Protein AF-0000000083782939 (afdb_homodimer)

Foldseek 3Di:
DDPPPPDPPDDPPPPPPDPPPVPPVLLVVQVVLLVVLVVLCDVQFQFDDDDDDSVCLLQLWQTHGGLQNVLLLVLLVVLVCCLQCVVDVQEDEDDDDQWDLDPPVPDFDDDWDADPVVLVVLVPDPPDDPVRSVVVVVVRRSRTIDGAADCVLVQLLCQLVCCVVVVQADKHKYKYWDKHWDDDVPDPGTIIFIKIKIKIWHAPVCLVVVLVVVQVSVLVSLLLFFPDSVQWDKDWDDDPPAPPQFPTKMFIWGQRSVGIDGFKIKTFRFCVSSCVSVVNPFVSQWGDDDPDTGRTTIIMMMGGSSSSSVRLQSRQWDWDQDQPPVRDTDTQTARQGQLSSRSAAEEEAEDEDDLVVQVVVSVVLCVVLVVLVHHYHDHNVPPPPDDVVNVLSSCRSSNHAKYKYGYPCCVVPQKIWIAGSVPRDIDIDHSVCVNVVSVVVNVVSVVD/DCPPPPDPPDPPPPPPPDPPPVPPVLLVVQVVLLVVLVVLCDVQFQFDPDDDDSVCLLQLWQTHGGLQNVLLLVLLVVLVCCLQVVVDVQEDEDDDDQWDLDPPVPDFDDDWDADPVVLVVLVPDPPADPVRSVVVVVVRRSRTIDGGADCVLVQLLCQLVCCVVVVQADKHKYKYWDKHWDDDVPDPGTIIFIKIKIKIWHAPVCLVVVLVVVQVSVLVSLLLFFPDSVQWDKDWDDDPPAPPQFPTKMFIWGQRSVGIDGFKIKTFRFCVSSCVSVVNPFVSQWGDDDPDTGRTTIIMMMGGSSSSSVRLQSRQWDWDQDQPPVRDGDTQTARQGQLSSRSAAEEEAEDEDDLVVQVVVSVVLCVVLVVLVHHYHDHHVPPPPDDPVNVLSSCRSSNHAKYKYGYPCCVVPQKIWIAGSVPRDIDIDHSVCVNVVSVVVNVVSVVD

Radius of gyration: 30.01 Å; Cα contacts (8 Å, |Δi|>4): 1614; chains: 2; bounding box: 120×78×85 Å

Nearest PDB structures (foldseek):
  8f6b-assembly1_D  TM=9.445E-01  e=7.203E-53  Mus musculus
  8f6b-assembly1_F  TM=9.468E-01  e=1.264E-52  Mus musculus
  1g5i-assembly2_D  TM=9.434E-01  e=5.457E-52  Mus musculus
  8f69-assembly1_A  TM=9.325E-01  e=1.013E-51  Mus musculus
  8g5k-assembly1_B  TM=8.991E-01  e=7.500E-42  Homo sapiens

Organism: Esox lucius (NCBI:txid8010)

Structure (mmCIF, N/CA/C/O backbone):
data_AF-0000000083782939-model_v1
#
loop_
_entity.id
_entity.type
_entity.pdbx_description
1 polymer 'Anticodon-binding domain-containing protein'
#
loop_
_atom_site.group_PDB
_atom_site.id
_atom_site.type_symbol
_atom_site.label_atom_id
_atom_site.label_alt_id
_atom_site.label_comp_id
_atom_site.label_asym_id
_atom_site.label_entity_id
_atom_site.label_seq_id
_atom_site.pdbx_PDB_ins_code
_atom_site.Cartn_x
_atom_site.Cartn_y
_atom_site.Cartn_z
_atom_site.occupancy
_atom_site.B_iso_or_equiv
_atom_site.auth_seq_id
_atom_site.auth_comp_id
_atom_site.auth_asym_id
_atom_site.auth_atom_id
_atom_site.pdbx_PDB_model_num
ATOM 1 N N . ILE A 1 1 ? 51.25 -10.195 -25.688 1 19.36 1 ILE A N 1
ATOM 2 C CA . ILE A 1 1 ? 51.125 -10.711 -24.328 1 19.36 1 ILE A CA 1
ATOM 3 C C . ILE A 1 1 ? 52.219 -10.102 -23.438 1 19.36 1 ILE A C 1
ATOM 5 O O . ILE A 1 1 ? 52.375 -10.508 -22.297 1 19.36 1 ILE A O 1
ATOM 9 N N . ARG A 1 2 ? 53 -9.195 -23.984 1 19.66 2 ARG A N 1
ATOM 10 C CA . ARG A 1 2 ? 54.312 -8.805 -23.469 1 19.66 2 ARG A CA 1
ATOM 11 C C . ARG A 1 2 ? 54.188 -7.969 -22.203 1 19.66 2 ARG A C 1
ATOM 13 O O . ARG A 1 2 ? 53.406 -7.008 -22.156 1 19.66 2 ARG A O 1
ATOM 20 N N . CYS A 1 3 ? 54.5 -8.594 -20.984 1 19.75 3 CYS A N 1
ATOM 21 C CA . CYS A 1 3 ? 54.562 -8.344 -19.547 1 19.75 3 CYS A CA 1
ATOM 22 C C . CYS A 1 3 ? 55.469 -7.156 -19.234 1 19.75 3 CYS A C 1
ATOM 24 O O . CYS A 1 3 ? 56.688 -7.297 -19.219 1 19.75 3 CYS A O 1
ATOM 26 N N . TYR A 1 4 ? 55.312 -6.012 -19.984 1 21.73 4 TYR A N 1
ATOM 27 C CA . TYR A 1 4 ? 56.312 -4.953 -19.844 1 21.73 4 TYR A CA 1
ATOM 28 C C . TYR A 1 4 ? 56.438 -4.508 -18.391 1 21.73 4 TYR A C 1
ATOM 30 O O . TYR A 1 4 ? 55.438 -4.301 -17.703 1 21.73 4 TYR A O 1
ATOM 38 N N . THR A 1 5 ? 57.5 -4.863 -17.719 1 20.02 5 THR A N 1
ATOM 39 C CA . THR A 1 5 ? 58.031 -4.863 -16.359 1 20.02 5 THR A CA 1
ATOM 40 C C . THR A 1 5 ? 58.281 -3.438 -15.875 1 20.02 5 THR A C 1
ATOM 42 O O . THR A 1 5 ? 59.344 -2.867 -16.156 1 20.02 5 THR A O 1
ATOM 45 N N . LYS A 1 6 ? 57.438 -2.432 -16.312 1 21.38 6 LYS A N 1
ATOM 46 C CA . LYS A 1 6 ? 58.062 -1.117 -16.094 1 21.38 6 LYS A CA 1
ATOM 47 C C . LYS A 1 6 ? 58.438 -0.919 -14.625 1 21.38 6 LYS A C 1
ATOM 49 O O . LYS A 1 6 ? 57.812 -1.515 -13.734 1 21.38 6 LYS A O 1
ATOM 54 N N . ASN A 1 7 ? 59.562 -0.328 -14.352 1 20.88 7 ASN A N 1
ATOM 55 C CA . ASN A 1 7 ? 60.469 0.038 -13.273 1 20.88 7 ASN A CA 1
ATOM 56 C C . ASN A 1 7 ? 59.781 0.947 -12.258 1 20.88 7 ASN A C 1
ATOM 58 O O . ASN A 1 7 ? 59.125 1.923 -12.625 1 20.88 7 ASN A O 1
ATOM 62 N N . HIS A 1 8 ? 59.469 0.448 -10.938 1 20.22 8 HIS A N 1
ATOM 63 C CA . HIS A 1 8 ? 58.781 0.74 -9.68 1 20.22 8 HIS A CA 1
ATOM 64 C C . HIS A 1 8 ? 59.469 1.882 -8.938 1 20.22 8 HIS A C 1
ATOM 66 O O . HIS A 1 8 ? 59.188 2.109 -7.754 1 20.22 8 HIS A O 1
ATOM 72 N N . GLY A 1 9 ? 60.031 2.957 -9.656 1 20.97 9 GLY A N 1
ATOM 73 C CA . GLY A 1 9 ? 60.812 3.781 -8.742 1 20.97 9 GLY A CA 1
ATOM 74 C C . GLY A 1 9 ? 60 4.344 -7.602 1 20.97 9 GLY A C 1
ATOM 75 O O . GLY A 1 9 ? 58.812 4.613 -7.762 1 20.97 9 GLY A O 1
ATOM 76 N N . SER A 1 10 ? 60.375 4.227 -6.234 1 21.27 10 SER A N 1
ATOM 77 C CA . SER A 1 10 ? 59.969 4.266 -4.832 1 21.27 10 SER A CA 1
ATOM 78 C C . SER A 1 10 ? 59.75 5.699 -4.363 1 21.27 10 SER A C 1
ATOM 80 O O . SER A 1 10 ? 59.594 5.945 -3.166 1 21.27 10 SER A O 1
ATOM 82 N N . HIS A 1 11 ? 59.719 6.828 -5.121 1 22.52 11 HIS A N 1
ATOM 83 C CA . HIS A 1 11 ? 60 8 -4.297 1 22.52 11 HIS A CA 1
ATOM 84 C C . HIS A 1 11 ? 58.875 8.25 -3.309 1 22.52 11 HIS A C 1
ATOM 86 O O . HIS A 1 11 ? 57.688 8.188 -3.678 1 22.52 11 HIS A O 1
ATOM 92 N N . TYR A 1 12 ? 59.062 8.141 -1.921 1 22.86 12 TYR A N 1
ATOM 93 C CA . TYR A 1 12 ? 58.312 8.273 -0.671 1 22.86 12 TYR A CA 1
ATOM 94 C C . TYR A 1 12 ? 57.844 9.703 -0.47 1 22.86 12 TYR A C 1
ATOM 96 O O . TYR A 1 12 ? 58.656 10.586 -0.141 1 22.86 12 TYR A O 1
ATOM 104 N N . ARG A 1 13 ? 57.156 10.367 -1.379 1 21.08 13 ARG A N 1
ATOM 105 C CA . ARG A 1 13 ? 56.812 11.75 -1.023 1 21.08 13 ARG A CA 1
ATOM 106 C C . ARG A 1 13 ? 56.031 11.797 0.268 1 21.08 13 ARG A C 1
ATOM 108 O O . ARG A 1 13 ? 55.062 11.039 0.439 1 21.08 13 ARG A O 1
ATOM 115 N N . ASN A 1 14 ? 56.5 12.469 1.362 1 20.91 14 ASN A N 1
ATOM 116 C CA . ASN A 1 14 ? 56.125 12.781 2.74 1 20.91 14 ASN A CA 1
ATOM 117 C C . ASN A 1 14 ? 54.844 13.594 2.812 1 20.91 14 ASN A C 1
ATOM 119 O O . ASN A 1 14 ? 54.781 14.609 3.506 1 20.91 14 ASN A O 1
ATOM 123 N N . ASP A 1 15 ? 53.969 13.68 1.854 1 25.55 15 ASP A N 1
ATOM 124 C CA . ASP A 1 15 ? 52.969 14.734 1.985 1 25.55 15 ASP A CA 1
ATOM 125 C C . ASP A 1 15 ? 51.969 14.414 3.098 1 25.55 15 ASP A C 1
ATOM 127 O O . ASP A 1 15 ? 50.938 13.805 2.85 1 25.55 15 ASP A O 1
ATOM 131 N N . TYR A 1 16 ? 52.344 14.055 4.332 1 25.19 16 TYR A N 1
ATOM 132 C CA . TYR A 1 16 ? 51.438 13.68 5.434 1 25.19 16 TYR A CA 1
ATOM 133 C C . TYR A 1 16 ? 50.562 14.852 5.859 1 25.19 16 TYR A C 1
ATOM 135 O O . TYR A 1 16 ? 49.688 14.695 6.688 1 25.19 16 TYR A O 1
ATOM 143 N N . ARG A 1 17 ? 50.969 16.172 5.719 1 26.61 17 ARG A N 1
ATOM 144 C CA . ARG A 1 17 ? 50.5 17.109 6.738 1 26.61 17 ARG A CA 1
ATOM 145 C C . ARG A 1 17 ? 49 17.359 6.605 1 26.61 17 ARG A C 1
ATOM 147 O O . ARG A 1 17 ? 48.344 17.625 7.602 1 26.61 17 ARG A O 1
ATOM 154 N N . ASP A 1 18 ? 48.594 17.781 5.438 1 28.28 18 ASP A N 1
ATOM 155 C CA . ASP A 1 18 ? 47.469 18.703 5.477 1 28.28 18 ASP A CA 1
ATOM 156 C C . ASP A 1 18 ? 46.156 17.938 5.629 1 28.28 18 ASP A C 1
ATOM 158 O O . ASP A 1 18 ? 45.156 18.281 4.992 1 28.28 18 ASP A O 1
ATOM 162 N N . ARG A 1 19 ? 46.219 16.75 6.078 1 27.78 19 ARG A N 1
ATOM 163 C CA . ARG A 1 19 ? 44.969 15.977 6.121 1 27.78 19 ARG A CA 1
ATOM 164 C C . ARG A 1 19 ? 44.062 16.453 7.258 1 27.78 19 ARG A C 1
ATOM 166 O O . ARG A 1 19 ? 42.969 15.938 7.441 1 27.78 19 ARG A O 1
ATOM 173 N N . GLY A 1 20 ? 44.656 17.25 8.148 1 32.03 20 GLY A N 1
ATOM 174 C CA . GLY A 1 20 ? 43.906 17.375 9.391 1 32.03 20 GLY A CA 1
ATOM 175 C C . GLY A 1 20 ? 42.625 18.188 9.25 1 32.03 20 GLY A C 1
ATOM 176 O O . GLY A 1 20 ? 41.688 18 10.016 1 32.03 20 GLY A O 1
ATOM 177 N N . ILE A 1 21 ? 42.719 19.406 8.602 1 33.22 21 ILE A N 1
ATOM 178 C CA . ILE A 1 21 ? 41.688 20.438 8.75 1 33.22 21 ILE A CA 1
ATOM 179 C C . ILE A 1 21 ? 40.469 20.062 7.906 1 33.22 21 ILE A C 1
ATOM 181 O O . ILE A 1 21 ? 39.438 20.719 8 1 33.22 21 ILE A O 1
ATOM 185 N N . LYS A 1 22 ? 40.625 19.312 6.891 1 37.44 22 LYS A N 1
ATOM 186 C CA . LYS A 1 22 ? 39.531 19.109 5.969 1 37.44 22 LYS A CA 1
ATOM 187 C C . LYS A 1 22 ? 38.406 18.312 6.617 1 37.44 22 LYS A C 1
ATOM 189 O O . LYS A 1 22 ? 37.281 18.281 6.117 1 37.44 22 LYS A O 1
ATOM 194 N N . THR A 1 23 ? 38.656 17.594 7.613 1 40.97 23 THR A N 1
ATOM 195 C CA . THR A 1 23 ? 37.688 16.656 8.164 1 40.97 23 THR A CA 1
ATOM 196 C C . THR A 1 23 ? 36.656 17.391 9.047 1 40.97 23 THR A C 1
ATOM 198 O O . THR A 1 23 ? 35.5 17.047 9.07 1 40.97 23 THR A O 1
ATOM 201 N N . SER A 1 24 ? 37.062 18.531 9.703 1 44.38 24 SER A N 1
ATOM 202 C CA . SER A 1 24 ? 36.188 19.109 10.719 1 44.38 24 SER A CA 1
ATOM 203 C C . SER A 1 24 ? 35.094 19.969 10.086 1 44.38 24 SER A C 1
ATOM 205 O O . SER A 1 24 ? 33.969 19.969 10.547 1 44.38 24 SER A O 1
ATOM 207 N N . ILE A 1 25 ? 35.406 20.781 9.117 1 43.47 25 ILE A N 1
ATOM 208 C CA . ILE A 1 25 ? 34.438 21.688 8.5 1 43.47 25 ILE A CA 1
ATOM 209 C C . ILE A 1 25 ? 33.406 20.891 7.684 1 43.47 25 ILE A C 1
ATOM 211 O O . ILE A 1 25 ? 32.219 21.188 7.719 1 43.47 25 ILE A O 1
ATOM 215 N N . SER A 1 26 ? 33.906 19.938 6.969 1 46.84 26 SER A N 1
ATOM 216 C CA . SER A 1 26 ? 33 19.094 6.168 1 46.84 26 SER A CA 1
ATOM 217 C C . SER A 1 26 ? 32.031 18.328 7.051 1 46.84 26 SER A C 1
ATOM 219 O O . SER A 1 26 ? 30.844 18.188 6.707 1 46.84 26 SER A O 1
ATOM 221 N N . ASP A 1 27 ? 32.5 17.984 8.172 1 49.47 27 ASP A N 1
ATOM 222 C CA . ASP A 1 27 ? 31.625 17.266 9.109 1 49.47 27 ASP A CA 1
ATOM 223 C C . ASP A 1 27 ? 30.562 18.188 9.688 1 49.47 27 ASP A C 1
ATOM 225 O O . ASP A 1 27 ? 29.422 17.781 9.883 1 49.47 27 ASP A O 1
ATOM 229 N N . ALA A 1 28 ? 30.938 19.484 10 1 47.97 28 ALA A N 1
ATOM 230 C CA . ALA A 1 28 ? 30 20.469 10.547 1 47.97 28 ALA A CA 1
ATOM 231 C C . ALA A 1 28 ? 28.953 20.859 9.508 1 47.97 28 ALA A C 1
ATOM 233 O O . ALA A 1 28 ? 27.766 20.969 9.82 1 47.97 28 ALA A O 1
ATOM 234 N N . GLU A 1 29 ? 29.406 21.094 8.328 1 55 29 GLU A N 1
ATOM 235 C CA . GLU A 1 29 ? 28.5 21.438 7.242 1 55 29 GLU A CA 1
ATOM 236 C C . GLU A 1 29 ? 27.547 20.281 6.941 1 55 29 GLU A C 1
ATOM 238 O O . GLU A 1 29 ? 26.359 20.484 6.688 1 55 29 GLU A O 1
ATOM 243 N N . ASP A 1 30 ? 28.109 19.078 7.027 1 57.44 30 ASP A N 1
ATOM 244 C CA . ASP A 1 30 ? 27.297 17.875 6.793 1 57.44 30 ASP A CA 1
ATOM 245 C C . ASP A 1 30 ? 26.266 17.688 7.895 1 57.44 30 ASP A C 1
ATOM 247 O O . ASP A 1 30 ? 25.109 17.344 7.617 1 57.44 30 ASP A O 1
ATOM 251 N N . SER A 1 31 ? 26.734 17.922 9.102 1 62.06 31 SER A N 1
ATOM 252 C CA . SER A 1 31 ? 25.812 17.859 10.227 1 62.06 31 SER A CA 1
ATOM 253 C C . SER A 1 31 ? 24.719 18.922 10.102 1 62.06 31 SER A C 1
ATOM 255 O O . SER A 1 31 ? 23.547 18.656 10.375 1 62.06 31 SER A O 1
ATOM 257 N N . ASP A 1 32 ? 25.094 20.016 9.5 1 69.81 32 ASP A N 1
ATOM 258 C CA . ASP A 1 32 ? 24.156 21.125 9.328 1 69.81 32 ASP A CA 1
ATOM 259 C C . ASP A 1 32 ? 23.125 20.812 8.234 1 69.81 32 ASP A C 1
ATOM 261 O O . ASP A 1 32 ? 21.938 21.094 8.391 1 69.81 32 ASP A O 1
ATOM 265 N N . HIS A 1 33 ? 23.594 20.047 7.227 1 74.44 33 HIS A N 1
ATOM 266 C CA . HIS A 1 33 ? 22.703 19.703 6.125 1 74.44 33 HIS A CA 1
ATOM 267 C C . HIS A 1 33 ? 21.656 18.672 6.559 1 74.44 33 HIS A C 1
ATOM 269 O O . HIS A 1 33 ? 20.484 18.781 6.184 1 74.44 33 HIS A O 1
ATOM 275 N N . THR A 1 34 ? 22.125 17.812 7.41 1 77.5 34 THR A N 1
ATOM 276 C CA . THR A 1 34 ? 21.203 16.797 7.906 1 77.5 34 THR A CA 1
ATOM 277 C C . THR A 1 34 ? 20.156 17.422 8.828 1 77.5 34 THR A C 1
ATOM 279 O O . THR A 1 34 ? 18.969 17.062 8.758 1 77.5 34 THR A O 1
ATOM 282 N N . LYS A 1 35 ? 20.625 18.281 9.531 1 79.19 35 LYS A N 1
ATOM 283 C CA . LYS A 1 35 ? 19.703 18.969 10.438 1 79.19 35 LYS A CA 1
ATOM 284 C C . LYS A 1 35 ? 18.688 19.797 9.664 1 79.19 35 LYS A C 1
ATOM 286 O O . LYS A 1 35 ? 17.5 19.812 10.008 1 79.19 35 LYS A O 1
ATOM 291 N N . THR A 1 36 ? 19.219 20.406 8.664 1 83.12 36 THR A N 1
ATOM 292 C CA . THR A 1 36 ? 18.328 21.219 7.828 1 83.12 36 THR A CA 1
ATOM 293 C C . THR A 1 36 ? 17.266 20.328 7.16 1 83.12 36 THR A C 1
ATOM 295 O O . THR A 1 36 ? 16.094 20.688 7.117 1 83.12 36 THR A O 1
ATOM 298 N N . LEU A 1 37 ? 17.719 19.234 6.676 1 87.75 37 LEU A N 1
ATOM 299 C CA . LEU A 1 37 ? 16.781 18.328 6.023 1 87.75 37 LEU A CA 1
ATOM 300 C C . LEU A 1 37 ? 15.742 17.812 7.016 1 87.75 37 LEU A C 1
ATOM 302 O O . LEU A 1 37 ? 14.547 17.781 6.703 1 87.75 37 LEU A O 1
ATOM 306 N N . MET A 1 38 ? 16.156 17.516 8.148 1 84.12 38 MET A N 1
ATOM 307 C CA . MET A 1 38 ? 15.242 17 9.164 1 84.12 38 MET A CA 1
ATOM 308 C C . MET A 1 38 ? 14.219 18.062 9.555 1 84.12 38 MET A C 1
ATOM 310 O O . MET A 1 38 ? 13.047 17.75 9.766 1 84.12 38 MET A O 1
ATOM 314 N N . GLN A 1 39 ? 14.695 19.203 9.609 1 86.56 39 GLN A N 1
ATOM 315 C CA . GLN A 1 39 ? 13.805 20.297 9.961 1 86.56 39 GLN A CA 1
ATOM 316 C C . GLN A 1 39 ? 12.742 20.516 8.891 1 86.56 39 GLN A C 1
ATOM 318 O O . GLN A 1 39 ? 11.562 20.672 9.203 1 86.56 39 GLN A O 1
ATOM 323 N N . ILE A 1 40 ? 13.172 20.484 7.691 1 90.19 40 ILE A N 1
ATOM 324 C CA . ILE A 1 40 ? 12.227 20.641 6.59 1 90.19 40 ILE A CA 1
ATOM 325 C C . ILE A 1 40 ? 11.219 19.5 6.594 1 90.19 40 ILE A C 1
ATOM 327 O O . ILE A 1 40 ? 10.023 19.719 6.395 1 90.19 40 ILE A O 1
ATOM 331 N N . CYS A 1 41 ? 11.742 18.328 6.836 1 91.31 41 CYS A N 1
ATOM 332 C CA . CYS A 1 41 ? 10.875 17.156 6.824 1 91.31 41 CYS A CA 1
ATOM 333 C C . CYS A 1 41 ? 9.828 17.234 7.934 1 91.31 41 CYS A C 1
ATOM 335 O O . CYS A 1 41 ? 8.68 16.828 7.746 1 91.31 41 CYS A O 1
ATOM 337 N N . ALA A 1 42 ? 10.227 17.766 9 1 87.5 42 ALA A N 1
ATOM 338 C CA . ALA A 1 42 ? 9.305 17.922 10.125 1 87.5 42 ALA A CA 1
ATOM 339 C C . ALA A 1 42 ? 8.336 19.078 9.883 1 87.5 42 ALA A C 1
ATOM 341 O O . ALA A 1 42 ? 7.125 18.922 10.078 1 87.5 42 ALA A O 1
ATOM 342 N N . ASP A 1 43 ? 8.828 20.156 9.383 1 88.94 43 ASP A N 1
ATOM 343 C CA . ASP A 1 43 ? 8.039 21.375 9.211 1 88.94 43 ASP A CA 1
ATOM 344 C C . ASP A 1 43 ? 7.043 21.219 8.062 1 88.94 43 ASP A C 1
ATOM 346 O O . ASP A 1 43 ? 5.965 21.812 8.086 1 88.94 43 ASP A O 1
ATOM 350 N N . ARG A 1 44 ? 7.465 20.438 7.094 1 92.88 44 ARG A N 1
ATOM 351 C CA . ARG A 1 44 ? 6.664 20.375 5.875 1 92.88 44 ARG A CA 1
ATOM 352 C C . ARG A 1 44 ? 5.961 19.031 5.754 1 92.88 44 ARG A C 1
ATOM 354 O O . ARG A 1 44 ? 5.734 18.547 4.645 1 92.88 44 ARG A O 1
ATOM 361 N N . TYR A 1 45 ? 5.723 18.422 6.805 1 91.38 45 TYR A N 1
ATOM 362 C CA . TYR A 1 45 ? 4.781 17.328 6.992 1 91.38 45 TYR A CA 1
ATOM 363 C C . TYR A 1 45 ? 5.273 16.062 6.293 1 91.38 45 TYR A C 1
ATOM 365 O O . TYR A 1 45 ? 4.473 15.258 5.816 1 91.38 45 TYR A O 1
ATOM 373 N N . TYR A 1 46 ? 6.523 15.914 6.117 1 93.81 46 TYR A N 1
ATOM 374 C CA . TYR A 1 46 ? 7.047 14.648 5.605 1 93.81 46 TYR A CA 1
ATOM 375 C C . TYR A 1 46 ? 7.152 13.609 6.715 1 93.81 46 TYR A C 1
ATOM 377 O O . TYR A 1 46 ? 6.828 12.438 6.512 1 93.81 46 TYR A O 1
ATOM 385 N N . ILE A 1 47 ? 7.582 14.086 7.832 1 89.56 47 ILE A N 1
ATOM 386 C CA . ILE A 1 47 ? 7.699 13.195 8.977 1 89.56 47 ILE A CA 1
ATOM 387 C C . ILE A 1 47 ? 6.691 13.594 10.055 1 89.56 47 ILE A C 1
ATOM 389 O O . ILE A 1 47 ? 6.359 14.773 10.188 1 89.56 47 ILE A O 1
ATOM 393 N N . ALA A 1 48 ? 6.125 12.508 10.672 1 81.75 48 ALA A N 1
ATOM 394 C CA . ALA A 1 48 ? 5.184 12.781 11.758 1 81.75 48 ALA A CA 1
ATOM 395 C C . ALA A 1 48 ? 5.902 13.344 12.984 1 81.75 48 ALA A C 1
ATOM 397 O O . ALA A 1 48 ? 7.047 12.977 13.258 1 81.75 48 ALA A O 1
ATOM 398 N N . SER A 1 49 ? 5.344 14.453 13.602 1 63.97 49 SER A N 1
ATOM 399 C CA . SER A 1 49 ? 5.977 15.164 14.711 1 63.97 49 SER A CA 1
ATOM 400 C C . SER A 1 49 ? 6.027 14.305 15.969 1 63.97 49 SER A C 1
ATOM 402 O O . SER A 1 49 ? 5.117 13.516 16.219 1 63.97 49 SER A O 1
ATOM 404 N N . GLY A 1 50 ? 6.652 14.086 16.281 1 57.69 50 GLY A N 1
ATOM 405 C CA . GLY A 1 50 ? 6.953 13.492 17.578 1 57.69 50 GLY A CA 1
ATOM 406 C C . GLY A 1 50 ? 8.43 13.211 17.766 1 57.69 50 GLY A C 1
ATOM 407 O O . GLY A 1 50 ? 9.281 13.883 17.172 1 57.69 50 GLY A O 1
ATOM 408 N N . GLN A 1 51 ? 8.602 12.117 18.25 1 58.47 51 GLN A N 1
ATOM 409 C CA . GLN A 1 51 ? 9.914 11.727 18.75 1 58.47 51 GLN A CA 1
ATOM 410 C C . GLN A 1 51 ? 10.844 11.32 17.609 1 58.47 51 GLN A C 1
ATOM 412 O O . GLN A 1 51 ? 10.992 10.133 17.312 1 58.47 51 GLN A O 1
ATOM 417 N N . LEU A 1 52 ? 11.109 12.367 16.828 1 62.72 52 LEU A N 1
ATOM 418 C CA . LEU A 1 52 ? 12.086 12.078 15.773 1 62.72 52 LEU A CA 1
ATOM 419 C C . LEU A 1 52 ? 13.422 11.664 16.375 1 62.72 52 LEU A C 1
ATOM 421 O O . LEU A 1 52 ? 14.031 12.43 17.125 1 62.72 52 LEU A O 1
ATOM 425 N N . ASN A 1 53 ? 13.648 10.438 16.297 1 73.25 53 ASN A N 1
ATOM 426 C CA . ASN A 1 53 ? 14.992 9.945 16.609 1 73.25 53 ASN A CA 1
ATOM 427 C C . ASN A 1 53 ? 15.922 10.039 15.406 1 73.25 53 ASN A C 1
ATOM 429 O O . ASN A 1 53 ? 15.703 9.383 14.391 1 73.25 53 ASN A O 1
ATOM 433 N N . ILE A 1 54 ? 16.922 10.875 15.578 1 75.69 54 ILE A N 1
ATOM 434 C CA . ILE A 1 54 ? 17.859 11.148 14.484 1 75.69 54 ILE A CA 1
ATOM 435 C C . ILE A 1 54 ? 18.484 9.836 14.008 1 75.69 54 ILE A C 1
ATOM 437 O O . ILE A 1 54 ? 18.656 9.625 12.805 1 75.69 54 ILE A O 1
ATOM 441 N N . ASP A 1 55 ? 18.75 9.031 14.938 1 79.88 55 ASP A N 1
ATOM 442 C CA . ASP A 1 55 ? 19.391 7.77 14.586 1 79.88 55 ASP A CA 1
ATOM 443 C C . ASP A 1 55 ? 18.469 6.906 13.719 1 79.88 55 ASP A C 1
ATOM 445 O O . ASP A 1 55 ? 18.891 6.375 12.695 1 79.88 55 ASP A O 1
ATOM 449 N N . SER A 1 56 ? 17.297 6.816 14.172 1 80.75 56 SER A N 1
ATOM 450 C CA . SER A 1 56 ? 16.328 6.027 13.414 1 80.75 56 SER A CA 1
ATOM 451 C C . SER A 1 56 ? 16.062 6.641 12.039 1 80.75 56 SER A C 1
ATOM 453 O O . SER A 1 56 ? 15.906 5.922 11.055 1 80.75 56 SER A O 1
ATOM 455 N N . PHE A 1 57 ? 16.172 7.902 12.094 1 79.62 57 PHE A N 1
ATOM 456 C CA . PHE A 1 57 ? 15.969 8.617 10.844 1 79.62 57 PHE A CA 1
ATOM 457 C C . PHE A 1 57 ? 17.094 8.328 9.859 1 79.62 57 PHE A C 1
ATOM 459 O O . PHE A 1 57 ? 16.844 8.031 8.688 1 79.62 57 PHE A O 1
ATOM 466 N N . GLN A 1 58 ? 18.234 8.281 10.328 1 81.12 58 GLN A N 1
ATOM 467 C CA . GLN A 1 58 ? 19.391 8.055 9.477 1 81.12 58 GLN A CA 1
ATOM 468 C C . GLN A 1 58 ? 19.453 6.609 9 1 81.12 58 GLN A C 1
ATOM 470 O O . GLN A 1 58 ? 19.938 6.332 7.898 1 81.12 58 GLN A O 1
ATOM 475 N N . ARG A 1 59 ? 18.906 5.781 9.766 1 83.62 59 ARG A N 1
ATOM 476 C CA . ARG A 1 59 ? 18.922 4.363 9.414 1 83.62 59 ARG A CA 1
ATOM 477 C C . ARG A 1 59 ? 17.75 4.008 8.523 1 83.62 59 ARG A C 1
ATOM 479 O O . ARG A 1 59 ? 17.703 2.912 7.957 1 83.62 59 ARG A O 1
ATOM 486 N N . GLY A 1 60 ? 16.891 4.973 8.367 1 84.75 60 GLY A N 1
ATOM 487 C CA . GLY A 1 60 ? 15.703 4.676 7.59 1 84.75 60 GLY A CA 1
ATOM 488 C C . GLY A 1 60 ? 14.797 3.658 8.258 1 84.75 60 GLY A C 1
ATOM 489 O O . GLY A 1 60 ? 14.289 2.744 7.602 1 84.75 60 GLY A O 1
ATOM 490 N N . THR A 1 61 ? 14.68 3.723 9.531 1 86.5 61 THR A N 1
ATOM 491 C CA . THR A 1 61 ? 13.828 2.82 10.297 1 86.5 61 THR A CA 1
ATOM 492 C C . THR A 1 61 ? 12.891 3.605 11.211 1 86.5 61 THR A C 1
ATOM 494 O O . THR A 1 61 ? 13.18 4.75 11.57 1 86.5 61 THR A O 1
ATOM 497 N N . SER A 1 62 ? 11.727 2.99 11.5 1 84.12 62 SER A N 1
ATOM 498 C CA . SER A 1 62 ? 10.75 3.5 12.453 1 84.12 62 SER A CA 1
ATOM 499 C C . SER A 1 62 ? 10.367 4.941 12.141 1 84.12 62 SER A C 1
ATOM 501 O O . SER A 1 62 ? 10.414 5.809 13.016 1 84.12 62 SER A O 1
ATOM 503 N N . CYS A 1 63 ? 10.023 5.09 10.922 1 81.69 63 CYS A N 1
ATOM 504 C CA . CYS A 1 63 ? 9.641 6.418 10.461 1 81.69 63 CYS A CA 1
ATOM 505 C C . CYS A 1 63 ? 8.117 6.555 10.406 1 81.69 63 CYS A C 1
ATOM 507 O O . CYS A 1 63 ? 7.445 5.746 9.766 1 81.69 63 CYS A O 1
ATOM 509 N N . GLY A 1 64 ? 7.664 7.508 11.234 1 88.75 64 GLY A N 1
ATOM 510 C CA . GLY A 1 64 ? 6.297 7.949 11.016 1 88.75 64 GLY A CA 1
ATOM 511 C C . GLY A 1 64 ? 6.184 9.055 9.984 1 88.75 64 GLY A C 1
ATOM 512 O O . GLY A 1 64 ? 7.066 9.914 9.883 1 88.75 64 GLY A O 1
ATOM 513 N N . TYR A 1 65 ? 5.105 9.023 9.195 1 93.56 65 TYR A N 1
ATOM 514 C CA . TYR A 1 65 ? 5.012 9.969 8.086 1 93.56 65 TYR A CA 1
ATOM 515 C C . TYR A 1 65 ? 3.764 10.836 8.211 1 93.56 65 TYR A C 1
ATOM 517 O O . TYR A 1 65 ? 2.703 10.352 8.617 1 93.56 65 TYR A O 1
ATOM 525 N N . GLY A 1 66 ? 4.016 12.117 7.941 1 93.69 66 GLY A N 1
ATOM 526 C CA . GLY A 1 66 ? 2.877 12.984 7.688 1 93.69 66 GLY A CA 1
ATOM 527 C C . GLY A 1 66 ? 2.318 12.844 6.285 1 93.69 66 GLY A C 1
ATOM 528 O O . GLY A 1 66 ? 2.67 11.906 5.562 1 93.69 66 GLY A O 1
ATOM 529 N N . PRO A 1 67 ? 1.45 13.742 5.902 1 93.5 67 PRO A N 1
ATOM 530 C CA . PRO A 1 67 ? 0.77 13.609 4.613 1 93.5 67 PRO A CA 1
ATOM 531 C C . PRO A 1 67 ? 1.739 13.609 3.432 1 93.5 67 PRO A C 1
ATOM 533 O O . PRO A 1 67 ? 1.612 12.781 2.525 1 93.5 67 PRO A O 1
ATOM 536 N N . MET A 1 68 ? 2.703 14.492 3.445 1 95.69 68 MET A N 1
ATOM 537 C CA . MET A 1 68 ? 3.643 14.578 2.33 1 95.69 68 MET A CA 1
ATOM 538 C C . MET A 1 68 ? 4.539 13.344 2.283 1 95.69 68 MET A C 1
ATOM 540 O O . MET A 1 68 ? 4.762 12.773 1.214 1 95.69 68 MET A O 1
ATOM 544 N N . GLY A 1 69 ? 5.012 13.016 3.447 1 95.81 69 GLY A N 1
ATOM 545 C CA . GLY A 1 69 ? 5.887 11.852 3.516 1 95.81 69 GLY A CA 1
ATOM 546 C C . GLY A 1 69 ? 5.199 10.562 3.119 1 95.81 69 GLY A C 1
ATOM 547 O O . GLY A 1 69 ? 5.789 9.727 2.432 1 95.81 69 GLY A O 1
ATOM 548 N N . LEU A 1 70 ? 4.02 10.422 3.582 1 96 70 LEU A N 1
ATOM 549 C CA . LEU A 1 70 ? 3.248 9.234 3.238 1 96 70 LEU A CA 1
ATOM 550 C C . LEU A 1 70 ? 3.062 9.125 1.729 1 96 70 LEU A C 1
ATOM 552 O O . LEU A 1 70 ? 3.246 8.047 1.153 1 96 70 LEU A O 1
ATOM 556 N N . GLU A 1 71 ? 2.678 10.188 1.107 1 96.12 71 GLU A N 1
ATOM 557 C CA . GLU A 1 71 ? 2.438 10.18 -0.332 1 96.12 71 GLU A CA 1
ATOM 558 C C . GLU A 1 71 ? 3.727 9.914 -1.104 1 96.12 71 GLU A C 1
ATOM 560 O O . GLU A 1 71 ? 3.717 9.211 -2.119 1 96.12 71 GLU A O 1
ATOM 565 N N . LEU A 1 72 ? 4.805 10.492 -0.639 1 97.62 72 LEU A N 1
ATOM 566 C CA . LEU A 1 72 ? 6.086 10.242 -1.293 1 97.62 72 LEU A CA 1
ATOM 567 C C . LEU A 1 72 ? 6.453 8.758 -1.214 1 97.62 72 LEU A C 1
ATOM 569 O O . LEU A 1 72 ? 6.832 8.156 -2.219 1 97.62 72 LEU A O 1
ATOM 573 N N . ARG A 1 73 ? 6.383 8.203 -0.046 1 97.06 73 ARG A N 1
ATOM 574 C CA . ARG A 1 73 ? 6.68 6.785 0.121 1 97.06 73 ARG A CA 1
ATOM 575 C C . ARG A 1 73 ? 5.777 5.934 -0.763 1 97.06 73 ARG A C 1
ATOM 577 O O . ARG A 1 73 ? 6.242 4.984 -1.4 1 97.06 73 ARG A O 1
ATOM 584 N N . LYS A 1 74 ? 4.531 6.27 -0.738 1 96 74 LYS A N 1
ATOM 585 C CA . LYS A 1 74 ? 3.57 5.555 -1.572 1 96 74 LYS A CA 1
ATOM 586 C C . LYS A 1 74 ? 3.975 5.605 -3.043 1 96 74 LYS A C 1
ATOM 588 O O . LYS A 1 74 ? 3.953 4.586 -3.732 1 96 74 LYS A O 1
ATOM 593 N N . ASN A 1 75 ? 4.312 6.758 -3.512 1 96.56 75 ASN A N 1
ATOM 594 C CA . ASN A 1 75 ? 4.699 6.922 -4.91 1 96.56 75 ASN A CA 1
ATOM 595 C C . ASN A 1 75 ? 5.953 6.117 -5.242 1 96.56 75 ASN A C 1
ATOM 597 O O . ASN A 1 75 ? 6.039 5.512 -6.312 1 96.56 75 ASN A O 1
ATOM 601 N N . ILE A 1 76 ? 6.887 6.152 -4.34 1 97.62 76 ILE A N 1
ATOM 602 C CA . ILE A 1 76 ? 8.117 5.395 -4.543 1 97.62 76 ILE A CA 1
ATOM 603 C C . ILE A 1 76 ? 7.797 3.902 -4.621 1 97.62 76 ILE A C 1
ATOM 605 O O . ILE A 1 76 ? 8.281 3.205 -5.516 1 97.62 76 ILE A O 1
ATOM 609 N N . LEU A 1 77 ? 7 3.443 -3.756 1 96.94 77 LEU A N 1
ATOM 610 C CA . LEU A 1 77 ? 6.629 2.033 -3.721 1 96.94 77 LEU A CA 1
ATOM 611 C C . LEU A 1 77 ? 5.887 1.636 -4.992 1 96.94 77 LEU A C 1
ATOM 613 O O . LEU A 1 77 ? 6.121 0.557 -5.543 1 96.94 77 LEU A O 1
ATOM 617 N N . GLU A 1 78 ? 5.02 2.496 -5.402 1 93.62 78 GLU A N 1
ATOM 618 C CA . GLU A 1 78 ? 4.277 2.221 -6.625 1 93.62 78 GLU A CA 1
ATOM 619 C C . GLU A 1 78 ? 5.207 2.135 -7.832 1 93.62 78 GLU A C 1
ATOM 621 O O . GLU A 1 78 ? 5.055 1.254 -8.68 1 93.62 78 GLU A O 1
ATOM 626 N N . GLN A 1 79 ? 6.105 3.051 -7.895 1 94.62 79 GLN A N 1
ATOM 627 C CA . GLN A 1 79 ? 7.059 3.029 -9 1 94.62 79 GLN A CA 1
ATOM 628 C C . GLN A 1 79 ? 7.965 1.803 -8.922 1 94.62 79 GLN A C 1
ATOM 630 O O . GLN A 1 79 ? 8.312 1.214 -9.945 1 94.62 79 GLN A O 1
ATOM 635 N N . TRP A 1 80 ? 8.398 1.469 -7.73 1 96.38 80 TRP A N 1
ATOM 636 C CA . TRP A 1 80 ? 9.203 0.26 -7.566 1 96.38 80 TRP A CA 1
ATOM 637 C C . TRP A 1 80 ? 8.445 -0.967 -8.062 1 96.38 80 TRP A C 1
ATOM 639 O O . TRP A 1 80 ? 8.984 -1.779 -8.812 1 96.38 80 TRP A O 1
ATOM 649 N N . TRP A 1 81 ? 7.238 -1.067 -7.66 1 93.88 81 TRP A N 1
ATOM 650 C CA . TRP A 1 81 ? 6.379 -2.186 -8.039 1 93.88 81 TRP A CA 1
ATOM 651 C C . TRP A 1 81 ? 6.238 -2.275 -9.555 1 93.88 81 TRP A C 1
ATOM 653 O O . TRP A 1 81 ? 6.406 -3.35 -10.141 1 93.88 81 TRP A O 1
ATOM 663 N N . LYS A 1 82 ? 5.988 -1.148 -10.18 1 90.75 82 LYS A N 1
ATOM 664 C CA . LYS A 1 82 ? 5.844 -1.097 -11.633 1 90.75 82 LYS A CA 1
ATOM 665 C C . LYS A 1 82 ? 7.137 -1.519 -12.328 1 90.75 82 LYS A C 1
ATOM 667 O O . LYS A 1 82 ? 7.102 -2.18 -13.367 1 90.75 82 LYS A O 1
ATOM 672 N N . SER A 1 83 ? 8.195 -1.173 -11.742 1 93.19 83 SER A N 1
ATOM 673 C CA . SER A 1 83 ? 9.492 -1.447 -12.359 1 93.19 83 SER A CA 1
ATOM 674 C C . SER A 1 83 ? 9.828 -2.932 -12.297 1 93.19 83 SER A C 1
ATOM 676 O O . SER A 1 83 ? 10.562 -3.443 -13.148 1 93.19 83 SER A O 1
ATOM 678 N N . VAL A 1 84 ? 9.328 -3.631 -11.32 1 92.81 84 VAL A N 1
ATOM 679 C CA . VAL A 1 84 ? 9.688 -5.031 -11.141 1 92.81 84 VAL A CA 1
ATOM 680 C C . VAL A 1 84 ? 8.617 -5.926 -11.773 1 92.81 84 VAL A C 1
ATOM 682 O O . VAL A 1 84 ? 8.938 -6.797 -12.586 1 92.81 84 VAL A O 1
ATOM 685 N N . ILE A 1 85 ? 7.371 -5.738 -11.484 1 86.31 85 ILE A N 1
ATOM 686 C CA . ILE A 1 85 ? 6.281 -6.555 -12.008 1 86.31 85 ILE A CA 1
ATOM 687 C C . ILE A 1 85 ? 5.941 -6.109 -13.43 1 86.31 85 ILE A C 1
ATOM 689 O O . ILE A 1 85 ? 5.531 -6.922 -14.266 1 86.31 85 ILE A O 1
ATOM 693 N N . GLY A 1 86 ? 6.117 -4.918 -13.727 1 76.38 86 GLY A N 1
ATOM 694 C CA . GLY A 1 86 ? 5.785 -4.402 -15.047 1 76.38 86 GLY A CA 1
ATOM 695 C C . GLY A 1 86 ? 6.898 -4.594 -16.062 1 76.38 86 GLY A C 1
ATOM 696 O O . GLY A 1 86 ? 6.688 -4.414 -17.266 1 76.38 86 GLY A O 1
ATOM 697 N N . SER A 1 87 ? 7.996 -4.969 -15.617 1 75.06 87 SER A N 1
ATOM 698 C CA . SER A 1 87 ? 9.148 -5.043 -16.5 1 75.06 87 SER A CA 1
ATOM 699 C C . SER A 1 87 ? 9.273 -6.43 -17.125 1 75.06 87 SER A C 1
ATOM 701 O O . SER A 1 87 ? 9.82 -6.574 -18.219 1 75.06 87 SER A O 1
ATOM 703 N N . ARG A 1 88 ? 8.789 -7.406 -16.406 1 80.44 88 ARG A N 1
ATOM 704 C CA . ARG A 1 88 ? 8.914 -8.781 -16.891 1 80.44 88 ARG A CA 1
ATOM 705 C C . ARG A 1 88 ? 7.641 -9.57 -16.609 1 80.44 88 ARG A C 1
ATOM 707 O O . ARG A 1 88 ? 7.043 -9.438 -15.539 1 80.44 88 ARG A O 1
ATOM 714 N N . ALA A 1 89 ? 7.328 -10.344 -17.531 1 83.75 89 ALA A N 1
ATOM 715 C CA . ALA A 1 89 ? 6.102 -11.133 -17.453 1 83.75 89 ALA A CA 1
ATOM 716 C C . ALA A 1 89 ? 6.23 -12.234 -16.406 1 83.75 89 ALA A C 1
ATOM 718 O O . ALA A 1 89 ? 5.227 -12.758 -15.914 1 83.75 89 ALA A O 1
ATOM 719 N N . GLU A 1 90 ? 7.445 -12.531 -16.031 1 89.75 90 GLU A N 1
ATOM 720 C CA . GLU A 1 90 ? 7.691 -13.688 -15.172 1 89.75 90 GLU A CA 1
ATOM 721 C C . GLU A 1 90 ? 7.676 -13.297 -13.695 1 89.75 90 GLU A C 1
ATOM 723 O O . GLU A 1 90 ? 7.977 -14.117 -12.828 1 89.75 90 GLU A O 1
ATOM 728 N N . VAL A 1 91 ? 7.359 -12.094 -13.406 1 93.81 91 VAL A N 1
ATOM 729 C CA . VAL A 1 91 ? 7.375 -11.672 -12.008 1 93.81 91 VAL A CA 1
ATOM 730 C C . VAL A 1 91 ? 5.945 -11.555 -11.492 1 93.81 91 VAL A C 1
ATOM 732 O O . VAL A 1 91 ? 5.102 -10.906 -12.117 1 93.81 91 VAL A O 1
ATOM 735 N N . PHE A 1 92 ? 5.676 -12.102 -10.336 1 93.75 92 PHE A N 1
ATOM 736 C CA . PHE A 1 92 ? 4.348 -12.102 -9.734 1 93.75 92 PHE A CA 1
ATOM 737 C C . PHE A 1 92 ? 4.402 -11.531 -8.32 1 93.75 92 PHE A C 1
ATOM 739 O O . PHE A 1 92 ? 5.359 -11.781 -7.582 1 93.75 92 PHE A O 1
ATOM 746 N N . GLY A 1 93 ? 3.375 -10.812 -8.016 1 94.56 93 GLY A N 1
ATOM 747 C CA . GLY A 1 93 ? 3.287 -10.273 -6.668 1 94.56 93 GLY A CA 1
ATOM 748 C C . GLY A 1 93 ? 2.654 -11.234 -5.676 1 94.56 93 GLY A C 1
ATOM 749 O O . GLY A 1 93 ? 1.715 -11.953 -6.02 1 94.56 93 GLY A O 1
ATOM 750 N N . ILE A 1 94 ? 3.15 -11.203 -4.418 1 95.31 94 ILE A N 1
ATOM 751 C CA . ILE A 1 94 ? 2.564 -12 -3.34 1 95.31 94 ILE A CA 1
ATOM 752 C C . ILE A 1 94 ? 2.506 -11.164 -2.061 1 95.31 94 ILE A C 1
ATOM 754 O O . ILE A 1 94 ? 3.049 -10.062 -2.006 1 95.31 94 ILE A O 1
ATOM 758 N N . SER A 1 95 ? 1.77 -11.602 -1.114 1 94.88 95 SER A N 1
ATOM 759 C CA . SER A 1 95 ? 1.704 -11.039 0.23 1 94.88 95 SER A CA 1
ATOM 760 C C . SER A 1 95 ? 1.635 -12.133 1.287 1 94.88 95 SER A C 1
ATOM 762 O O . SER A 1 95 ? 0.63 -12.844 1.392 1 94.88 95 SER A O 1
ATOM 764 N N . THR A 1 96 ? 2.695 -12.258 2.023 1 93.94 96 THR A N 1
ATOM 765 C CA . THR A 1 96 ? 2.748 -13.273 3.064 1 93.94 96 THR A CA 1
ATOM 766 C C . THR A 1 96 ? 2.504 -12.656 4.438 1 93.94 96 THR A C 1
ATOM 768 O O . THR A 1 96 ? 2.449 -11.43 4.574 1 93.94 96 THR A O 1
ATOM 771 N N . LEU A 1 97 ? 2.312 -13.5 5.41 1 91.25 97 LEU A N 1
ATOM 772 C CA . LEU A 1 97 ? 2.014 -13.039 6.762 1 91.25 97 LEU A CA 1
ATOM 773 C C . LEU A 1 97 ? 3.246 -12.414 7.406 1 91.25 97 LEU A C 1
ATOM 775 O O . LEU A 1 97 ? 4.379 -12.734 7.039 1 91.25 97 LEU A O 1
ATOM 779 N N . HIS A 1 98 ? 2.932 -11.57 8.328 1 92.5 98 HIS A N 1
ATOM 780 C CA . HIS A 1 98 ? 3.996 -10.852 9.016 1 92.5 98 HIS A CA 1
ATOM 781 C C . HIS A 1 98 ? 4.508 -11.633 10.219 1 92.5 98 HIS A C 1
ATOM 783 O O . HIS A 1 98 ? 5.578 -11.336 10.758 1 92.5 98 HIS A O 1
ATOM 789 N N . THR A 1 99 ? 3.719 -12.555 10.633 1 88.94 99 THR A N 1
ATOM 790 C CA . THR A 1 99 ? 4.094 -13.398 11.758 1 88.94 99 THR A CA 1
ATOM 791 C C . THR A 1 99 ? 4.09 -14.867 11.367 1 88.94 99 THR A C 1
ATOM 793 O O . THR A 1 99 ? 3.408 -15.258 10.414 1 88.94 99 THR A O 1
ATOM 796 N N . SER A 1 100 ? 4.867 -15.617 11.969 1 84.81 100 SER A N 1
ATOM 797 C CA . SER A 1 100 ? 4.91 -17.062 11.734 1 84.81 100 SER A CA 1
ATOM 798 C C . SER A 1 100 ? 4.965 -17.828 13.047 1 84.81 100 SER A C 1
ATOM 800 O O . SER A 1 100 ? 5.57 -17.375 14.016 1 84.81 100 SER A O 1
ATOM 802 N N . LYS A 1 101 ? 4.117 -18.984 13.312 1 73.75 101 LYS A N 1
ATOM 803 C CA . LYS A 1 101 ? 4.059 -19.797 14.523 1 73.75 101 LYS A CA 1
ATOM 804 C C . LYS A 1 101 ? 5.293 -20.672 14.656 1 73.75 101 LYS A C 1
ATOM 806 O O . LYS A 1 101 ? 5.68 -21.047 15.766 1 73.75 101 LYS A O 1
ATOM 811 N N . GLY A 1 102 ? 5.926 -21.141 13.562 1 59.31 102 GLY A N 1
ATOM 812 C CA . GLY A 1 102 ? 6.895 -22.234 13.586 1 59.31 102 GLY A CA 1
ATOM 813 C C . GLY A 1 102 ? 8.18 -21.859 14.305 1 59.31 102 GLY A C 1
ATOM 814 O O . GLY A 1 102 ? 8.492 -20.688 14.477 1 59.31 102 GLY A O 1
ATOM 815 N N . SER A 1 103 ? 8.594 -22.812 15.25 1 49.53 103 SER A N 1
ATOM 816 C CA . SER A 1 103 ? 9.719 -23.047 16.156 1 49.53 103 SER A CA 1
ATOM 817 C C . SER A 1 103 ? 11.047 -22.812 15.461 1 49.53 103 SER A C 1
ATOM 819 O O . SER A 1 103 ? 12.109 -23.109 16.016 1 49.53 103 SER A O 1
ATOM 821 N N . ASN A 1 104 ? 11.055 -22.797 14.133 1 45.81 104 ASN A N 1
ATOM 822 C CA . ASN A 1 104 ? 12.453 -22.984 13.758 1 45.81 104 ASN A CA 1
ATOM 823 C C . ASN A 1 104 ? 13.336 -21.891 14.32 1 45.81 104 ASN A C 1
ATOM 825 O O . ASN A 1 104 ? 13.297 -20.75 13.852 1 45.81 104 ASN A O 1
ATOM 829 N N . THR A 1 105 ? 13.617 -22.062 15.531 1 43.88 105 THR A N 1
ATOM 830 C CA . THR A 1 105 ? 14.523 -21.359 16.438 1 43.88 105 THR A CA 1
ATOM 831 C C . THR A 1 105 ? 15.734 -20.828 15.688 1 43.88 105 THR A C 1
ATOM 833 O O . THR A 1 105 ? 16.484 -20 16.219 1 43.88 105 THR A O 1
ATOM 836 N N . ASN A 1 106 ? 16.188 -21.75 14.703 1 42.47 106 ASN A N 1
ATOM 837 C CA . ASN A 1 106 ? 17.594 -21.469 14.43 1 42.47 106 ASN A CA 1
ATOM 838 C C . ASN A 1 106 ? 17.766 -20.125 13.711 1 42.47 106 ASN A C 1
ATOM 840 O O . ASN A 1 106 ? 18.859 -19.562 13.695 1 42.47 106 ASN A O 1
ATOM 844 N N . ILE A 1 107 ? 17.047 -20.141 12.5 1 41.88 107 ILE A N 1
ATOM 845 C CA . ILE A 1 107 ? 17.625 -19.156 11.602 1 41.88 107 ILE A CA 1
ATOM 846 C C . ILE A 1 107 ? 17.297 -17.75 12.102 1 41.88 107 ILE A C 1
ATOM 848 O O . ILE A 1 107 ? 18.188 -16.891 12.172 1 41.88 107 ILE A O 1
ATOM 852 N N . ASP A 1 108 ? 16.031 -17.141 11.484 1 41.59 108 ASP A N 1
ATOM 853 C CA . ASP A 1 108 ? 15.672 -15.742 11.281 1 41.59 108 ASP A CA 1
ATOM 854 C C . ASP A 1 108 ? 14.977 -15.164 12.508 1 41.59 108 ASP A C 1
ATOM 856 O O . ASP A 1 108 ? 14.211 -15.859 13.18 1 41.59 108 ASP A O 1
ATOM 860 N N . GLY A 1 109 ? 15.461 -14 13.047 1 51.56 109 GLY A N 1
ATOM 861 C CA . GLY A 1 109 ? 15.383 -12.898 14 1 51.56 109 GLY A CA 1
ATOM 862 C C . GLY A 1 109 ? 14.375 -13.133 15.102 1 51.56 109 GLY A C 1
ATOM 863 O O . GLY A 1 109 ? 13.477 -13.969 14.961 1 51.56 109 GLY A O 1
ATOM 864 N N . HIS A 1 110 ? 14.75 -12.859 16.438 1 68.88 110 HIS A N 1
ATOM 865 C CA . HIS A 1 110 ? 14.742 -12.812 17.891 1 68.88 110 HIS A CA 1
ATOM 866 C C . HIS A 1 110 ? 13.492 -12.117 18.422 1 68.88 110 HIS A C 1
ATOM 868 O O . HIS A 1 110 ? 13.18 -12.195 19.609 1 68.88 110 HIS A O 1
ATOM 874 N N . TRP A 1 111 ? 12.531 -11.781 17.5 1 84.31 111 TRP A N 1
ATOM 875 C CA . TRP A 1 111 ? 11.469 -11.016 18.156 1 84.31 111 TRP A CA 1
ATOM 876 C C . TRP A 1 111 ? 10.148 -11.789 18.125 1 84.31 111 TRP A C 1
ATOM 878 O O . TRP A 1 111 ? 9.711 -12.25 17.078 1 84.31 111 TRP A O 1
ATOM 888 N N . ARG A 1 112 ? 9.578 -11.977 19.281 1 86.88 112 ARG A N 1
ATOM 889 C CA . ARG A 1 112 ? 8.328 -12.727 19.391 1 86.88 112 ARG A CA 1
ATOM 890 C C . ARG A 1 112 ? 7.219 -11.859 19.984 1 86.88 112 ARG A C 1
ATOM 892 O O . ARG A 1 112 ? 7.48 -11 20.828 1 86.88 112 ARG A O 1
ATOM 899 N N . VAL A 1 113 ? 6.055 -12.133 19.438 1 88.31 113 VAL A N 1
ATOM 900 C CA . VAL A 1 113 ? 4.875 -11.453 19.969 1 88.31 113 VAL A CA 1
ATOM 901 C C . VAL A 1 113 ? 4.23 -12.312 21.047 1 88.31 113 VAL A C 1
ATOM 903 O O . VAL A 1 113 ? 3.848 -13.461 20.797 1 88.31 113 VAL A O 1
ATOM 906 N N . VAL A 1 114 ? 4.141 -11.75 22.219 1 85.75 114 VAL A N 1
ATOM 907 C CA . VAL A 1 114 ? 3.639 -12.5 23.359 1 85.75 114 VAL A CA 1
ATOM 908 C C . VAL A 1 114 ? 2.477 -11.742 24 1 85.75 114 VAL A C 1
ATOM 910 O O . VAL A 1 114 ? 2.463 -10.508 24.016 1 85.75 114 VAL A O 1
ATOM 913 N N . ASP A 1 115 ? 1.586 -12.562 24.5 1 83.94 115 ASP A N 1
ATOM 914 C CA . ASP A 1 115 ? 0.444 -11.977 25.188 1 83.94 115 ASP A CA 1
ATOM 915 C C . ASP A 1 115 ? 0.854 -11.438 26.562 1 83.94 115 ASP A C 1
ATOM 917 O O . ASP A 1 115 ? 1.186 -12.211 27.469 1 83.94 115 ASP A O 1
ATOM 921 N N . ALA A 1 116 ? 0.684 -10.172 26.688 1 80.12 116 ALA A N 1
ATOM 922 C CA . ALA A 1 116 ? 1.097 -9.523 27.922 1 80.12 116 ALA A CA 1
ATOM 923 C C . ALA A 1 116 ? 0.199 -9.945 29.078 1 80.12 116 ALA A C 1
ATOM 925 O O . ALA A 1 116 ? 0.655 -10.047 30.219 1 80.12 116 ALA A O 1
ATOM 926 N N . GLY A 1 117 ? -1.038 -10.133 28.766 1 80.31 117 GLY A N 1
ATOM 927 C CA . GLY A 1 117 ? -1.945 -10.586 29.812 1 80.31 117 GLY A CA 1
ATOM 928 C C . GLY A 1 117 ? -1.583 -11.953 30.375 1 80.31 117 GLY A C 1
ATOM 929 O O . GLY A 1 117 ? -1.522 -12.133 31.594 1 80.31 117 GLY A O 1
ATOM 930 N N . ASN A 1 118 ? -1.319 -12.844 29.516 1 83 118 ASN A N 1
ATOM 931 C CA . ASN A 1 118 ? -0.929 -14.188 29.938 1 83 118 ASN A CA 1
ATOM 932 C C . ASN A 1 118 ? 0.395 -14.18 30.688 1 83 118 ASN A C 1
ATOM 934 O O . ASN A 1 118 ? 0.555 -14.891 31.672 1 83 118 ASN A O 1
ATOM 938 N N . MET A 1 119 ? 1.242 -13.406 30.266 1 84.06 119 MET A N 1
ATOM 939 C CA . MET A 1 119 ? 2.543 -13.297 30.922 1 84.06 119 MET A CA 1
ATOM 940 C C . MET A 1 119 ? 2.404 -12.719 32.312 1 84.06 119 MET A C 1
ATOM 942 O O . MET A 1 119 ? 2.977 -13.242 33.281 1 84.06 119 MET A O 1
ATOM 946 N N . SER A 1 120 ? 1.652 -11.688 32.406 1 84.62 120 SER A N 1
ATOM 947 C CA . SER A 1 120 ? 1.441 -11.055 33.688 1 84.62 120 SER A CA 1
ATOM 948 C C . SER A 1 120 ? 0.794 -12.031 34.688 1 84.62 120 SER A C 1
ATOM 950 O O . SER A 1 120 ? 1.157 -12.062 35.844 1 84.62 120 SER A O 1
ATOM 952 N N . GLN A 1 121 ? -0.092 -12.766 34.188 1 86.25 121 GLN A N 1
ATOM 953 C CA . GLN A 1 121 ? -0.76 -13.758 35.031 1 86.25 121 GLN A CA 1
ATOM 954 C C . GLN A 1 121 ? 0.224 -14.812 35.531 1 86.25 121 GLN A C 1
ATOM 956 O O . GLN A 1 121 ? 0.171 -15.219 36.688 1 86.25 121 GLN A O 1
ATOM 961 N N . LEU A 1 122 ? 1.069 -15.18 34.719 1 88 122 LEU A N 1
ATOM 962 C CA . LEU A 1 122 ? 2.053 -16.188 35.094 1 88 122 LEU A CA 1
ATOM 963 C C . LEU A 1 122 ? 3.041 -15.633 36.094 1 88 122 LEU A C 1
ATOM 965 O O . LEU A 1 122 ? 3.42 -16.328 37.031 1 88 122 LEU A O 1
ATOM 969 N N . LEU A 1 123 ? 3.402 -14.43 35.969 1 87.19 123 LEU A N 1
ATOM 970 C CA . LEU A 1 123 ? 4.398 -13.82 36.844 1 87.19 123 LEU A CA 1
ATOM 971 C C . LEU A 1 123 ? 3.811 -13.516 38.219 1 87.19 123 LEU A C 1
ATOM 973 O O . LEU A 1 123 ? 4.547 -13.406 39.188 1 87.19 123 LEU A O 1
ATOM 977 N N . THR A 1 124 ? 2.529 -13.391 38.25 1 86.81 124 THR A N 1
ATOM 978 C CA . THR A 1 124 ? 1.887 -13.055 39.5 1 86.81 124 THR A CA 1
ATOM 979 C C . THR A 1 124 ? 1.463 -14.312 40.25 1 86.81 124 THR A C 1
ATOM 981 O O . THR A 1 124 ? 1.027 -14.242 41.406 1 86.81 124 THR A O 1
ATOM 984 N N . GLN A 1 125 ? 1.614 -15.438 39.594 1 87.44 125 GLN A N 1
ATOM 985 C CA . GLN A 1 125 ? 1.259 -16.688 40.25 1 87.44 125 GLN A CA 1
ATOM 986 C C . GLN A 1 125 ? 2.301 -17.062 41.312 1 87.44 125 GLN A C 1
ATOM 988 O O . GLN A 1 125 ? 3.373 -17.578 40.969 1 87.44 125 GLN A O 1
ATOM 993 N N . LYS A 1 126 ? 1.964 -17 42.562 1 82.12 126 LYS A N 1
ATOM 994 C CA . LYS A 1 126 ? 2.887 -17.203 43.688 1 82.12 126 LYS A CA 1
ATOM 995 C C . LYS A 1 126 ? 3.1 -18.688 43.969 1 82.12 126 LYS A C 1
ATOM 997 O O . LYS A 1 126 ? 4.148 -19.094 44.469 1 82.12 126 LYS A O 1
ATOM 1002 N N . ASP A 1 127 ? 2.139 -19.484 43.562 1 88.19 127 ASP A N 1
ATOM 1003 C CA . ASP A 1 127 ? 2.16 -20.891 43.906 1 88.19 127 ASP A CA 1
ATOM 1004 C C . ASP A 1 127 ? 3.121 -21.688 43.031 1 88.19 127 ASP A C 1
ATOM 1006 O O . ASP A 1 127 ? 3.453 -22.828 43.344 1 88.19 127 ASP A O 1
ATOM 1010 N N . LEU A 1 128 ? 3.682 -21.062 42.031 1 87.88 128 LEU A N 1
ATOM 1011 C CA . LEU A 1 128 ? 4.547 -21.797 41.094 1 87.88 128 LEU A CA 1
ATOM 1012 C C . LEU A 1 128 ? 5.992 -21.781 41.594 1 87.88 128 LEU A C 1
ATOM 1014 O O . LEU A 1 128 ? 6.477 -20.766 42.094 1 87.88 128 LEU A O 1
ATOM 1018 N N . SER A 1 129 ? 6.582 -22.984 41.531 1 90.5 129 SER A N 1
ATOM 1019 C CA . SER A 1 129 ? 8.023 -23.047 41.781 1 90.5 129 SER A CA 1
ATOM 1020 C C . SER A 1 129 ? 8.797 -22.359 40.656 1 90.5 129 SER A C 1
ATOM 1022 O O . SER A 1 129 ? 8.227 -22.062 39.594 1 90.5 129 SER A O 1
ATOM 1024 N N . LYS A 1 130 ? 9.992 -22.078 40.906 1 90.5 130 LYS A N 1
ATOM 1025 C CA . LYS A 1 130 ? 10.852 -21.453 39.875 1 90.5 130 LYS A CA 1
ATOM 1026 C C . LYS A 1 130 ? 10.898 -22.281 38.625 1 90.5 130 LYS A C 1
ATOM 1028 O O . LYS A 1 130 ? 10.734 -21.75 37.5 1 90.5 130 LYS A O 1
ATOM 1033 N N . ASP A 1 131 ? 11.039 -23.594 38.875 1 91.31 131 ASP A N 1
ATOM 1034 C CA . ASP A 1 131 ? 11.141 -24.5 37.719 1 91.31 131 ASP A CA 1
ATOM 1035 C C . ASP A 1 131 ? 9.82 -24.562 36.938 1 91.31 131 ASP A C 1
ATOM 1037 O O . ASP A 1 131 ? 9.82 -24.609 35.719 1 91.31 131 ASP A O 1
ATOM 1041 N N . GLN A 1 132 ? 8.789 -24.484 37.719 1 91.56 132 GLN A N 1
ATOM 1042 C CA . GLN A 1 132 ? 7.473 -24.5 37.062 1 91.56 132 GLN A CA 1
ATOM 1043 C C . GLN A 1 132 ? 7.219 -23.219 36.312 1 91.56 132 GLN A C 1
ATOM 1045 O O . GLN A 1 132 ? 6.652 -23.25 35.219 1 91.56 132 GLN A O 1
ATOM 1050 N N . LEU A 1 133 ? 7.629 -22.141 36.844 1 90.75 133 LEU A N 1
ATOM 1051 C CA . LEU A 1 133 ? 7.477 -20.844 36.219 1 90.75 133 LEU A CA 1
ATOM 1052 C C . LEU A 1 133 ? 8.258 -20.797 34.906 1 90.75 133 LEU A C 1
ATOM 1054 O O . LEU A 1 133 ? 7.742 -20.328 33.875 1 90.75 133 LEU A O 1
ATOM 1058 N N . ILE A 1 134 ? 9.438 -21.312 34.938 1 90.38 134 ILE A N 1
ATOM 1059 C CA . ILE A 1 134 ? 10.305 -21.297 33.75 1 90.38 134 ILE A CA 1
ATOM 1060 C C . ILE A 1 134 ? 9.688 -22.156 32.656 1 90.38 134 ILE A C 1
ATOM 1062 O O . ILE A 1 134 ? 9.672 -21.766 31.5 1 90.38 134 ILE A O 1
ATOM 1066 N N . GLN A 1 135 ? 9.172 -23.234 33 1 90.62 135 GLN A N 1
ATOM 1067 C CA . GLN A 1 135 ? 8.57 -24.141 32.031 1 90.62 135 GLN A CA 1
ATOM 1068 C C . GLN A 1 135 ? 7.34 -23.516 31.391 1 90.62 135 GLN A C 1
ATOM 1070 O O . GLN A 1 135 ? 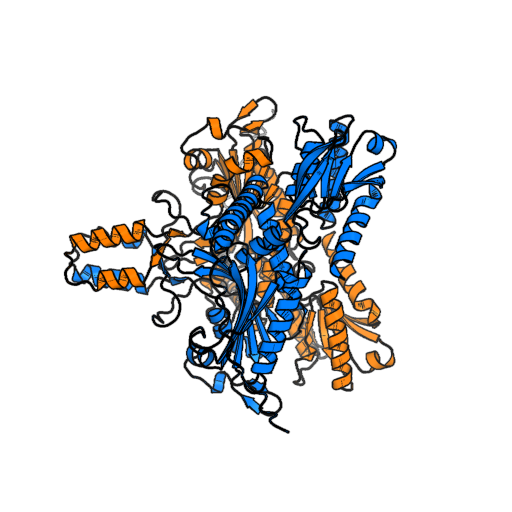7.152 -23.625 30.172 1 90.62 135 GLN A O 1
ATOM 1075 N N . LYS A 1 136 ? 6.566 -22.906 32.188 1 89.62 136 LYS A N 1
ATOM 1076 C CA . LYS A 1 136 ? 5.352 -22.281 31.672 1 89.62 136 LYS A CA 1
ATOM 1077 C C . LYS A 1 136 ? 5.684 -21.094 30.781 1 89.62 136 LYS A C 1
ATOM 1079 O O . LYS A 1 136 ? 5.023 -20.859 29.75 1 89.62 136 LYS A O 1
ATOM 1084 N N . LEU A 1 137 ? 6.672 -20.406 31.188 1 87.88 137 LEU A N 1
ATOM 1085 C CA . LEU A 1 137 ? 7.098 -19.25 30.391 1 87.88 137 LEU A CA 1
ATOM 1086 C C . LEU A 1 137 ? 7.691 -19.703 29.062 1 87.88 137 LEU A C 1
ATOM 1088 O O . LEU A 1 137 ? 7.461 -19.062 28.031 1 87.88 137 LEU A O 1
ATOM 1092 N N . GLN A 1 138 ? 8.414 -20.703 29.125 1 85.69 138 GLN A N 1
ATOM 1093 C CA . GLN A 1 138 ? 8.984 -21.25 27.891 1 85.69 138 GLN A CA 1
ATOM 1094 C C . GLN A 1 138 ? 7.887 -21.719 26.938 1 85.69 138 GLN A C 1
ATOM 1096 O O . GLN A 1 138 ? 7.973 -21.5 25.734 1 85.69 138 GLN A O 1
ATOM 1101 N N . THR A 1 139 ? 6.918 -22.297 27.516 1 85.31 139 THR A N 1
ATOM 1102 C CA . THR A 1 139 ? 5.797 -22.75 26.703 1 85.31 139 THR A CA 1
ATOM 1103 C C . THR A 1 139 ? 5.055 -21.578 26.078 1 85.31 139 THR A C 1
ATOM 1105 O O . THR A 1 139 ? 4.672 -21.625 24.906 1 85.31 139 THR A O 1
ATOM 1108 N N . LEU A 1 140 ? 4.863 -20.562 26.875 1 83.19 140 LEU A N 1
ATOM 1109 C CA . LEU A 1 140 ? 4.195 -19.359 26.391 1 83.19 140 LEU A CA 1
ATOM 1110 C C . LEU A 1 140 ? 4.98 -18.734 25.25 1 83.19 140 LEU A C 1
ATOM 1112 O O . LEU A 1 140 ? 4.398 -18.297 24.25 1 83.19 140 LEU A O 1
ATOM 1116 N N . PHE A 1 141 ? 6.199 -18.797 25.391 1 81.31 141 PHE A N 1
ATOM 1117 C CA . PHE A 1 141 ? 7.07 -18.172 24.391 1 81.31 141 PHE A CA 1
ATOM 1118 C C . PHE A 1 141 ? 7.113 -19.016 23.125 1 81.31 141 PHE A C 1
ATOM 1120 O O . PHE A 1 141 ? 7.16 -18.469 22.016 1 81.31 141 PHE A O 1
ATOM 1127 N N . GLU A 1 142 ? 7.141 -20.219 23.344 1 78.62 142 GLU A N 1
ATOM 1128 C CA . GLU A 1 142 ? 7.18 -21.109 22.188 1 78.62 142 GLU A CA 1
ATOM 1129 C C . GLU A 1 142 ? 5.875 -21.062 21.406 1 78.62 142 GLU A C 1
ATOM 1131 O O . GLU A 1 142 ? 5.867 -21.25 20.188 1 78.62 142 GLU A O 1
ATOM 1136 N N . LYS A 1 143 ? 4.852 -20.75 22.094 1 78.44 143 LYS A N 1
ATOM 1137 C CA . LYS A 1 143 ? 3.547 -20.656 21.453 1 78.44 143 LYS A CA 1
ATOM 1138 C C . LYS A 1 143 ? 3.367 -19.297 20.766 1 78.44 143 LYS A C 1
ATOM 1140 O O . LYS A 1 143 ? 2.494 -19.141 19.922 1 78.44 143 LYS A O 1
ATOM 1145 N N . GLY A 1 144 ? 4.195 -18.453 21.156 1 80.31 144 GLY A N 1
ATOM 1146 C CA . GLY A 1 144 ? 4.113 -17.125 20.562 1 80.31 144 GLY A CA 1
ATOM 1147 C C . GLY A 1 144 ? 4.555 -17.109 19.109 1 80.31 144 GLY A C 1
ATOM 1148 O O . GLY A 1 144 ? 5.172 -18.062 18.625 1 80.31 144 GLY A O 1
ATOM 1149 N N . SER A 1 145 ? 4.133 -16.078 18.359 1 86.12 145 SER A N 1
ATOM 1150 C CA . SER A 1 145 ? 4.488 -15.93 16.953 1 86.12 145 SER A CA 1
ATOM 1151 C C . SER A 1 145 ? 5.691 -15.016 16.766 1 86.12 145 SER A C 1
ATOM 1153 O O . SER A 1 145 ? 5.836 -14.031 17.5 1 86.12 145 SER A O 1
ATOM 1155 N N . SER A 1 146 ? 6.531 -15.367 15.875 1 88.81 146 SER A N 1
ATOM 1156 C CA . SER A 1 146 ? 7.684 -14.531 15.555 1 88.81 146 SER A CA 1
ATOM 1157 C C . SER A 1 146 ? 7.348 -13.523 14.461 1 88.81 146 SER A C 1
ATOM 1159 O O . SER A 1 146 ? 6.578 -13.82 13.547 1 88.81 146 SER A O 1
ATOM 1161 N N . VAL A 1 147 ? 7.906 -12.344 14.602 1 90.75 147 VAL A N 1
ATOM 1162 C CA . VAL A 1 147 ? 7.707 -11.336 13.57 1 90.75 147 VAL A CA 1
ATOM 1163 C C . VAL A 1 147 ? 8.781 -11.477 12.492 1 90.75 147 VAL A C 1
ATOM 1165 O O . VAL A 1 147 ? 9.914 -11.867 12.781 1 90.75 147 VAL A O 1
ATOM 1168 N N . ARG A 1 148 ? 8.422 -11.172 11.312 1 91.88 148 ARG A N 1
ATOM 1169 C CA . ARG A 1 148 ? 9.359 -11.359 10.219 1 91.88 148 ARG A CA 1
ATOM 1170 C C . ARG A 1 148 ? 10.414 -10.258 10.203 1 91.88 148 ARG A C 1
ATOM 1172 O O . ARG A 1 148 ? 10.109 -9.102 10.492 1 91.88 148 ARG A O 1
ATOM 1179 N N . THR A 1 149 ? 11.609 -10.648 9.812 1 91.31 149 THR A N 1
ATOM 1180 C CA . THR A 1 149 ? 12.719 -9.703 9.727 1 91.31 149 THR A CA 1
ATOM 1181 C C . THR A 1 149 ? 13.047 -9.383 8.273 1 91.31 149 THR A C 1
ATOM 1183 O O . THR A 1 149 ? 13.758 -8.414 7.992 1 91.31 149 THR A O 1
ATOM 1186 N N . SER A 1 150 ? 12.602 -10.211 7.43 1 93.19 150 SER A N 1
ATOM 1187 C CA . SER A 1 150 ? 12.812 -10.039 6 1 93.19 150 SER A CA 1
ATOM 1188 C C . SER A 1 150 ? 11.656 -10.617 5.191 1 93.19 150 SER A C 1
ATOM 1190 O O . SER A 1 150 ? 10.766 -11.273 5.75 1 93.19 150 SER A O 1
ATOM 1192 N N . LEU A 1 151 ? 11.688 -10.383 3.955 1 96.19 151 LEU A N 1
ATOM 1193 C CA . LEU A 1 151 ? 10.625 -10.867 3.084 1 96.19 151 LEU A CA 1
ATOM 1194 C C . LEU A 1 151 ? 11.07 -12.117 2.326 1 96.19 151 LEU A C 1
ATOM 1196 O O . LEU A 1 151 ? 10.289 -12.695 1.572 1 96.19 151 LEU A O 1
ATOM 1200 N N . LEU A 1 152 ? 12.242 -12.562 2.555 1 95.75 152 LEU A N 1
ATOM 1201 C CA . LEU A 1 152 ? 12.812 -13.688 1.821 1 95.75 152 LEU A CA 1
ATOM 1202 C C . LEU A 1 152 ? 12.102 -14.984 2.186 1 95.75 152 LEU A C 1
ATOM 1204 O O . LEU A 1 152 ? 11.711 -15.75 1.302 1 95.75 152 LEU A O 1
ATOM 1208 N N . GLN A 1 153 ? 11.906 -15.195 3.438 1 92.5 153 GLN A N 1
ATOM 1209 C CA . GLN A 1 153 ? 11.328 -16.453 3.902 1 92.5 153 GLN A CA 1
ATOM 1210 C C . GLN A 1 153 ? 9.945 -16.672 3.301 1 92.5 153 GLN A C 1
ATOM 1212 O O . GLN A 1 153 ? 9.617 -17.781 2.881 1 92.5 153 GLN A O 1
ATOM 1217 N N . GLY A 1 154 ? 9.18 -15.602 3.328 1 93.19 154 GLY A N 1
ATOM 1218 C CA . GLY A 1 154 ? 7.855 -15.727 2.736 1 93.19 154 GLY A CA 1
ATOM 1219 C C . GLY A 1 154 ? 7.891 -16.125 1.274 1 93.19 154 GLY A C 1
ATOM 1220 O O . GLY A 1 154 ? 7.09 -16.953 0.831 1 93.19 154 GLY A O 1
ATOM 1221 N N . ALA A 1 155 ? 8.773 -15.594 0.54 1 96.12 155 ALA A N 1
ATOM 1222 C CA . ALA A 1 155 ? 8.914 -15.914 -0.877 1 96.12 155 ALA A CA 1
ATOM 1223 C C . ALA A 1 155 ? 9.344 -17.359 -1.066 1 96.12 155 ALA A C 1
ATOM 1225 O O . ALA A 1 155 ? 8.859 -18.047 -1.966 1 96.12 155 ALA A O 1
ATOM 1226 N N . LEU A 1 156 ? 10.273 -17.844 -0.223 1 95.56 156 LEU A N 1
ATOM 1227 C CA . LEU A 1 156 ? 10.742 -19.219 -0.315 1 95.56 156 LEU A CA 1
ATOM 1228 C C . LEU A 1 156 ? 9.609 -20.203 -0.031 1 95.56 156 LEU A C 1
ATOM 1230 O O . LEU A 1 156 ? 9.484 -21.219 -0.716 1 95.56 156 LEU A O 1
ATOM 1234 N N . GLU A 1 157 ? 8.812 -19.844 0.928 1 92.38 157 GLU A N 1
ATOM 1235 C CA . GLU A 1 157 ? 7.691 -20.703 1.279 1 92.38 157 GLU A CA 1
ATOM 1236 C C . GLU A 1 157 ? 6.668 -20.766 0.148 1 92.38 157 GLU A C 1
ATOM 1238 O O . GLU A 1 157 ? 5.988 -21.781 -0.025 1 92.38 157 GLU A O 1
ATOM 1243 N N . GLN A 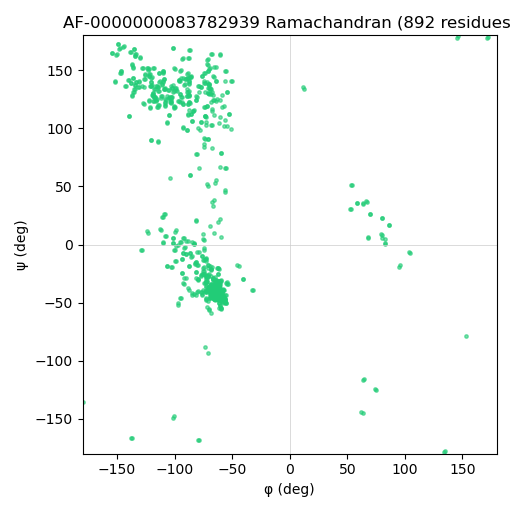1 158 ? 6.582 -19.719 -0.609 1 92.81 158 GLN A N 1
ATOM 1244 C CA . GLN A 1 158 ? 5.574 -19.641 -1.661 1 92.81 158 GLN A CA 1
ATOM 1245 C C . GLN A 1 158 ? 6.102 -20.203 -2.973 1 92.81 158 GLN A C 1
ATOM 1247 O O . GLN A 1 158 ? 5.379 -20.25 -3.973 1 92.81 158 GLN A O 1
ATOM 1252 N N . TYR A 1 159 ? 7.316 -20.734 -2.992 1 95.62 159 TYR A N 1
ATOM 1253 C CA . TYR A 1 159 ? 7.91 -21.266 -4.207 1 95.62 159 TYR A CA 1
ATOM 1254 C C . TYR A 1 159 ? 7.078 -22.422 -4.754 1 95.62 159 TYR A C 1
ATOM 1256 O O . TYR A 1 159 ? 6.621 -22.375 -5.898 1 95.62 159 TYR A O 1
ATOM 1264 N N . VAL A 1 160 ? 6.824 -23.391 -3.967 1 92.75 160 VAL A N 1
ATOM 1265 C CA . VAL A 1 160 ? 6.152 -24.609 -4.434 1 92.75 160 VAL A CA 1
ATOM 1266 C C . VAL A 1 160 ? 4.727 -24.266 -4.863 1 92.75 160 VAL A C 1
ATOM 1268 O O . VAL A 1 160 ? 4.305 -24.641 -5.965 1 92.75 160 VAL A O 1
ATOM 1271 N N . PRO A 1 161 ? 4.031 -23.484 -4.055 1 88.25 161 PRO A N 1
ATOM 1272 C CA . PRO A 1 161 ? 2.68 -23.109 -4.488 1 88.25 161 PRO A CA 1
ATOM 1273 C C . PRO A 1 161 ? 2.678 -22.328 -5.797 1 88.25 161 PRO A C 1
ATOM 1275 O O . PRO A 1 161 ? 1.675 -22.312 -6.516 1 88.25 161 PRO A O 1
ATOM 1278 N N . SER A 1 162 ? 3.785 -21.734 -6.129 1 90.81 162 SER A N 1
ATOM 1279 C CA . SER A 1 162 ? 3.842 -20.875 -7.309 1 90.81 162 SER A CA 1
ATOM 1280 C C . SER A 1 162 ? 4.23 -21.656 -8.547 1 90.81 162 SER A C 1
ATOM 1282 O O . SER A 1 162 ? 4.199 -21.141 -9.664 1 90.81 162 SER A O 1
ATOM 1284 N N . LEU A 1 163 ? 4.621 -22.922 -8.383 1 90.62 163 LEU A N 1
ATOM 1285 C CA . LEU A 1 163 ? 5.113 -23.719 -9.5 1 90.62 163 LEU A CA 1
ATOM 1286 C C . LEU A 1 163 ? 4.016 -23.953 -10.539 1 90.62 163 LEU A C 1
ATOM 1288 O O . LEU A 1 163 ? 4.281 -23.969 -11.742 1 90.62 163 LEU A O 1
ATOM 1292 N N . GLU A 1 164 ? 2.793 -24.094 -10.023 1 83.88 164 GLU A N 1
ATOM 1293 C CA . GLU A 1 164 ? 1.682 -24.297 -10.953 1 83.88 164 GLU A CA 1
ATOM 1294 C C . GLU A 1 164 ? 1.42 -23.031 -11.781 1 83.88 164 GLU A C 1
ATOM 1296 O O . GLU A 1 164 ? 1.047 -23.125 -12.953 1 83.88 164 GLU A O 1
ATOM 1301 N N . LEU A 1 165 ? 1.619 -21.953 -11.18 1 85 165 LEU A N 1
ATOM 1302 C CA . LEU A 1 165 ? 1.406 -20.672 -11.82 1 85 165 LEU A CA 1
ATOM 1303 C C . LEU A 1 165 ? 2.32 -20.5 -13.031 1 85 165 LEU A C 1
ATOM 1305 O O . LEU A 1 165 ? 1.913 -19.938 -14.047 1 85 165 LEU A O 1
ATOM 1309 N N . VAL A 1 166 ? 3.52 -21.078 -12.953 1 88 166 VAL A N 1
ATOM 1310 C CA . VAL A 1 166 ? 4.516 -20.828 -13.992 1 88 166 VAL A CA 1
ATOM 1311 C C . VAL A 1 166 ? 4.758 -22.109 -14.789 1 88 166 VAL A C 1
ATOM 1313 O O . VAL A 1 166 ? 5.754 -22.234 -15.5 1 88 166 VAL A O 1
ATOM 1316 N N . ASN A 1 167 ? 3.922 -23.078 -14.625 1 84.56 167 ASN A N 1
ATOM 1317 C CA . ASN A 1 167 ? 4.035 -24.375 -15.297 1 84.56 167 ASN A CA 1
ATOM 1318 C C . ASN A 1 167 ? 5.414 -24.984 -15.078 1 84.56 167 ASN A C 1
ATOM 1320 O O . ASN A 1 167 ? 5.992 -25.562 -16 1 84.56 167 ASN A O 1
ATOM 1324 N N . ARG A 1 168 ? 6.055 -24.734 -13.984 1 89.19 168 ARG A N 1
ATOM 1325 C CA . ARG A 1 168 ? 7.332 -25.297 -13.547 1 89.19 168 ARG A CA 1
ATOM 1326 C C . ARG A 1 168 ? 8.461 -24.891 -14.492 1 89.19 168 ARG A C 1
ATOM 1328 O O . ARG A 1 168 ? 9.375 -25.672 -14.742 1 89.19 168 ARG A O 1
ATOM 1335 N N . LYS A 1 169 ? 8.312 -23.719 -14.945 1 90.44 169 LYS A N 1
ATOM 1336 C CA . LYS A 1 169 ? 9.336 -23.234 -15.852 1 90.44 169 LYS A CA 1
ATOM 1337 C C . LYS A 1 169 ? 10.156 -22.109 -15.203 1 90.44 169 LYS A C 1
ATOM 1339 O O . LYS A 1 169 ? 9.602 -21.25 -14.516 1 90.44 169 LYS A O 1
ATOM 1344 N N . LEU A 1 170 ? 11.438 -22.172 -15.398 1 93.5 170 LEU A N 1
ATOM 1345 C CA . LEU A 1 170 ? 12.352 -21.109 -14.977 1 93.5 170 LEU A CA 1
ATOM 1346 C C . LEU A 1 170 ? 12.727 -20.203 -16.141 1 93.5 170 LEU A C 1
ATOM 1348 O O . LEU A 1 170 ? 12.672 -20.625 -17.297 1 93.5 170 LEU A O 1
ATOM 1352 N N . PRO A 1 171 ? 13.031 -18.938 -15.883 1 94.94 171 PRO A N 1
ATOM 1353 C CA . PRO A 1 171 ? 13.07 -18.266 -14.578 1 94.94 171 PRO A CA 1
ATOM 1354 C C . PRO A 1 171 ? 11.758 -17.562 -14.227 1 94.94 171 PRO A C 1
ATOM 1356 O O . PRO A 1 171 ? 10.938 -17.328 -15.109 1 94.94 171 PRO A O 1
ATOM 1359 N N . PHE A 1 172 ? 11.523 -17.281 -12.945 1 94.94 172 PHE A N 1
ATOM 1360 C CA . PHE A 1 172 ? 10.414 -16.453 -12.508 1 94.94 172 PHE A CA 1
ATOM 1361 C C . PHE A 1 172 ? 10.727 -15.789 -11.172 1 94.94 172 PHE A C 1
ATOM 1363 O O . PHE A 1 172 ? 11.719 -16.125 -10.523 1 94.94 172 PHE A O 1
ATOM 1370 N N . GLY A 1 173 ? 9.961 -14.805 -10.844 1 96.75 173 GLY A N 1
ATOM 1371 C CA . GLY A 1 173 ? 10.234 -14.07 -9.617 1 96.75 173 GLY A CA 1
ATOM 1372 C C . GLY A 1 173 ? 8.984 -13.781 -8.812 1 96.75 173 GLY A C 1
ATOM 1373 O O . GLY A 1 173 ? 7.875 -13.75 -9.359 1 96.75 173 GLY A O 1
ATOM 1374 N N . LEU A 1 174 ? 9.172 -13.648 -7.539 1 97 174 LEU A N 1
ATOM 1375 C CA . LEU A 1 174 ? 8.133 -13.242 -6.605 1 97 174 LEU A CA 1
ATOM 1376 C C . LEU A 1 174 ? 8.477 -11.906 -5.949 1 97 174 LEU A C 1
ATOM 1378 O O . LEU A 1 174 ? 9.555 -11.766 -5.367 1 97 174 LEU A O 1
ATOM 1382 N N . ALA A 1 175 ? 7.586 -10.977 -6.094 1 97.44 175 ALA A N 1
ATOM 1383 C CA . ALA A 1 175 ? 7.789 -9.648 -5.52 1 97.44 175 ALA A CA 1
ATOM 1384 C C . ALA A 1 175 ? 6.855 -9.414 -4.332 1 97.44 175 ALA A C 1
ATOM 1386 O O . ALA A 1 175 ? 5.707 -9.859 -4.34 1 97.44 175 ALA A O 1
ATOM 1387 N N . GLU A 1 176 ? 7.375 -8.742 -3.359 1 97.44 176 GLU A N 1
ATOM 1388 C CA . GLU A 1 176 ? 6.594 -8.438 -2.166 1 97.44 176 GLU A CA 1
ATOM 1389 C C . GLU A 1 176 ? 7.074 -7.148 -1.506 1 97.44 176 GLU A C 1
ATOM 1391 O O . GLU A 1 176 ? 8.266 -6.824 -1.558 1 97.44 176 GLU A O 1
ATOM 1396 N N . LYS A 1 177 ? 6.172 -6.383 -1.049 1 96.75 177 LYS A N 1
ATOM 1397 C CA . LYS A 1 177 ? 6.469 -5.234 -0.198 1 96.75 177 LYS A CA 1
ATOM 1398 C C . LYS A 1 177 ? 5.75 -5.344 1.144 1 96.75 177 LYS A C 1
ATOM 1400 O O . LYS A 1 177 ? 4.637 -5.871 1.217 1 96.75 177 LYS A O 1
ATOM 1405 N N . GLY A 1 178 ? 6.426 -4.859 2.137 1 95.62 178 GLY A N 1
ATOM 1406 C CA . GLY A 1 178 ? 5.742 -4.938 3.418 1 95.62 178 GLY A CA 1
ATOM 1407 C C . GLY A 1 178 ? 6.625 -4.555 4.59 1 95.62 178 GLY A C 1
ATOM 1408 O O . GLY A 1 178 ? 7.805 -4.254 4.41 1 95.62 178 GLY A O 1
ATOM 1409 N N . LEU A 1 179 ? 5.973 -4.586 5.754 1 95.5 179 LEU A N 1
ATOM 1410 C CA . LEU A 1 179 ? 6.605 -4.227 7.02 1 95.5 179 LEU A CA 1
ATOM 1411 C C . LEU A 1 179 ? 7.461 -5.375 7.539 1 95.5 179 LEU A C 1
ATOM 1413 O O . LEU A 1 179 ? 7.055 -6.539 7.48 1 95.5 179 LEU A O 1
ATOM 1417 N N . CYS A 1 180 ? 8.625 -5.066 8.016 1 94.75 180 CYS A N 1
ATOM 1418 C CA . CYS A 1 180 ? 9.516 -6.004 8.688 1 94.75 180 CYS A CA 1
ATOM 1419 C C . CYS A 1 180 ? 10.086 -5.395 9.961 1 94.75 180 CYS A C 1
ATOM 1421 O O . CYS A 1 180 ? 10.047 -4.176 10.148 1 94.75 180 CYS A O 1
ATOM 1423 N N . PHE A 1 181 ? 10.594 -6.238 10.805 1 91.31 181 PHE A N 1
ATOM 1424 C CA . PHE A 1 181 ? 11.18 -5.812 12.07 1 91.31 181 PHE A CA 1
ATOM 1425 C C . PHE A 1 181 ? 12.656 -6.188 12.133 1 91.31 181 PHE A C 1
ATOM 1427 O O . PHE A 1 181 ? 13.023 -7.348 11.93 1 91.31 181 PHE A O 1
ATOM 1434 N N . GLN A 1 182 ? 13.438 -5.211 12.336 1 87.56 182 GLN A N 1
ATOM 1435 C CA . GLN A 1 182 ? 14.883 -5.438 12.391 1 87.56 182 GLN A CA 1
ATOM 1436 C C . GLN A 1 182 ? 15.445 -5.07 13.758 1 87.56 182 GLN A C 1
ATOM 1438 O O . GLN A 1 182 ? 14.891 -4.219 14.453 1 87.56 182 GLN A O 1
ATOM 1443 N N . PRO A 1 183 ? 16.516 -5.773 14.039 1 80.69 183 PRO A N 1
ATOM 1444 C CA . PRO A 1 183 ? 17.141 -5.449 15.32 1 80.69 183 PRO A CA 1
ATOM 1445 C C . PRO A 1 183 ? 17.812 -4.082 15.32 1 80.69 183 PRO A C 1
ATOM 1447 O O . PRO A 1 183 ? 18.297 -3.625 14.273 1 80.69 183 PRO A O 1
ATOM 1450 N N . SER A 1 184 ? 17.578 -3.404 16.453 1 74.5 184 SER A N 1
ATOM 1451 C CA . SER A 1 184 ? 18.234 -2.109 16.625 1 74.5 184 SER A CA 1
ATOM 1452 C C . SER A 1 184 ? 19.547 -2.248 17.406 1 74.5 184 SER A C 1
ATOM 1454 O O . SER A 1 184 ? 19.719 -3.209 18.156 1 74.5 184 SER A O 1
ATOM 1456 N N . ASN A 1 185 ? 20.453 -1.333 17.062 1 65.5 185 ASN A N 1
ATOM 1457 C CA . ASN A 1 185 ? 21.672 -1.308 17.844 1 65.5 185 ASN A CA 1
ATOM 1458 C C . ASN A 1 185 ? 21.422 -0.842 19.266 1 65.5 185 ASN A C 1
ATOM 1460 O O . ASN A 1 185 ? 21.109 0.328 19.5 1 65.5 185 ASN A O 1
ATOM 1464 N N . GLY A 1 186 ? 21.391 -1.773 20.172 1 60.34 186 GLY A N 1
ATOM 1465 C CA . GLY A 1 186 ? 21.406 -1.426 21.578 1 60.34 186 GLY A CA 1
ATOM 1466 C C . GLY A 1 186 ? 20.031 -1.371 22.203 1 60.34 186 GLY A C 1
ATOM 1467 O O . GLY A 1 186 ? 19.891 -1.253 23.422 1 60.34 186 GLY A O 1
ATOM 1468 N N . SER A 1 187 ? 19 -1.267 21.281 1 65 187 SER A N 1
ATOM 1469 C CA . SER A 1 187 ? 17.672 -1.137 21.891 1 65 187 SER A CA 1
ATOM 1470 C C . SER A 1 187 ? 16.984 -2.492 22.016 1 65 187 SER A C 1
ATOM 1472 O O . SER A 1 187 ? 17.297 -3.422 21.266 1 65 187 SER A O 1
ATOM 1474 N N . ASP A 1 188 ? 16.281 -2.621 23.078 1 71.69 188 ASP A N 1
ATOM 1475 C CA . ASP A 1 188 ? 15.5 -3.82 23.375 1 71.69 188 ASP A CA 1
ATOM 1476 C C . ASP A 1 188 ? 14.234 -3.881 22.516 1 71.69 188 ASP A C 1
ATOM 1478 O O . ASP A 1 188 ? 13.461 -4.832 22.625 1 71.69 188 ASP A O 1
ATOM 1482 N N . CYS A 1 189 ? 14.117 -2.887 21.609 1 78.25 189 CYS A N 1
ATOM 1483 C CA . CYS A 1 189 ? 12.93 -2.889 20.766 1 78.25 189 CYS A CA 1
ATOM 1484 C C . CYS A 1 189 ? 13.312 -2.986 19.281 1 78.25 189 CYS A C 1
ATOM 1486 O O . CYS A 1 189 ? 14.32 -2.424 18.859 1 78.25 189 CYS A O 1
ATOM 1488 N N . PRO A 1 190 ? 12.516 -3.77 18.641 1 85.81 190 PRO A N 1
ATOM 1489 C CA . PRO A 1 190 ? 12.805 -3.854 17.219 1 85.81 190 PRO A CA 1
ATOM 1490 C C . PRO A 1 190 ? 12.453 -2.572 16.469 1 85.81 190 PRO A C 1
ATOM 1492 O O . PRO A 1 190 ? 11.625 -1.785 16.922 1 85.81 190 PRO A O 1
ATOM 1495 N N . GLU A 1 191 ? 13.18 -2.34 15.461 1 89.5 191 GLU A N 1
ATOM 1496 C CA . GLU A 1 191 ? 12.875 -1.221 14.578 1 89.5 191 GLU A CA 1
ATOM 1497 C C . GLU A 1 191 ? 12.055 -1.676 13.367 1 89.5 191 GLU A C 1
ATOM 1499 O O . GLU A 1 191 ? 12.281 -2.766 12.836 1 89.5 191 GLU A O 1
ATOM 1504 N N . GLU A 1 192 ? 11.172 -0.833 13.047 1 92.69 192 GLU A N 1
ATOM 1505 C CA . GLU A 1 192 ? 10.305 -1.131 11.914 1 92.69 192 GLU A CA 1
ATOM 1506 C C . GLU A 1 192 ? 10.883 -0.584 10.617 1 92.69 192 GLU A C 1
ATOM 1508 O O . GLU A 1 192 ? 11.445 0.512 10.594 1 92.69 192 GLU A O 1
ATOM 1513 N N . VAL A 1 193 ? 10.773 -1.4 9.617 1 94.5 193 VAL A N 1
ATOM 1514 C CA . VAL A 1 193 ? 11.25 -0.967 8.305 1 94.5 193 VAL A CA 1
ATOM 1515 C C . VAL A 1 193 ? 10.32 -1.501 7.219 1 94.5 193 VAL A C 1
ATOM 1517 O O . VAL A 1 193 ? 9.852 -2.641 7.297 1 94.5 193 VAL A O 1
ATOM 1520 N N . THR A 1 194 ? 9.984 -0.67 6.273 1 96.31 194 THR A N 1
ATOM 1521 C CA . THR A 1 194 ? 9.266 -1.121 5.09 1 96.31 194 THR A CA 1
ATOM 1522 C C . THR A 1 194 ? 10.234 -1.582 4.008 1 96.31 194 THR A C 1
ATOM 1524 O O . THR A 1 194 ? 11.086 -0.812 3.562 1 96.31 194 THR A O 1
ATOM 1527 N N . LEU A 1 195 ? 10.078 -2.832 3.623 1 97.75 195 LEU A N 1
ATOM 1528 C CA . LEU A 1 195 ? 10.977 -3.404 2.633 1 97.75 195 LEU A CA 1
ATOM 1529 C C . LEU A 1 195 ? 10.234 -3.723 1.34 1 97.75 195 LEU A C 1
ATOM 1531 O O . LEU A 1 195 ? 9.023 -3.934 1.353 1 97.75 195 LEU A O 1
ATOM 1535 N N . ALA A 1 196 ? 10.867 -3.627 0.267 1 98.19 196 ALA A N 1
ATOM 1536 C CA . ALA A 1 196 ? 10.477 -4.168 -1.031 1 98.19 196 ALA A CA 1
ATOM 1537 C C . ALA A 1 196 ? 11.445 -5.258 -1.487 1 98.19 196 ALA A C 1
ATOM 1539 O O . ALA A 1 196 ? 12.664 -5.086 -1.409 1 98.19 196 ALA A O 1
ATOM 1540 N N . SER A 1 197 ? 10.867 -6.387 -1.934 1 98.38 197 SER A N 1
ATOM 1541 C CA . SER A 1 197 ? 11.727 -7.535 -2.195 1 98.38 197 SER A CA 1
ATOM 1542 C C . SER A 1 197 ? 11.336 -8.234 -3.49 1 98.38 197 SER A C 1
ATOM 1544 O O . SER A 1 197 ? 10.148 -8.32 -3.82 1 98.38 197 SER A O 1
ATOM 1546 N N . LEU A 1 198 ? 12.297 -8.633 -4.234 1 98.19 198 LEU A N 1
ATOM 1547 C CA . LEU A 1 198 ? 12.172 -9.539 -5.375 1 98.19 198 LEU A CA 1
ATOM 1548 C C . LEU A 1 198 ? 13.039 -10.781 -5.184 1 98.19 198 LEU A C 1
ATOM 1550 O O . LEU A 1 198 ? 14.242 -10.672 -4.977 1 98.19 198 LEU A O 1
ATOM 1554 N N . VAL A 1 199 ? 12.445 -11.883 -5.137 1 98.38 199 VAL A N 1
ATOM 1555 C CA . VAL A 1 199 ? 13.164 -13.156 -5.125 1 98.38 199 VAL A CA 1
ATOM 1556 C C . VAL A 1 199 ? 13.055 -13.82 -6.496 1 98.38 199 VAL A C 1
ATOM 1558 O O . VAL A 1 199 ? 11.969 -14.219 -6.918 1 98.38 199 VAL A O 1
ATOM 1561 N N . TRP A 1 200 ? 14.164 -13.867 -7.133 1 97.88 200 TRP A N 1
ATOM 1562 C CA . TRP A 1 200 ? 14.258 -14.375 -8.492 1 97.88 200 TRP A CA 1
ATOM 1563 C C . TRP A 1 200 ? 14.789 -15.805 -8.508 1 97.88 200 TRP A C 1
ATOM 1565 O O . TRP A 1 200 ? 15.891 -16.062 -8.016 1 97.88 200 TRP A O 1
ATOM 1575 N N . PHE A 1 201 ? 13.992 -16.734 -9.016 1 97.94 201 PHE A N 1
ATOM 1576 C CA . PHE A 1 201 ? 14.383 -18.141 -9.156 1 97.94 201 PHE A CA 1
ATOM 1577 C C . PHE A 1 201 ? 14.914 -18.406 -10.562 1 97.94 201 PHE A C 1
ATOM 1579 O O . PHE A 1 201 ? 14.203 -18.219 -11.547 1 97.94 201 PHE A O 1
ATOM 1586 N N . CYS A 1 202 ? 16.109 -18.875 -10.656 1 97.25 202 CYS A N 1
ATOM 1587 C CA . CYS A 1 202 ? 16.719 -19.078 -11.961 1 97.25 202 CYS A CA 1
ATOM 1588 C C . CYS A 1 202 ? 17.609 -20.328 -11.961 1 97.25 202 CYS A C 1
ATOM 1590 O O . CYS A 1 202 ? 17.797 -20.953 -10.922 1 97.25 202 CYS A O 1
ATOM 1592 N N . SER A 1 203 ? 18.031 -20.656 -13.164 1 95.94 203 SER A N 1
ATOM 1593 C CA . SER A 1 203 ? 18.953 -21.781 -13.289 1 95.94 203 SER A CA 1
ATOM 1594 C C . SER A 1 203 ? 20.297 -21.469 -12.648 1 95.94 203 SER A C 1
ATOM 1596 O O . SER A 1 203 ? 20.75 -20.328 -12.68 1 95.94 203 SER A O 1
ATOM 1598 N N . PRO A 1 204 ? 20.875 -22.516 -12.062 1 94.44 204 PRO A N 1
ATOM 1599 C CA . PRO A 1 204 ? 22.203 -22.312 -11.477 1 94.44 204 PRO A CA 1
ATOM 1600 C C . PRO A 1 204 ? 23.203 -21.734 -12.477 1 94.44 204 PRO A C 1
ATOM 1602 O O . PRO A 1 204 ? 24.031 -20.906 -12.109 1 94.44 204 PRO A O 1
ATOM 1605 N N . ARG A 1 205 ? 23.109 -22.031 -13.68 1 93.88 205 ARG A N 1
ATOM 1606 C CA . ARG A 1 205 ? 24.047 -21.625 -14.719 1 93.88 205 ARG A CA 1
ATOM 1607 C C . ARG A 1 205 ? 23.906 -20.141 -15.031 1 93.88 205 ARG A C 1
ATOM 1609 O O . ARG A 1 205 ? 24.859 -19.484 -15.438 1 93.88 205 ARG A O 1
ATOM 1616 N N . THR A 1 206 ? 22.703 -19.594 -14.82 1 95.19 206 THR A N 1
ATOM 1617 C CA . THR A 1 206 ? 22.438 -18.219 -15.219 1 95.19 206 THR A CA 1
ATOM 1618 C C . THR A 1 206 ? 22.344 -17.312 -14 1 95.19 206 THR A C 1
ATOM 1620 O O . THR A 1 206 ? 22.016 -16.125 -14.125 1 95.19 206 THR A O 1
ATOM 1623 N N . SER A 1 207 ? 22.641 -17.781 -12.852 1 95.06 207 SER A N 1
ATOM 1624 C CA . SER A 1 207 ? 22.453 -17.047 -11.602 1 95.06 207 SER A CA 1
ATOM 1625 C C . SER A 1 207 ? 23.297 -15.773 -11.586 1 95.06 207 SER A C 1
ATOM 1627 O O . SER A 1 207 ? 22.812 -14.711 -11.195 1 95.06 207 SER A O 1
ATOM 1629 N N . SER A 1 208 ? 24.531 -15.852 -12.016 1 94.69 208 SER A N 1
ATOM 1630 C CA . SER A 1 208 ? 25.422 -14.695 -12.023 1 94.69 208 SER A CA 1
ATOM 1631 C C . SER A 1 208 ? 24.953 -13.641 -13.016 1 94.69 208 SER A C 1
ATOM 1633 O O . SER A 1 208 ? 25.016 -12.438 -12.734 1 94.69 208 SER A O 1
ATOM 1635 N N . GLN A 1 209 ? 24.547 -14.086 -14.133 1 96.62 209 GLN A N 1
ATOM 1636 C CA . GLN A 1 209 ? 24.031 -13.164 -15.141 1 96.62 209 GLN A CA 1
ATOM 1637 C C . GLN A 1 209 ? 22.797 -12.43 -14.648 1 96.62 209 GLN A C 1
ATOM 1639 O O . GLN A 1 209 ? 22.641 -11.234 -14.891 1 96.62 209 GLN A O 1
ATOM 1644 N N . TRP A 1 210 ? 21.953 -13.141 -13.984 1 97.19 210 TRP A N 1
ATOM 1645 C CA . TRP A 1 210 ? 20.734 -12.523 -13.469 1 97.19 210 TRP A CA 1
ATOM 1646 C C . TRP A 1 210 ? 21.047 -11.516 -12.367 1 97.19 210 TRP A C 1
ATOM 1648 O O . TRP A 1 210 ? 20.391 -10.484 -12.25 1 97.19 210 TRP A O 1
ATOM 1658 N N . LEU A 1 211 ? 22.016 -11.844 -11.531 1 97.12 211 LEU A N 1
ATOM 1659 C CA . LEU A 1 211 ? 22.453 -10.875 -10.531 1 97.12 211 LEU A CA 1
ATOM 1660 C C . LEU A 1 211 ? 22.891 -9.57 -11.188 1 97.12 211 LEU A C 1
ATOM 1662 O O . LEU A 1 211 ? 22.484 -8.484 -10.758 1 97.12 211 LEU A O 1
ATOM 1666 N N . ASP A 1 212 ? 23.688 -9.664 -12.219 1 97.31 212 ASP A N 1
ATOM 1667 C CA . ASP A 1 212 ? 24.156 -8.484 -12.938 1 97.31 212 ASP A CA 1
ATOM 1668 C C . ASP A 1 212 ? 23 -7.742 -13.602 1 97.31 212 ASP A C 1
ATOM 1670 O O . ASP A 1 212 ? 22.953 -6.512 -13.578 1 97.31 212 ASP A O 1
ATOM 1674 N N . TYR A 1 213 ? 22.141 -8.5 -14.141 1 97.06 213 TYR A N 1
ATOM 1675 C CA . TYR A 1 213 ? 20.984 -7.898 -14.797 1 97.06 213 TYR A CA 1
ATOM 1676 C C . TYR A 1 213 ? 20.172 -7.062 -13.82 1 97.06 213 TYR A C 1
ATOM 1678 O O . TYR A 1 213 ? 19.875 -5.895 -14.086 1 97.06 213 TYR A O 1
ATOM 1686 N N . TRP A 1 214 ? 19.781 -7.727 -12.734 1 97.19 214 TRP A N 1
ATOM 1687 C CA . TRP A 1 214 ? 18.938 -7.035 -11.766 1 97.19 214 TRP A CA 1
ATOM 1688 C C . TRP A 1 214 ? 19.688 -5.875 -11.125 1 97.19 214 TRP A C 1
ATOM 1690 O O . TRP A 1 214 ? 19.094 -4.84 -10.812 1 97.19 214 TRP A O 1
ATOM 1700 N N . ALA A 1 215 ? 20.984 -6.035 -10.891 1 97.81 215 ALA A N 1
ATOM 1701 C CA . ALA A 1 215 ? 21.781 -4.938 -10.336 1 97.81 215 ALA A CA 1
ATOM 1702 C C . ALA A 1 215 ? 21.734 -3.717 -11.25 1 97.81 215 ALA A C 1
ATOM 1704 O O . ALA A 1 215 ? 21.516 -2.594 -10.789 1 97.81 215 ALA A O 1
ATOM 1705 N N . ARG A 1 216 ? 21.969 -3.932 -12.492 1 97.62 216 ARG A N 1
ATOM 1706 C CA . ARG A 1 216 ? 21.922 -2.842 -13.461 1 97.62 216 ARG A CA 1
ATOM 1707 C C . ARG A 1 216 ? 20.531 -2.238 -13.547 1 97.62 216 ARG A C 1
ATOM 1709 O O . ARG A 1 216 ? 20.375 -1.016 -13.547 1 97.62 216 ARG A O 1
ATOM 1716 N N . HIS A 1 217 ? 19.578 -3.092 -13.609 1 96.69 217 HIS A N 1
ATOM 1717 C CA . HIS A 1 217 ? 18.188 -2.658 -13.695 1 96.69 217 HIS A CA 1
ATOM 1718 C C . HIS A 1 217 ? 17.812 -1.772 -12.508 1 96.69 217 HIS A C 1
ATOM 1720 O O . HIS A 1 217 ? 17.219 -0.703 -12.688 1 96.69 217 HIS A O 1
ATOM 1726 N N . ARG A 1 218 ? 18.188 -2.229 -11.32 1 97.69 218 ARG A N 1
ATOM 1727 C CA . ARG A 1 218 ? 17.812 -1.51 -10.109 1 97.69 218 ARG A CA 1
ATOM 1728 C C . ARG A 1 218 ? 18.578 -0.192 -10 1 97.69 218 ARG A C 1
ATOM 1730 O O . ARG A 1 218 ? 18.016 0.824 -9.586 1 97.69 218 ARG A O 1
ATOM 1737 N N . LEU A 1 219 ? 19.844 -0.212 -10.352 1 98.12 219 LEU A N 1
ATOM 1738 C CA . LEU A 1 219 ? 20.641 1.017 -10.305 1 98.12 219 LEU A CA 1
ATOM 1739 C C . LEU A 1 219 ? 20.047 2.074 -11.227 1 98.12 219 LEU A C 1
ATOM 1741 O O . LEU A 1 219 ? 19.875 3.232 -10.828 1 98.12 219 LEU A O 1
ATOM 1745 N N . LEU A 1 220 ? 19.75 1.665 -12.414 1 96.94 220 LEU A N 1
ATOM 1746 C CA . LEU A 1 220 ? 19.172 2.596 -13.383 1 96.94 220 LEU A CA 1
ATOM 1747 C C . LEU A 1 220 ? 17.844 3.137 -12.891 1 96.94 220 LEU A C 1
ATOM 1749 O O . LEU A 1 220 ? 17.516 4.305 -13.109 1 96.94 220 LEU A O 1
ATOM 1753 N N . TRP A 1 221 ? 17.109 2.326 -12.203 1 96.31 221 TRP A N 1
ATOM 1754 C CA . TRP A 1 221 ? 15.82 2.754 -11.672 1 96.31 221 TRP A CA 1
ATOM 1755 C C . TRP A 1 221 ? 16 3.846 -10.625 1 96.31 221 TRP A C 1
ATOM 1757 O O . TRP A 1 221 ? 15.297 4.859 -10.648 1 96.31 221 TRP A O 1
ATOM 1767 N N . TRP A 1 222 ? 16.938 3.65 -9.703 1 97.75 222 TRP A N 1
ATOM 1768 C CA . TRP A 1 222 ? 17.203 4.645 -8.664 1 97.75 222 TRP A CA 1
ATOM 1769 C C . TRP A 1 222 ? 17.672 5.957 -9.273 1 97.75 222 TRP A C 1
ATOM 1771 O O . TRP A 1 222 ? 17.328 7.039 -8.797 1 97.75 222 TRP A O 1
ATOM 1781 N N . LYS A 1 223 ? 18.406 5.887 -10.336 1 97.69 223 LYS A N 1
ATOM 1782 C CA . LYS A 1 223 ? 18.953 7.074 -10.977 1 97.69 223 LYS A CA 1
ATOM 1783 C C . LYS A 1 223 ? 17.891 7.809 -11.789 1 97.69 223 LYS A C 1
ATOM 1785 O O . LYS A 1 223 ? 17.969 9.023 -11.969 1 97.69 223 LYS A O 1
ATOM 1790 N N . LYS A 1 224 ? 16.938 7.121 -12.219 1 95.62 224 LYS A N 1
ATOM 1791 C CA . LYS A 1 224 ? 15.898 7.645 -13.102 1 95.62 224 LYS A CA 1
ATOM 1792 C C . LYS A 1 224 ? 15.172 8.82 -12.469 1 95.62 224 LYS A C 1
ATOM 1794 O O . LYS A 1 224 ? 14.844 9.797 -13.148 1 95.62 224 LYS A O 1
ATOM 1799 N N . PHE A 1 225 ? 14.922 8.758 -11.188 1 96.25 225 PHE A N 1
ATOM 1800 C CA . PHE A 1 225 ? 14.094 9.758 -10.523 1 96.25 225 PHE A CA 1
ATOM 1801 C C . PHE A 1 225 ? 14.961 10.758 -9.766 1 96.25 225 PHE A C 1
ATOM 1803 O O . PHE A 1 225 ? 14.445 11.625 -9.055 1 96.25 225 PHE A O 1
ATOM 1810 N N . ALA A 1 226 ? 16.234 10.633 -9.922 1 96.31 226 ALA A N 1
ATOM 1811 C CA . ALA A 1 226 ? 17.156 11.453 -9.148 1 96.31 226 ALA A CA 1
ATOM 1812 C C . ALA A 1 226 ? 17.422 12.781 -9.844 1 96.31 226 ALA A C 1
ATOM 1814 O O . ALA A 1 226 ? 17.516 12.844 -11.07 1 96.31 226 ALA A O 1
ATOM 1815 N N . LEU A 1 227 ? 17.5 13.828 -9.047 1 94.69 227 LEU A N 1
ATOM 1816 C CA . LEU A 1 227 ? 18 15.109 -9.547 1 94.69 227 LEU A CA 1
ATOM 1817 C C . LEU A 1 227 ? 19.5 15.023 -9.852 1 94.69 227 LEU A C 1
ATOM 1819 O O . LEU A 1 227 ? 19.953 15.477 -10.906 1 94.69 227 LEU A O 1
ATOM 1823 N N . GLY A 1 228 ? 20.281 14.406 -8.898 1 95.62 228 GLY A N 1
ATOM 1824 C CA . GLY A 1 228 ? 21.703 14.102 -9.062 1 95.62 228 GLY A CA 1
ATOM 1825 C C . GLY A 1 228 ? 21.984 12.609 -9.086 1 95.62 228 GLY A C 1
ATOM 1826 O O . GLY A 1 228 ? 22.266 12.008 -8.039 1 95.62 228 GLY A O 1
ATOM 1827 N N . PRO A 1 229 ? 21.938 12.023 -10.219 1 95.94 229 PRO A N 1
ATOM 1828 C CA . PRO A 1 229 ? 22.094 10.57 -10.336 1 95.94 229 PRO A CA 1
ATOM 1829 C C . PRO A 1 229 ? 23.453 10.086 -9.859 1 95.94 229 PRO A C 1
ATOM 1831 O O . PRO A 1 229 ? 23.625 8.914 -9.523 1 95.94 229 PRO A O 1
ATOM 1834 N N . SER A 1 230 ? 24.438 10.953 -9.797 1 96.5 230 SER A N 1
ATOM 1835 C CA . SER A 1 230 ? 25.797 10.57 -9.43 1 96.5 230 SER A CA 1
ATOM 1836 C C . SER A 1 230 ? 25.875 10.148 -7.969 1 96.5 230 SER A C 1
ATOM 1838 O O . SER A 1 230 ? 26.844 9.492 -7.559 1 96.5 230 SER A O 1
ATOM 1840 N N . ASP A 1 231 ? 24.938 10.562 -7.168 1 97 231 ASP A N 1
ATOM 1841 C CA . ASP A 1 231 ? 24.938 10.219 -5.75 1 97 231 ASP A CA 1
ATOM 1842 C C . ASP A 1 231 ? 24.547 8.758 -5.535 1 97 231 ASP A C 1
ATOM 1844 O O . ASP A 1 231 ? 24.688 8.227 -4.43 1 97 231 ASP A O 1
ATOM 1848 N N . PHE A 1 232 ? 24.031 8.102 -6.562 1 98.06 232 PHE A N 1
ATOM 1849 C CA . PHE A 1 232 ? 23.672 6.684 -6.52 1 98.06 232 PHE A CA 1
ATOM 1850 C C . PHE A 1 232 ? 24.75 5.844 -7.203 1 98.06 232 PHE A C 1
ATOM 1852 O O . PHE A 1 232 ? 25.203 6.18 -8.305 1 98.06 232 PHE A O 1
ATOM 1859 N N . SER A 1 233 ? 25.141 4.832 -6.543 1 97.69 233 SER A N 1
ATOM 1860 C CA . SER A 1 233 ? 26.172 3.977 -7.117 1 97.69 233 SER A CA 1
ATOM 1861 C C . SER A 1 233 ? 25.984 2.525 -6.691 1 97.69 233 SER A C 1
ATOM 1863 O O . SER A 1 233 ? 25.094 2.211 -5.902 1 97.69 233 SER A O 1
ATOM 1865 N N . CYS A 1 234 ? 26.734 1.702 -7.344 1 95.69 234 CYS A N 1
ATOM 1866 C CA . CYS A 1 234 ? 26.703 0.268 -7.078 1 95.69 234 CYS A CA 1
ATOM 1867 C C . CYS A 1 234 ? 28.047 -0.222 -6.582 1 95.69 234 CYS A C 1
ATOM 1869 O O . CYS A 1 234 ? 29.094 0.195 -7.09 1 95.69 234 CYS A O 1
ATOM 1871 N N . ILE A 1 235 ? 28.047 -1.058 -5.473 1 94.75 235 ILE A N 1
ATOM 1872 C CA . ILE A 1 235 ? 29.266 -1.604 -4.91 1 94.75 235 ILE A CA 1
ATOM 1873 C C . ILE A 1 235 ? 29.156 -3.121 -4.789 1 94.75 235 ILE A C 1
ATOM 1875 O O . ILE A 1 235 ? 28.109 -3.639 -4.379 1 94.75 235 ILE A O 1
ATOM 1879 N N . ASP A 1 236 ? 30.172 -3.793 -5.176 1 92.25 236 ASP A N 1
ATOM 1880 C CA . ASP A 1 236 ? 30.219 -5.238 -4.977 1 92.25 236 ASP A CA 1
ATOM 1881 C C . ASP A 1 236 ? 30.547 -5.582 -3.521 1 92.25 236 ASP A C 1
ATOM 1883 O O . ASP A 1 236 ? 31.328 -4.895 -2.871 1 92.25 236 ASP A O 1
ATOM 1887 N N . VAL A 1 237 ? 29.797 -6.508 -3.111 1 86.56 237 VAL A N 1
ATOM 1888 C CA . VAL A 1 237 ? 30.109 -6.977 -1.765 1 86.56 237 VAL A CA 1
ATOM 1889 C C . VAL A 1 237 ? 31.203 -8.039 -1.823 1 86.56 237 VAL A C 1
ATOM 1891 O O . VAL A 1 237 ? 31.047 -9.062 -2.5 1 86.56 237 VAL A O 1
ATOM 1894 N N . VAL A 1 238 ? 32.375 -7.762 -1.323 1 74.5 238 VAL A N 1
ATOM 1895 C CA . VAL A 1 238 ? 33.5 -8.68 -1.375 1 74.5 238 VAL A CA 1
ATOM 1896 C C . VAL A 1 238 ? 33.812 -9.203 0.027 1 74.5 238 VAL A C 1
ATOM 1898 O O . VAL A 1 238 ? 33.531 -8.531 1.022 1 74.5 238 VAL A O 1
ATOM 1901 N N . GLY A 1 239 ? 34.312 -10.5 0.096 1 63.03 239 GLY A N 1
ATOM 1902 C CA . GLY A 1 239 ? 34.969 -11.078 1.256 1 63.03 239 GLY A CA 1
ATOM 1903 C C . GLY A 1 239 ? 34 -11.445 2.367 1 63.03 239 GLY A C 1
ATOM 1904 O O . GLY A 1 239 ? 33 -12.109 2.127 1 63.03 239 GLY A O 1
ATOM 1905 N N . GLU A 1 240 ? 34.312 -10.875 3.615 1 60.69 240 GLU A N 1
ATOM 1906 C CA . GLU A 1 240 ? 33.75 -11.242 4.914 1 60.69 240 GLU A CA 1
ATOM 1907 C C . GLU A 1 240 ? 32.344 -10.695 5.07 1 60.69 240 GLU A C 1
ATOM 1909 O O . GLU A 1 240 ? 31.578 -11.172 5.922 1 60.69 240 GLU A O 1
ATOM 1914 N N . GLU A 1 241 ? 31.875 -9.812 4.141 1 64.12 241 GLU A N 1
ATOM 1915 C CA . GLU A 1 241 ? 30.562 -9.195 4.312 1 64.12 241 GLU A CA 1
ATOM 1916 C C . GLU A 1 241 ? 29.469 -10.016 3.637 1 64.12 241 GLU A C 1
ATOM 1918 O O . GLU A 1 241 ? 28.281 -9.695 3.748 1 64.12 241 GLU A O 1
ATOM 1923 N N . LEU A 1 242 ? 29.953 -10.984 3.061 1 59.78 242 LEU A N 1
ATOM 1924 C CA . LEU A 1 242 ? 28.969 -11.82 2.391 1 59.78 242 LEU A CA 1
ATOM 1925 C C . LEU A 1 242 ? 28.062 -12.508 3.404 1 59.78 242 LEU A C 1
ATOM 1927 O O . LEU A 1 242 ? 28.516 -12.938 4.465 1 59.78 242 LEU A O 1
ATOM 1931 N N . ARG A 1 243 ? 26.719 -12.312 3.25 1 61.25 243 ARG A N 1
ATOM 1932 C CA . ARG A 1 243 ? 25.766 -13.031 4.094 1 61.25 243 ARG A CA 1
ATOM 1933 C C . ARG A 1 243 ? 25.969 -14.539 4 1 61.25 243 ARG A C 1
ATOM 1935 O O . ARG A 1 243 ? 26.469 -15.039 2.988 1 61.25 243 ARG A O 1
ATOM 1942 N N . GLU A 1 244 ? 25.672 -15.195 5.066 1 59.56 244 GLU A N 1
ATOM 1943 C CA . GLU A 1 244 ? 25.781 -16.656 5.105 1 59.56 244 GLU A CA 1
ATOM 1944 C C . GLU A 1 244 ? 25.016 -17.297 3.959 1 59.56 244 GLU A C 1
ATOM 1946 O O . GLU A 1 244 ? 23.828 -17.047 3.783 1 59.56 244 GLU A O 1
ATOM 1951 N N . GLY A 1 245 ? 25.734 -17.891 3.062 1 65.38 245 GLY A N 1
ATOM 1952 C CA . GLY A 1 245 ? 25.172 -18.703 1.996 1 65.38 245 GLY A CA 1
ATOM 1953 C C . GLY A 1 245 ? 25.172 -18.016 0.648 1 65.38 245 GLY A C 1
ATOM 1954 O O . GLY A 1 245 ? 24.938 -18.641 -0.383 1 65.38 245 GLY A O 1
ATOM 1955 N N . ALA A 1 246 ? 25.547 -16.719 0.683 1 75.81 246 ALA A N 1
ATOM 1956 C CA . ALA A 1 246 ? 25.594 -16.047 -0.614 1 75.81 246 ALA A CA 1
ATOM 1957 C C . ALA A 1 246 ? 26.969 -16.172 -1.253 1 75.81 246 ALA A C 1
ATOM 1959 O O . ALA A 1 246 ? 28 -16.156 -0.558 1 75.81 246 ALA A O 1
ATOM 1960 N N . THR A 1 247 ? 27 -16.328 -2.533 1 82.62 247 THR A N 1
ATOM 1961 C CA . THR A 1 247 ? 28.25 -16.453 -3.275 1 82.62 247 THR A CA 1
ATOM 1962 C C . THR A 1 247 ? 28.719 -15.094 -3.781 1 82.62 247 THR A C 1
ATOM 1964 O O . THR A 1 247 ? 29.922 -14.812 -3.807 1 82.62 247 THR A O 1
ATOM 1967 N N . ARG A 1 248 ? 27.781 -14.258 -4.105 1 91.44 248 ARG A N 1
ATOM 1968 C CA . ARG A 1 248 ? 28.062 -12.914 -4.598 1 91.44 248 ARG A CA 1
ATOM 1969 C C . ARG A 1 248 ? 26.984 -11.93 -4.152 1 91.44 248 ARG A C 1
ATOM 1971 O O . ARG A 1 248 ? 25.844 -12.328 -3.889 1 91.44 248 ARG A O 1
ATOM 1978 N N . GLY A 1 249 ? 27.375 -10.688 -3.959 1 94.06 249 GLY A N 1
ATOM 1979 C CA . GLY A 1 249 ? 26.422 -9.664 -3.555 1 94.06 249 GLY A CA 1
ATOM 1980 C C . GLY A 1 249 ? 26.734 -8.289 -4.113 1 94.06 249 GLY A C 1
ATOM 1981 O O . GLY A 1 249 ? 27.891 -7.996 -4.426 1 94.06 249 GLY A O 1
ATOM 1982 N N . VAL A 1 250 ? 25.75 -7.582 -4.359 1 95.75 250 VAL A N 1
ATOM 1983 C CA . VAL A 1 250 ? 25.859 -6.211 -4.84 1 95.75 250 VAL A CA 1
ATOM 1984 C C . VAL A 1 250 ? 24.953 -5.301 -4.008 1 95.75 250 VAL A C 1
ATOM 1986 O O . VAL A 1 250 ? 23.844 -5.695 -3.629 1 95.75 250 VAL A O 1
ATOM 1989 N N . LYS A 1 251 ? 25.484 -4.137 -3.729 1 96.94 251 LYS A N 1
ATOM 1990 C CA . LYS A 1 251 ? 24.703 -3.145 -3.016 1 96.94 251 LYS A CA 1
ATOM 1991 C C . LYS A 1 251 ? 24.516 -1.878 -3.848 1 96.94 251 LYS A C 1
ATOM 1993 O O . LYS A 1 251 ? 25.484 -1.383 -4.445 1 96.94 251 LYS A O 1
ATOM 1998 N N . ILE A 1 252 ? 23.359 -1.452 -3.998 1 98.19 252 ILE A N 1
ATOM 1999 C CA . ILE A 1 252 ? 23.078 -0.111 -4.504 1 98.19 252 ILE A CA 1
ATOM 2000 C C . ILE A 1 252 ? 23.078 0.884 -3.346 1 98.19 252 ILE A C 1
ATOM 2002 O O . ILE A 1 252 ? 22.281 0.749 -2.412 1 98.19 252 ILE A O 1
ATOM 2006 N N . VAL A 1 253 ? 23.922 1.867 -3.432 1 97.88 253 VAL A N 1
ATOM 2007 C CA . VAL A 1 253 ? 24.109 2.742 -2.279 1 97.88 253 VAL A CA 1
ATOM 2008 C C . VAL A 1 253 ? 23.828 4.191 -2.678 1 97.88 253 VAL A C 1
ATOM 2010 O O . VAL A 1 253 ? 23.875 4.535 -3.859 1 97.88 253 VAL A O 1
ATOM 2013 N N . TYR A 1 254 ? 23.422 4.957 -1.781 1 97.62 254 TYR A N 1
ATOM 2014 C CA . TYR A 1 254 ? 23.297 6.406 -1.875 1 97.62 254 TYR A CA 1
ATOM 2015 C C . TYR A 1 254 ? 24.328 7.098 -0.999 1 97.62 254 TYR A C 1
ATOM 2017 O O . TYR A 1 254 ? 24.578 6.672 0.131 1 97.62 254 TYR A O 1
ATOM 2025 N N . SER A 1 255 ? 24.875 8.172 -1.529 1 96.44 255 SER A N 1
ATOM 2026 C CA . SER A 1 255 ? 25.906 8.914 -0.799 1 96.44 255 SER A CA 1
ATOM 2027 C C . SER A 1 255 ? 25.281 10.047 0.012 1 96.44 255 SER A C 1
ATOM 2029 O O . SER A 1 255 ? 25.047 11.141 -0.512 1 96.44 255 SER A O 1
ATOM 2031 N N . PHE A 1 256 ? 25.125 9.789 1.277 1 93.5 256 PHE A N 1
ATOM 2032 C CA . PHE A 1 256 ? 24.703 10.836 2.201 1 93.5 256 PHE A CA 1
ATOM 2033 C C . PHE A 1 256 ? 25.906 11.617 2.723 1 93.5 256 PHE A C 1
ATOM 2035 O O . PHE A 1 256 ? 27.047 11.18 2.564 1 93.5 256 PHE A O 1
ATOM 2042 N N . PRO A 1 257 ? 25.656 12.766 3.373 1 88.06 257 PRO A N 1
ATOM 2043 C CA . PRO A 1 257 ? 26.781 13.492 3.973 1 88.06 257 PRO A CA 1
ATOM 2044 C C . PRO A 1 257 ? 27.5 12.695 5.062 1 88.06 257 PRO A C 1
ATOM 2046 O O . PRO A 1 257 ? 28.688 12.875 5.285 1 88.06 257 PRO A O 1
ATOM 2049 N N . TRP A 1 258 ? 26.75 11.773 5.66 1 87.44 258 TRP A N 1
ATOM 2050 C CA . TRP A 1 258 ? 27.328 10.992 6.75 1 87.44 258 TRP A CA 1
ATOM 2051 C C . TRP A 1 258 ? 27.891 9.664 6.234 1 87.44 258 TRP A C 1
ATOM 2053 O O . TRP A 1 258 ? 28.359 8.836 7.02 1 87.44 258 TRP A O 1
ATOM 2063 N N . GLY A 1 259 ? 27.812 9.461 4.98 1 91.44 259 GLY A N 1
ATOM 2064 C CA . GLY A 1 259 ? 28.391 8.258 4.402 1 91.44 259 GLY A CA 1
ATOM 2065 C C . GLY A 1 259 ? 27.469 7.574 3.412 1 91.44 259 GLY A C 1
ATOM 2066 O O . GLY A 1 259 ? 26.359 8.047 3.16 1 91.44 259 GLY A O 1
ATOM 2067 N N . GLN A 1 260 ? 28 6.457 2.936 1 94.38 260 GLN A N 1
ATOM 2068 C CA . GLN A 1 260 ? 27.219 5.672 1.984 1 94.38 260 GLN A CA 1
ATOM 2069 C C . GLN A 1 260 ? 26.312 4.684 2.705 1 94.38 260 GLN A C 1
ATOM 2071 O O . GLN A 1 260 ? 26.734 3.99 3.629 1 94.38 260 GLN A O 1
ATOM 2076 N N . GLU A 1 261 ? 25.062 4.742 2.32 1 95.25 261 GLU A N 1
ATOM 2077 C CA . GLU A 1 261 ? 24.094 3.818 2.904 1 95.25 261 GLU A CA 1
ATOM 2078 C C . GLU A 1 261 ? 23.453 2.947 1.832 1 95.25 261 GLU A C 1
ATOM 2080 O O . GLU A 1 261 ? 23.094 3.434 0.755 1 95.25 261 GLU A O 1
ATOM 2085 N N . PRO A 1 262 ? 23.312 1.675 2.111 1 96 262 PRO A N 1
ATOM 2086 C CA . PRO A 1 262 ? 22.672 0.79 1.129 1 96 262 PRO A CA 1
ATOM 2087 C C . PRO A 1 262 ? 21.172 1.039 0.99 1 96 262 PRO A C 1
ATOM 2089 O O . PRO A 1 262 ? 20.469 1.155 1.995 1 96 262 PRO A O 1
ATOM 2092 N N . LEU A 1 263 ? 20.719 1.19 -0.207 1 97.69 263 LEU A N 1
ATOM 2093 C CA . LEU A 1 263 ? 19.297 1.303 -0.517 1 97.69 263 LEU A CA 1
ATOM 2094 C C . LEU A 1 263 ? 18.719 -0.053 -0.901 1 97.69 263 LEU A C 1
ATOM 2096 O O . LEU A 1 263 ? 17.594 -0.394 -0.494 1 97.69 263 LEU A O 1
ATOM 2100 N N . GLU A 1 264 ? 19.406 -0.725 -1.72 1 97.75 264 GLU A N 1
ATOM 2101 C CA . GLU A 1 264 ? 19.016 -2.068 -2.143 1 97.75 264 GLU A CA 1
ATOM 2102 C C . GLU A 1 264 ? 20.219 -3.018 -2.113 1 97.75 264 GLU A C 1
ATOM 2104 O O . GLU A 1 264 ? 21.328 -2.627 -2.457 1 97.75 264 GLU A O 1
ATOM 2109 N N . THR A 1 265 ? 19.984 -4.172 -1.624 1 97.12 265 THR A N 1
ATOM 2110 C CA . THR A 1 265 ? 21.016 -5.203 -1.597 1 97.12 265 THR A CA 1
ATOM 2111 C C . THR A 1 265 ? 20.594 -6.418 -2.42 1 97.12 265 THR A C 1
ATOM 2113 O O . THR A 1 265 ? 19.453 -6.902 -2.281 1 97.12 265 THR A O 1
ATOM 2116 N N . LEU A 1 266 ? 21.438 -6.871 -3.266 1 97.31 266 LEU A N 1
ATOM 2117 C CA . LEU A 1 266 ? 21.203 -8.047 -4.094 1 97.31 266 LEU A CA 1
ATOM 2118 C C . LEU A 1 266 ? 22.172 -9.172 -3.732 1 97.31 266 LEU A C 1
ATOM 2120 O O . LEU A 1 266 ? 23.359 -8.922 -3.535 1 97.31 266 LEU A O 1
ATOM 2124 N N . TRP A 1 267 ? 21.641 -10.359 -3.623 1 95.94 267 TRP A N 1
ATOM 2125 C CA . TRP A 1 267 ? 22.453 -11.516 -3.27 1 95.94 267 TRP A CA 1
ATOM 2126 C C . TRP A 1 267 ? 22.203 -12.68 -4.223 1 95.94 267 TRP A C 1
ATOM 2128 O O . TRP A 1 267 ? 21.062 -12.945 -4.598 1 95.94 267 TRP A O 1
ATOM 2138 N N . SER A 1 268 ? 23.25 -13.289 -4.637 1 95.25 268 SER A N 1
ATOM 2139 C CA . SER A 1 268 ? 23.156 -14.633 -5.191 1 95.25 268 SER A CA 1
ATOM 2140 C C . SER A 1 268 ? 23.266 -15.695 -4.094 1 95.25 268 SER A C 1
ATOM 2142 O O . SER A 1 268 ? 24.344 -15.906 -3.539 1 95.25 268 SER A O 1
ATOM 2144 N N . ARG A 1 269 ? 22.219 -16.453 -3.779 1 93.12 269 ARG A N 1
ATOM 2145 C CA . ARG A 1 269 ? 22.141 -17.25 -2.559 1 93.12 269 ARG A CA 1
ATOM 2146 C C . ARG A 1 269 ? 22.219 -18.734 -2.869 1 93.12 269 ARG A C 1
ATOM 2148 O O . ARG A 1 269 ? 22.156 -19.562 -1.96 1 93.12 269 ARG A O 1
ATOM 2155 N N . GLY A 1 270 ? 22.375 -19.141 -4.102 1 94 270 GLY A N 1
ATOM 2156 C CA . GLY A 1 270 ? 22.312 -20.562 -4.41 1 94 270 GLY A CA 1
ATOM 2157 C C . GLY A 1 270 ? 20.953 -21.172 -4.121 1 94 270 GLY A C 1
ATOM 2158 O O . GLY A 1 270 ? 19.922 -20.531 -4.359 1 94 270 GLY A O 1
ATOM 2159 N N . ASN A 1 271 ? 20.984 -22.469 -3.658 1 94.5 271 ASN A N 1
ATOM 2160 C CA . ASN A 1 271 ? 19.688 -23.109 -3.412 1 94.5 271 ASN A CA 1
ATOM 2161 C C . ASN A 1 271 ? 19.578 -23.625 -1.977 1 94.5 271 ASN A C 1
ATOM 2163 O O . ASN A 1 271 ? 18.641 -24.328 -1.634 1 94.5 271 ASN A O 1
ATOM 2167 N N . ALA A 1 272 ? 20.5 -23.234 -1.103 1 91.88 272 ALA A N 1
ATOM 2168 C CA . ALA A 1 272 ? 20.531 -23.75 0.268 1 91.88 272 ALA A CA 1
ATOM 2169 C C . ALA A 1 272 ? 19.297 -23.297 1.044 1 91.88 272 ALA A C 1
ATOM 2171 O O . ALA A 1 272 ? 18.672 -24.109 1.73 1 91.88 272 ALA A O 1
ATOM 2172 N N . ASP A 1 273 ? 18.953 -22.047 0.956 1 92.25 273 ASP A N 1
ATOM 2173 C CA . ASP A 1 273 ? 17.797 -21.5 1.664 1 92.25 273 ASP A CA 1
ATOM 2174 C C . ASP A 1 273 ? 16.516 -22.203 1.224 1 92.25 273 ASP A C 1
ATOM 2176 O O . ASP A 1 273 ? 15.641 -22.484 2.049 1 92.25 273 ASP A O 1
ATOM 2180 N N . LEU A 1 274 ? 16.438 -22.406 -0.044 1 94.62 274 LEU A N 1
ATOM 2181 C CA . LEU A 1 274 ? 15.25 -23.047 -0.597 1 94.62 274 LEU A CA 1
ATOM 2182 C C . LEU A 1 274 ? 15.125 -24.484 -0.102 1 94.62 274 LEU A C 1
ATOM 2184 O O . LEU A 1 274 ? 14.047 -24.906 0.306 1 94.62 274 LEU A O 1
ATOM 2188 N N . LEU A 1 275 ? 16.219 -25.203 -0.15 1 94 275 LEU A N 1
ATOM 2189 C CA . LEU A 1 275 ? 16.25 -26.594 0.308 1 94 275 LEU A CA 1
ATOM 2190 C C . LEU A 1 275 ? 15.914 -26.672 1.794 1 94 275 LEU A C 1
ATOM 2192 O O . LEU A 1 275 ? 15.172 -27.562 2.221 1 94 275 LEU A O 1
ATOM 2196 N N . GLN A 1 276 ? 16.438 -25.766 2.52 1 90.5 276 GLN A N 1
ATOM 2197 C CA . GLN A 1 276 ? 16.172 -25.75 3.953 1 90.5 276 GLN A CA 1
ATOM 2198 C C . GLN A 1 276 ? 14.703 -25.484 4.238 1 90.5 276 GLN A C 1
ATOM 2200 O O . GLN A 1 276 ? 14.094 -26.141 5.086 1 90.5 276 GLN A O 1
ATOM 2205 N N . THR A 1 277 ? 14.141 -24.547 3.539 1 91.31 277 THR A N 1
ATOM 2206 C CA . THR A 1 277 ? 12.75 -24.156 3.73 1 91.31 277 THR A CA 1
ATOM 2207 C C . THR A 1 277 ? 11.812 -25.328 3.436 1 91.31 277 THR A C 1
ATOM 2209 O O . THR A 1 277 ? 10.773 -25.484 4.082 1 91.31 277 THR A O 1
ATOM 2212 N N . HIS A 1 278 ? 12.156 -26.141 2.537 1 93.31 278 HIS A N 1
ATOM 2213 C CA . HIS A 1 278 ? 11.273 -27.234 2.123 1 93.31 278 HIS A CA 1
ATOM 2214 C C . HIS A 1 278 ? 11.82 -28.578 2.568 1 93.31 278 HIS A C 1
ATOM 2216 O O . HIS A 1 278 ? 11.555 -29.609 1.925 1 93.31 278 HIS A O 1
ATOM 2222 N N . LYS A 1 279 ? 12.609 -28.594 3.564 1 89.88 279 LYS A N 1
ATOM 2223 C CA . LYS A 1 279 ? 13.078 -29.766 4.277 1 89.88 279 LYS A CA 1
ATOM 2224 C C . LYS A 1 279 ? 13.812 -30.719 3.338 1 89.88 279 LYS A C 1
ATOM 2226 O O . LYS A 1 279 ? 13.609 -31.938 3.396 1 89.88 279 LYS A O 1
ATOM 2231 N N . GLY A 1 280 ? 14.484 -30.234 2.441 1 82.19 280 GLY A N 1
ATOM 2232 C CA . GLY A 1 280 ? 15.383 -31.016 1.604 1 82.19 280 GLY A CA 1
ATOM 2233 C C . GLY A 1 280 ? 14.672 -31.766 0.497 1 82.19 280 GLY A C 1
ATOM 2234 O O . GLY A 1 280 ? 15.266 -32.625 -0.169 1 82.19 280 GLY A O 1
ATOM 2235 N N . SER A 1 281 ? 13.43 -31.531 0.293 1 86.81 281 SER A N 1
ATOM 2236 C CA . SER A 1 281 ? 12.688 -32.25 -0.741 1 86.81 281 SER A CA 1
ATOM 2237 C C . SER A 1 281 ? 13.062 -31.75 -2.133 1 86.81 281 SER A C 1
ATOM 2239 O O . SER A 1 281 ? 12.367 -30.922 -2.717 1 86.81 281 SER A O 1
ATOM 2241 N N . ARG A 1 282 ? 13.977 -32.344 -2.709 1 86.62 282 ARG A N 1
ATOM 2242 C CA . ARG A 1 282 ? 14.492 -31.938 -4.008 1 86.62 282 ARG A CA 1
ATOM 2243 C C . ARG A 1 282 ? 13.484 -32.219 -5.113 1 86.62 282 ARG A C 1
ATOM 2245 O O . ARG A 1 282 ? 13.336 -31.406 -6.039 1 86.62 282 ARG A O 1
ATOM 2252 N N . SER A 1 283 ? 12.805 -33.281 -5 1 88.62 283 SER A N 1
ATOM 2253 C CA . SER A 1 283 ? 11.875 -33.688 -6.039 1 88.62 283 SER A CA 1
ATOM 2254 C C . SER A 1 283 ? 10.727 -32.688 -6.184 1 88.62 283 SER A C 1
ATOM 2256 O O . SER A 1 283 ? 10.281 -32.406 -7.297 1 88.62 283 SER A O 1
ATOM 2258 N N . LYS A 1 284 ? 10.391 -32.094 -5.086 1 90.31 284 LYS A N 1
ATOM 2259 C CA . LYS A 1 284 ? 9.281 -31.156 -5.102 1 90.31 284 LYS A CA 1
ATOM 2260 C C . LYS A 1 284 ? 9.734 -29.797 -5.629 1 90.31 284 LYS A C 1
ATOM 2262 O O . LYS A 1 284 ? 8.906 -28.984 -6.055 1 90.31 284 LYS A O 1
ATOM 2267 N N . LEU A 1 285 ? 11.023 -29.594 -5.629 1 94.62 285 LEU A N 1
ATOM 2268 C CA . LEU A 1 285 ? 11.539 -28.266 -5.918 1 94.62 285 LEU A CA 1
ATOM 2269 C C . LEU A 1 285 ? 12.016 -28.156 -7.363 1 94.62 285 LEU A C 1
ATOM 2271 O O . LEU A 1 285 ? 12.336 -27.062 -7.84 1 94.62 285 LEU A O 1
ATOM 2275 N N . GLN A 1 286 ? 11.977 -29.234 -8.039 1 94.12 286 GLN A N 1
ATOM 2276 C CA . GLN A 1 286 ? 12.516 -29.281 -9.391 1 94.12 286 GLN A CA 1
ATOM 2277 C C . GLN A 1 286 ? 11.648 -28.484 -10.359 1 94.12 286 GLN A C 1
ATOM 2279 O O . GLN A 1 286 ? 10.422 -28.5 -10.258 1 94.12 286 GLN A O 1
ATOM 2284 N N . CYS A 1 287 ? 12.336 -27.766 -11.211 1 92.81 287 CYS A N 1
ATOM 2285 C CA . CYS A 1 287 ? 11.695 -27 -12.281 1 92.81 287 CYS A CA 1
ATOM 2286 C C . CYS A 1 287 ? 12.414 -27.203 -13.602 1 92.81 287 CYS A C 1
ATOM 2288 O O . CYS A 1 287 ? 13.57 -27.641 -13.625 1 92.81 287 CYS A O 1
ATOM 2290 N N . ARG A 1 288 ? 11.711 -26.828 -14.625 1 91.44 288 ARG A N 1
ATOM 2291 C CA . ARG A 1 288 ? 12.242 -27.047 -15.961 1 91.44 288 ARG A CA 1
ATOM 2292 C C . ARG A 1 288 ? 13.078 -25.859 -16.422 1 91.44 288 ARG A C 1
ATOM 2294 O O . ARG A 1 288 ? 12.648 -24.719 -16.297 1 91.44 288 ARG A O 1
ATOM 2301 N N . ASP A 1 289 ? 14.172 -26.172 -16.812 1 91.12 289 ASP A N 1
ATOM 2302 C CA . ASP A 1 289 ? 15.062 -25.266 -17.516 1 91.12 289 ASP A CA 1
ATOM 2303 C C . ASP A 1 289 ? 15.406 -25.797 -18.906 1 91.12 289 ASP A C 1
ATOM 2305 O O . ASP A 1 289 ? 16.438 -26.422 -19.094 1 91.12 289 ASP A O 1
ATOM 2309 N N . GLY A 1 290 ? 14.641 -25.469 -19.906 1 83.62 290 GLY A N 1
ATOM 2310 C CA . GLY A 1 290 ? 14.766 -26.156 -21.188 1 83.62 290 GLY A CA 1
ATOM 2311 C C . GLY A 1 290 ? 14.406 -27.625 -21.109 1 83.62 290 GLY A C 1
ATOM 2312 O O . GLY A 1 290 ? 13.281 -27.984 -20.734 1 83.62 290 GLY A O 1
ATOM 2313 N N . ARG A 1 291 ? 15.359 -28.453 -21.344 1 85.88 291 ARG A N 1
ATOM 2314 C CA . ARG A 1 291 ? 15.133 -29.891 -21.328 1 85.88 291 ARG A CA 1
ATOM 2315 C C . ARG A 1 291 ? 15.562 -30.5 -20 1 85.88 291 ARG A C 1
ATOM 2317 O O . ARG A 1 291 ? 15.336 -31.688 -19.75 1 85.88 291 ARG A O 1
ATOM 2324 N N . LYS A 1 292 ? 16.047 -29.688 -19.156 1 90.12 292 LYS A N 1
ATOM 2325 C CA . LYS A 1 292 ? 16.578 -30.203 -17.891 1 90.12 292 LYS A CA 1
ATOM 2326 C C . LYS A 1 292 ? 15.688 -29.797 -16.719 1 90.12 292 LYS A C 1
ATOM 2328 O O . LYS A 1 292 ? 15 -28.781 -16.766 1 90.12 292 LYS A O 1
ATOM 2333 N N . SER A 1 293 ? 15.711 -30.672 -15.781 1 92.31 293 SER A N 1
ATOM 2334 C CA . SER A 1 293 ? 15.062 -30.406 -14.5 1 92.31 293 SER A CA 1
ATOM 2335 C C . SER A 1 293 ? 16.078 -30.047 -13.43 1 92.31 293 SER A C 1
ATOM 2337 O O . SER A 1 293 ? 17.047 -30.781 -13.203 1 92.31 293 SER A O 1
ATOM 2339 N N . VAL A 1 294 ? 15.953 -28.922 -12.859 1 94.81 294 VAL A N 1
ATOM 2340 C CA . VAL A 1 294 ? 16.953 -28.469 -11.898 1 94.81 294 VAL A CA 1
ATOM 2341 C C . VAL A 1 294 ? 16.25 -27.844 -10.688 1 94.81 294 VAL A C 1
ATOM 2343 O O . VAL A 1 294 ? 15.094 -27.438 -10.766 1 94.81 294 VAL A O 1
ATOM 2346 N N . VAL A 1 295 ? 17 -27.891 -9.539 1 96 295 VAL A N 1
ATOM 2347 C CA . VAL A 1 295 ? 16.609 -27.062 -8.398 1 96 295 VAL A CA 1
ATOM 2348 C C . VAL A 1 295 ? 17.109 -25.641 -8.586 1 96 295 VAL A C 1
ATOM 2350 O O . VAL A 1 295 ? 18.312 -25.422 -8.797 1 96 295 VAL A O 1
ATOM 2353 N N . PRO A 1 296 ? 16.266 -24.656 -8.539 1 97.12 296 PRO A N 1
ATOM 2354 C CA . PRO A 1 296 ? 16.656 -23.297 -8.914 1 97.12 296 PRO A CA 1
ATOM 2355 C C . PRO A 1 296 ? 17.609 -22.656 -7.902 1 97.12 296 PRO A C 1
ATOM 2357 O O . PRO A 1 296 ? 17.609 -23.047 -6.727 1 97.12 296 PRO A O 1
ATOM 2360 N N . HIS A 1 297 ? 18.422 -21.781 -8.406 1 97 297 HIS A N 1
ATOM 2361 C CA . HIS A 1 297 ? 19.156 -20.828 -7.57 1 97 297 HIS A CA 1
ATOM 2362 C C . HIS A 1 297 ? 18.328 -19.578 -7.328 1 97 297 HIS A C 1
ATOM 2364 O O . HIS A 1 297 ? 17.422 -19.266 -8.094 1 97 297 HIS A O 1
ATOM 2370 N N . ILE A 1 298 ? 18.766 -18.875 -6.234 1 97.5 298 ILE A N 1
ATOM 2371 C CA . ILE A 1 298 ? 17.984 -17.719 -5.824 1 97.5 298 ILE A CA 1
ATOM 2372 C C . ILE A 1 298 ? 18.844 -16.453 -5.941 1 97.5 298 ILE A C 1
ATOM 2374 O O . ILE A 1 298 ? 19.969 -16.422 -5.453 1 97.5 298 ILE A O 1
ATOM 2378 N N . VAL A 1 299 ? 18.312 -15.5 -6.648 1 97.56 299 VAL A N 1
ATOM 2379 C CA . VAL A 1 299 ? 18.812 -14.125 -6.578 1 97.56 299 VAL A CA 1
ATOM 2380 C C . VAL A 1 299 ? 17.812 -13.25 -5.836 1 97.56 299 VAL A C 1
ATOM 2382 O O . VAL A 1 299 ? 16.656 -13.141 -6.242 1 97.56 299 VAL A O 1
ATOM 2385 N N . SER A 1 300 ? 18.234 -12.68 -4.762 1 97.69 300 SER A N 1
ATOM 2386 C CA . SER A 1 300 ? 17.328 -11.875 -3.955 1 97.69 300 SER A CA 1
ATOM 2387 C C . SER A 1 300 ? 17.656 -10.391 -4.059 1 97.69 300 SER A C 1
ATOM 2389 O O . SER A 1 300 ? 18.828 -10.008 -4.07 1 97.69 300 SER A O 1
ATOM 2391 N N . VAL A 1 301 ? 16.688 -9.594 -4.246 1 97.88 301 VAL A N 1
ATOM 2392 C CA . VAL A 1 301 ? 16.75 -8.133 -4.199 1 97.88 301 VAL A CA 1
ATOM 2393 C C . VAL A 1 301 ? 15.945 -7.617 -3.016 1 97.88 301 VAL A C 1
ATOM 2395 O O . VAL A 1 301 ? 14.758 -7.91 -2.891 1 97.88 301 VAL A O 1
ATOM 2398 N N . THR A 1 302 ? 16.547 -6.926 -2.098 1 97.75 302 THR A N 1
ATOM 2399 C CA . THR A 1 302 ? 15.867 -6.348 -0.942 1 97.75 302 THR A CA 1
ATOM 2400 C C . THR A 1 302 ? 16.172 -4.855 -0.83 1 97.75 302 THR A C 1
ATOM 2402 O O . THR A 1 302 ? 17.328 -4.453 -0.757 1 97.75 302 THR A O 1
ATOM 2405 N N . GLY A 1 303 ? 15.102 -4.105 -0.855 1 97.75 303 GLY A N 1
ATOM 2406 C CA . GLY A 1 303 ? 15.258 -2.662 -0.753 1 97.75 303 GLY A CA 1
ATOM 2407 C C . GLY A 1 303 ? 14.625 -2.078 0.494 1 97.75 303 GLY A C 1
ATOM 2408 O O . GLY A 1 303 ? 13.539 -2.498 0.896 1 97.75 303 GLY A O 1
ATOM 2409 N N . ASN A 1 304 ? 15.352 -1.152 1.146 1 97.06 304 ASN A N 1
ATOM 2410 C CA . ASN A 1 304 ? 14.812 -0.344 2.236 1 97.06 304 ASN A CA 1
ATOM 2411 C C . ASN A 1 304 ? 14.078 0.888 1.714 1 97.06 304 ASN A C 1
ATOM 2413 O O . ASN A 1 304 ? 14.711 1.889 1.366 1 97.06 304 ASN A O 1
ATOM 2417 N N . VAL A 1 305 ? 12.836 0.869 1.781 1 97.25 305 VAL A N 1
ATOM 2418 C CA . VAL A 1 305 ? 12.008 1.904 1.166 1 97.25 305 VAL A CA 1
ATOM 2419 C C . VAL A 1 305 ? 12.125 3.201 1.965 1 97.25 305 VAL A C 1
ATOM 2421 O O . VAL A 1 305 ? 12.195 4.289 1.389 1 97.25 305 VAL A O 1
ATOM 2424 N N . ASP A 1 306 ? 12.133 3.102 3.254 1 95.31 306 ASP A N 1
ATOM 2425 C CA . ASP A 1 306 ? 12.219 4.277 4.113 1 95.31 306 ASP A CA 1
ATOM 2426 C C . ASP A 1 306 ? 13.539 5.02 3.891 1 95.31 306 ASP A C 1
ATOM 2428 O O . ASP A 1 306 ? 13.562 6.25 3.834 1 95.31 306 ASP A O 1
ATOM 2432 N N . ARG A 1 307 ? 14.57 4.277 3.758 1 95.69 307 ARG A N 1
ATOM 2433 C CA . ARG A 1 307 ? 15.836 4.914 3.422 1 95.69 307 ARG A CA 1
ATOM 2434 C C . ARG A 1 307 ? 15.781 5.539 2.031 1 95.69 307 ARG A C 1
ATOM 2436 O O . ARG A 1 307 ? 16.391 6.586 1.793 1 95.69 307 ARG A O 1
ATOM 2443 N N . GLY A 1 308 ? 15.102 4.867 1.158 1 97.19 308 GLY A N 1
ATOM 2444 C CA . GLY A 1 308 ? 14.898 5.438 -0.164 1 97.19 308 GLY A CA 1
ATOM 2445 C C . GLY A 1 308 ? 14.195 6.781 -0.131 1 97.19 308 GLY A C 1
ATOM 2446 O O . GLY A 1 308 ? 14.555 7.695 -0.871 1 97.19 308 GLY A O 1
ATOM 2447 N N . VAL A 1 309 ? 13.195 6.922 0.702 1 96.62 309 VAL A N 1
ATOM 2448 C CA . VAL A 1 309 ? 12.484 8.188 0.871 1 96.62 309 VAL A CA 1
ATOM 2449 C C . VAL A 1 309 ? 13.469 9.273 1.304 1 96.62 309 VAL A C 1
ATOM 2451 O O . VAL A 1 309 ? 13.492 10.367 0.725 1 96.62 309 VAL A O 1
ATOM 2454 N N . LEU A 1 310 ? 14.289 8.922 2.266 1 94.56 310 LEU A N 1
ATOM 2455 C CA . LEU A 1 310 ? 15.273 9.867 2.768 1 94.56 310 LEU A CA 1
ATOM 2456 C C . LEU A 1 310 ? 16.266 10.25 1.676 1 94.56 310 LEU A C 1
ATOM 2458 O O . LEU A 1 310 ? 16.641 11.414 1.547 1 94.56 310 LEU A O 1
ATOM 2462 N N . ALA A 1 311 ? 16.672 9.297 0.914 1 96.88 311 ALA A N 1
ATOM 2463 C CA . ALA A 1 311 ? 17.641 9.531 -0.156 1 96.88 311 ALA A CA 1
ATOM 2464 C C . ALA A 1 311 ? 17.078 10.516 -1.186 1 96.88 311 ALA A C 1
ATOM 2466 O O . ALA A 1 311 ? 17.766 11.469 -1.565 1 96.88 311 ALA A O 1
ATOM 2467 N N . TYR A 1 312 ? 15.875 10.32 -1.608 1 97.5 312 TYR A N 1
ATOM 2468 C CA . TYR A 1 312 ? 15.297 11.203 -2.617 1 97.5 312 TYR A CA 1
ATOM 2469 C C . TYR A 1 312 ? 15.055 12.594 -2.051 1 97.5 312 TYR A C 1
ATOM 2471 O O . TYR A 1 312 ? 15.18 13.594 -2.766 1 97.5 312 TYR A O 1
ATOM 2479 N N . LEU A 1 313 ? 14.633 12.664 -0.77 1 96.19 313 LEU A N 1
ATOM 2480 C CA . LEU A 1 313 ? 14.484 13.969 -0.135 1 96.19 313 LEU A CA 1
ATOM 2481 C C . LEU A 1 313 ? 15.82 14.711 -0.1 1 96.19 313 LEU A C 1
ATOM 2483 O O . LEU A 1 313 ? 15.883 15.891 -0.449 1 96.19 313 LEU A O 1
ATOM 2487 N N . HIS A 1 314 ? 16.844 14.016 0.273 1 95.25 314 HIS A N 1
ATOM 2488 C CA . HIS A 1 314 ? 18.172 14.625 0.306 1 95.25 314 HIS A CA 1
ATOM 2489 C C . HIS A 1 314 ? 18.641 15 -1.096 1 95.25 314 HIS A C 1
ATOM 2491 O O . HIS A 1 314 ? 19.172 16.094 -1.306 1 95.25 314 HIS A O 1
ATOM 2497 N N . ASN A 1 315 ? 18.484 14.094 -1.988 1 96.31 315 ASN A N 1
ATOM 2498 C CA . ASN A 1 315 ? 18.938 14.273 -3.361 1 96.31 315 ASN A CA 1
ATOM 2499 C C . ASN A 1 315 ? 18.25 15.445 -4.035 1 96.31 315 ASN A C 1
ATOM 2501 O O . ASN A 1 315 ? 18.844 16.141 -4.863 1 96.31 315 ASN A O 1
ATOM 2505 N N . SER A 1 316 ? 17.016 15.719 -3.654 1 96.06 316 SER A N 1
ATOM 2506 C CA . SER A 1 316 ? 16.203 16.719 -4.344 1 96.06 316 SER A CA 1
ATOM 2507 C C . SER A 1 316 ? 16.328 18.094 -3.674 1 96.06 316 SER A C 1
ATOM 2509 O O . SER A 1 316 ? 15.914 19.109 -4.238 1 96.06 316 SER A O 1
ATOM 2511 N N . LEU A 1 317 ? 16.891 18.172 -2.502 1 95.12 317 LEU A N 1
ATOM 2512 C CA . LEU A 1 317 ? 16.984 19.422 -1.768 1 95.12 317 LEU A CA 1
ATOM 2513 C C . LEU A 1 317 ? 18 20.359 -2.404 1 95.12 317 LEU A C 1
ATOM 2515 O O . LEU A 1 317 ? 19.172 19.984 -2.543 1 95.12 317 LEU A O 1
ATOM 2519 N N . GLN A 1 318 ? 17.547 21.5 -2.834 1 92.75 318 GLN A N 1
ATOM 2520 C CA . GLN A 1 318 ? 18.391 22.547 -3.383 1 92.75 318 GLN A CA 1
ATOM 2521 C C . GLN A 1 318 ? 18.312 23.828 -2.547 1 92.75 318 GLN A C 1
ATOM 2523 O O . GLN A 1 318 ? 17.219 24.234 -2.146 1 92.75 318 GLN A O 1
ATOM 2528 N N . GLN A 1 319 ? 19.453 24.281 -2.207 1 87.69 319 GLN A N 1
ATOM 2529 C CA . GLN A 1 319 ? 19.547 25.578 -1.534 1 87.69 319 GLN A CA 1
ATOM 2530 C C . GLN A 1 319 ? 20.094 26.641 -2.471 1 87.69 319 GLN A C 1
ATOM 2532 O O . GLN A 1 319 ? 21.234 26.547 -2.928 1 87.69 319 GLN A O 1
ATOM 2537 N N . MET A 1 320 ? 19.25 27.453 -2.904 1 79.5 320 MET A N 1
ATOM 2538 C CA . MET A 1 320 ? 19.656 28.484 -3.855 1 79.5 320 MET A CA 1
ATOM 2539 C C . MET A 1 320 ? 19.703 29.859 -3.18 1 79.5 320 MET A C 1
ATOM 2541 O O . MET A 1 320 ? 18.906 30.141 -2.289 1 79.5 320 MET A O 1
ATOM 2545 N N . LYS A 1 321 ? 20.875 30.469 -3.385 1 71.75 321 LYS A N 1
ATOM 2546 C CA . LYS A 1 321 ? 20.953 31.844 -2.936 1 71.75 321 LYS A CA 1
ATOM 2547 C C . LYS A 1 321 ? 20.297 32.781 -3.932 1 71.75 321 LYS A C 1
ATOM 2549 O O . LYS A 1 321 ? 20.609 32.781 -5.125 1 71.75 321 LYS A O 1
ATOM 2554 N N . ASN A 1 322 ? 19.109 33.156 -3.615 1 60.94 322 ASN A N 1
ATOM 2555 C CA . ASN A 1 322 ? 18.438 34.094 -4.512 1 60.94 322 ASN A CA 1
ATOM 2556 C C . ASN A 1 322 ? 18.438 35.5 -3.947 1 60.94 322 ASN A C 1
ATOM 2558 O O . ASN A 1 322 ? 18.406 35.688 -2.729 1 60.94 322 ASN A O 1
ATOM 2562 N N . ALA A 1 323 ? 18.891 36.469 -4.688 1 56.25 323 ALA A N 1
ATOM 2563 C CA . ALA A 1 323 ? 18.781 37.875 -4.363 1 56.25 323 ALA A CA 1
ATOM 2564 C C . ALA A 1 323 ? 17.344 38.375 -4.559 1 56.25 323 ALA A C 1
ATOM 2566 O O . ALA A 1 323 ? 16.703 38.031 -5.547 1 56.25 323 ALA A O 1
ATOM 2567 N N . ASP A 1 324 ? 16.672 38.688 -3.508 1 53.31 324 ASP A N 1
ATOM 2568 C CA . ASP A 1 324 ? 15.344 39.281 -3.689 1 53.31 324 ASP A CA 1
ATOM 2569 C C . ASP A 1 324 ? 15.43 40.594 -4.453 1 53.31 324 ASP A C 1
ATOM 2571 O O . ASP A 1 324 ? 16.531 41.062 -4.758 1 53.31 324 ASP A O 1
ATOM 2575 N N . SER A 1 325 ? 14.281 41.094 -4.98 1 51.12 325 SER A N 1
ATOM 2576 C CA . SER A 1 325 ? 14.164 42.375 -5.668 1 51.12 325 SER A CA 1
ATOM 2577 C C . SER A 1 325 ? 14.984 43.469 -4.969 1 51.12 325 SER A C 1
ATOM 2579 O O . SER A 1 325 ? 15.43 44.438 -5.602 1 51.12 325 SER A O 1
ATOM 2581 N N . LYS A 1 326 ? 15.203 43.438 -3.676 1 52.81 326 LYS A N 1
ATOM 2582 C CA . LYS A 1 326 ? 15.93 44.469 -2.939 1 52.81 326 LYS A CA 1
ATOM 2583 C C . LYS A 1 326 ? 17.375 44.062 -2.697 1 52.81 326 LYS A C 1
ATOM 2585 O O . LYS A 1 326 ? 18.031 44.562 -1.798 1 52.81 326 LYS A O 1
ATOM 2590 N N . GLN A 1 327 ? 17.828 43.062 -3.326 1 52.78 327 GLN A N 1
ATOM 2591 C CA . GLN A 1 327 ? 19.234 42.656 -3.312 1 52.78 327 GLN A CA 1
ATOM 2592 C C . GLN A 1 327 ? 19.578 41.875 -2.055 1 52.78 327 GLN A C 1
ATOM 2594 O O . GLN A 1 327 ? 20.75 41.719 -1.718 1 52.78 327 GLN A O 1
ATOM 2599 N N . ARG A 1 328 ? 18.547 41.625 -1.305 1 55.34 328 ARG A N 1
ATOM 2600 C CA . ARG A 1 328 ? 18.844 40.812 -0.135 1 55.34 328 ARG A CA 1
ATOM 2601 C C . ARG A 1 328 ? 18.922 39.312 -0.506 1 55.34 328 ARG A C 1
ATOM 2603 O O . ARG A 1 328 ? 18.078 38.812 -1.262 1 55.34 328 ARG A O 1
ATOM 2610 N N . LEU A 1 329 ? 19.922 38.688 -0.183 1 57.59 329 LEU A N 1
ATOM 2611 C CA . LEU A 1 329 ? 20.219 37.281 -0.442 1 57.59 329 LEU A CA 1
ATOM 2612 C C . LEU A 1 329 ? 19.328 36.375 0.401 1 57.59 329 LEU A C 1
ATOM 2614 O O . LEU A 1 329 ? 19.312 36.469 1.63 1 57.59 329 LEU A O 1
ATOM 2618 N N . HIS A 1 330 ? 18.156 36 -0.198 1 66.44 330 HIS A N 1
ATOM 2619 C CA . HIS A 1 330 ? 17.359 35 0.539 1 66.44 330 HIS A CA 1
ATOM 2620 C C . HIS A 1 330 ? 17.656 33.594 0.05 1 66.44 330 HIS A C 1
ATOM 2622 O O . HIS A 1 330 ? 17.922 33.375 -1.137 1 66.44 330 HIS A O 1
ATOM 2628 N N . GLN A 1 331 ? 17.922 32.781 1.011 1 79.12 331 GLN A N 1
ATOM 2629 C CA . GLN A 1 331 ? 18.172 31.359 0.728 1 79.12 331 GLN A CA 1
ATOM 2630 C C . GLN A 1 331 ? 16.875 30.609 0.466 1 79.12 331 GLN A C 1
ATOM 2632 O O . GLN A 1 331 ? 15.977 30.609 1.309 1 79.12 331 GLN A O 1
ATOM 2637 N N . ARG A 1 332 ? 16.672 30.312 -0.815 1 87.69 332 ARG A N 1
ATOM 2638 C CA . ARG A 1 332 ? 15.539 29.484 -1.233 1 87.69 332 ARG A CA 1
ATOM 2639 C C . ARG A 1 332 ? 15.852 28 -1.084 1 87.69 332 ARG A C 1
ATOM 2641 O O . ARG A 1 332 ? 16.844 27.516 -1.633 1 87.69 332 ARG A O 1
ATOM 2648 N N . LYS A 1 333 ? 15.078 27.406 -0.179 1 92.5 333 LYS A N 1
ATOM 2649 C CA . LYS A 1 333 ? 15.141 25.953 -0.068 1 92.5 333 LYS A CA 1
ATOM 2650 C C . LYS A 1 333 ? 14.023 25.297 -0.863 1 92.5 333 LYS A C 1
ATOM 2652 O O . LYS A 1 333 ? 12.852 25.625 -0.684 1 92.5 333 LYS A O 1
ATOM 2657 N N . VAL A 1 334 ? 14.406 24.406 -1.789 1 95.69 334 VAL A N 1
ATOM 2658 C CA . VAL A 1 334 ? 13.391 23.797 -2.643 1 95.69 334 VAL A CA 1
ATOM 2659 C C . VAL A 1 334 ? 13.648 22.297 -2.766 1 95.69 334 VAL A C 1
ATOM 2661 O O . VAL A 1 334 ? 14.797 21.875 -2.916 1 95.69 334 VAL A O 1
ATOM 2664 N N . LEU A 1 335 ? 12.602 21.516 -2.557 1 96.56 335 LEU A N 1
ATOM 2665 C CA . LEU A 1 335 ? 12.664 20.078 -2.852 1 96.56 335 LEU A CA 1
ATOM 2666 C C . LEU A 1 335 ? 12.242 19.797 -4.293 1 96.56 335 LEU A C 1
ATOM 2668 O O . LEU A 1 335 ? 11.055 19.688 -4.586 1 96.56 335 LEU A O 1
ATOM 2672 N N . LYS A 1 336 ? 13.195 19.641 -5.133 1 96.81 336 LYS A N 1
ATOM 2673 C CA . LYS A 1 336 ? 12.922 19.406 -6.543 1 96.81 336 LYS A CA 1
ATOM 2674 C C . LYS A 1 336 ? 12.719 17.922 -6.82 1 96.81 336 LYS A C 1
ATOM 2676 O O . LYS A 1 336 ? 13.43 17.328 -7.637 1 96.81 336 LYS A O 1
ATOM 2681 N N . LEU A 1 337 ? 11.758 17.359 -6.199 1 97.75 337 LEU A N 1
ATOM 2682 C CA . LEU A 1 337 ? 11.398 15.961 -6.406 1 97.75 337 LEU A CA 1
ATOM 2683 C C . LEU A 1 337 ? 10.922 15.727 -7.836 1 97.75 337 LEU A C 1
ATOM 2685 O O . LEU A 1 337 ? 10.273 16.594 -8.43 1 97.75 337 LEU A O 1
ATOM 2689 N N . HIS A 1 338 ? 11.297 14.609 -8.406 1 97.44 338 HIS A N 1
ATOM 2690 C CA . HIS A 1 338 ? 10.797 14.227 -9.727 1 97.44 338 HIS A CA 1
ATOM 2691 C C . HIS A 1 338 ? 9.273 14.32 -9.781 1 97.44 338 HIS A C 1
ATOM 2693 O O . HIS A 1 338 ? 8.586 13.938 -8.828 1 97.44 338 HIS A O 1
ATOM 2699 N N . PRO A 1 339 ? 8.672 14.781 -10.867 1 96.81 339 PRO A N 1
ATOM 2700 C CA . PRO A 1 339 ? 7.227 14.984 -10.977 1 96.81 339 PRO A CA 1
ATOM 2701 C C . PRO A 1 339 ? 6.426 13.727 -10.648 1 96.81 339 PRO A C 1
ATOM 2703 O O . PRO A 1 339 ? 5.348 13.812 -10.055 1 96.81 339 PRO A O 1
ATOM 2706 N N . ILE A 1 340 ? 6.922 12.594 -10.953 1 95.81 340 ILE A N 1
ATOM 2707 C CA . ILE A 1 340 ? 6.223 11.336 -10.711 1 95.81 340 ILE A CA 1
ATOM 2708 C C . ILE A 1 340 ? 6.195 11.031 -9.219 1 95.81 340 ILE A C 1
ATOM 2710 O O . ILE A 1 340 ? 5.219 10.484 -8.703 1 95.81 340 ILE A O 1
ATOM 2714 N N . LEU A 1 341 ? 7.223 11.43 -8.5 1 97.25 341 LEU A N 1
ATOM 2715 C CA . LEU A 1 341 ? 7.367 11.07 -7.09 1 97.25 341 LEU A CA 1
ATOM 2716 C C . LEU A 1 341 ? 6.785 12.156 -6.191 1 97.25 341 LEU A C 1
ATOM 2718 O O . LEU A 1 341 ? 6.434 11.891 -5.039 1 97.25 341 LEU A O 1
ATOM 2722 N N . ALA A 1 342 ? 6.719 13.422 -6.719 1 97.81 342 ALA A N 1
ATOM 2723 C CA . ALA A 1 342 ? 6.266 14.539 -5.898 1 97.81 342 ALA A CA 1
ATOM 2724 C C . ALA A 1 342 ? 4.898 14.25 -5.285 1 97.81 342 ALA A C 1
ATOM 2726 O O . ALA A 1 342 ? 3.963 13.867 -5.992 1 97.81 342 ALA A O 1
ATOM 2727 N N . PRO A 1 343 ? 4.742 14.461 -3.988 1 96.56 343 PRO A N 1
ATOM 2728 C CA . PRO A 1 343 ? 3.496 14.141 -3.289 1 96.56 343 PRO A CA 1
ATOM 2729 C C . PRO A 1 343 ? 2.314 14.977 -3.773 1 96.56 343 PRO A C 1
ATOM 2731 O O . PRO A 1 343 ? 1.213 14.453 -3.953 1 96.56 343 PRO A O 1
ATOM 2734 N N . VAL A 1 344 ? 2.529 16.266 -3.914 1 96.5 344 VAL A N 1
ATOM 2735 C CA . VAL A 1 344 ? 1.496 17.203 -4.352 1 96.5 344 VAL A CA 1
ATOM 2736 C C . VAL A 1 344 ? 1.903 17.844 -5.68 1 96.5 344 VAL A C 1
ATOM 2738 O O . VAL A 1 344 ? 2.996 18.406 -5.797 1 96.5 344 VAL A O 1
ATOM 2741 N N . LYS A 1 345 ? 0.976 17.734 -6.605 1 97.69 345 LYS A N 1
ATOM 2742 C CA . LYS A 1 345 ? 1.284 18.281 -7.922 1 97.69 345 LYS A CA 1
ATOM 2743 C C . LYS A 1 345 ? 0.896 19.75 -8.016 1 97.69 345 LYS A C 1
ATOM 2745 O O . LYS A 1 345 ? 1.627 20.562 -8.594 1 97.69 345 LYS A O 1
ATOM 2750 N N . VAL A 1 346 ? -0.233 20.094 -7.391 1 97.69 346 VAL A N 1
ATOM 2751 C CA . VAL A 1 346 ? -0.75 21.453 -7.547 1 97.69 346 VAL A CA 1
ATOM 2752 C C . VAL A 1 346 ? -1.231 21.984 -6.199 1 97.69 346 VAL A C 1
ATOM 2754 O O . VAL A 1 346 ? -1.966 21.297 -5.484 1 97.69 346 VAL A O 1
ATOM 2757 N N . ALA A 1 347 ? -0.774 23.094 -5.859 1 96.56 347 ALA A N 1
ATOM 2758 C CA . ALA A 1 347 ? -1.37 23.828 -4.746 1 96.56 347 ALA A CA 1
ATOM 2759 C C . ALA A 1 347 ? -2.33 24.906 -5.25 1 96.56 347 ALA A C 1
ATOM 2761 O O . ALA A 1 347 ? -2.008 25.641 -6.176 1 96.56 347 ALA A O 1
ATOM 2762 N N . LEU A 1 348 ? -3.502 25 -4.645 1 95.69 348 LEU A N 1
ATOM 2763 C CA . LEU A 1 348 ? -4.523 25.969 -5.035 1 95.69 348 LEU A CA 1
ATOM 2764 C C . LEU A 1 348 ? -4.66 27.062 -3.99 1 95.69 348 LEU A C 1
ATOM 2766 O O . LEU A 1 348 ? -4.965 26.797 -2.828 1 95.69 348 LEU A O 1
ATOM 2770 N N . ASP A 1 349 ? -4.465 28.219 -4.461 1 94.69 349 ASP A N 1
ATOM 2771 C CA . ASP A 1 349 ? -4.527 29.359 -3.555 1 94.69 349 ASP A CA 1
ATOM 2772 C C . ASP A 1 349 ? -5.434 30.453 -4.117 1 94.69 349 ASP A C 1
ATOM 2774 O O . ASP A 1 349 ? -5.715 30.484 -5.316 1 94.69 349 ASP A O 1
ATOM 2778 N N . MET A 1 350 ? -5.859 31.297 -3.213 1 93.25 350 MET A N 1
ATOM 2779 C CA . MET A 1 350 ? -6.688 32.438 -3.594 1 93.25 350 MET A CA 1
ATOM 2780 C C . MET A 1 350 ? -5.859 33.719 -3.639 1 93.25 350 MET A C 1
ATOM 2782 O O . MET A 1 350 ? -5.008 33.938 -2.775 1 93.25 350 MET A O 1
ATOM 2786 N N . GLY A 1 351 ? -6.074 34.5 -4.633 1 91.25 351 GLY A N 1
ATOM 2787 C CA . GLY A 1 351 ? -5.512 35.812 -4.727 1 91.25 351 GLY A CA 1
ATOM 2788 C C . GLY A 1 351 ? -6.504 36.906 -4.371 1 91.25 351 GLY A C 1
ATOM 2789 O O . GLY A 1 351 ? -7.309 36.75 -3.451 1 91.25 351 GLY A O 1
ATOM 2790 N N . ARG A 1 352 ? -6.324 38.031 -5 1 90 352 ARG A N 1
ATOM 2791 C CA . ARG A 1 352 ? -7.207 39.156 -4.762 1 90 352 ARG A CA 1
ATOM 2792 C C . ARG A 1 352 ? -8.609 38.906 -5.301 1 90 352 ARG A C 1
ATOM 2794 O O . ARG A 1 352 ? -8.766 38.312 -6.375 1 90 352 ARG A O 1
ATOM 2801 N N . GLY A 1 353 ? -9.648 39.188 -4.535 1 90.19 353 GLY A N 1
ATOM 2802 C CA . GLY A 1 353 ? -11.031 39.031 -4.965 1 90.19 353 GLY A CA 1
ATOM 2803 C C . GLY A 1 353 ? -11.961 38.625 -3.84 1 90.19 353 GLY A C 1
ATOM 2804 O O . GLY A 1 353 ? -11.539 38.531 -2.682 1 90.19 353 GLY A O 1
ATOM 2805 N N . PRO A 1 354 ? -13.227 38.5 -4.27 1 91.44 354 PRO A N 1
ATOM 2806 C CA . PRO A 1 354 ? -14.195 38.062 -3.26 1 91.44 354 PRO A CA 1
ATOM 2807 C C . PRO A 1 354 ? -13.922 36.656 -2.746 1 91.44 354 PRO A C 1
ATOM 2809 O O . PRO A 1 354 ? -13.977 35.688 -3.516 1 91.44 354 PRO A O 1
ATOM 2812 N N . THR A 1 355 ? -13.773 36.531 -1.482 1 88.81 355 THR A N 1
ATOM 2813 C CA . THR A 1 355 ? -13.289 35.312 -0.838 1 88.81 355 THR A CA 1
ATOM 2814 C C . THR A 1 355 ? -14.234 34.125 -1.097 1 88.81 355 THR A C 1
ATOM 2816 O O . THR A 1 355 ? -13.797 33.031 -1.448 1 88.81 355 THR A O 1
ATOM 2819 N N . GLN A 1 356 ? -15.469 34.375 -0.956 1 90.75 356 GLN A N 1
ATOM 2820 C CA . GLN A 1 356 ? -16.438 33.312 -1.072 1 90.75 356 GLN A CA 1
ATOM 2821 C C . GLN A 1 356 ? -16.469 32.75 -2.492 1 90.75 356 GLN A C 1
ATOM 2823 O O . GLN A 1 356 ? -16.484 31.531 -2.688 1 90.75 356 GLN A O 1
ATOM 2828 N N . GLU A 1 357 ? -16.5 33.594 -3.414 1 94.31 357 GLU A N 1
ATOM 2829 C CA . GLU A 1 357 ? -16.547 33.156 -4.812 1 94.31 357 GLU A CA 1
ATOM 2830 C C . GLU A 1 357 ? -15.25 32.469 -5.219 1 94.31 357 GLU A C 1
ATOM 2832 O O . GLU A 1 357 ? -15.281 31.469 -5.922 1 94.31 357 GLU A O 1
ATOM 2837 N N . LEU A 1 358 ? -14.188 33 -4.797 1 94.44 358 LEU A N 1
ATOM 2838 C CA . LEU A 1 358 ? -12.898 32.406 -5.117 1 94.44 358 LEU A CA 1
ATOM 2839 C C . LEU A 1 358 ? -12.773 31.016 -4.516 1 94.44 358 LEU A C 1
ATOM 2841 O O . LEU A 1 358 ? -12.25 30.109 -5.156 1 94.44 358 LEU A O 1
ATOM 2845 N N . ARG A 1 359 ? -13.273 30.875 -3.32 1 91.88 359 ARG A N 1
ATOM 2846 C CA . ARG A 1 359 ? -13.242 29.594 -2.645 1 91.88 359 ARG A CA 1
ATOM 2847 C C . ARG A 1 359 ? -14.039 28.547 -3.416 1 91.88 359 ARG A C 1
ATOM 2849 O O . ARG A 1 359 ? -13.609 27.391 -3.543 1 91.88 359 ARG A O 1
ATOM 2856 N N . GLN A 1 360 ? -15.109 28.938 -3.908 1 93.81 360 GLN A N 1
ATOM 2857 C CA . GLN A 1 360 ? -15.945 28.031 -4.688 1 93.81 360 GLN A CA 1
ATOM 2858 C C . GLN A 1 360 ? -15.219 27.562 -5.945 1 93.81 360 GLN A C 1
ATOM 2860 O O . GLN A 1 360 ? -15.305 26.375 -6.309 1 93.81 360 GLN A O 1
ATOM 2865 N N . VAL A 1 361 ? -14.562 28.469 -6.551 1 95.38 361 VAL A N 1
ATOM 2866 C CA . VAL A 1 361 ? -13.805 28.125 -7.746 1 95.38 361 VAL A CA 1
ATOM 2867 C C . VAL A 1 361 ? -12.672 27.172 -7.383 1 95.38 361 VAL A C 1
ATOM 2869 O O . VAL A 1 361 ? -12.43 26.188 -8.086 1 95.38 361 VAL A O 1
ATOM 2872 N N . CYS A 1 362 ? -12 27.422 -6.293 1 94.44 362 CYS A N 1
ATOM 2873 C CA . CYS A 1 362 ? -10.93 26.547 -5.828 1 94.44 362 CYS A CA 1
ATOM 2874 C C . CYS A 1 362 ? -11.445 25.141 -5.559 1 94.44 362 CYS A C 1
ATOM 2876 O O . CYS A 1 362 ? -10.82 24.156 -5.961 1 94.44 362 CYS A O 1
ATOM 2878 N N . GLU A 1 363 ? -12.562 25.062 -4.902 1 92.12 363 GLU A N 1
ATOM 2879 C CA . GLU A 1 363 ? -13.156 23.781 -4.57 1 92.12 363 GLU A CA 1
ATOM 2880 C C . GLU A 1 363 ? -13.523 23 -5.832 1 92.12 363 GLU A C 1
ATOM 2882 O O . GLU A 1 363 ? -13.305 21.781 -5.91 1 92.12 363 GLU A O 1
ATOM 2887 N N . GLY A 1 364 ? -14.047 23.703 -6.75 1 93.69 364 GLY A N 1
ATOM 2888 C CA . GLY A 1 364 ? -14.359 23.078 -8.023 1 93.69 364 GLY A CA 1
ATOM 2889 C C . GLY A 1 364 ? -13.133 22.547 -8.75 1 93.69 364 GLY A C 1
ATOM 2890 O O . GLY A 1 364 ? -13.141 21.422 -9.25 1 93.69 364 GLY A O 1
ATOM 2891 N N . LEU A 1 365 ? -12.141 23.344 -8.789 1 95.31 365 LEU A N 1
ATOM 2892 C CA . LEU A 1 365 ? -10.906 22.953 -9.461 1 95.31 365 LEU A CA 1
ATOM 2893 C C . LEU A 1 365 ? -10.242 21.797 -8.727 1 95.31 365 LEU A C 1
ATOM 2895 O O . LEU A 1 365 ? -9.688 20.891 -9.359 1 95.31 365 LEU A O 1
ATOM 2899 N N . LEU A 1 366 ? -10.25 21.859 -7.414 1 94.19 366 LEU A N 1
ATOM 2900 C CA . LEU A 1 366 ? -9.711 20.766 -6.609 1 94.19 366 LEU A CA 1
ATOM 2901 C C . LEU A 1 366 ? -10.391 19.453 -6.953 1 94.19 366 LEU A C 1
ATOM 2903 O O . LEU A 1 366 ? -9.719 18.438 -7.184 1 94.19 366 LEU A O 1
ATOM 2907 N N . LYS A 1 367 ? -11.648 19.484 -6.973 1 89.62 367 LYS A N 1
ATOM 2908 C CA . LYS A 1 367 ? -12.422 18.281 -7.301 1 89.62 367 LYS A CA 1
ATOM 2909 C C . LYS A 1 367 ? -12.047 17.766 -8.688 1 89.62 367 LYS A C 1
ATOM 2911 O O . LYS A 1 367 ? -11.852 16.562 -8.859 1 89.62 367 LYS A O 1
ATOM 2916 N N . GLU A 1 368 ? -11.945 18.625 -9.57 1 92.19 368 GLU A N 1
ATOM 2917 C CA . GLU A 1 368 ? -11.594 18.25 -10.938 1 92.19 368 GLU A CA 1
ATOM 2918 C C . GLU A 1 368 ? -10.219 17.594 -10.992 1 92.19 368 GLU A C 1
ATOM 2920 O O . GLU A 1 368 ? -10.039 16.562 -11.648 1 92.19 368 GLU A O 1
ATOM 2925 N N . LEU A 1 369 ? -9.312 18.172 -10.367 1 93.56 369 LEU A N 1
ATOM 2926 C CA . LEU A 1 369 ? -7.953 17.641 -10.359 1 93.56 369 LEU A CA 1
ATOM 2927 C C . LEU A 1 369 ? -7.902 16.266 -9.703 1 93.56 369 LEU A C 1
ATOM 2929 O O . LEU A 1 369 ? -7.305 15.344 -10.242 1 93.56 369 LEU A O 1
ATOM 2933 N N . LEU A 1 370 ? -8.539 16.156 -8.57 1 87.88 370 LEU A N 1
ATOM 2934 C CA . LEU A 1 370 ? -8.539 14.898 -7.84 1 87.88 370 LEU A CA 1
ATOM 2935 C C . LEU A 1 370 ? -9.219 13.805 -8.656 1 87.88 370 LEU A C 1
ATOM 2937 O O . LEU A 1 370 ? -8.719 12.672 -8.719 1 87.88 370 LEU A O 1
ATOM 2941 N N . GLU A 1 371 ? -10.281 14.148 -9.305 1 83.38 371 GLU A N 1
ATOM 2942 C CA . GLU A 1 371 ? -10.969 13.195 -10.172 1 83.38 371 GLU A CA 1
ATOM 2943 C C . GLU A 1 371 ? -10.086 12.773 -11.336 1 83.38 371 GLU A C 1
ATOM 2945 O O . GLU A 1 371 ? -10.203 11.656 -11.836 1 83.38 371 GLU A O 1
ATOM 2950 N N . GLY A 1 372 ? -9.25 13.664 -11.727 1 84.12 372 GLY A N 1
ATOM 2951 C CA . GLY A 1 372 ? -8.32 13.367 -12.812 1 84.12 372 GLY A CA 1
ATOM 2952 C C . GLY A 1 372 ? -7.078 12.641 -12.352 1 84.12 372 GLY A C 1
ATOM 2953 O O . GLY A 1 372 ? -6.191 12.336 -13.156 1 84.12 372 GLY A O 1
ATOM 2954 N N . GLY A 1 373 ? -6.965 12.359 -11.125 1 84.44 373 GLY A N 1
ATOM 2955 C CA . GLY A 1 373 ? -5.832 11.617 -10.594 1 84.44 373 GLY A CA 1
ATOM 2956 C C . GLY A 1 373 ? -4.648 12.508 -10.258 1 84.44 373 GLY A C 1
ATOM 2957 O O . GLY A 1 373 ? -3.518 12.023 -10.141 1 84.44 373 GLY A O 1
ATOM 2958 N N . ILE A 1 374 ? -4.891 13.789 -10.156 1 92.81 374 ILE A N 1
ATOM 2959 C CA . ILE A 1 374 ? -3.83 14.742 -9.844 1 92.81 374 ILE A CA 1
ATOM 2960 C C . ILE A 1 374 ? -3.936 15.164 -8.383 1 92.81 374 ILE A C 1
ATOM 2962 O O . ILE A 1 374 ? -4.969 15.688 -7.953 1 92.81 374 ILE A O 1
ATOM 2966 N N . SER A 1 375 ? -2.844 14.93 -7.664 1 93.19 375 SER A N 1
ATOM 2967 C CA . SER A 1 375 ? -2.838 15.328 -6.262 1 93.19 375 SER A CA 1
ATOM 2968 C C . SER A 1 375 ? -2.795 16.844 -6.121 1 93.19 375 SER A C 1
ATOM 2970 O O . SER A 1 375 ? -2.02 17.516 -6.805 1 93.19 375 SER A O 1
ATOM 2972 N N . ALA A 1 376 ? -3.625 17.375 -5.25 1 94.06 376 ALA A N 1
ATOM 2973 C CA . ALA A 1 376 ? -3.723 18.812 -5.082 1 94.06 376 ALA A CA 1
ATOM 2974 C C . ALA A 1 376 ? -3.77 19.203 -3.605 1 94.06 376 ALA A C 1
ATOM 2976 O O . ALA A 1 376 ? -4.32 18.469 -2.785 1 94.06 376 ALA A O 1
ATOM 2977 N N . TRP A 1 377 ? -3.135 20.297 -3.324 1 92.81 377 TRP A N 1
ATOM 2978 C CA . TRP A 1 377 ? -3.086 20.844 -1.977 1 92.81 377 TRP A CA 1
ATOM 2979 C C . TRP A 1 377 ? -4.031 22.031 -1.848 1 92.81 377 TRP A C 1
ATOM 2981 O O . TRP A 1 377 ? -3.971 22.984 -2.645 1 92.81 377 TRP A O 1
ATOM 2991 N N . PRO A 1 378 ? -4.926 21.984 -0.832 1 90.88 378 PRO A N 1
ATOM 2992 C CA . PRO A 1 378 ? -5.883 23.078 -0.643 1 90.88 378 PRO A CA 1
ATOM 2993 C C . PRO A 1 378 ? -5.273 24.266 0.096 1 90.88 378 PRO A C 1
ATOM 2995 O O . PRO A 1 378 ? -5.617 24.516 1.254 1 90.88 378 PRO A O 1
ATOM 2998 N N . GLY A 1 379 ? -4.555 25 -0.571 1 89.81 379 GLY A N 1
ATOM 2999 C CA . GLY A 1 379 ? -3.922 26.156 0.026 1 89.81 379 GLY A CA 1
ATOM 3000 C C . GLY A 1 379 ? -4.91 27.25 0.402 1 89.81 379 GLY A C 1
ATOM 3001 O O . GLY A 1 379 ? -4.609 28.109 1.23 1 89.81 379 GLY A O 1
ATOM 3002 N N . TYR A 1 380 ? -6.094 27.234 -0.156 1 84.5 380 TYR A N 1
ATOM 3003 C CA . TYR A 1 380 ? -7.098 28.266 0.075 1 84.5 380 TYR A CA 1
ATOM 3004 C C . TYR A 1 380 ? -7.723 28.125 1.456 1 84.5 380 TYR A C 1
ATOM 3006 O O . TYR A 1 380 ? -8.469 29 1.904 1 84.5 380 TYR A O 1
ATOM 3014 N N . PHE A 1 381 ? -7.348 27.047 2.197 1 77.12 381 PHE A N 1
ATOM 3015 C CA . PHE A 1 381 ? -7.797 26.906 3.576 1 77.12 381 PHE A CA 1
ATOM 3016 C C . PHE A 1 381 ? -7.055 27.859 4.496 1 77.12 381 PHE A C 1
ATOM 3018 O O . PHE A 1 381 ? -7.512 28.141 5.605 1 77.12 381 PHE A O 1
ATOM 3025 N N . GLU A 1 382 ? -5.914 28.344 4.043 1 65.12 382 GLU A N 1
ATOM 3026 C CA . GLU A 1 382 ? -5.105 29.234 4.867 1 65.12 382 GLU A CA 1
ATOM 3027 C C . GLU A 1 382 ? -5.719 30.625 4.938 1 65.12 382 GLU A C 1
ATOM 3029 O O . GLU A 1 382 ? -5.891 31.281 3.912 1 65.12 382 GLU A O 1
ATOM 3034 N N . THR A 1 383 ? -6.672 30.875 5.832 1 55.84 383 THR A N 1
ATOM 3035 C CA . THR A 1 383 ? -7.426 32.125 5.969 1 55.84 383 THR A CA 1
ATOM 3036 C C . THR A 1 383 ? -6.496 33.281 6.293 1 55.84 383 THR A C 1
ATOM 3038 O O . THR A 1 383 ? -6.82 34.438 6.012 1 55.84 383 THR A O 1
ATOM 3041 N N . MET A 1 384 ? -5.488 32.938 7.102 1 56.41 384 MET A N 1
ATOM 3042 C CA . MET A 1 384 ? -4.758 34.125 7.543 1 56.41 384 MET A CA 1
ATOM 3043 C C . MET A 1 384 ? -3.934 34.719 6.398 1 56.41 384 MET A C 1
ATOM 3045 O O . MET A 1 384 ? -3.482 33.969 5.516 1 56.41 384 MET A O 1
ATOM 3049 N N . PRO A 1 385 ? -3.943 35.906 6.371 1 63.47 385 PRO A N 1
ATOM 3050 C CA . PRO A 1 385 ? -3.273 36.625 5.277 1 63.47 385 PRO A CA 1
ATOM 3051 C C . PRO A 1 385 ? -1.8 36.219 5.145 1 63.47 385 PRO A C 1
ATOM 3053 O O . PRO A 1 385 ? -0.949 36.781 5.836 1 63.47 385 PRO A O 1
ATOM 3056 N N . THR A 1 386 ? -1.492 35.062 4.812 1 76.81 386 THR A N 1
ATOM 3057 C CA . THR A 1 386 ? -0.124 34.719 4.426 1 76.81 386 THR A CA 1
ATOM 3058 C C . THR A 1 386 ? 0.187 35.281 3.031 1 76.81 386 THR A C 1
ATOM 3060 O O . THR A 1 386 ? -0.647 35.188 2.127 1 76.81 386 THR A O 1
ATOM 3063 N N . SER A 1 387 ? 1.335 35.938 3 1 85.81 387 SER A N 1
ATOM 3064 C CA . SER A 1 387 ? 1.73 36.5 1.71 1 85.81 387 SER A CA 1
ATOM 3065 C C . SER A 1 387 ? 2.004 35.406 0.695 1 85.81 387 SER A C 1
ATOM 3067 O O . SER A 1 387 ? 2.336 34.281 1.069 1 85.81 387 SER A O 1
ATOM 3069 N N . MET A 1 388 ? 1.825 35.719 -0.524 1 87 388 MET A N 1
ATOM 3070 C CA . MET A 1 388 ? 2.088 34.75 -1.592 1 87 388 MET A CA 1
ATOM 3071 C C . MET A 1 388 ? 3.555 34.344 -1.597 1 87 388 MET A C 1
ATOM 3073 O O . MET A 1 388 ? 3.875 33.188 -1.91 1 87 388 MET A O 1
ATOM 3077 N N . GLU A 1 389 ? 4.406 35.25 -1.246 1 87.5 389 GLU A N 1
ATOM 3078 C CA . GLU A 1 389 ? 5.828 34.938 -1.17 1 87.5 389 GLU A CA 1
ATOM 3079 C C . GLU A 1 389 ? 6.105 33.844 -0.123 1 87.5 389 GLU A C 1
ATOM 3081 O O . GLU A 1 389 ? 6.883 32.938 -0.364 1 87.5 389 GLU A O 1
ATOM 3086 N N . GLN A 1 390 ? 5.438 34.031 0.951 1 89.12 390 GLN A N 1
ATOM 3087 C CA . GLN A 1 390 ? 5.59 33.062 2.023 1 89.12 390 GLN A CA 1
ATOM 3088 C C . GLN A 1 390 ? 5 31.719 1.622 1 89.12 390 GLN A C 1
ATOM 3090 O O . GLN A 1 390 ? 5.57 30.672 1.931 1 89.12 390 GLN A O 1
ATOM 3095 N N . LEU A 1 391 ? 3.963 31.797 0.933 1 91.19 391 LEU A N 1
ATOM 3096 C CA . LEU A 1 391 ? 3.326 30.562 0.469 1 91.19 391 LEU A CA 1
ATOM 3097 C C . LEU A 1 391 ? 4.203 29.859 -0.555 1 91.19 391 LEU A C 1
ATOM 3099 O O . LEU A 1 391 ? 4.363 28.641 -0.497 1 91.19 391 LEU A O 1
ATOM 3103 N N . ASN A 1 392 ? 4.699 30.656 -1.431 1 92.44 392 ASN A N 1
ATOM 3104 C CA . ASN A 1 392 ? 5.586 30.078 -2.436 1 92.44 392 ASN A CA 1
ATOM 3105 C C . ASN A 1 392 ? 6.801 29.406 -1.796 1 92.44 392 ASN A C 1
ATOM 3107 O O . ASN A 1 392 ? 7.227 28.344 -2.234 1 92.44 392 ASN A O 1
ATOM 3111 N N . ARG A 1 393 ? 7.332 30 -0.803 1 92.25 393 ARG A N 1
ATOM 3112 C CA . ARG A 1 393 ? 8.453 29.422 -0.08 1 92.25 393 ARG A CA 1
ATOM 3113 C C . ARG A 1 393 ? 8.062 28.094 0.571 1 92.25 393 ARG A C 1
ATOM 3115 O O . ARG A 1 393 ? 8.805 27.125 0.505 1 92.25 393 ARG A O 1
ATOM 3122 N N . LYS A 1 394 ? 6.965 28.141 1.204 1 92.94 394 LYS A N 1
ATOM 3123 C CA . LYS A 1 394 ? 6.445 26.938 1.847 1 92.94 394 LYS A CA 1
ATOM 3124 C C . LYS A 1 394 ? 6.254 25.812 0.833 1 92.94 394 LYS A C 1
ATOM 3126 O O . LYS A 1 394 ? 6.68 24.672 1.068 1 92.94 394 LYS A O 1
ATOM 3131 N N . TYR A 1 395 ? 5.648 26.141 -0.266 1 95.81 395 TYR A N 1
ATOM 3132 C CA . TYR A 1 395 ? 5.359 25.156 -1.292 1 95.81 395 TYR A CA 1
ATOM 3133 C C . TYR A 1 395 ? 6.645 24.625 -1.926 1 95.81 395 TYR A C 1
ATOM 3135 O O . TYR A 1 395 ? 6.734 23.453 -2.289 1 95.81 395 TYR A O 1
ATOM 3143 N N . ASP A 1 396 ? 7.609 25.484 -2.109 1 96.25 396 ASP A N 1
ATOM 3144 C CA . ASP A 1 396 ? 8.914 25.047 -2.594 1 96.25 396 ASP A CA 1
ATOM 3145 C C . ASP A 1 396 ? 9.523 24 -1.658 1 96.25 396 ASP A C 1
ATOM 3147 O O . ASP A 1 396 ? 10.031 22.984 -2.111 1 96.25 396 ASP A O 1
ATOM 3151 N N . GLU A 1 397 ? 9.406 24.297 -0.414 1 95.81 397 GLU A N 1
ATOM 3152 C CA . GLU A 1 397 ? 9.961 23.391 0.586 1 95.81 397 GLU A CA 1
ATOM 3153 C C . GLU A 1 397 ? 9.156 22.094 0.658 1 95.81 397 GLU A C 1
ATOM 3155 O O . GLU A 1 397 ? 9.695 21.047 1.028 1 95.81 397 GLU A O 1
ATOM 3160 N N . MET A 1 398 ? 7.922 22.172 0.284 1 96.06 398 MET A N 1
ATOM 3161 C CA . MET A 1 398 ? 7.059 21 0.259 1 96.06 398 MET A CA 1
ATOM 3162 C C . MET A 1 398 ? 7.27 20.188 -1.021 1 96.06 398 MET A C 1
ATOM 3164 O O . MET A 1 398 ? 6.836 19.047 -1.116 1 96.06 398 MET A O 1
ATOM 3168 N N . GLY A 1 399 ? 7.895 20.781 -1.989 1 97.12 399 GLY A N 1
ATOM 3169 C CA . GLY A 1 399 ? 8.125 20.125 -3.264 1 97.12 399 GLY A CA 1
ATOM 3170 C C . GLY A 1 399 ? 6.918 20.156 -4.176 1 97.12 399 GLY A C 1
ATOM 3171 O O . GLY A 1 399 ? 6.781 19.297 -5.059 1 97.12 399 GLY A O 1
ATOM 3172 N N . VAL A 1 400 ? 6.004 21.109 -3.975 1 97.81 400 VAL A N 1
ATOM 3173 C CA . VAL A 1 400 ? 4.812 21.25 -4.805 1 97.81 400 VAL A CA 1
ATOM 3174 C C . VAL A 1 400 ? 5.207 21.703 -6.207 1 97.81 400 VAL A C 1
ATOM 3176 O O . VAL A 1 400 ? 5.879 22.719 -6.371 1 97.81 400 VAL A O 1
ATOM 3179 N N . MET A 1 401 ? 4.738 21.047 -7.191 1 97.75 401 MET A N 1
ATOM 3180 C CA . MET A 1 401 ? 5.219 21.281 -8.555 1 97.75 401 MET A CA 1
ATOM 3181 C C . MET A 1 401 ? 4.703 22.609 -9.094 1 97.75 401 MET A C 1
ATOM 3183 O O . MET A 1 401 ? 5.469 23.391 -9.656 1 97.75 401 MET A O 1
ATOM 3187 N N . PHE A 1 402 ? 3.408 22.859 -8.898 1 98.38 402 PHE A N 1
ATOM 3188 C CA . PHE A 1 402 ? 2.805 24.062 -9.438 1 98.38 402 PHE A CA 1
ATOM 3189 C C . PHE A 1 402 ? 1.934 24.75 -8.383 1 98.38 402 PHE A C 1
ATOM 3191 O O . PHE A 1 402 ? 1.232 24.078 -7.625 1 98.38 402 PHE A O 1
ATOM 3198 N N . THR A 1 403 ? 2.02 26 -8.367 1 97.69 403 THR A N 1
ATOM 3199 C CA . THR A 1 403 ? 1.099 26.812 -7.578 1 97.69 403 THR A CA 1
ATOM 3200 C C . THR A 1 403 ? 0.118 27.547 -8.484 1 97.69 403 THR A C 1
ATOM 3202 O O . THR A 1 403 ? 0.529 28.234 -9.422 1 97.69 403 THR A O 1
ATOM 3205 N N . VAL A 1 404 ? -1.11 27.344 -8.227 1 97.62 404 VAL A N 1
ATOM 3206 C CA . VAL A 1 404 ? -2.164 27.984 -9.008 1 97.62 404 VAL A CA 1
ATOM 3207 C C . VAL A 1 404 ? -2.895 29.016 -8.141 1 97.62 404 VAL A C 1
ATOM 3209 O O . VAL A 1 404 ? -3.355 28.703 -7.043 1 97.62 404 VAL A O 1
ATOM 3212 N N . VAL A 1 405 ? -3 30.172 -8.633 1 96.31 405 VAL A N 1
ATOM 3213 C CA . VAL A 1 405 ? -3.648 31.25 -7.895 1 96.31 405 VAL A CA 1
ATOM 3214 C C . VAL A 1 405 ? -4.914 31.688 -8.633 1 96.31 405 VAL A C 1
ATOM 3216 O O . VAL A 1 405 ? -4.855 32.125 -9.789 1 96.31 405 VAL A O 1
ATOM 3219 N N . ILE A 1 406 ? -6.031 31.531 -7.961 1 96.25 406 ILE A N 1
ATOM 3220 C CA . ILE A 1 406 ? -7.332 31.969 -8.461 1 96.25 406 ILE A CA 1
ATOM 3221 C C . ILE A 1 406 ? -7.648 33.375 -7.938 1 96.25 406 ILE A C 1
ATOM 3223 O O . ILE A 1 406 ? -7.594 33.625 -6.73 1 96.25 406 ILE A O 1
ATOM 3227 N N . SER A 1 407 ? -7.965 34.312 -8.773 1 94.94 407 SER A N 1
ATOM 3228 C CA . SER A 1 407 ? -8.211 35.719 -8.391 1 94.94 407 SER A CA 1
ATOM 3229 C C . SER A 1 407 ? -9.43 36.281 -9.125 1 94.94 407 SER A C 1
ATOM 3231 O O . SER A 1 407 ? -10.195 35.531 -9.734 1 94.94 407 SER A O 1
ATOM 3233 N N . ASP A 1 408 ? -9.516 37.625 -9.039 1 95 408 ASP A N 1
ATOM 3234 C CA . ASP A 1 408 ? -10.594 38.344 -9.711 1 95 408 ASP A CA 1
ATOM 3235 C C . ASP A 1 408 ? -10.539 38.125 -11.227 1 95 408 ASP A C 1
ATOM 3237 O O . ASP A 1 408 ? -11.578 38 -11.875 1 95 408 ASP A O 1
ATOM 3241 N N . SER A 1 409 ? -9.375 38 -11.672 1 94.88 409 SER A N 1
ATOM 3242 C CA . SER A 1 409 ? -9.203 37.75 -13.102 1 94.88 409 SER A CA 1
ATOM 3243 C C . SER A 1 409 ? -9.805 36.438 -13.523 1 94.88 409 SER A C 1
ATOM 3245 O O . SER A 1 409 ? -10.305 36.281 -14.648 1 94.88 409 SER A O 1
ATOM 3247 N N . THR A 1 410 ? -9.781 35.406 -12.688 1 96.38 410 THR A N 1
ATOM 3248 C CA . THR A 1 410 ? -10.344 34.094 -12.969 1 96.38 410 THR A CA 1
ATOM 3249 C C . THR A 1 410 ? -11.867 34.156 -13.062 1 96.38 410 THR A C 1
ATOM 3251 O O . THR A 1 410 ? -12.469 33.562 -13.945 1 96.38 410 THR A O 1
ATOM 3254 N N . LEU A 1 411 ? -12.422 34.969 -12.18 1 95.81 411 LEU A N 1
ATOM 3255 C CA . LEU A 1 411 ? -13.875 35.125 -12.164 1 95.81 411 LEU A CA 1
ATOM 3256 C C . LEU A 1 411 ? -14.359 35.844 -13.414 1 95.81 411 LEU A C 1
ATOM 3258 O O . LEU A 1 411 ? -15.406 35.5 -13.961 1 95.81 411 LEU A O 1
ATOM 3262 N N . GLU A 1 412 ? -13.586 36.75 -13.883 1 95.75 412 GLU A N 1
ATOM 3263 C CA . GLU A 1 412 ? -13.984 37.594 -14.992 1 95.75 412 GLU A CA 1
ATOM 3264 C C . GLU A 1 412 ? -13.711 36.938 -16.344 1 95.75 412 GLU A C 1
ATOM 3266 O O . GLU A 1 412 ? -14.539 37 -17.25 1 95.75 412 GLU A O 1
ATOM 3271 N N . SER A 1 413 ? -12.531 36.281 -16.469 1 96.5 413 SER A N 1
ATOM 3272 C CA . SER A 1 413 ? -12.109 35.844 -17.797 1 96.5 413 SER A CA 1
ATOM 3273 C C . SER A 1 413 ? -11.727 34.375 -17.781 1 96.5 413 SER A C 1
ATOM 3275 O O . SER A 1 413 ? -11.383 33.812 -18.828 1 96.5 413 SER A O 1
ATOM 3277 N N . GLY A 1 414 ? -11.727 33.75 -16.609 1 96.94 414 GLY A N 1
ATOM 3278 C CA . GLY A 1 414 ? -11.328 32.375 -16.531 1 96.94 414 GLY A CA 1
ATOM 3279 C C . GLY A 1 414 ? -9.828 32.188 -16.469 1 96.94 414 GLY A C 1
ATOM 3280 O O . GLY A 1 414 ? -9.336 31.047 -16.375 1 96.94 414 GLY A O 1
ATOM 3281 N N . LEU A 1 415 ? -9.125 33.281 -16.484 1 97.06 415 LEU A N 1
ATOM 3282 C CA . LEU A 1 415 ? -7.668 33.188 -16.5 1 97.06 415 LEU A CA 1
ATOM 3283 C C . LEU A 1 415 ? -7.117 33.094 -15.07 1 97.06 415 LEU A C 1
ATOM 3285 O O . LEU A 1 415 ? -7.625 33.75 -14.164 1 97.06 415 LEU A O 1
ATOM 3289 N N . LEU A 1 416 ? -6.156 32.25 -14.914 1 97.44 416 LEU A N 1
ATOM 3290 C CA . LEU A 1 416 ? -5.5 32.125 -13.617 1 97.44 416 LEU A CA 1
ATOM 3291 C C . LEU A 1 416 ? -3.984 32.062 -13.781 1 97.44 416 LEU A C 1
ATOM 3293 O O . LEU A 1 416 ? -3.479 31.969 -14.898 1 97.44 416 LEU A O 1
ATOM 3297 N N . GLN A 1 417 ? -3.27 32.188 -12.703 1 96.94 417 GLN A N 1
ATOM 3298 C CA . GLN A 1 417 ? -1.81 32.188 -12.703 1 96.94 417 GLN A CA 1
ATOM 3299 C C . GLN A 1 417 ? -1.268 30.828 -12.234 1 96.94 417 GLN A C 1
ATOM 3301 O O . GLN A 1 417 ? -1.761 30.266 -11.258 1 96.94 417 GLN A O 1
ATOM 3306 N N . VAL A 1 418 ? -0.289 30.312 -12.953 1 98 418 VAL A N 1
ATOM 3307 C CA . VAL A 1 418 ? 0.39 29.062 -12.594 1 98 418 VAL A CA 1
ATOM 3308 C C . VAL A 1 418 ? 1.888 29.328 -12.445 1 98 418 VAL A C 1
ATOM 3310 O O . VAL A 1 418 ? 2.537 29.828 -13.359 1 98 418 VAL A O 1
ATOM 3313 N N . ARG A 1 419 ? 2.406 28.984 -11.289 1 97.75 419 ARG A N 1
ATOM 3314 C CA . ARG A 1 419 ? 3.834 29.141 -11.023 1 97.75 419 ARG A CA 1
ATOM 3315 C C . ARG A 1 419 ? 4.527 27.781 -10.977 1 97.75 419 ARG A C 1
ATOM 3317 O O . ARG A 1 419 ? 4.055 26.859 -10.305 1 97.75 419 ARG A O 1
ATOM 3324 N N . SER A 1 420 ? 5.617 27.719 -11.633 1 97 420 SER A N 1
ATOM 3325 C CA . SER A 1 420 ? 6.41 26.484 -11.625 1 97 420 SER A CA 1
ATOM 3326 C C . SER A 1 420 ? 7.402 26.484 -10.469 1 97 420 SER A C 1
ATOM 3328 O O . SER A 1 420 ? 8.117 27.453 -10.242 1 97 420 SER A O 1
ATOM 3330 N N . ARG A 1 421 ? 7.441 25.422 -9.727 1 95.69 421 ARG A N 1
ATOM 3331 C CA . ARG A 1 421 ? 8.383 25.234 -8.625 1 95.69 421 ARG A CA 1
ATOM 3332 C C . ARG A 1 421 ? 9.828 25.328 -9.117 1 95.69 421 ARG A C 1
ATOM 3334 O O . ARG A 1 421 ? 10.641 26.047 -8.523 1 95.69 421 ARG A O 1
ATOM 3341 N N . ASP A 1 422 ? 10.117 24.703 -10.211 1 93.25 422 ASP A N 1
ATOM 3342 C CA . ASP A 1 422 ? 11.492 24.516 -10.664 1 93.25 422 ASP A CA 1
ATOM 3343 C C . ASP A 1 422 ? 12.047 25.812 -11.273 1 93.25 422 ASP A C 1
ATOM 3345 O O . ASP A 1 422 ? 13.18 26.188 -10.992 1 93.25 422 ASP A O 1
ATOM 3349 N N . THR A 1 423 ? 11.242 26.516 -12.031 1 93 423 THR A N 1
ATOM 3350 C CA . THR A 1 423 ? 11.727 27.703 -12.742 1 93 423 THR A CA 1
ATOM 3351 C C . THR A 1 423 ? 11.281 28.969 -12.023 1 93 423 THR A C 1
ATOM 3353 O O . THR A 1 423 ? 11.82 30.047 -12.289 1 93 423 THR A O 1
ATOM 3356 N N . THR A 1 424 ? 10.273 28.953 -11.172 1 92.81 424 THR A N 1
ATOM 3357 C CA . THR A 1 424 ? 9.656 30.062 -10.461 1 92.81 424 THR A CA 1
ATOM 3358 C C . THR A 1 424 ? 8.922 30.984 -11.438 1 92.81 424 THR A C 1
ATOM 3360 O O . THR A 1 424 ? 8.445 32.062 -11.047 1 92.81 424 THR A O 1
ATOM 3363 N N . ILE A 1 425 ? 8.883 30.531 -12.648 1 95.56 425 ILE A N 1
ATOM 3364 C CA . ILE A 1 425 ? 8.211 31.328 -13.672 1 95.56 425 ILE A CA 1
ATOM 3365 C C . ILE A 1 425 ? 6.699 31.234 -13.484 1 95.56 425 ILE A C 1
ATOM 3367 O O . ILE A 1 425 ? 6.164 30.156 -13.211 1 95.56 425 ILE A O 1
ATOM 3371 N N . LYS A 1 426 ? 6.07 32.406 -13.656 1 96.25 426 LYS A N 1
ATOM 3372 C CA . LYS A 1 426 ? 4.613 32.5 -13.578 1 96.25 426 LYS A CA 1
ATOM 3373 C C . LYS A 1 426 ? 3.994 32.656 -14.969 1 96.25 426 LYS A C 1
ATOM 3375 O O . LYS A 1 426 ? 4.438 33.469 -15.773 1 96.25 426 LYS A O 1
ATOM 3380 N N . GLU A 1 427 ? 3.076 31.781 -15.227 1 96.38 427 GLU A N 1
ATOM 3381 C CA . GLU A 1 427 ? 2.363 31.812 -16.5 1 96.38 427 GLU A CA 1
ATOM 3382 C C . GLU A 1 427 ? 0.857 31.953 -16.281 1 96.38 427 GLU A C 1
ATOM 3384 O O . GLU A 1 427 ? 0.323 31.469 -15.281 1 96.38 427 GLU A O 1
ATOM 3389 N N . THR A 1 428 ? 0.216 32.656 -17.219 1 96.94 428 THR A N 1
ATOM 3390 C CA . THR A 1 428 ? -1.235 32.812 -17.203 1 96.94 428 THR A CA 1
ATOM 3391 C C . THR A 1 428 ? -1.894 31.812 -18.156 1 96.94 428 THR A C 1
ATOM 3393 O O . THR A 1 428 ? -1.44 31.656 -19.297 1 96.94 428 THR A O 1
ATOM 3396 N N . MET A 1 429 ? -2.939 31.125 -17.656 1 96.69 429 MET A N 1
ATOM 3397 C CA . MET A 1 429 ? -3.668 30.203 -18.516 1 96.69 429 MET A CA 1
ATOM 3398 C C . MET A 1 429 ? -5.129 30.109 -18.094 1 96.69 429 MET A C 1
ATOM 3400 O O . MET A 1 429 ? -5.504 30.578 -17.016 1 96.69 429 MET A O 1
ATOM 3404 N N . HIS A 1 430 ? -5.887 29.578 -19.016 1 97.88 430 HIS A N 1
ATOM 3405 C CA . HIS A 1 430 ? -7.305 29.391 -18.703 1 97.88 430 HIS A CA 1
ATOM 3406 C C . HIS A 1 430 ? -7.516 28.219 -17.75 1 97.88 430 HIS A C 1
ATOM 3408 O O . HIS A 1 430 ? -6.809 27.203 -17.828 1 97.88 430 HIS A O 1
ATOM 3414 N N . ILE A 1 431 ? -8.5 28.297 -16.906 1 97.75 431 ILE A N 1
ATOM 3415 C CA . ILE A 1 431 ? -8.789 27.312 -15.867 1 97.75 431 ILE A CA 1
ATOM 3416 C C . ILE A 1 431 ? -9.055 25.953 -16.516 1 97.75 431 ILE A C 1
ATOM 3418 O O . ILE A 1 431 ? -8.695 24.906 -15.938 1 97.75 431 ILE A O 1
ATOM 3422 N N . SER A 1 432 ? -9.586 25.891 -17.688 1 96.44 432 SER A N 1
ATOM 3423 C CA . SER A 1 432 ? -9.938 24.656 -18.359 1 96.44 432 SER A CA 1
ATOM 3424 C C . SER A 1 432 ? -8.688 23.922 -18.844 1 96.44 432 SER A C 1
ATOM 3426 O O . SER A 1 432 ? -8.758 22.734 -19.203 1 96.44 432 SER A O 1
ATOM 3428 N N . GLU A 1 433 ? -7.551 24.547 -18.844 1 96.88 433 GLU A N 1
ATOM 3429 C CA . GLU A 1 433 ? -6.324 23.969 -19.391 1 96.88 433 GLU A CA 1
ATOM 3430 C C . GLU A 1 433 ? -5.445 23.391 -18.281 1 96.88 433 GLU A C 1
ATOM 3432 O O . GLU A 1 433 ? -4.512 22.641 -18.562 1 96.88 433 GLU A O 1
ATOM 3437 N N . VAL A 1 434 ? -5.738 23.734 -17.094 1 96.94 434 VAL A N 1
ATOM 3438 C CA . VAL A 1 434 ? -4.844 23.453 -15.977 1 96.94 434 VAL A CA 1
ATOM 3439 C C . VAL A 1 434 ? -4.641 21.938 -15.852 1 96.94 434 VAL A C 1
ATOM 3441 O O . VAL A 1 434 ? -3.506 21.469 -15.773 1 96.94 434 VAL A O 1
ATOM 3444 N N . GLN A 1 435 ? -5.691 21.172 -15.789 1 96.25 435 GLN A N 1
ATOM 3445 C CA . GLN A 1 435 ? -5.605 19.719 -15.617 1 96.25 435 GLN A CA 1
ATOM 3446 C C . GLN A 1 435 ? -4.754 19.078 -16.703 1 96.25 435 GLN A C 1
ATOM 3448 O O . GLN A 1 435 ? -3.865 18.281 -16.422 1 96.25 435 GLN A O 1
ATOM 3453 N N . ASN A 1 436 ? -5.086 19.453 -17.922 1 95.75 436 ASN A N 1
ATOM 3454 C CA . ASN A 1 436 ? -4.344 18.906 -19.062 1 95.75 436 ASN A CA 1
ATOM 3455 C C . ASN A 1 436 ? -2.873 19.328 -19.016 1 95.75 436 ASN A C 1
ATOM 3457 O O . ASN A 1 436 ? -1.991 18.531 -19.328 1 95.75 436 ASN A O 1
ATOM 3461 N N . PHE A 1 437 ? -2.684 20.547 -18.719 1 96.19 437 PHE A N 1
ATOM 3462 C CA . PHE A 1 437 ? -1.327 21.078 -18.625 1 96.19 437 PHE A CA 1
ATOM 3463 C C . PHE A 1 437 ? -0.498 20.266 -17.641 1 96.19 437 PHE A C 1
ATOM 3465 O O . PHE A 1 437 ? 0.606 19.812 -17.953 1 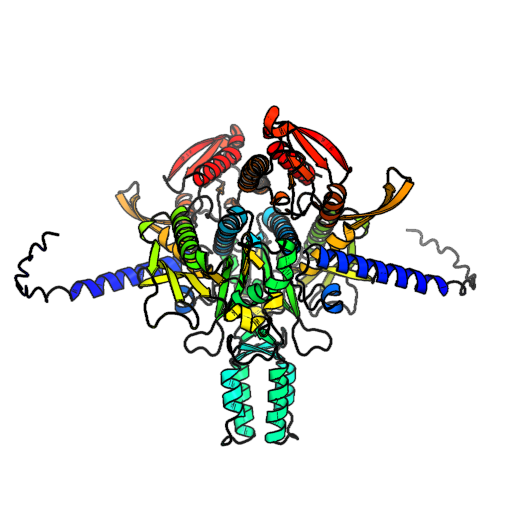96.19 437 PHE A O 1
ATOM 3472 N N . VAL A 1 438 ? -1.022 20.047 -16.438 1 96.44 438 VAL A N 1
ATOM 3473 C CA . VAL A 1 438 ? -0.314 19.344 -15.383 1 96.44 438 VAL A CA 1
ATOM 3474 C C . VAL A 1 438 ? -0.108 17.875 -15.789 1 96.44 438 VAL A C 1
ATOM 3476 O O . VAL A 1 438 ? 0.984 17.328 -15.625 1 96.44 438 VAL A O 1
ATOM 3479 N N . SER A 1 439 ? -1.114 17.234 -16.344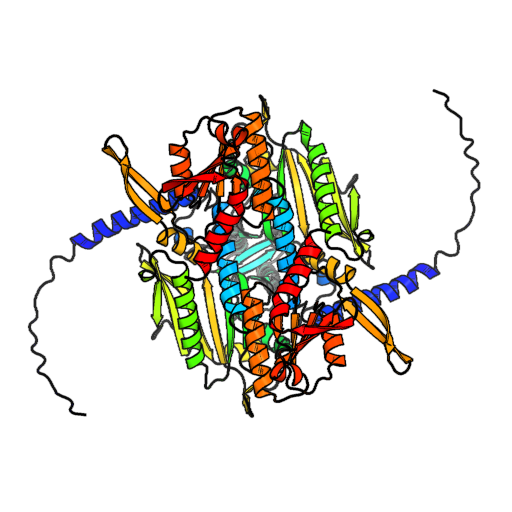 1 94 439 SER A N 1
ATOM 3480 C CA . SER A 1 439 ? -1.038 15.844 -16.781 1 94 439 SER A CA 1
ATOM 3481 C C . SER A 1 439 ? 0.054 15.648 -17.828 1 94 439 SER A C 1
ATOM 3483 O O . SER A 1 439 ? 0.819 14.688 -17.766 1 94 439 SER A O 1
ATOM 3485 N N . ARG A 1 440 ? 0.097 16.547 -18.75 1 92.94 440 ARG A N 1
ATOM 3486 C CA . ARG A 1 440 ? 1.109 16.469 -19.797 1 92.94 440 ARG A CA 1
ATOM 3487 C C . ARG A 1 440 ? 2.512 16.609 -19.219 1 92.94 440 ARG A C 1
ATOM 3489 O O . ARG A 1 440 ? 3.445 15.945 -19.672 1 92.94 440 ARG A O 1
ATOM 3496 N N . TYR A 1 441 ? 2.611 17.484 -18.312 1 93.69 441 TYR A N 1
ATOM 3497 C CA . TYR A 1 441 ? 3.906 17.688 -17.688 1 93.69 441 TYR A CA 1
ATOM 3498 C C . TYR A 1 441 ? 4.387 16.422 -16.984 1 93.69 441 TYR A C 1
ATOM 3500 O O . TYR A 1 441 ? 5.555 16.047 -17.109 1 93.69 441 TYR A O 1
ATOM 3508 N N . ILE A 1 442 ? 3.533 15.773 -16.297 1 92.38 442 ILE A N 1
ATOM 3509 C CA . ILE A 1 442 ? 3.873 14.57 -15.547 1 92.38 442 ILE A CA 1
ATOM 3510 C C . ILE A 1 442 ? 4.234 13.445 -16.516 1 92.38 442 ILE A C 1
ATOM 3512 O O . ILE A 1 442 ? 5.227 12.742 -16.312 1 92.38 442 ILE A O 1
ATOM 3516 N N . THR A 1 443 ? 3.443 13.312 -17.562 1 87.69 443 THR A N 1
ATOM 3517 C CA . THR A 1 443 ? 3.686 12.273 -18.547 1 87.69 443 THR A CA 1
ATOM 3518 C C . THR A 1 443 ? 5.016 12.5 -19.25 1 87.69 443 THR A C 1
ATOM 3520 O O . THR A 1 443 ? 5.75 11.547 -19.531 1 87.69 443 THR A O 1
ATOM 3523 N N . ALA A 1 444 ? 5.297 13.68 -19.516 1 87.62 444 ALA A N 1
ATOM 3524 C CA . ALA A 1 444 ? 6.551 14.016 -20.188 1 87.62 444 ALA A CA 1
ATOM 3525 C C . ALA A 1 444 ? 7.75 13.68 -19.297 1 87.62 444 ALA A C 1
ATOM 3527 O O . ALA A 1 444 ? 8.805 13.281 -19.812 1 87.62 444 ALA A O 1
ATOM 3528 N N . ALA A 1 445 ? 7.582 13.812 -18.062 1 86.81 445 ALA A N 1
ATOM 3529 C CA . ALA A 1 445 ? 8.664 13.539 -17.125 1 86.81 445 ALA A CA 1
ATOM 3530 C C . ALA A 1 445 ? 8.906 12.039 -16.984 1 86.81 445 ALA A C 1
ATOM 3532 O O . ALA A 1 445 ? 10 11.617 -16.594 1 86.81 445 ALA A O 1
ATOM 3533 N N . GLU A 1 446 ? 7.922 11.25 -17.234 1 80 446 GLU A N 1
ATOM 3534 C CA . GLU A 1 446 ? 8.047 9.797 -17.156 1 80 446 GLU A CA 1
ATOM 3535 C C . GLU A 1 446 ? 8.945 9.266 -18.266 1 80 446 GLU A C 1
ATOM 3537 O O . GLU A 1 446 ? 9.617 8.242 -18.094 1 80 446 GLU A O 1
ATOM 3542 N N . ASN A 1 447 ? 8.953 9.828 -19.406 1 70.5 447 ASN A N 1
ATOM 3543 C CA . ASN A 1 447 ? 9.664 9.344 -20.594 1 70.5 447 ASN A CA 1
ATOM 3544 C C . ASN A 1 447 ? 11.117 9.805 -20.594 1 70.5 447 ASN A C 1
ATOM 3546 O O . ASN A 1 447 ? 11.875 9.469 -21.516 1 70.5 447 ASN A O 1
ATOM 3550 N N . ILE A 1 448 ? 11.594 10.484 -19.641 1 58.84 448 ILE A N 1
ATOM 3551 C CA . ILE A 1 448 ? 12.992 10.898 -19.594 1 58.84 448 ILE A CA 1
ATOM 3552 C C . ILE A 1 448 ? 13.781 9.945 -18.703 1 58.84 448 ILE A C 1
ATOM 3554 O O . ILE A 1 448 ? 13.32 9.57 -17.625 1 58.84 448 ILE A O 1
ATOM 3558 N N . ILE B 1 1 ? -55.906 15.719 15.477 1 20.48 1 ILE B N 1
ATOM 3559 C CA . ILE B 1 1 ? -55.281 14.992 16.578 1 20.48 1 ILE B CA 1
ATOM 3560 C C . ILE B 1 1 ? -55.969 13.664 16.797 1 20.48 1 ILE B C 1
ATOM 3562 O O . ILE B 1 1 ? -55.875 13.078 17.875 1 20.48 1 ILE B O 1
ATOM 3566 N N . ARG B 1 2 ? -56.75 13.234 15.828 1 20.09 2 ARG B N 1
ATOM 3567 C CA . ARG B 1 2 ? -57.781 12.203 15.773 1 20.09 2 ARG B CA 1
ATOM 3568 C C . ARG B 1 2 ? -57.188 10.812 15.945 1 20.09 2 ARG B C 1
ATOM 3570 O O . ARG B 1 2 ? -56.344 10.391 15.141 1 20.09 2 ARG B O 1
ATOM 3577 N N . CYS B 1 3 ? -56.969 10.422 17.281 1 20.12 3 CYS B N 1
ATOM 3578 C CA . CYS B 1 3 ? -56.438 9.258 17.984 1 20.12 3 CYS B CA 1
ATOM 3579 C C . CYS B 1 3 ? -57.188 7.992 17.594 1 20.12 3 CYS B C 1
ATOM 3581 O O . CYS B 1 3 ? -58.281 7.75 18.094 1 20.12 3 CYS B O 1
ATOM 3583 N N . TYR B 1 4 ? -57.438 7.801 16.25 1 22.81 4 TYR B N 1
ATOM 3584 C CA . TYR B 1 4 ? -58.219 6.668 15.758 1 22.81 4 TYR B CA 1
ATOM 3585 C C . TYR B 1 4 ? -57.688 5.355 16.328 1 22.81 4 TYR B C 1
ATOM 3587 O O . TYR B 1 4 ? -56.469 5.109 16.312 1 22.81 4 TYR B O 1
ATOM 3595 N N . THR B 1 5 ? -58.312 4.844 17.328 1 21 5 THR B N 1
ATOM 3596 C CA . THR B 1 5 ? -58.219 3.734 18.266 1 21 5 THR B CA 1
ATOM 3597 C C . THR B 1 5 ? -58.25 2.398 17.531 1 21 5 THR B C 1
ATOM 3599 O O . THR B 1 5 ? -59.281 2.021 16.984 1 21 5 THR B O 1
ATOM 3602 N N . LYS B 1 6 ? -57.156 2.117 16.703 1 20.14 6 LYS B N 1
ATOM 3603 C CA . LYS B 1 6 ? -57.062 0.914 15.883 1 20.14 6 LYS B CA 1
ATOM 3604 C C . LYS B 1 6 ? -57.25 -0.344 16.734 1 20.14 6 LYS B C 1
ATOM 3606 O O . LYS B 1 6 ? -56.625 -0.493 17.781 1 20.14 6 LYS B O 1
ATOM 3611 N N . ASN B 1 7 ? -58.406 -0.902 16.672 1 20.91 7 ASN B N 1
ATOM 3612 C CA . ASN B 1 7 ? -58.844 -2.117 17.344 1 20.91 7 ASN B CA 1
ATOM 3613 C C . ASN B 1 7 ? -57.969 -3.309 17 1 20.91 7 ASN B C 1
ATOM 3615 O O . ASN B 1 7 ? -57.688 -3.58 15.836 1 20.91 7 ASN B O 1
ATOM 3619 N N . HIS B 1 8 ? -57 -3.754 17.922 1 21.23 8 HIS B N 1
ATOM 3620 C CA . HIS B 1 8 ? -55.875 -4.688 18.094 1 21.23 8 HIS B CA 1
ATOM 3621 C C . HIS B 1 8 ? -56.375 -6.133 18.031 1 21.23 8 HIS B C 1
ATOM 3623 O O . HIS B 1 8 ? -55.625 -7.051 18.391 1 21.23 8 HIS B O 1
ATOM 3629 N N . GLY B 1 9 ? -57.375 -6.504 17.141 1 21.41 9 GLY B N 1
ATOM 3630 C CA . GLY B 1 9 ? -57.812 -7.871 17.406 1 21.41 9 GLY B CA 1
ATOM 3631 C C . GLY B 1 9 ? -56.688 -8.883 17.25 1 21.41 9 GLY B C 1
ATOM 3632 O O . GLY B 1 9 ? -55.812 -8.734 16.406 1 21.41 9 GLY B O 1
ATOM 3633 N N . SER B 1 10 ? -56.312 -9.789 18.281 1 22.05 10 SER B N 1
ATOM 3634 C CA . SER B 1 10 ? -55.344 -10.727 18.797 1 22.05 10 SER B CA 1
ATOM 3635 C C . SER B 1 10 ? -55.281 -12.008 17.969 1 22.05 10 SER B C 1
ATOM 3637 O O . SER B 1 10 ? -54.719 -13.016 18.391 1 22.05 10 SER B O 1
ATOM 3639 N N . HIS B 1 11 ? -55.781 -12.18 16.719 1 22.22 11 HIS B N 1
ATOM 3640 C CA . HIS B 1 11 ? -55.906 -13.602 16.406 1 22.22 11 HIS B CA 1
ATOM 3641 C C . HIS B 1 11 ? -54.531 -14.273 16.344 1 22.22 11 HIS B C 1
ATOM 3643 O O . HIS B 1 11 ? -53.594 -13.742 15.734 1 22.22 11 HIS B O 1
ATOM 3649 N N . TYR B 1 12 ? -54.156 -15.211 17.312 1 23.34 12 TYR B N 1
ATOM 3650 C CA . TYR B 1 12 ? -53 -16.062 17.609 1 23.34 12 TYR B CA 1
ATOM 3651 C C . TYR B 1 12 ? -52.781 -17.094 16.516 1 23.34 12 TYR B C 1
ATOM 3653 O O . TYR B 1 12 ? -53.531 -18.062 16.406 1 23.34 12 TYR B O 1
ATOM 3661 N N . ARG B 1 13 ? -52.625 -16.75 15.242 1 21.22 13 ARG B N 1
ATOM 3662 C CA . ARG B 1 13 ? -52.438 -17.859 14.312 1 21.22 13 ARG B CA 1
ATOM 3663 C C . ARG B 1 13 ? -51.219 -18.688 14.68 1 21.22 13 ARG B C 1
ATOM 3665 O O . ARG B 1 13 ? -50.156 -18.141 14.961 1 21.22 13 ARG B O 1
ATOM 3672 N N . ASN B 1 14 ? -51.344 -20.016 15.016 1 21.41 14 ASN B N 1
ATOM 3673 C CA . ASN B 1 14 ? -50.531 -21.156 15.414 1 21.41 14 ASN B CA 1
ATOM 3674 C C . ASN B 1 14 ? -49.5 -21.516 14.344 1 21.41 14 ASN B C 1
ATOM 3676 O O . ASN B 1 14 ? -49.594 -22.562 13.703 1 21.41 14 ASN B O 1
ATOM 3680 N N . ASP B 1 15 ? -49.062 -20.703 13.422 1 25.77 15 ASP B N 1
ATOM 3681 C CA . ASP B 1 15 ? -48.312 -21.281 12.312 1 25.77 15 ASP B CA 1
ATOM 3682 C C . ASP B 1 15 ? -46.906 -21.734 12.773 1 25.77 15 ASP B C 1
ATOM 3684 O O . ASP B 1 15 ? -45.969 -20.969 12.734 1 25.77 15 ASP B O 1
ATOM 3688 N N . TYR B 1 16 ? -46.719 -22.516 13.812 1 25.06 16 TYR B N 1
ATOM 3689 C CA . TYR B 1 16 ? -45.438 -22.938 14.352 1 25.06 16 TYR B CA 1
ATOM 3690 C C . TYR B 1 16 ? -44.688 -23.844 13.375 1 25.06 16 TYR B C 1
ATOM 3692 O O . TYR B 1 16 ? -43.531 -24.188 13.586 1 25.06 16 TYR B O 1
ATOM 3700 N N . ARG B 1 17 ? -45.344 -24.656 12.484 1 27.12 17 ARG B N 1
ATOM 3701 C CA . ARG B 1 17 ? -44.719 -25.938 12.18 1 27.12 17 ARG B CA 1
ATOM 3702 C C . ARG B 1 17 ? -43.469 -25.75 11.328 1 27.12 17 ARG B C 1
ATOM 3704 O O . ARG B 1 17 ? -42.5 -26.531 11.414 1 27.12 17 ARG B O 1
ATOM 3711 N N . ASP B 1 18 ? -43.625 -25.062 10.219 1 28.77 18 ASP B N 1
ATOM 3712 C CA . ASP B 1 18 ? -42.75 -25.484 9.117 1 28.77 18 ASP B CA 1
ATOM 3713 C C . ASP B 1 18 ? -41.344 -24.875 9.258 1 28.77 18 ASP B C 1
ATOM 3715 O O . ASP B 1 18 ? -40.781 -24.375 8.281 1 28.77 18 ASP B O 1
ATOM 3719 N N . ARG B 1 19 ? -41 -24.484 10.391 1 28.03 19 ARG B N 1
ATOM 3720 C CA . ARG B 1 19 ? -39.719 -23.797 10.492 1 28.03 19 ARG B CA 1
ATOM 3721 C C . ARG B 1 19 ? -38.562 -24.797 10.398 1 28.03 19 ARG B C 1
ATOM 3723 O O . ARG B 1 19 ? -37.406 -24.406 10.438 1 28.03 19 ARG B O 1
ATOM 3730 N N . GLY B 1 20 ? -38.906 -26.078 10.531 1 32.31 20 GLY B N 1
ATOM 3731 C CA . GLY B 1 20 ? -37.781 -26.938 10.82 1 32.31 20 GLY B CA 1
ATOM 3732 C C . GLY B 1 20 ? -36.875 -27.156 9.625 1 32.31 20 GLY B C 1
ATOM 3733 O O . GLY B 1 20 ? -35.688 -27.453 9.781 1 32.31 20 GLY B O 1
ATOM 3734 N N . ILE B 1 21 ? -37.5 -27.484 8.422 1 33.19 21 ILE B N 1
ATOM 3735 C CA . ILE B 1 21 ? -36.75 -28.062 7.316 1 33.19 21 ILE B CA 1
ATOM 3736 C C . ILE B 1 21 ? -35.906 -26.984 6.641 1 33.19 21 ILE B C 1
ATOM 3738 O O . ILE B 1 21 ? -35.031 -27.281 5.797 1 33.19 21 ILE B O 1
ATOM 3742 N N . LYS B 1 22 ? -36.281 -25.781 6.723 1 37.53 22 LYS B N 1
ATOM 3743 C CA . LYS B 1 22 ? -35.625 -24.766 5.906 1 37.53 22 LYS B CA 1
ATOM 3744 C C . LYS B 1 22 ? -34.219 -24.516 6.402 1 37.53 22 LYS B C 1
ATOM 3746 O O . LYS B 1 22 ? -33.406 -23.891 5.699 1 37.53 22 LYS B O 1
ATOM 3751 N N . THR B 1 23 ? -33.906 -24.844 7.57 1 41.16 23 THR B N 1
ATOM 3752 C CA . THR B 1 23 ? -32.625 -24.469 8.156 1 41.16 23 THR B CA 1
ATOM 3753 C C . THR B 1 23 ? -31.516 -25.422 7.703 1 41.16 23 THR B C 1
ATOM 3755 O O . THR B 1 23 ? -30.375 -24.984 7.48 1 41.16 23 THR B O 1
ATOM 3758 N N . SER B 1 24 ? -31.844 -26.719 7.395 1 44.38 24 SER B N 1
ATOM 3759 C CA . SER B 1 24 ? -30.766 -27.672 7.18 1 44.38 24 SER B CA 1
ATOM 3760 C C . SER B 1 24 ? -30.234 -27.594 5.758 1 44.38 24 SER B C 1
ATOM 3762 O O . SER B 1 24 ? -29.031 -27.719 5.539 1 44.38 24 SER B O 1
ATOM 3764 N N . ILE B 1 25 ? -31.062 -27.484 4.754 1 43.34 25 ILE B N 1
ATOM 3765 C CA . ILE B 1 25 ? -30.641 -27.453 3.357 1 43.34 25 ILE B CA 1
ATOM 3766 C C . ILE B 1 25 ? -29.906 -26.156 3.066 1 43.34 25 ILE B C 1
ATOM 3768 O O . ILE B 1 25 ? -28.891 -26.141 2.375 1 43.34 25 ILE B O 1
ATOM 3772 N N . SER B 1 26 ? -30.422 -25.078 3.58 1 47.12 26 SER B N 1
ATOM 3773 C CA . SER B 1 26 ? -29.797 -23.781 3.373 1 47.12 26 SER B CA 1
ATOM 3774 C C . SER B 1 26 ? -28.406 -23.734 4.008 1 47.12 26 SER B C 1
ATOM 3776 O O . SER B 1 26 ? -27.469 -23.172 3.428 1 47.12 26 SER B O 1
ATOM 3778 N N . ASP B 1 27 ? -28.281 -24.438 5.055 1 49.75 27 ASP B N 1
ATOM 3779 C CA . ASP B 1 27 ? -27 -24.484 5.734 1 49.75 27 ASP B CA 1
ATOM 3780 C C . ASP B 1 27 ? -25.984 -25.312 4.934 1 49.75 27 ASP B C 1
ATOM 3782 O O . ASP B 1 27 ? -24.812 -24.969 4.859 1 49.75 27 ASP B O 1
ATOM 3786 N N . ALA B 1 28 ? -26.453 -26.484 4.328 1 48.28 28 ALA B N 1
ATOM 3787 C CA . ALA B 1 28 ? -25.578 -27.344 3.529 1 48.28 28 ALA B CA 1
ATOM 3788 C C . ALA B 1 28 ? -25.172 -26.656 2.232 1 48.28 28 ALA B C 1
ATOM 3790 O O . ALA B 1 28 ? -24 -26.719 1.826 1 48.28 28 ALA B O 1
ATOM 3791 N N . GLU B 1 29 ? -26.109 -26.031 1.623 1 54.78 29 GLU B N 1
ATOM 3792 C CA . GLU B 1 29 ? -25.812 -25.281 0.4 1 54.78 29 GLU B CA 1
ATOM 3793 C C . GLU B 1 29 ? -24.875 -24.125 0.674 1 54.78 29 GLU B C 1
ATOM 3795 O O . GLU B 1 29 ? -23.969 -23.844 -0.117 1 54.78 29 GLU B O 1
ATOM 3800 N N . ASP B 1 30 ? -25.094 -23.5 1.825 1 57.41 30 ASP B N 1
ATOM 3801 C CA . ASP B 1 30 ? -24.234 -22.375 2.223 1 57.41 30 ASP B CA 1
ATOM 3802 C C . ASP B 1 30 ? -22.812 -22.859 2.525 1 57.41 30 ASP B C 1
ATOM 3804 O O . ASP B 1 30 ? -21.844 -22.203 2.143 1 57.41 30 ASP B O 1
ATOM 3808 N N . SER B 1 31 ? -22.781 -23.984 3.23 1 62.06 31 SER B N 1
ATOM 3809 C CA . SER B 1 31 ? -21.484 -24.578 3.5 1 62.06 31 SER B CA 1
ATOM 3810 C C . SER B 1 31 ? -20.781 -24.984 2.207 1 62.06 31 SER B C 1
ATOM 3812 O O . SER B 1 31 ? -19.562 -24.766 2.059 1 62.06 31 SER B O 1
ATOM 3814 N N . ASP B 1 32 ? -21.562 -25.344 1.253 1 69.75 32 ASP B N 1
ATOM 3815 C CA . ASP B 1 32 ? -21.031 -25.766 -0.035 1 69.75 32 ASP B CA 1
ATOM 3816 C C . ASP B 1 32 ? -20.516 -24.562 -0.834 1 69.75 32 ASP B C 1
ATOM 3818 O O . ASP B 1 32 ? -19.469 -24.625 -1.469 1 69.75 32 ASP B O 1
ATOM 3822 N N . HIS B 1 33 ? -21.203 -23.422 -0.624 1 74.31 33 HIS B N 1
ATOM 3823 C CA . HIS B 1 33 ? -20.828 -22.219 -1.347 1 74.31 33 HIS B CA 1
ATOM 3824 C C . HIS B 1 33 ? -19.516 -21.656 -0.814 1 74.31 33 HIS B C 1
ATOM 3826 O O . HIS B 1 33 ? -18.656 -21.219 -1.591 1 74.31 33 HIS B O 1
ATOM 3832 N N . THR B 1 34 ? -19.375 -21.781 0.458 1 77.12 34 THR B N 1
ATOM 3833 C CA . THR B 1 34 ? -18.156 -21.281 1.077 1 77.12 34 THR B CA 1
ATOM 3834 C C . THR B 1 34 ? -16.969 -22.156 0.69 1 77.12 34 THR B C 1
ATOM 3836 O O . THR B 1 34 ? -15.875 -21.641 0.404 1 77.12 34 THR B O 1
ATOM 3839 N N . LYS B 1 35 ? -17.25 -23.328 0.65 1 78.88 35 LYS B N 1
ATOM 3840 C CA . LYS B 1 35 ? -16.203 -24.266 0.264 1 78.88 35 LYS B CA 1
ATOM 3841 C C . LYS B 1 35 ? -15.781 -24.047 -1.189 1 78.88 35 LYS B C 1
ATOM 3843 O O . LYS B 1 35 ? -14.594 -24.078 -1.513 1 78.88 35 LYS B O 1
ATOM 3848 N N . THR B 1 36 ? -16.797 -23.844 -1.948 1 83.75 36 THR B N 1
ATOM 3849 C CA . THR B 1 36 ? -16.516 -23.594 -3.359 1 83.75 36 THR B CA 1
ATOM 3850 C C . THR B 1 36 ? -15.695 -22.328 -3.535 1 83.75 36 THR B C 1
ATOM 3852 O O . THR B 1 36 ? -14.75 -22.297 -4.32 1 83.75 36 THR B O 1
ATOM 3855 N N . LEU B 1 37 ? -16.078 -21.328 -2.818 1 87.94 37 LEU B N 1
ATOM 3856 C CA . LEU B 1 37 ? -15.344 -20.078 -2.91 1 87.94 37 LEU B CA 1
ATOM 3857 C C . LEU B 1 37 ? -13.906 -20.25 -2.449 1 87.94 37 LEU B C 1
ATOM 3859 O O . LEU B 1 37 ? -12.977 -19.766 -3.098 1 87.94 37 LEU B O 1
ATOM 3863 N N . MET B 1 38 ? -13.734 -20.953 -1.434 1 84 38 MET B N 1
ATOM 3864 C CA . MET B 1 38 ? -12.391 -21.172 -0.898 1 84 38 MET B CA 1
ATOM 3865 C C . MET B 1 38 ? -11.531 -21.953 -1.888 1 84 38 MET B C 1
ATOM 3867 O O . MET B 1 38 ? -10.344 -21.656 -2.049 1 84 38 MET B O 1
ATOM 3871 N N . GLN B 1 39 ? -12.156 -22.844 -2.477 1 86.62 39 GLN B N 1
ATOM 3872 C CA . GLN B 1 39 ? -11.438 -23.641 -3.461 1 86.62 39 GLN B CA 1
ATOM 3873 C C . GLN B 1 39 ? -10.992 -22.781 -4.645 1 86.62 39 GLN B C 1
ATOM 3875 O O . GLN B 1 39 ? -9.852 -22.891 -5.098 1 86.62 39 GLN B O 1
ATOM 3880 N N . ILE B 1 40 ? -11.875 -21.984 -5.09 1 90.31 40 ILE B N 1
ATOM 3881 C CA . ILE B 1 40 ? -11.547 -21.109 -6.211 1 90.31 40 ILE B CA 1
ATOM 3882 C C . ILE B 1 40 ? -10.43 -20.156 -5.809 1 90.31 40 ILE B C 1
ATOM 3884 O O . ILE B 1 40 ? -9.5 -19.906 -6.582 1 90.31 40 ILE B O 1
ATOM 3888 N N . CYS B 1 41 ? -10.555 -19.656 -4.613 1 91.38 41 CYS B N 1
ATOM 3889 C CA . CYS B 1 41 ? -9.562 -18.688 -4.145 1 91.38 41 CYS B CA 1
ATOM 3890 C C . CYS B 1 41 ? -8.188 -19.344 -4.043 1 91.38 41 CYS B C 1
ATOM 3892 O O . CYS B 1 41 ? -7.176 -18.703 -4.344 1 91.38 41 CYS B O 1
ATOM 3894 N N . ALA B 1 42 ? -8.18 -20.547 -3.678 1 87.38 42 ALA B N 1
ATOM 3895 C CA . ALA B 1 42 ? -6.91 -21.266 -3.57 1 87.38 42 ALA B CA 1
ATOM 3896 C C . ALA B 1 42 ? -6.387 -21.656 -4.949 1 87.38 42 ALA B C 1
ATOM 3898 O O . ALA B 1 42 ? -5.211 -21.469 -5.254 1 87.38 42 ALA B O 1
ATOM 3899 N N . ASP B 1 43 ? -7.258 -22.125 -5.781 1 89.19 43 ASP B N 1
ATOM 3900 C CA . ASP B 1 43 ? -6.875 -22.641 -7.086 1 89.19 43 ASP B CA 1
ATOM 3901 C C . ASP B 1 43 ? -6.465 -21.516 -8.039 1 89.19 43 ASP B C 1
ATOM 3903 O O . ASP B 1 43 ? -5.621 -21.719 -8.914 1 89.19 43 ASP B O 1
ATOM 3907 N N . ARG B 1 44 ? -7.098 -20.391 -7.832 1 92.94 44 ARG B N 1
ATOM 3908 C CA . ARG B 1 44 ? -6.906 -19.312 -8.789 1 92.94 44 ARG B CA 1
ATOM 3909 C C . ARG B 1 44 ? -6.07 -18.188 -8.188 1 92.94 44 ARG B C 1
ATOM 3911 O O . ARG B 1 44 ? -6.246 -17.016 -8.547 1 92.94 44 ARG B O 1
ATOM 3918 N N . TYR B 1 45 ? -5.285 -18.484 -7.281 1 91.44 45 TYR B N 1
ATOM 3919 C CA . TYR B 1 45 ? -4.156 -17.703 -6.797 1 91.44 45 TYR B CA 1
ATOM 3920 C C . TYR B 1 45 ? -4.637 -16.453 -6.055 1 91.44 45 TYR B C 1
ATOM 3922 O O . TYR B 1 45 ? -3.969 -15.422 -6.066 1 91.44 45 TYR B O 1
ATOM 3930 N N . TYR B 1 46 ? -5.793 -16.484 -5.512 1 93.81 46 TYR B N 1
ATOM 3931 C CA . TYR B 1 46 ? -6.227 -15.383 -4.656 1 93.81 46 TYR B CA 1
ATOM 3932 C C . TYR B 1 46 ? -5.637 -15.508 -3.258 1 93.81 46 TYR B C 1
ATOM 3934 O O . TYR B 1 46 ? -5.207 -14.516 -2.666 1 93.81 46 TYR B O 1
ATOM 3942 N N . ILE B 1 47 ? -5.617 -16.703 -2.812 1 89.62 47 ILE B N 1
ATOM 3943 C CA . ILE B 1 47 ? -5.051 -16.969 -1.493 1 89.62 47 ILE B CA 1
ATOM 3944 C C . ILE B 1 47 ? -3.783 -17.812 -1.631 1 89.62 47 ILE B C 1
ATOM 3946 O O . ILE B 1 47 ? -3.678 -18.641 -2.537 1 89.62 47 ILE B O 1
ATOM 3950 N N . ALA B 1 48 ? -2.791 -17.438 -0.785 1 81.62 48 ALA B N 1
ATOM 3951 C CA . ALA B 1 48 ? -1.549 -18.203 -0.801 1 81.62 48 ALA B CA 1
ATOM 3952 C C . ALA B 1 48 ? -1.772 -19.625 -0.281 1 81.62 48 ALA B C 1
ATOM 3954 O O . ALA B 1 48 ? -2.561 -19.828 0.643 1 81.62 48 ALA B O 1
ATOM 3955 N N . SER B 1 49 ? -1.257 -20.625 -1.167 1 65.88 49 SER B N 1
ATOM 3956 C CA . SER B 1 49 ? -1.489 -22.047 -0.93 1 65.88 49 SER B CA 1
ATOM 3957 C C . SER B 1 49 ? -0.744 -22.531 0.309 1 65.88 49 SER B C 1
ATOM 3959 O O . SER B 1 49 ? 0.348 -22.047 0.613 1 65.88 49 SER B O 1
ATOM 3961 N N . GLY B 1 50 ? -1.373 -23.125 1.391 1 60.38 50 GLY B N 1
ATOM 3962 C CA . GLY B 1 50 ? -0.821 -23.828 2.537 1 60.38 50 GLY B CA 1
ATOM 3963 C C . GLY B 1 50 ? -1.709 -23.75 3.766 1 60.38 50 GLY B C 1
ATOM 3964 O O . GLY B 1 50 ? -2.027 -24.781 4.367 1 60.38 50 GLY B O 1
ATOM 3965 N N . GLN B 1 51 ? -1.616 -22.594 4.418 1 58.59 51 GLN B N 1
ATOM 3966 C CA . GLN B 1 51 ? -2.246 -22.656 5.734 1 58.59 51 GLN B CA 1
ATOM 3967 C C . GLN B 1 51 ? -3.6 -21.938 5.727 1 58.59 51 GLN B C 1
ATOM 3969 O O . GLN B 1 51 ? -3.816 -21 6.488 1 58.59 51 GLN B O 1
ATOM 3974 N N . LEU B 1 52 ? -4.383 -22.484 4.781 1 62.72 52 LEU B N 1
ATOM 3975 C CA . LEU B 1 52 ? -5.695 -21.844 4.801 1 62.72 52 LEU B CA 1
ATOM 3976 C C . LEU B 1 52 ? -6.492 -22.281 6.027 1 62.72 52 LEU B C 1
ATOM 3978 O O . LEU B 1 52 ? -6.758 -23.484 6.207 1 62.72 52 LEU B O 1
ATOM 3982 N N . ASN B 1 53 ? -6.535 -21.453 6.949 1 73 53 ASN B N 1
ATOM 3983 C CA . ASN B 1 53 ? -7.469 -21.641 8.055 1 73 53 ASN B CA 1
ATOM 3984 C C . ASN B 1 53 ? -8.836 -21.031 7.742 1 73 53 ASN B C 1
ATOM 3986 O O . ASN B 1 53 ? -8.961 -19.812 7.602 1 73 53 ASN B O 1
ATOM 3990 N N . ILE B 1 54 ? -9.797 -21.922 7.672 1 75.12 54 ILE B N 1
ATOM 3991 C CA . ILE B 1 54 ? -11.133 -21.5 7.281 1 75.12 54 ILE B CA 1
ATOM 3992 C C . ILE B 1 54 ? -11.641 -20.438 8.242 1 75.12 54 ILE B C 1
ATOM 3994 O O . ILE B 1 54 ? -12.266 -19.453 7.824 1 75.12 54 ILE B O 1
ATOM 3998 N N . ASP B 1 55 ? -11.32 -20.641 9.438 1 79.75 55 ASP B N 1
ATOM 3999 C CA . ASP B 1 55 ? -11.797 -19.703 10.445 1 79.75 55 ASP B CA 1
ATOM 4000 C C . ASP B 1 55 ? -11.188 -18.312 10.219 1 79.75 55 ASP B C 1
ATOM 4002 O O . ASP B 1 55 ? -11.898 -17.312 10.25 1 79.75 55 ASP B O 1
ATOM 4006 N N . SER B 1 56 ? -9.945 -18.344 10.016 1 80.62 56 SER B N 1
ATOM 4007 C CA . SER B 1 56 ? -9.266 -17.078 9.781 1 80.62 56 SER B CA 1
ATOM 4008 C C . SER B 1 56 ? -9.75 -16.422 8.492 1 80.62 56 SER B C 1
ATOM 4010 O O . SER B 1 56 ? -9.898 -15.203 8.43 1 80.62 56 SER B O 1
ATOM 4012 N N . PHE B 1 57 ? -10.07 -17.297 7.645 1 79.12 57 PHE B N 1
ATOM 4013 C CA . PHE B 1 57 ? -10.562 -16.797 6.367 1 79.12 57 PHE B CA 1
ATOM 4014 C C . PHE B 1 57 ? -11.93 -16.141 6.527 1 79.12 57 PHE B C 1
ATOM 4016 O O . PHE B 1 57 ? -12.156 -15.039 6.008 1 79.12 57 PHE B O 1
ATOM 4023 N N . GLN B 1 58 ? -12.727 -16.703 7.289 1 81 58 GLN B N 1
ATOM 4024 C CA . GLN B 1 58 ? -14.07 -16.188 7.5 1 81 58 GLN B CA 1
ATOM 4025 C C . GLN B 1 58 ? -14.039 -14.898 8.32 1 81 58 GLN B C 1
ATOM 4027 O O . GLN B 1 58 ? -14.883 -14.023 8.133 1 81 58 GLN B O 1
ATOM 4032 N N . ARG B 1 59 ? -13.07 -14.805 9.094 1 84.06 59 ARG B N 1
ATOM 4033 C CA . ARG B 1 59 ? -12.953 -13.625 9.945 1 84.06 59 ARG B CA 1
ATOM 4034 C C . ARG B 1 59 ? -12.227 -12.5 9.219 1 84.06 59 ARG B C 1
ATOM 4036 O O . ARG B 1 59 ? -12.203 -11.359 9.695 1 84.06 59 ARG B O 1
ATOM 4043 N N . GLY B 1 60 ? -11.734 -12.852 8.055 1 84.81 60 GLY B N 1
ATOM 4044 C CA . GLY B 1 60 ? -10.969 -11.844 7.344 1 84.81 60 GLY B CA 1
ATOM 4045 C C . GLY B 1 60 ? -9.672 -11.484 8.047 1 84.81 60 GLY B C 1
ATOM 4046 O O . GLY B 1 60 ? -9.312 -10.305 8.133 1 84.81 60 GLY B O 1
ATOM 4047 N N . THR B 1 61 ? -9.039 -12.422 8.648 1 86.69 61 THR B N 1
ATOM 4048 C CA . THR B 1 61 ? -7.777 -12.203 9.344 1 86.69 61 THR B CA 1
ATOM 4049 C C . THR B 1 61 ? -6.723 -13.203 8.867 1 86.69 61 THR B C 1
ATOM 4051 O O . THR B 1 61 ? -7.059 -14.273 8.359 1 86.69 61 THR B O 1
ATOM 4054 N N . SER B 1 62 ? -5.449 -12.773 8.961 1 84.25 62 SER B N 1
ATOM 4055 C CA . SER B 1 62 ? -4.281 -13.609 8.703 1 84.25 62 SER B CA 1
ATOM 4056 C C . SER B 1 62 ? -4.371 -14.266 7.332 1 84.25 62 SER B C 1
ATOM 4058 O O . SER B 1 62 ? -4.211 -15.484 7.211 1 84.25 62 SER B O 1
ATOM 4060 N N . CYS B 1 63 ? -4.621 -13.43 6.414 1 82.25 63 CYS B N 1
ATOM 4061 C CA . CYS B 1 63 ? -4.746 -13.906 5.043 1 82.25 63 CYS B CA 1
ATOM 4062 C C . CYS B 1 63 ? -3.463 -13.648 4.258 1 82.25 63 CYS B C 1
ATOM 4064 O O . CYS B 1 63 ? -2.98 -12.516 4.199 1 82.25 63 CYS B O 1
ATOM 4066 N N . GLY B 1 64 ? -2.896 -14.789 3.828 1 88.88 64 GLY B N 1
ATOM 4067 C CA . GLY B 1 64 ? -1.875 -14.648 2.801 1 88.88 64 GLY B CA 1
ATOM 4068 C C . GLY B 1 64 ? -2.443 -14.625 1.395 1 88.88 64 GLY B C 1
ATOM 4069 O O . GLY B 1 64 ? -3.428 -15.312 1.104 1 88.88 64 GLY B O 1
ATOM 4070 N N . TYR B 1 65 ? -1.84 -13.82 0.516 1 93.5 65 TYR B N 1
ATOM 4071 C CA . TYR B 1 65 ? -2.422 -13.633 -0.809 1 93.5 65 TYR B CA 1
ATOM 4072 C C . TYR B 1 65 ? -1.438 -14.055 -1.897 1 93.5 65 TYR B C 1
ATOM 4074 O O . TYR B 1 65 ? -0.237 -13.797 -1.787 1 93.5 65 TYR B O 1
ATOM 4082 N N . GLY B 1 66 ? -2.033 -14.766 -2.863 1 93.69 66 GLY B N 1
ATOM 4083 C CA . GLY B 1 66 ? -1.31 -14.93 -4.113 1 93.69 66 GLY B CA 1
ATOM 4084 C C . GLY B 1 66 ? -1.395 -13.719 -5.02 1 93.69 66 GLY B C 1
ATOM 4085 O O . GLY B 1 66 ? -1.824 -12.641 -4.59 1 93.69 66 GLY B O 1
ATOM 4086 N N . PRO B 1 67 ? -0.973 -13.867 -6.242 1 93.56 67 PRO B N 1
ATOM 4087 C CA . PRO B 1 67 ? -0.904 -12.719 -7.148 1 93.56 67 PRO B CA 1
ATOM 4088 C C . PRO B 1 67 ? -2.266 -12.062 -7.375 1 93.56 67 PRO B C 1
ATOM 4090 O O . PRO B 1 67 ? -2.379 -10.836 -7.332 1 93.56 67 PRO B O 1
ATOM 4093 N N . MET B 1 68 ? -3.285 -12.852 -7.59 1 95.75 68 MET B N 1
ATOM 4094 C CA . MET B 1 68 ? -4.609 -12.297 -7.852 1 95.75 68 MET B CA 1
ATOM 4095 C C . MET B 1 68 ? -5.176 -11.625 -6.605 1 95.75 68 MET B C 1
ATOM 4097 O O . MET B 1 68 ? -5.719 -10.523 -6.684 1 95.75 68 MET B O 1
ATOM 4101 N N . GLY B 1 69 ? -5.02 -12.336 -5.531 1 95.75 69 GLY B N 1
ATOM 4102 C CA . GLY B 1 69 ? -5.527 -11.789 -4.285 1 95.75 69 GLY B CA 1
ATOM 4103 C C . GLY B 1 69 ? -4.836 -10.5 -3.869 1 95.75 69 GLY B C 1
ATOM 4104 O O . GLY B 1 69 ? -5.484 -9.57 -3.389 1 95.75 69 GLY B O 1
ATOM 4105 N N . LEU B 1 70 ? -3.566 -10.5 -4.023 1 96.06 70 LEU B N 1
ATOM 4106 C CA . LEU B 1 70 ? -2.797 -9.312 -3.691 1 96.06 70 LEU B CA 1
ATOM 4107 C C . LEU B 1 70 ? -3.26 -8.117 -4.52 1 96.06 70 LEU B C 1
ATOM 4109 O O . LEU B 1 70 ? -3.455 -7.023 -3.98 1 96.06 70 LEU B O 1
ATOM 4113 N N . GLU B 1 71 ? -3.412 -8.305 -5.781 1 96.12 71 GLU B N 1
ATOM 4114 C CA . GLU B 1 71 ? -3.82 -7.215 -6.664 1 96.12 71 GLU B CA 1
ATOM 4115 C C . GLU B 1 71 ? -5.234 -6.738 -6.34 1 96.12 71 GLU B C 1
ATOM 4117 O O . GLU B 1 71 ? -5.52 -5.543 -6.398 1 96.12 71 GLU B O 1
ATOM 4122 N N . LEU B 1 72 ? -6.098 -7.676 -6.043 1 97.62 72 LEU B N 1
ATOM 4123 C CA . LEU B 1 72 ? -7.453 -7.293 -5.664 1 97.62 72 LEU B CA 1
ATOM 4124 C C . LEU B 1 72 ? -7.441 -6.438 -4.402 1 97.62 72 LEU B C 1
ATOM 4126 O O . LEU B 1 72 ? -8.094 -5.391 -4.352 1 97.62 72 LEU B O 1
ATOM 4130 N N . ARG B 1 73 ? -6.77 -6.891 -3.393 1 97 73 ARG B N 1
ATOM 4131 C CA . ARG B 1 73 ? -6.668 -6.125 -2.152 1 97 73 ARG B CA 1
ATOM 4132 C C . ARG B 1 73 ? -6.086 -4.742 -2.41 1 97 73 ARG B C 1
ATOM 4134 O O . ARG B 1 73 ? -6.578 -3.746 -1.875 1 97 73 ARG B O 1
ATOM 4141 N N . LYS B 1 74 ? -5.047 -4.734 -3.174 1 96 74 LYS B N 1
ATOM 4142 C CA . LYS B 1 74 ? -4.414 -3.469 -3.533 1 96 74 LYS B CA 1
ATOM 4143 C C . LYS B 1 74 ? -5.41 -2.525 -4.199 1 96 74 LYS B C 1
ATOM 4145 O O . LYS B 1 74 ? -5.484 -1.345 -3.852 1 96 74 LYS B O 1
ATOM 4150 N N . ASN B 1 75 ? -6.145 -3.023 -5.125 1 96.56 75 ASN B N 1
ATOM 4151 C CA . ASN B 1 75 ? -7.117 -2.205 -5.84 1 96.56 75 ASN B CA 1
ATOM 4152 C C . ASN B 1 75 ? -8.203 -1.683 -4.906 1 96.56 75 ASN B C 1
ATOM 4154 O O . ASN B 1 75 ? -8.625 -0.527 -5.016 1 96.56 75 ASN B O 1
ATOM 4158 N N . ILE B 1 76 ? -8.656 -2.543 -4.043 1 97.62 76 ILE B N 1
ATOM 4159 C CA . ILE B 1 76 ? -9.672 -2.141 -3.078 1 97.62 76 ILE B CA 1
ATOM 4160 C C . ILE B 1 76 ? -9.125 -1.025 -2.189 1 97.62 76 ILE B C 1
ATOM 4162 O O . ILE B 1 76 ? -9.797 -0.015 -1.968 1 97.62 76 ILE B O 1
ATOM 4166 N N . LEU B 1 77 ? -7.953 -1.175 -1.729 1 97 77 LEU B N 1
ATOM 4167 C CA . LEU B 1 77 ? -7.328 -0.187 -0.857 1 97 77 LEU B CA 1
ATOM 4168 C C . LEU B 1 77 ? -7.141 1.141 -1.585 1 97 77 LEU B C 1
ATOM 4170 O O . LEU B 1 77 ? -7.367 2.207 -1.008 1 97 77 LEU B O 1
ATOM 4174 N N . GLU B 1 78 ? -6.734 1.033 -2.797 1 93.69 78 GLU B N 1
ATOM 4175 C CA . GLU B 1 78 ? -6.551 2.244 -3.59 1 93.69 78 GLU B CA 1
ATOM 4176 C C . GLU B 1 78 ? -7.875 2.982 -3.783 1 93.69 78 GLU B C 1
ATOM 4178 O O . GLU B 1 78 ? -7.926 4.211 -3.682 1 93.69 78 GLU B O 1
ATOM 4183 N N . GLN B 1 79 ? -8.875 2.236 -4.086 1 94.69 79 GLN B N 1
ATOM 4184 C CA . GLN B 1 79 ? -10.18 2.854 -4.266 1 94.69 79 GLN B CA 1
ATOM 4185 C C . GLN B 1 79 ? -10.703 3.432 -2.951 1 94.69 79 GLN B C 1
ATOM 4187 O O . GLN B 1 79 ? -11.336 4.492 -2.939 1 94.69 79 GLN B O 1
ATOM 4192 N N . TRP B 1 80 ? -10.508 2.713 -1.876 1 96.38 80 TRP B N 1
ATOM 4193 C CA . TRP B 1 80 ? -10.898 3.24 -0.572 1 96.38 80 TRP B CA 1
ATOM 4194 C C . TRP B 1 80 ? -10.195 4.566 -0.289 1 96.38 80 TRP B C 1
ATOM 4196 O O . TRP B 1 80 ? -10.836 5.535 0.123 1 96.38 80 TRP B O 1
ATOM 4206 N N . TRP B 1 81 ? -8.945 4.586 -0.523 1 93.88 81 TRP B N 1
ATOM 4207 C CA . TRP B 1 81 ? -8.133 5.777 -0.295 1 93.88 81 TRP B CA 1
ATOM 4208 C C . TRP B 1 81 ? -8.648 6.953 -1.119 1 93.88 81 TRP B C 1
ATOM 4210 O O . TRP B 1 81 ? -8.828 8.055 -0.595 1 93.88 81 TRP B O 1
ATOM 4220 N N . LYS B 1 82 ? -8.914 6.695 -2.373 1 90.81 82 LYS B N 1
ATOM 4221 C CA . LYS B 1 82 ? -9.43 7.73 -3.266 1 90.81 82 LYS B CA 1
ATOM 4222 C C . LYS B 1 82 ? -10.781 8.25 -2.785 1 90.81 82 LYS B C 1
ATOM 4224 O O . LYS B 1 82 ? -11.07 9.445 -2.895 1 90.81 82 LYS B O 1
ATOM 4229 N N . SER B 1 83 ? -11.531 7.387 -2.26 1 93.19 83 SER B N 1
ATOM 4230 C CA . SER B 1 83 ? -12.883 7.754 -1.843 1 93.19 83 SER B CA 1
ATOM 4231 C C . SER B 1 83 ? -12.859 8.633 -0.598 1 93.19 83 SER B C 1
ATOM 4233 O O . SER B 1 83 ? -13.766 9.438 -0.382 1 93.19 83 SER B O 1
ATOM 4235 N N . VAL B 1 84 ? -11.852 8.508 0.214 1 92.94 84 VAL B N 1
ATOM 4236 C CA . VAL B 1 84 ? -11.805 9.242 1.476 1 92.94 84 VAL B CA 1
ATOM 4237 C C . VAL B 1 84 ? -10.969 10.508 1.309 1 92.94 84 VAL B C 1
ATOM 4239 O O . VAL B 1 84 ? -11.438 11.609 1.607 1 92.94 84 VAL B O 1
ATOM 4242 N N . ILE B 1 85 ? -9.773 10.414 0.798 1 86.38 85 ILE B N 1
ATOM 4243 C CA . ILE B 1 85 ? -8.883 11.555 0.629 1 86.38 85 ILE B CA 1
ATOM 4244 C C . ILE B 1 85 ? -9.281 12.344 -0.612 1 86.38 85 ILE B C 1
ATOM 4246 O O . ILE B 1 85 ? -9.109 13.57 -0.658 1 86.38 85 ILE B O 1
ATOM 4250 N N . GLY B 1 86 ? -9.812 11.734 -1.553 1 76.62 86 GLY B N 1
ATOM 4251 C CA . GLY B 1 86 ? -10.195 12.406 -2.781 1 76.62 86 GLY B CA 1
ATOM 4252 C C . GLY B 1 86 ? -11.578 13.031 -2.711 1 76.62 86 GLY B C 1
ATOM 4253 O O . GLY B 1 86 ? -11.961 13.812 -3.588 1 76.62 86 GLY B O 1
ATOM 4254 N N . SER B 1 87 ? -12.281 12.734 -1.726 1 75.5 87 SER B N 1
ATOM 4255 C CA . SER B 1 87 ? -13.664 13.188 -1.646 1 75.5 87 SER B CA 1
ATOM 4256 C C . SER B 1 87 ? -13.766 14.539 -0.952 1 75.5 87 SER B C 1
ATOM 4258 O O . SER B 1 87 ? -14.688 15.312 -1.217 1 75.5 87 SER B O 1
ATOM 4260 N N . ARG B 1 88 ? -12.828 14.781 -0.064 1 80.5 88 ARG B N 1
ATOM 4261 C CA . ARG B 1 88 ? -12.867 16.016 0.7 1 80.5 88 ARG B CA 1
ATOM 4262 C C . ARG B 1 88 ? -11.469 16.609 0.87 1 80.5 88 ARG B C 1
ATOM 4264 O O . ARG B 1 88 ? -10.5 15.859 1.086 1 80.5 88 ARG B O 1
ATOM 4271 N N . ALA B 1 89 ? -11.438 17.844 0.79 1 83.81 89 ALA B N 1
ATOM 4272 C CA . ALA B 1 89 ? -10.164 18.562 0.874 1 83.81 89 ALA B CA 1
ATOM 4273 C C . ALA B 1 89 ? -9.602 18.516 2.291 1 83.81 89 ALA B C 1
ATOM 4275 O O . ALA B 1 89 ? -8.406 18.719 2.498 1 83.81 89 ALA B O 1
ATOM 4276 N N . GLU B 1 90 ? -10.453 18.188 3.234 1 89.75 90 GLU B N 1
ATOM 4277 C CA . GLU B 1 90 ? -10.062 18.297 4.637 1 89.75 90 GLU B CA 1
ATOM 4278 C C . GLU B 1 90 ? -9.5 16.984 5.156 1 89.75 90 GLU B C 1
ATOM 4280 O O . GLU B 1 90 ? -9.234 16.844 6.352 1 89.75 90 GLU B O 1
ATOM 4285 N N . VAL B 1 91 ? -9.336 16.031 4.312 1 93.88 91 VAL B N 1
ATOM 4286 C CA . VAL B 1 91 ? -8.828 14.75 4.777 1 93.88 91 VAL B CA 1
ATOM 4287 C C . VAL B 1 91 ? -7.367 14.586 4.359 1 93.88 91 VAL B C 1
ATOM 4289 O O . VAL B 1 91 ? -7.023 14.781 3.191 1 93.88 91 VAL B O 1
ATOM 4292 N N . PHE B 1 92 ? -6.52 14.18 5.273 1 93.81 92 PHE B N 1
ATOM 4293 C CA . PHE B 1 92 ? -5.09 14.008 5.035 1 93.81 92 PHE B CA 1
ATOM 4294 C C . PHE B 1 92 ? -4.641 12.602 5.422 1 93.81 92 PHE B C 1
ATOM 4296 O O . PHE B 1 92 ? -5.105 12.047 6.418 1 93.81 92 PHE B O 1
ATOM 4303 N N . GLY B 1 93 ? -3.752 12.109 4.625 1 94.56 93 GLY B N 1
ATOM 4304 C CA . GLY B 1 93 ? -3.201 10.797 4.93 1 94.56 93 GLY B CA 1
ATOM 4305 C C . GLY B 1 93 ? -2.023 10.852 5.883 1 94.56 93 GLY B C 1
ATOM 4306 O O . GLY B 1 93 ? -1.198 11.766 5.809 1 94.56 93 GLY B O 1
ATOM 4307 N N . ILE B 1 94 ? -1.924 9.836 6.766 1 95.38 94 ILE B N 1
ATOM 4308 C CA . ILE B 1 94 ? -0.784 9.711 7.668 1 95.38 94 ILE B CA 1
ATOM 4309 C C . ILE B 1 94 ? -0.346 8.25 7.742 1 95.38 94 ILE B C 1
ATOM 4311 O O . ILE B 1 94 ? -1.018 7.363 7.207 1 95.38 94 ILE B O 1
ATOM 4315 N N . SER B 1 95 ? 0.793 7.996 8.258 1 94.88 95 SER B N 1
ATOM 4316 C CA . SER B 1 95 ? 1.32 6.668 8.562 1 94.88 95 SER B CA 1
ATOM 4317 C C . SER B 1 95 ? 2.055 6.656 9.898 1 94.88 95 SER B C 1
ATOM 4319 O O . SER B 1 95 ? 3.121 7.262 10.031 1 94.88 95 SER B O 1
ATOM 4321 N N . THR B 1 96 ? 1.467 6.004 10.844 1 94 96 THR B N 1
ATOM 4322 C CA . THR B 1 96 ? 2.076 5.93 12.164 1 94 96 THR B CA 1
ATOM 4323 C C . THR B 1 96 ? 2.758 4.578 12.367 1 94 96 THR B C 1
ATOM 4325 O O . THR B 1 96 ? 2.621 3.676 11.547 1 94 96 THR B O 1
ATOM 4328 N N . LEU B 1 97 ? 3.516 4.48 13.422 1 91.31 97 LEU B N 1
ATOM 4329 C CA . LEU B 1 97 ? 4.27 3.264 13.711 1 91.31 97 LEU B CA 1
ATOM 4330 C C . LEU B 1 97 ? 3.338 2.137 14.141 1 91.31 97 LEU B C 1
ATOM 4332 O O . LEU B 1 97 ? 2.248 2.391 14.656 1 91.31 97 LEU B O 1
ATOM 4336 N N . HIS B 1 98 ? 3.842 0.969 13.906 1 92.44 98 HIS B N 1
ATOM 4337 C CA . HIS B 1 98 ? 3.059 -0.22 14.219 1 92.44 98 HIS B CA 1
ATOM 4338 C C . HIS B 1 98 ? 3.283 -0.657 15.664 1 92.44 98 HIS B C 1
ATOM 4340 O O . HIS B 1 98 ? 2.514 -1.455 16.203 1 92.44 98 HIS B O 1
ATOM 4346 N N . THR B 1 99 ? 4.34 -0.178 16.219 1 88.94 99 THR B N 1
ATOM 4347 C CA . THR B 1 99 ? 4.668 -0.504 17.594 1 88.94 99 THR B CA 1
ATOM 4348 C C . THR B 1 99 ? 4.797 0.764 18.438 1 88.94 99 THR B C 1
ATOM 4350 O O . THR B 1 99 ? 5.062 1.843 17.906 1 88.94 99 THR B O 1
ATOM 4353 N N . SER B 1 100 ? 4.523 0.678 19.625 1 84.75 100 SER B N 1
ATOM 4354 C CA . SER B 1 100 ? 4.672 1.796 20.547 1 84.75 100 SER B CA 1
ATOM 4355 C C . SER B 1 100 ? 5.355 1.356 21.844 1 84.75 100 SER B C 1
ATOM 4357 O O . SER B 1 100 ? 5.152 0.233 22.312 1 84.75 100 SER B O 1
ATOM 4359 N N . LYS B 1 101 ? 6.465 2.107 22.469 1 73.62 101 LYS B N 1
ATOM 4360 C CA . LYS B 1 101 ? 7.215 1.787 23.672 1 73.62 101 LYS B CA 1
ATOM 4361 C C . LYS B 1 101 ? 6.371 2.027 24.922 1 73.62 101 LYS B C 1
ATOM 4363 O O . LYS B 1 101 ? 6.598 1.403 25.969 1 73.62 101 LYS B O 1
ATOM 4368 N N . GLY B 1 102 ? 5.406 2.965 24.938 1 59.12 102 GLY B N 1
ATOM 4369 C CA . GLY B 1 102 ? 4.785 3.471 26.141 1 59.12 102 GLY B CA 1
ATOM 4370 C C . GLY B 1 102 ? 3.867 2.465 26.812 1 59.12 102 GLY B C 1
ATOM 4371 O O . GLY B 1 102 ? 3.42 1.509 26.172 1 59.12 102 GLY B O 1
ATOM 4372 N N . SER B 1 103 ? 4.098 2.311 28.188 1 49.31 103 SER B N 1
ATOM 4373 C CA . SER B 1 103 ? 3.525 1.589 29.312 1 49.31 103 SER B CA 1
ATOM 4374 C C . SER B 1 103 ? 2.002 1.679 29.312 1 49.31 103 SER B C 1
ATOM 4376 O O . SER B 1 103 ? 1.353 1.274 30.281 1 49.31 103 SER B O 1
ATOM 4378 N N . ASN B 1 104 ? 1.451 2.635 28.594 1 45.81 104 ASN B N 1
ATOM 4379 C CA . ASN B 1 104 ? 0.092 2.76 29.109 1 45.81 104 ASN B CA 1
ATOM 4380 C C . ASN B 1 104 ? -0.679 1.448 28.969 1 45.81 104 ASN B C 1
ATOM 4382 O O . ASN B 1 104 ? -1.061 1.053 27.875 1 45.81 104 ASN B O 1
ATOM 4386 N N . THR B 1 105 ? -0.382 0.608 29.875 1 44 105 THR B N 1
ATOM 4387 C CA . THR B 1 105 ? -0.921 -0.696 30.234 1 44 105 THR B CA 1
ATOM 4388 C C . THR B 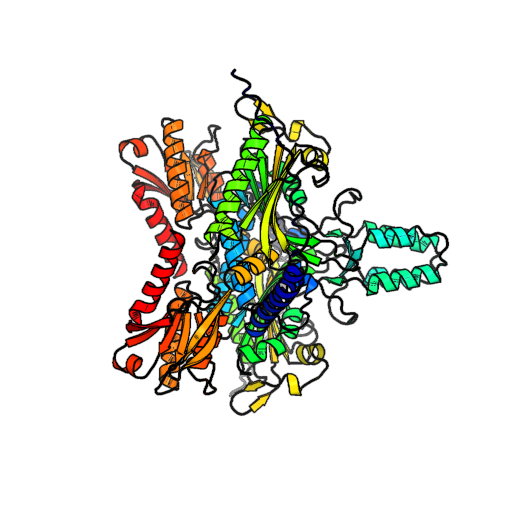1 105 ? -2.416 -0.768 29.938 1 44 105 THR B C 1
ATOM 4390 O O . THR B 1 105 ? -3.002 -1.853 29.938 1 44 105 THR B O 1
ATOM 4393 N N . ASN B 1 106 ? -3.086 0.452 30.25 1 42.69 106 ASN B N 1
ATOM 4394 C CA . ASN B 1 106 ? -4.488 0.152 30.516 1 42.69 106 ASN B CA 1
ATOM 4395 C C . ASN B 1 106 ? -5.227 -0.252 29.25 1 42.69 106 ASN B C 1
ATOM 4397 O O . ASN B 1 106 ? -6.289 -0.875 29.312 1 42.69 106 ASN B O 1
ATOM 4401 N N . ILE B 1 107 ? -5.129 0.742 28.266 1 41.81 107 ILE B N 1
ATOM 4402 C CA . ILE B 1 107 ? -6.234 0.617 27.328 1 41.81 107 ILE B CA 1
ATOM 4403 C C . ILE B 1 107 ? -6.004 -0.585 26.422 1 41.81 107 ILE B C 1
ATOM 4405 O O . ILE B 1 107 ? -6.918 -1.385 26.188 1 41.81 107 ILE B O 1
ATOM 4409 N N . ASP B 1 108 ? -5.195 -0.3 25.156 1 41.84 108 ASP B N 1
ATOM 4410 C CA . ASP B 1 108 ? -5.211 -0.997 23.875 1 41.84 108 ASP B CA 1
ATOM 4411 C C . ASP B 1 108 ? -4.234 -2.17 23.875 1 41.84 108 ASP B C 1
ATOM 4413 O O . ASP B 1 108 ? -3.15 -2.084 24.453 1 41.84 108 ASP B O 1
ATOM 4417 N N . GLY B 1 109 ? -4.785 -3.404 23.594 1 51.5 109 GLY B N 1
ATOM 4418 C CA . GLY B 1 109 ? -4.512 -4.809 23.344 1 51.5 109 GLY B CA 1
ATOM 4419 C C . GLY B 1 109 ? -3.078 -5.203 23.656 1 51.5 109 GLY B C 1
ATOM 4420 O O . GLY B 1 109 ? -2.193 -4.348 23.719 1 51.5 109 GLY B O 1
ATOM 4421 N N . HIS B 1 110 ? -2.832 -6.406 24.375 1 69 110 HIS B N 1
ATOM 4422 C CA . HIS B 1 110 ? -2.127 -7.398 25.172 1 69 110 HIS B CA 1
ATOM 4423 C C . HIS B 1 110 ? -0.953 -7.996 24.406 1 69 110 HIS B C 1
ATOM 4425 O O . HIS B 1 110 ? -0.16 -8.758 24.953 1 69 110 HIS B O 1
ATOM 4431 N N . TRP B 1 111 ? -0.606 -7.383 23.203 1 84.19 111 TRP B N 1
ATOM 4432 C CA . TRP B 1 111 ? 0.458 -8.148 22.562 1 84.19 111 TRP B CA 1
ATOM 4433 C C . TRP B 1 111 ? 1.761 -7.355 22.547 1 84.19 111 TRP B C 1
ATOM 4435 O O . TRP B 1 111 ? 1.786 -6.199 22.109 1 84.19 111 TRP B O 1
ATOM 4445 N N . ARG B 1 112 ? 2.797 -7.945 23.047 1 86.75 112 ARG B N 1
ATOM 4446 C CA . ARG B 1 112 ? 4.094 -7.281 23.109 1 86.75 112 ARG B CA 1
ATOM 4447 C C . ARG B 1 112 ? 5.148 -8.062 22.328 1 86.75 112 ARG B C 1
ATOM 4449 O O . ARG B 1 112 ? 5.113 -9.289 22.281 1 86.75 112 ARG B O 1
ATOM 4456 N N . VAL B 1 113 ? 5.988 -7.25 21.719 1 88.31 113 VAL B N 1
ATOM 4457 C CA . VAL B 1 113 ? 7.117 -7.848 21.016 1 88.31 113 VAL B CA 1
ATOM 4458 C C . VAL B 1 113 ? 8.328 -7.926 21.938 1 88.31 113 VAL B C 1
ATOM 4460 O O . VAL B 1 113 ? 8.781 -6.906 22.469 1 88.31 113 VAL B O 1
ATOM 4463 N N . VAL B 1 114 ? 8.797 -9.125 22.125 1 85.88 114 VAL B N 1
ATOM 4464 C CA . VAL B 1 114 ? 9.883 -9.352 23.078 1 85.88 114 VAL B CA 1
ATOM 4465 C C . VAL B 1 114 ? 11.031 -10.086 22.375 1 85.88 114 VAL B C 1
ATOM 4467 O O . VAL B 1 114 ? 10.805 -10.914 21.5 1 85.88 114 VAL B O 1
ATOM 4470 N N . ASP B 1 115 ? 12.195 -9.711 22.844 1 84.31 115 ASP B N 1
ATOM 4471 C CA . ASP B 1 115 ? 13.383 -10.367 22.312 1 84.31 115 ASP B CA 1
ATOM 4472 C C . ASP B 1 115 ? 13.508 -11.789 22.844 1 84.31 115 ASP B C 1
ATOM 4474 O O . ASP B 1 115 ? 13.75 -11.992 24.031 1 84.31 115 ASP B O 1
ATOM 4478 N N . ALA B 1 116 ? 13.461 -12.68 21.922 1 80.44 116 ALA B N 1
ATOM 4479 C CA . ALA B 1 116 ? 13.516 -14.086 22.312 1 80.44 116 ALA B CA 1
ATOM 4480 C C . ALA B 1 116 ? 14.891 -14.461 22.859 1 80.44 116 ALA B C 1
ATOM 4482 O O . ALA B 1 116 ? 15 -15.305 23.75 1 80.44 116 ALA B O 1
ATOM 4483 N N . GLY B 1 117 ? 15.875 -13.859 22.297 1 80.62 117 GLY B N 1
ATOM 4484 C CA . GLY B 1 117 ? 17.219 -14.125 22.797 1 80.62 117 GLY B CA 1
ATOM 4485 C C . GLY B 1 117 ? 17.406 -13.695 24.234 1 80.62 117 GLY B C 1
ATOM 4486 O O . GLY B 1 117 ? 17.922 -14.461 25.062 1 80.62 117 GLY B O 1
ATOM 4487 N N . ASN B 1 118 ? 16.984 -12.539 24.531 1 83.19 118 ASN B N 1
ATOM 4488 C CA . ASN B 1 118 ? 17.094 -12.023 25.891 1 83.19 118 ASN B CA 1
ATOM 4489 C C . ASN B 1 118 ? 16.25 -12.852 26.859 1 83.19 118 ASN B C 1
ATOM 4491 O O . ASN B 1 118 ? 16.688 -13.117 27.984 1 83.19 118 ASN B O 1
ATOM 4495 N N . MET B 1 119 ? 15.164 -13.234 26.453 1 84.31 119 MET B N 1
ATOM 4496 C CA . MET B 1 119 ? 14.281 -14.039 27.297 1 84.31 119 MET B CA 1
ATOM 4497 C C . MET B 1 119 ? 14.898 -15.398 27.578 1 84.31 119 MET B C 1
ATOM 4499 O O . MET B 1 119 ? 14.914 -15.852 28.719 1 84.31 119 MET B O 1
ATOM 4503 N N . SER B 1 120 ? 15.383 -15.992 26.547 1 84.75 120 SER B N 1
ATOM 4504 C CA . SER B 1 120 ? 16.016 -17.297 26.703 1 84.75 120 SER B CA 1
ATOM 4505 C C . SER B 1 120 ? 17.203 -17.234 27.656 1 84.75 120 SER B C 1
ATOM 4507 O O . SER B 1 120 ? 17.391 -18.125 28.484 1 84.75 120 SER B O 1
ATOM 4509 N N . GLN B 1 121 ? 17.922 -16.203 27.547 1 86.5 121 GLN B N 1
ATOM 4510 C CA . GLN B 1 121 ? 19.062 -16.016 28.422 1 86.5 121 GLN B CA 1
ATOM 4511 C C . GLN B 1 121 ? 18.625 -15.875 29.875 1 86.5 121 GLN B C 1
ATOM 4513 O O . GLN B 1 121 ? 19.266 -16.422 30.781 1 86.5 121 GLN B O 1
ATOM 4518 N N . LEU B 1 122 ? 17.594 -15.211 30.062 1 88.06 122 LEU B N 1
ATOM 4519 C CA . LEU B 1 122 ? 17.109 -15.008 31.422 1 88.06 122 LEU B CA 1
ATOM 4520 C C . LEU B 1 122 ? 16.562 -16.312 32 1 88.06 122 LEU B C 1
ATOM 4522 O O . LEU B 1 122 ? 16.781 -16.594 33.188 1 88.06 122 LEU B O 1
ATOM 4526 N N . LEU B 1 123 ? 15.945 -17.078 31.203 1 87.31 123 LEU B N 1
ATOM 4527 C CA . LEU B 1 123 ? 15.328 -18.312 31.672 1 87.31 123 LEU B CA 1
ATOM 4528 C C . LEU B 1 123 ? 16.375 -19.391 31.953 1 87.31 123 LEU B C 1
ATOM 4530 O O . LEU B 1 123 ? 16.141 -20.312 32.719 1 87.31 123 LEU B O 1
ATOM 4534 N N . THR B 1 124 ? 17.484 -19.234 31.328 1 86.81 124 THR B N 1
ATOM 4535 C CA . THR B 1 124 ? 18.531 -20.234 31.5 1 86.81 124 THR B CA 1
ATOM 4536 C C . THR B 1 124 ? 19.484 -19.859 32.625 1 86.81 124 THR B C 1
ATOM 4538 O O . THR B 1 124 ? 20.344 -20.641 33 1 86.81 124 THR B O 1
ATOM 4541 N N . GLN B 1 125 ? 19.297 -18.656 33.125 1 87.38 125 GLN B N 1
ATOM 4542 C CA . GLN B 1 125 ? 20.141 -18.25 34.219 1 87.38 125 GLN B CA 1
ATOM 4543 C C . GLN B 1 125 ? 19.75 -18.953 35.531 1 87.38 125 GLN B C 1
ATOM 4545 O O . GLN B 1 125 ? 18.766 -18.594 36.156 1 87.38 125 GLN B O 1
ATOM 4550 N N . LYS B 1 126 ? 20.578 -19.844 36.031 1 82.12 126 LYS B N 1
ATOM 4551 C CA . LYS B 1 126 ? 20.297 -20.703 37.188 1 82.12 126 LYS B CA 1
ATOM 4552 C C . LYS B 1 126 ? 20.531 -19.953 38.5 1 82.12 126 LYS B C 1
ATOM 4554 O O . LYS B 1 126 ? 19.906 -20.266 39.5 1 82.12 126 LYS B O 1
ATOM 4559 N N . ASP B 1 127 ? 21.359 -18.922 38.438 1 88.12 127 ASP B N 1
ATOM 4560 C CA . ASP B 1 127 ? 21.781 -18.266 39.656 1 88.12 127 ASP B CA 1
ATOM 4561 C C . ASP B 1 127 ? 20.719 -17.297 40.156 1 88.12 127 ASP B C 1
ATOM 4563 O O . ASP B 1 127 ? 20.781 -16.797 41.281 1 88.12 127 ASP B O 1
ATOM 4567 N N . LEU B 1 128 ? 19.656 -17.078 39.406 1 87.81 128 LEU B N 1
ATOM 4568 C CA . LEU B 1 128 ? 18.641 -16.109 39.781 1 87.81 128 LEU B CA 1
ATOM 4569 C C . LEU B 1 128 ? 17.578 -16.75 40.688 1 87.81 128 LEU B C 1
ATOM 4571 O O . LEU B 1 128 ? 17.172 -17.891 40.438 1 87.81 128 LEU B O 1
ATOM 4575 N N . SER B 1 129 ? 17.281 -16.047 41.781 1 90.5 129 SER B N 1
ATOM 4576 C CA . SER B 1 129 ? 16.141 -16.469 42.562 1 90.5 129 SER B CA 1
ATOM 4577 C C . SER B 1 129 ? 14.828 -16.266 41.812 1 90.5 129 SER B C 1
ATOM 4579 O O . SER B 1 129 ? 14.805 -15.594 40.781 1 90.5 129 SER B O 1
ATOM 4581 N N . LYS B 1 130 ? 13.82 -16.875 42.25 1 90.44 130 LYS B N 1
ATOM 4582 C CA . LYS B 1 130 ? 12.516 -16.734 41.625 1 90.44 130 LYS B CA 1
ATOM 4583 C C . LYS B 1 130 ? 12.078 -15.281 41.531 1 90.44 130 LYS B C 1
ATOM 4585 O O . LYS B 1 130 ? 11.641 -14.812 40.5 1 90.44 130 LYS B O 1
ATOM 4590 N N . ASP B 1 131 ? 12.336 -14.617 42.688 1 91.31 131 ASP B N 1
ATOM 4591 C CA . ASP B 1 131 ? 11.922 -13.219 42.75 1 91.31 131 ASP B CA 1
ATOM 4592 C C . ASP B 1 131 ? 12.766 -12.352 41.812 1 91.31 131 ASP B C 1
ATOM 4594 O O . ASP B 1 131 ? 12.25 -11.43 41.188 1 91.31 131 ASP B O 1
ATOM 4598 N N . GLN B 1 132 ? 13.984 -12.742 41.719 1 91.5 132 GLN B N 1
ATOM 4599 C CA . GLN B 1 132 ? 14.875 -12.008 40.812 1 91.5 132 GLN B CA 1
ATOM 4600 C C . GLN B 1 132 ? 14.5 -12.258 39.375 1 91.5 132 GLN B C 1
ATOM 4602 O O . GLN B 1 132 ? 14.531 -11.336 38.531 1 91.5 132 GLN B O 1
ATOM 4607 N N . LEU B 1 133 ? 14.164 -13.438 39.062 1 90.81 133 LEU B N 1
ATOM 4608 C CA . LEU B 1 133 ? 13.758 -13.812 37.719 1 90.81 133 LEU B CA 1
ATOM 4609 C C . LEU B 1 133 ? 12.492 -13.07 37.312 1 90.81 133 LEU B C 1
ATOM 4611 O O . LEU B 1 133 ? 12.414 -12.531 36.219 1 90.81 133 LEU B O 1
ATOM 4615 N N . ILE B 1 134 ? 11.586 -13 38.219 1 90.25 134 ILE B N 1
ATOM 4616 C CA . ILE B 1 134 ? 10.312 -12.336 37.938 1 90.25 134 ILE B CA 1
ATOM 4617 C C . ILE B 1 134 ? 10.555 -10.844 37.688 1 90.25 134 ILE B C 1
ATOM 4619 O O . ILE B 1 134 ? 9.984 -10.266 36.75 1 90.25 134 ILE B O 1
ATOM 4623 N N . GLN B 1 135 ? 11.375 -10.273 38.438 1 90.62 135 GLN B N 1
ATOM 4624 C CA . GLN B 1 135 ? 11.664 -8.844 38.312 1 90.62 135 GLN B CA 1
ATOM 4625 C C . GLN B 1 135 ? 12.336 -8.547 36.969 1 90.62 135 GLN B C 1
ATOM 4627 O O . GLN B 1 135 ? 12 -7.57 36.312 1 90.62 135 GLN B O 1
ATOM 4632 N N . LYS B 1 136 ? 13.234 -9.375 36.625 1 89.69 136 LYS B N 1
ATOM 4633 C CA . LYS B 1 136 ? 13.953 -9.172 35.375 1 89.69 136 LYS B CA 1
ATOM 4634 C C . LYS B 1 136 ? 13.039 -9.391 34.188 1 89.69 136 LYS B C 1
ATOM 4636 O O . LYS B 1 136 ? 13.133 -8.672 33.188 1 89.69 136 LYS B O 1
ATOM 4641 N N . LEU B 1 137 ? 12.211 -10.336 34.312 1 87.94 137 LEU B N 1
ATOM 4642 C CA . LEU B 1 137 ? 11.258 -10.617 33.25 1 87.94 137 LEU B CA 1
ATOM 4643 C C . LEU B 1 137 ? 10.25 -9.484 33.094 1 87.94 137 LEU B C 1
ATOM 4645 O O . LEU B 1 137 ? 9.883 -9.117 32 1 87.94 137 LEU B O 1
ATOM 4649 N N . GLN B 1 138 ? 9.844 -9.008 34.156 1 85.69 138 GLN B N 1
ATOM 4650 C CA . GLN B 1 138 ? 8.922 -7.875 34.156 1 85.69 138 GLN B CA 1
ATOM 4651 C C . GLN B 1 138 ? 9.57 -6.66 33.5 1 85.69 138 GLN B C 1
ATOM 4653 O O . GLN B 1 138 ? 8.922 -5.957 32.719 1 85.69 138 GLN B O 1
ATOM 4658 N N . THR B 1 139 ? 10.781 -6.488 33.781 1 85.31 139 THR B N 1
ATOM 4659 C CA . THR B 1 139 ? 11.508 -5.375 33.188 1 85.31 139 THR B CA 1
ATOM 4660 C C . THR B 1 139 ? 11.648 -5.562 31.688 1 85.31 139 THR B C 1
ATOM 4662 O O . THR B 1 139 ? 11.492 -4.609 30.922 1 85.31 139 THR B O 1
ATOM 4665 N N . LEU B 1 140 ? 11.961 -6.766 31.312 1 83.19 140 LEU B N 1
ATOM 4666 C CA . LEU B 1 140 ? 12.094 -7.082 29.891 1 83.19 140 LEU B CA 1
ATOM 4667 C C . LEU B 1 140 ? 10.781 -6.836 29.156 1 83.19 140 LEU B C 1
ATOM 4669 O O . LEU B 1 140 ? 10.773 -6.301 28.047 1 83.19 140 LEU B O 1
ATOM 4673 N N . PHE B 1 141 ? 9.781 -7.145 29.797 1 81.25 141 PHE B N 1
ATOM 4674 C CA . PHE B 1 141 ? 8.461 -7.008 29.203 1 81.25 141 PHE B CA 1
ATOM 4675 C C . PHE B 1 141 ? 8.047 -5.547 29.125 1 81.25 141 PHE B C 1
ATOM 4677 O O . PHE B 1 141 ? 7.414 -5.121 28.156 1 81.25 141 PHE B O 1
ATOM 4684 N N . GLU B 1 142 ? 8.367 -4.906 30.141 1 78.5 142 GLU B N 1
ATOM 4685 C CA . GLU B 1 142 ? 8.016 -3.49 30.172 1 78.5 142 GLU B CA 1
ATOM 4686 C C . GLU B 1 142 ? 8.805 -2.699 29.125 1 78.5 142 GLU B C 1
ATOM 4688 O O . GLU B 1 142 ? 8.328 -1.692 28.609 1 78.5 142 GLU B O 1
ATOM 4693 N N . LYS B 1 143 ? 9.953 -3.189 28.844 1 78.44 143 LYS B N 1
ATOM 4694 C CA . LYS B 1 143 ? 10.797 -2.527 27.859 1 78.44 143 LYS B CA 1
ATOM 4695 C C . LYS B 1 143 ? 10.391 -2.908 26.438 1 78.44 143 LYS B C 1
ATOM 4697 O O . LYS B 1 143 ? 10.758 -2.229 25.484 1 78.44 143 LYS B O 1
ATOM 4702 N N . GLY B 1 144 ? 9.641 -3.92 26.391 1 80.44 144 GLY B N 1
ATOM 4703 C CA . GLY B 1 144 ? 9.188 -4.348 25.078 1 80.44 144 GLY B CA 1
ATOM 4704 C C . GLY B 1 144 ? 8.164 -3.412 24.469 1 80.44 144 GLY B C 1
ATOM 4705 O O . GLY B 1 144 ? 7.59 -2.572 25.172 1 80.44 144 GLY B O 1
ATOM 4706 N N . SER B 1 145 ? 8.008 -3.463 23.141 1 86 145 SER B N 1
ATOM 4707 C CA . SER B 1 145 ? 7.059 -2.621 22.422 1 86 145 SER B CA 1
ATOM 4708 C C . SER B 1 145 ? 5.742 -3.354 22.188 1 86 145 SER B C 1
ATOM 4710 O O . SER B 1 145 ? 5.734 -4.562 21.938 1 86 145 SER B O 1
ATOM 4712 N N . SER B 1 146 ? 4.688 -2.643 22.328 1 88.69 146 SER B N 1
ATOM 4713 C CA . SER B 1 146 ? 3.369 -3.197 22.047 1 88.69 146 SER B CA 1
ATOM 4714 C C . SER B 1 146 ? 2.992 -3.02 20.578 1 88.69 146 SER B C 1
ATOM 4716 O O . SER B 1 146 ? 3.332 -2.008 19.953 1 88.69 146 SER B O 1
ATOM 4718 N N . VAL B 1 147 ? 2.314 -4.016 20.047 1 90.62 147 VAL B N 1
ATOM 4719 C CA . VAL B 1 147 ? 1.844 -3.91 18.672 1 90.62 147 VAL B CA 1
ATOM 4720 C C . VAL B 1 147 ? 0.463 -3.26 18.641 1 90.62 147 VAL B C 1
ATOM 4722 O O . VAL B 1 147 ? -0.33 -3.432 19.578 1 90.62 147 VAL B O 1
ATOM 4725 N N . ARG B 1 148 ? 0.213 -2.539 17.625 1 91.75 148 ARG B N 1
ATOM 4726 C CA . ARG B 1 148 ? -1.054 -1.815 17.562 1 91.75 148 ARG B CA 1
ATOM 4727 C C . ARG B 1 148 ? -2.205 -2.752 17.219 1 91.75 148 ARG B C 1
ATOM 4729 O O . ARG B 1 148 ? -2.039 -3.67 16.406 1 91.75 148 ARG B O 1
ATOM 4736 N N . THR B 1 149 ? -3.344 -2.455 17.797 1 91.25 149 THR B N 1
ATOM 4737 C CA . THR B 1 149 ? -4.547 -3.246 17.562 1 91.25 149 THR B CA 1
ATOM 4738 C C . THR B 1 149 ? -5.523 -2.48 16.672 1 91.25 149 THR B C 1
ATOM 4740 O O . THR B 1 149 ? -6.465 -3.064 16.125 1 91.25 149 THR B O 1
ATOM 4743 N N . SER B 1 150 ? -5.324 -1.232 16.609 1 93.06 150 SER B N 1
ATOM 4744 C CA . SER B 1 150 ? -6.16 -0.364 15.797 1 93.06 150 SER B CA 1
ATOM 4745 C C . SER B 1 150 ? -5.375 0.835 15.281 1 93.06 150 SER B C 1
ATOM 4747 O O . SER B 1 150 ? -4.223 1.046 15.672 1 93.06 150 SER B O 1
ATOM 4749 N N . LEU B 1 151 ? -5.988 1.557 14.445 1 96.12 151 LEU B N 1
ATOM 4750 C CA . LEU B 1 151 ? -5.332 2.719 13.859 1 96.12 151 LEU B CA 1
ATOM 4751 C C . LEU B 1 151 ? -5.801 4.004 14.531 1 96.12 151 LEU B C 1
ATOM 4753 O O . LEU B 1 151 ? -5.32 5.094 14.203 1 96.12 151 LEU B O 1
ATOM 4757 N N . LEU B 1 152 ? -6.648 3.91 15.484 1 95.69 152 LEU B N 1
ATOM 4758 C CA . LEU B 1 152 ? -7.238 5.074 16.125 1 95.69 152 LEU B CA 1
ATOM 4759 C C . LEU B 1 152 ? -6.195 5.824 16.953 1 95.69 152 LEU B C 1
ATOM 4761 O O . LEU B 1 152 ? -6.082 7.047 16.844 1 95.69 152 LEU B O 1
ATOM 4765 N N . GLN B 1 153 ? -5.445 5.102 17.703 1 92.5 153 GLN B N 1
ATOM 4766 C CA . GLN B 1 153 ? -4.484 5.723 18.609 1 92.5 153 GLN B CA 1
ATOM 4767 C C . GLN B 1 153 ? -3.48 6.582 17.844 1 92.5 153 GLN B C 1
ATOM 4769 O O . GLN B 1 153 ? -3.15 7.691 18.266 1 92.5 153 GLN B O 1
ATOM 4774 N N . GLY B 1 154 ? -3.014 5.992 16.75 1 93.12 154 GLY B N 1
ATOM 4775 C CA . GLY B 1 154 ? -2.08 6.762 15.953 1 93.12 154 GLY B CA 1
ATOM 4776 C C . GLY B 1 154 ? -2.66 8.078 15.453 1 93.12 154 GLY B C 1
ATOM 4777 O O . GLY B 1 154 ? -1.979 9.102 15.453 1 93.12 154 GLY B O 1
ATOM 4778 N N . ALA B 1 155 ? -3.857 8.07 15.055 1 96 155 ALA B N 1
ATOM 4779 C CA . ALA B 1 155 ? -4.527 9.273 14.57 1 96 155 ALA B CA 1
ATOM 4780 C C . ALA B 1 155 ? -4.699 10.289 15.695 1 96 155 ALA B C 1
ATOM 4782 O O . ALA B 1 155 ? -4.52 11.492 15.492 1 96 155 ALA B O 1
ATOM 4783 N N . LEU B 1 156 ? -5.051 9.82 16.891 1 95.5 156 LEU B N 1
ATOM 4784 C CA . LEU B 1 156 ? -5.23 10.711 18.031 1 95.5 156 LEU B CA 1
ATOM 4785 C C . LEU B 1 156 ? -3.918 11.383 18.406 1 95.5 156 LEU B C 1
ATOM 4787 O O . LEU B 1 156 ? -3.895 12.586 18.703 1 95.5 156 LEU B O 1
ATOM 4791 N N . GLU B 1 157 ? -2.877 10.617 18.328 1 92.38 157 GLU B N 1
ATOM 4792 C CA . GLU B 1 157 ? -1.563 11.164 18.656 1 92.38 157 GLU B CA 1
ATOM 4793 C C . GLU B 1 157 ? -1.138 12.227 17.641 1 92.38 157 GLU B C 1
ATOM 4795 O O . GLU B 1 157 ? -0.409 13.156 17.969 1 92.38 157 GLU B O 1
ATOM 4800 N N . GLN B 1 158 ? -1.589 12.078 16.422 1 92.81 158 GLN B N 1
ATOM 4801 C CA . GLN B 1 158 ? -1.171 12.984 15.367 1 92.81 158 GLN B CA 1
ATOM 4802 C C . GLN B 1 158 ? -2.084 14.203 15.289 1 92.81 158 GLN B C 1
ATOM 4804 O O . GLN B 1 158 ? -1.87 15.094 14.469 1 92.81 158 GLN B O 1
ATOM 4809 N N . TYR B 1 159 ? -3.061 14.32 16.172 1 95.62 159 TYR B N 1
ATOM 4810 C CA . TYR B 1 159 ? -3.998 15.438 16.156 1 95.62 159 TYR B CA 1
ATOM 4811 C C . TYR B 1 159 ? -3.27 16.766 16.328 1 95.62 159 TYR B C 1
ATOM 4813 O O . TYR B 1 159 ? -3.369 17.641 15.477 1 95.62 159 TYR B O 1
ATOM 4821 N N . VAL B 1 160 ? -2.512 16.891 17.359 1 92.75 160 VAL B N 1
ATOM 4822 C CA . VAL B 1 160 ? -1.881 18.172 17.688 1 92.75 160 VAL B CA 1
ATOM 4823 C C . VAL B 1 160 ? -0.88 18.547 16.594 1 92.75 160 VAL B C 1
ATOM 4825 O O . VAL B 1 160 ? -0.912 19.672 16.062 1 92.75 160 VAL B O 1
ATOM 4828 N N . PRO B 1 161 ? -0.075 17.578 16.156 1 88.31 161 PRO B N 1
ATOM 4829 C CA . PRO B 1 161 ? 0.85 17.922 15.078 1 88.31 161 PRO B CA 1
ATOM 4830 C C . PRO B 1 161 ? 0.129 18.328 13.797 1 88.31 161 PRO B C 1
ATOM 4832 O O . PRO B 1 161 ? 0.7 19.047 12.961 1 88.31 161 PRO B O 1
ATOM 4835 N N . SER B 1 162 ? -1.111 17.953 13.664 1 90.94 162 SER B N 1
ATOM 4836 C CA . SER B 1 162 ? -1.844 18.203 12.43 1 90.94 162 SER B CA 1
ATOM 4837 C C . SER B 1 162 ? -2.564 19.547 12.484 1 90.94 162 SER B C 1
ATOM 4839 O O . SER B 1 162 ? -3.125 20 11.484 1 90.94 162 SER B O 1
ATOM 4841 N N . LEU B 1 163 ? -2.576 20.203 13.648 1 90.69 163 LEU B N 1
ATOM 4842 C CA . LEU B 1 163 ? -3.334 21.438 13.828 1 90.69 163 LEU B CA 1
ATOM 4843 C C . LEU B 1 163 ? -2.766 22.562 12.953 1 90.69 163 LEU B C 1
ATOM 4845 O O . LEU B 1 163 ? -3.518 23.375 12.422 1 90.69 163 LEU B O 1
ATOM 4849 N N . GLU B 1 164 ? -1.445 22.531 12.805 1 84 164 GLU B N 1
ATOM 4850 C CA . GLU B 1 164 ? -0.829 23.547 11.961 1 84 164 GLU B CA 1
ATOM 4851 C C . GLU B 1 164 ? -1.211 23.359 10.492 1 84 164 GLU B C 1
ATOM 4853 O O . GLU B 1 164 ? -1.375 24.328 9.758 1 84 164 GLU B O 1
ATOM 4858 N N . LEU B 1 165 ? -1.344 22.172 10.141 1 85.06 165 LEU B N 1
ATOM 4859 C CA . LEU B 1 165 ? -1.692 21.797 8.766 1 85.06 165 LEU B CA 1
ATOM 4860 C C . LEU B 1 165 ? -3.053 22.375 8.383 1 85.06 165 LEU B C 1
ATOM 4862 O O . LEU B 1 165 ? -3.252 22.812 7.246 1 85.06 165 LEU B O 1
ATOM 4866 N N . VAL B 1 166 ? -3.963 22.469 9.352 1 88.25 166 VAL B N 1
ATOM 4867 C CA . VAL B 1 166 ? -5.336 22.844 9.039 1 88.25 166 VAL B CA 1
ATOM 4868 C C . VAL B 1 166 ? -5.633 24.219 9.633 1 88.25 166 VAL B C 1
ATOM 4870 O O . VAL B 1 166 ? -6.797 24.609 9.75 1 88.25 166 VAL B O 1
ATOM 4873 N N . ASN B 1 167 ? -4.633 24.922 10.047 1 84.69 167 ASN B N 1
ATOM 4874 C CA . ASN B 1 167 ? -4.77 26.234 10.656 1 84.69 167 ASN B CA 1
ATOM 4875 C C . ASN B 1 167 ? -5.762 26.219 11.812 1 84.69 167 ASN B C 1
ATOM 4877 O O . ASN B 1 167 ? -6.559 27.156 11.961 1 84.69 167 ASN B O 1
ATOM 4881 N N . ARG B 1 168 ? -5.902 25.141 12.516 1 89.31 168 ARG B N 1
ATOM 4882 C CA . ARG B 1 168 ? -6.727 24.953 13.703 1 89.31 168 ARG B CA 1
ATOM 4883 C C . ARG B 1 168 ? -8.203 25.125 13.375 1 89.31 168 ARG B C 1
ATOM 4885 O O . ARG B 1 168 ? -8.969 25.641 14.195 1 89.31 168 ARG B O 1
ATOM 4892 N N . LYS B 1 169 ? -8.5 24.703 12.227 1 90.56 169 LYS B N 1
ATOM 4893 C CA . LYS B 1 169 ? -9.898 24.812 11.82 1 90.56 169 LYS B CA 1
ATOM 4894 C C . LYS B 1 169 ? -10.555 23.438 11.727 1 90.56 169 LYS B C 1
ATOM 4896 O O . LYS B 1 169 ? -9.945 22.484 11.242 1 90.56 169 LYS B O 1
ATOM 4901 N N . LEU B 1 170 ? -11.758 23.375 12.203 1 93.56 170 LEU B N 1
ATOM 4902 C CA . LEU B 1 170 ? -12.586 22.188 12.078 1 93.56 170 LEU B CA 1
ATOM 4903 C C . LEU B 1 170 ? -13.594 22.344 10.945 1 93.56 170 LEU B C 1
ATOM 4905 O O . LEU B 1 170 ? -13.961 23.469 10.586 1 93.56 170 LEU B O 1
ATOM 4909 N N . PRO B 1 171 ? -14.016 21.234 10.312 1 95.06 171 PRO B N 1
ATOM 4910 C CA . PRO B 1 171 ? -13.617 19.859 10.57 1 95.06 171 PRO B CA 1
ATOM 4911 C C . PRO B 1 171 ? -12.453 19.406 9.695 1 95.06 171 PRO B C 1
ATOM 4913 O O . PRO B 1 171 ? -12.156 20.031 8.68 1 95.06 171 PRO B O 1
ATOM 4916 N N . PHE B 1 172 ? -11.75 18.344 10.086 1 95 172 PHE B N 1
ATOM 4917 C CA . PHE B 1 172 ? -10.758 17.688 9.242 1 95 172 PHE B CA 1
ATOM 4918 C C . PHE B 1 172 ? -10.586 16.219 9.641 1 95 172 PHE B C 1
ATOM 4920 O O . PHE B 1 172 ? -11.109 15.789 10.664 1 95 172 PHE B O 1
ATOM 4927 N N . GLY B 1 173 ? -9.969 15.484 8.781 1 96.75 173 GLY B N 1
ATOM 4928 C CA . GLY B 1 173 ? -9.828 14.055 9.031 1 96.75 173 GLY B CA 1
ATOM 4929 C C . GLY B 1 173 ? -8.438 13.531 8.727 1 96.75 173 GLY B C 1
ATOM 4930 O O . GLY B 1 173 ? -7.711 14.125 7.93 1 96.75 173 GLY B O 1
ATOM 4931 N N . LEU B 1 174 ? -8.086 12.5 9.414 1 97 174 LEU B N 1
ATOM 4932 C CA . LEU B 1 174 ? -6.844 11.766 9.18 1 97 174 LEU B CA 1
ATOM 4933 C C . LEU B 1 174 ? -7.137 10.336 8.734 1 97 174 LEU B C 1
ATOM 4935 O O . LEU B 1 174 ? -7.867 9.609 9.414 1 97 174 LEU B O 1
ATOM 4939 N N . ALA B 1 175 ? -6.598 9.992 7.602 1 97.44 175 ALA B N 1
ATOM 4940 C CA . ALA B 1 175 ? -6.793 8.656 7.047 1 97.44 175 ALA B CA 1
ATOM 4941 C C . ALA B 1 175 ? -5.508 7.836 7.125 1 97.44 175 ALA B C 1
ATOM 4943 O O . ALA B 1 175 ? -4.414 8.367 6.945 1 97.44 175 ALA B O 1
ATOM 4944 N N . GLU B 1 176 ? -5.676 6.586 7.402 1 97.38 176 GLU B N 1
ATOM 4945 C CA . GLU B 1 176 ? -4.535 5.68 7.496 1 97.38 176 GLU B CA 1
ATOM 4946 C C . GLU B 1 176 ? -4.934 4.25 7.137 1 97.38 176 GLU B C 1
ATOM 4948 O O . GLU B 1 176 ? -6.066 3.836 7.387 1 97.38 176 GLU B O 1
ATOM 4953 N N . LYS B 1 177 ? -4.094 3.594 6.453 1 96.75 177 LYS B N 1
ATOM 4954 C CA . LYS B 1 177 ? -4.219 2.158 6.219 1 96.75 177 LYS B CA 1
ATOM 4955 C C . LYS B 1 177 ? -2.986 1.411 6.719 1 96.75 177 LYS B C 1
ATOM 4957 O O . LYS B 1 177 ? -1.869 1.929 6.652 1 96.75 177 LYS B O 1
ATOM 4962 N N . GLY B 1 178 ? -3.252 0.245 7.211 1 95.56 178 GLY B N 1
ATOM 4963 C CA . GLY B 1 178 ? -2.082 -0.486 7.672 1 95.56 178 GLY B CA 1
ATOM 4964 C C . GLY B 1 178 ? -2.432 -1.762 8.414 1 95.56 178 GLY B C 1
ATOM 4965 O O . GLY B 1 178 ? -3.609 -2.076 8.602 1 95.56 178 GLY B O 1
ATOM 4966 N N . LEU B 1 179 ? -1.348 -2.449 8.805 1 95.44 179 LEU B N 1
ATOM 4967 C CA . LEU B 1 179 ? -1.431 -3.723 9.508 1 95.44 179 LEU B CA 1
ATOM 4968 C C . LEU B 1 179 ? -1.729 -3.508 10.984 1 95.44 179 LEU B C 1
ATOM 4970 O O . LEU B 1 179 ? -1.163 -2.609 11.609 1 95.44 179 LEU B O 1
ATOM 4974 N N . CYS B 1 180 ? -2.611 -4.285 11.516 1 94.75 180 CYS B N 1
ATOM 4975 C CA . CYS B 1 180 ? -2.916 -4.32 12.945 1 94.75 180 CYS B CA 1
ATOM 4976 C C . CYS B 1 180 ? -2.994 -5.758 13.445 1 94.75 180 CYS B C 1
ATOM 4978 O O . CYS B 1 180 ? -3.127 -6.691 12.656 1 94.75 180 CYS B O 1
ATOM 4980 N N . PHE B 1 181 ? -2.902 -5.902 14.734 1 91.19 181 PHE B N 1
ATOM 4981 C CA . PHE B 1 181 ? -2.955 -7.211 15.375 1 91.19 181 PHE B CA 1
ATOM 4982 C C . PHE B 1 181 ? -4.156 -7.305 16.312 1 91.19 181 PHE B C 1
ATOM 4984 O O . PHE B 1 181 ? -4.332 -6.453 17.188 1 91.19 181 PHE B O 1
ATOM 4991 N N . GLN B 1 182 ? -4.949 -8.258 16.062 1 87.31 182 GLN B N 1
ATOM 4992 C CA . GLN B 1 182 ? -6.148 -8.43 16.875 1 87.31 182 GLN B CA 1
ATOM 4993 C C . GLN B 1 182 ? -6.125 -9.773 17.594 1 87.31 182 GLN B C 1
ATOM 4995 O O . GLN B 1 182 ? -5.508 -10.734 17.125 1 87.31 182 GLN B O 1
ATOM 5000 N N . PRO B 1 183 ? -6.809 -9.719 18.719 1 80.31 183 PRO B N 1
ATOM 5001 C CA . PRO B 1 183 ? -6.871 -10.977 19.453 1 80.31 183 PRO B CA 1
ATOM 5002 C C . PRO B 1 183 ? -7.742 -12.023 18.766 1 80.31 183 PRO B C 1
ATOM 5004 O O . PRO B 1 183 ? -8.703 -11.68 18.078 1 80.31 183 PRO B O 1
ATOM 5007 N N . SER B 1 184 ? -7.176 -13.25 18.797 1 74.06 184 SER B N 1
ATOM 5008 C CA . SER B 1 184 ? -7.93 -14.367 18.234 1 74.06 184 SER B CA 1
ATOM 5009 C C . SER B 1 184 ? -8.711 -15.102 19.328 1 74.06 184 SER B C 1
ATOM 5011 O O . SER B 1 184 ? -8.367 -15.023 20.5 1 74.06 184 SER B O 1
ATOM 5013 N N . ASN B 1 185 ? -9.844 -15.641 18.859 1 65.25 185 ASN B N 1
ATOM 5014 C CA . ASN B 1 185 ? -10.594 -16.469 19.797 1 65.25 185 ASN B CA 1
ATOM 5015 C C . ASN B 1 185 ? -9.836 -17.75 20.141 1 65.25 185 ASN B C 1
ATOM 5017 O O . ASN B 1 185 ? -9.695 -18.641 19.297 1 65.25 185 ASN B O 1
ATOM 5021 N N . GLY B 1 186 ? -9.25 -17.75 21.297 1 60.25 186 GLY B N 1
ATOM 5022 C CA . GLY B 1 186 ? -8.719 -19 21.828 1 60.25 186 GLY B CA 1
ATOM 5023 C C . GLY B 1 186 ? -7.246 -19.203 21.531 1 60.25 186 GLY B C 1
ATOM 5024 O O . GLY B 1 186 ? -6.617 -20.125 22.062 1 60.25 186 GLY B O 1
ATOM 5025 N N . SER B 1 187 ? -6.777 -18.422 20.5 1 64.88 187 SER B N 1
ATOM 5026 C CA . SER B 1 187 ? -5.383 -18.672 20.156 1 64.88 187 SER B CA 1
ATOM 5027 C C . SER B 1 187 ? -4.449 -17.719 20.922 1 64.88 187 SER B C 1
ATOM 5029 O O . SER B 1 187 ? -4.855 -16.625 21.312 1 64.88 187 SER B O 1
ATOM 5031 N N . ASP B 1 188 ? -3.338 -18.266 21.281 1 71.44 188 ASP B N 1
ATOM 5032 C CA . ASP B 1 188 ? -2.281 -17.531 21.969 1 71.44 188 ASP B CA 1
ATOM 5033 C C . ASP B 1 188 ? -1.521 -16.625 21 1 71.44 188 ASP B C 1
ATOM 5035 O O . ASP B 1 188 ? -0.592 -15.914 21.406 1 71.44 188 ASP B O 1
ATOM 5039 N N . CYS B 1 189 ? -2.01 -16.594 19.75 1 78 189 CYS B N 1
ATOM 5040 C CA . CYS B 1 189 ? -1.325 -15.75 18.766 1 78 189 CYS B CA 1
ATOM 5041 C C . CYS B 1 189 ? -2.271 -14.703 18.203 1 78 189 CYS B C 1
ATOM 5043 O O . CYS B 1 189 ? -3.457 -14.977 18 1 78 189 CYS B O 1
ATOM 5045 N N . PRO B 1 190 ? -1.695 -13.562 18.062 1 85.75 190 PRO B N 1
ATOM 5046 C CA . PRO B 1 190 ? -2.551 -12.531 17.469 1 85.75 190 PRO B CA 1
ATOM 5047 C C . PRO B 1 190 ? -2.824 -12.781 15.984 1 85.75 190 PRO B C 1
ATOM 5049 O O . PRO B 1 190 ? -2.053 -13.477 15.32 1 85.75 190 PRO B O 1
ATOM 5052 N N . GLU B 1 191 ? -3.932 -12.367 15.594 1 89.5 191 GLU B N 1
ATOM 5053 C CA . GLU B 1 191 ? -4.273 -12.414 14.172 1 89.5 191 GLU B CA 1
ATOM 5054 C C . GLU B 1 191 ? -3.986 -11.078 13.492 1 89.5 191 GLU B C 1
ATOM 5056 O O . GLU B 1 191 ? -4.191 -10.016 14.078 1 89.5 191 GLU B O 1
ATOM 5061 N N . GLU B 1 192 ? -3.523 -11.234 12.32 1 92.62 192 GLU B N 1
ATOM 5062 C CA . GLU B 1 192 ? -3.188 -10.047 11.539 1 92.62 192 GLU B CA 1
ATOM 5063 C C . GLU B 1 192 ? -4.367 -9.594 10.688 1 92.62 192 GLU B C 1
ATOM 5065 O O . GLU B 1 192 ? -5.094 -10.422 10.133 1 92.62 192 GLU B O 1
ATOM 5070 N N . VAL B 1 193 ? -4.547 -8.32 10.688 1 94.38 193 VAL B N 1
ATOM 5071 C CA . VAL B 1 193 ? -5.613 -7.758 9.867 1 94.38 193 VAL B CA 1
ATOM 5072 C C . VAL B 1 193 ? -5.156 -6.438 9.258 1 94.38 193 VAL B C 1
ATOM 5074 O O . VAL B 1 193 ? -4.484 -5.641 9.914 1 94.38 193 VAL B O 1
ATOM 5077 N N . THR B 1 194 ? -5.441 -6.242 8 1 96.25 194 THR B N 1
ATOM 5078 C CA . THR B 1 194 ? -5.223 -4.945 7.367 1 96.25 194 THR B CA 1
ATOM 5079 C C . THR B 1 194 ? -6.453 -4.055 7.52 1 96.25 194 THR B C 1
ATOM 5081 O O . THR B 1 194 ? -7.551 -4.418 7.086 1 96.25 194 THR B O 1
ATOM 5084 N N . LEU B 1 195 ? -6.227 -2.91 8.148 1 97.75 195 LEU B N 1
ATOM 5085 C CA . LEU B 1 195 ? -7.336 -1.997 8.406 1 97.75 195 LEU B CA 1
ATOM 5086 C C . LEU B 1 195 ? -7.172 -0.707 7.605 1 97.75 195 LEU B C 1
ATOM 5088 O O . LEU B 1 195 ? -6.055 -0.334 7.238 1 97.75 195 LEU B O 1
ATOM 5092 N N . ALA B 1 196 ? -8.219 -0.131 7.219 1 98.19 196 ALA B N 1
ATOM 5093 C CA . ALA B 1 196 ? -8.328 1.24 6.727 1 98.19 196 ALA B CA 1
ATOM 5094 C C . ALA B 1 196 ? -9.156 2.1 7.68 1 98.19 196 ALA B C 1
ATOM 5096 O O . ALA B 1 196 ? -10.227 1.685 8.125 1 98.19 196 ALA B O 1
ATOM 5097 N N . SER B 1 197 ? -8.609 3.295 7.996 1 98.38 197 SER B N 1
ATOM 5098 C CA . SER B 1 197 ? -9.25 4.074 9.055 1 98.38 197 SER B CA 1
ATOM 5099 C C . SER B 1 197 ? -9.32 5.555 8.68 1 98.38 197 SER B C 1
ATOM 5101 O O . SER B 1 197 ? -8.406 6.086 8.055 1 98.38 197 SER B O 1
ATOM 5103 N N . LEU B 1 198 ? -10.414 6.16 8.969 1 98.19 198 LEU B N 1
ATOM 5104 C CA . LEU B 1 198 ? -10.617 7.605 8.945 1 98.19 198 LEU B CA 1
ATOM 5105 C C . LEU B 1 198 ? -11.047 8.125 10.312 1 98.19 198 LEU B C 1
ATOM 5107 O O . LEU B 1 198 ? -12.039 7.66 10.867 1 98.19 198 LEU B O 1
ATOM 5111 N N . VAL B 1 199 ? -10.273 8.938 10.867 1 98.38 199 VAL B N 1
ATOM 5112 C CA . VAL B 1 199 ? -10.648 9.633 12.102 1 98.38 199 VAL B CA 1
ATOM 5113 C C . VAL B 1 199 ? -11.008 11.086 11.781 1 98.38 199 VAL B C 1
ATOM 5115 O O . VAL B 1 199 ? -10.156 11.867 11.367 1 98.38 199 VAL B O 1
ATOM 5118 N N . TRP B 1 200 ? -12.25 11.352 11.945 1 97.88 200 TRP B N 1
ATOM 5119 C CA . TRP B 1 200 ? -12.828 12.648 11.602 1 97.88 200 TRP B CA 1
ATOM 5120 C C . TRP B 1 200 ? -13.016 13.508 12.852 1 97.88 200 TRP B C 1
ATOM 5122 O O . TRP B 1 200 ? -13.719 13.109 13.781 1 97.88 200 TRP B O 1
ATOM 5132 N N . PHE B 1 201 ? -12.328 14.648 12.914 1 97.94 201 PHE B N 1
ATOM 5133 C CA . PHE B 1 201 ? -12.461 15.609 14 1 97.94 201 PHE B CA 1
ATOM 5134 C C . PHE B 1 201 ? -13.477 16.688 13.656 1 97.94 201 PHE B C 1
ATOM 5136 O O . PHE B 1 201 ? -13.32 17.406 12.672 1 97.94 201 PHE B O 1
ATOM 5143 N N . CYS B 1 202 ? -14.484 16.844 14.461 1 97.19 202 CYS B N 1
ATOM 5144 C CA . CYS B 1 202 ? -15.547 17.781 14.156 1 97.19 202 CYS B CA 1
ATOM 5145 C C . CYS B 1 202 ? -16.078 18.438 15.43 1 97.19 202 CYS B C 1
ATOM 5147 O O . CYS B 1 202 ? -15.664 18.078 16.531 1 97.19 202 CYS B O 1
ATOM 5149 N N . SER B 1 203 ? -16.891 19.438 15.195 1 95.94 203 SER B N 1
ATOM 5150 C CA . SER B 1 203 ? -17.531 20.094 16.328 1 95.94 203 SER B CA 1
ATOM 5151 C C . SER B 1 203 ? -18.5 19.156 17.031 1 95.94 203 SER B C 1
ATOM 5153 O O . SER B 1 203 ? -19.141 18.312 16.391 1 95.94 203 SER B O 1
ATOM 5155 N N . PRO B 1 204 ? -18.547 19.312 18.359 1 94.38 204 PRO B N 1
ATOM 5156 C CA . PRO B 1 204 ? -19.516 18.5 19.094 1 94.38 204 PRO B CA 1
ATOM 5157 C C . PRO B 1 204 ? -20.938 18.625 18.562 1 94.38 204 PRO B C 1
ATOM 5159 O O . PRO B 1 204 ? -21.672 17.641 18.531 1 94.38 204 PRO B O 1
ATOM 5162 N N . ARG B 1 205 ? -21.328 19.703 18.094 1 93.88 205 ARG B N 1
ATOM 5163 C CA . ARG B 1 205 ? -22.672 19.984 17.625 1 93.88 205 ARG B CA 1
ATOM 5164 C C . ARG B 1 205 ? -22.969 19.25 16.328 1 93.88 205 ARG B C 1
ATOM 5166 O O . ARG B 1 205 ? -24.125 18.906 16.047 1 93.88 205 ARG B O 1
ATOM 5173 N N . THR B 1 206 ? -21.938 18.969 15.547 1 95.12 206 THR B N 1
ATOM 5174 C CA . THR B 1 206 ? -22.141 18.406 14.227 1 95.12 206 THR B CA 1
ATOM 5175 C C . THR B 1 206 ? -21.719 16.938 14.195 1 95.12 206 THR B C 1
ATOM 5177 O O . THR B 1 206 ? -21.719 16.297 13.141 1 95.12 206 THR B O 1
ATOM 5180 N N . SER B 1 207 ? -21.391 16.359 15.281 1 95.06 207 SER B N 1
ATOM 5181 C CA . SER B 1 207 ? -20.844 15.008 15.359 1 95.06 207 SER B CA 1
ATOM 5182 C C . SER B 1 207 ? -21.828 13.984 14.812 1 95.06 207 SER B C 1
ATOM 5184 O O . SER B 1 207 ? -21.438 13.094 14.055 1 95.06 207 SER B O 1
ATOM 5186 N N . SER B 1 208 ? -23.078 14.102 15.164 1 94.62 208 SER B N 1
ATOM 5187 C CA . SER B 1 208 ? -24.078 13.156 14.711 1 94.62 208 SER B CA 1
ATOM 5188 C C . SER B 1 208 ? -24.312 13.266 13.211 1 94.62 208 SER B C 1
ATOM 5190 O O . SER B 1 208 ? -24.5 12.25 12.531 1 94.62 208 SER B O 1
ATOM 5192 N N . GLN B 1 209 ? -24.359 14.438 12.75 1 96.62 209 GLN B N 1
ATOM 5193 C CA . GLN B 1 209 ? -24.531 14.656 11.32 1 96.62 209 GLN B CA 1
ATOM 5194 C C . GLN B 1 209 ? -23.375 14.062 10.531 1 96.62 209 GLN B C 1
ATOM 5196 O O . GLN B 1 209 ? -23.578 13.469 9.469 1 96.62 209 GLN B O 1
ATOM 5201 N N . TRP B 1 210 ? -22.203 14.219 11.031 1 97.19 210 TRP B N 1
ATOM 5202 C CA . TRP B 1 210 ? -21.031 13.688 10.344 1 97.19 210 TRP B CA 1
ATOM 5203 C C . TRP B 1 210 ? -21.047 12.164 10.367 1 97.19 210 TRP B C 1
ATOM 5205 O O . TRP B 1 210 ? -20.609 11.523 9.406 1 97.19 210 TRP B O 1
ATOM 5215 N N . LEU B 1 211 ? -21.469 11.586 11.469 1 97.12 211 LEU B N 1
ATOM 5216 C CA . LEU B 1 211 ? -21.609 10.133 11.5 1 97.12 211 LEU B CA 1
ATOM 5217 C C . LEU B 1 211 ? -22.531 9.648 10.391 1 97.12 211 LEU B C 1
ATOM 5219 O O . LEU B 1 211 ? -22.203 8.695 9.68 1 97.12 211 LEU B O 1
ATOM 5223 N N . ASP B 1 212 ? -23.656 10.289 10.242 1 97.31 212 ASP B N 1
ATOM 5224 C CA . ASP B 1 212 ? -24.625 9.93 9.203 1 97.31 212 ASP B CA 1
ATOM 5225 C C . ASP B 1 212 ? -24.031 10.141 7.809 1 97.31 212 ASP B C 1
ATOM 5227 O O . ASP B 1 212 ? -24.234 9.32 6.914 1 97.31 212 ASP B O 1
ATOM 5231 N N . TYR B 1 213 ? -23.359 11.203 7.699 1 97.06 213 TYR B N 1
ATOM 5232 C CA . TYR B 1 213 ? -22.75 11.508 6.406 1 97.06 213 TYR B CA 1
ATOM 5233 C C . TYR B 1 213 ? -21.781 10.414 5.992 1 97.06 213 TYR B C 1
ATOM 5235 O O . TYR B 1 213 ? -21.875 9.883 4.883 1 97.06 213 TYR B O 1
ATOM 5243 N N . TRP B 1 214 ? -20.828 10.148 6.891 1 97.19 214 TRP B N 1
ATOM 5244 C CA . TRP B 1 214 ? -19.812 9.164 6.562 1 97.19 214 TRP B CA 1
ATOM 5245 C C . TRP B 1 214 ? -20.438 7.777 6.402 1 97.19 214 TRP B C 1
ATOM 5247 O O . TRP B 1 214 ? -19.984 6.98 5.574 1 97.19 214 TRP B O 1
ATOM 5257 N N . ALA B 1 215 ? -21.438 7.457 7.203 1 97.81 215 ALA B N 1
ATOM 5258 C CA . ALA B 1 215 ? -22.125 6.172 7.062 1 97.81 215 ALA B CA 1
ATOM 5259 C C . ALA B 1 215 ? -22.719 6.023 5.668 1 97.81 215 ALA B C 1
ATOM 5261 O O . ALA B 1 215 ? -22.562 4.984 5.023 1 97.81 215 ALA B O 1
ATOM 5262 N N . ARG B 1 216 ? -23.406 7.012 5.246 1 97.62 216 ARG B N 1
ATOM 5263 C CA . ARG B 1 216 ? -24.016 6.988 3.916 1 97.62 216 ARG B CA 1
ATOM 5264 C C . ARG B 1 216 ? -22.938 6.93 2.834 1 97.62 216 ARG B C 1
ATOM 5266 O O . ARG B 1 216 ? -23.047 6.145 1.89 1 97.62 216 ARG B O 1
ATOM 5273 N N . HIS B 1 217 ? -21.953 7.734 2.99 1 96.69 217 HIS B N 1
ATOM 5274 C CA . HIS B 1 217 ? -20.859 7.781 2.037 1 96.69 217 HIS B CA 1
ATOM 5275 C C . HIS B 1 217 ? -20.203 6.414 1.888 1 96.69 217 HIS B C 1
ATOM 5277 O O . HIS B 1 217 ? -19.969 5.949 0.769 1 96.69 217 HIS B O 1
ATOM 5283 N N . ARG B 1 218 ? -19.922 5.797 3.02 1 97.69 218 ARG B N 1
ATOM 5284 C CA . ARG B 1 218 ? -19.219 4.52 3.01 1 97.69 218 ARG B CA 1
ATOM 5285 C C . ARG B 1 218 ? -20.109 3.41 2.451 1 97.69 218 ARG B C 1
ATOM 5287 O O . ARG B 1 218 ? -19.625 2.549 1.705 1 97.69 218 ARG B O 1
ATOM 5294 N N . LEU B 1 219 ? -21.359 3.42 2.828 1 98.12 219 LEU B N 1
ATOM 5295 C CA . LEU B 1 219 ? -22.281 2.412 2.309 1 98.12 219 LEU B CA 1
ATOM 5296 C C . LEU B 1 219 ? -22.375 2.488 0.789 1 98.12 219 LEU B C 1
ATOM 5298 O O . LEU B 1 219 ? -22.281 1.466 0.106 1 98.12 219 LEU B O 1
ATOM 5302 N N . LEU B 1 220 ? -22.547 3.672 0.309 1 96.94 220 LEU B N 1
ATOM 5303 C CA . LEU B 1 220 ? -22.641 3.861 -1.135 1 96.94 220 LEU B CA 1
ATOM 5304 C C . LEU B 1 220 ? -21.359 3.412 -1.83 1 96.94 220 LEU B C 1
ATOM 5306 O O . LEU B 1 220 ? -21.406 2.854 -2.93 1 96.94 220 LEU B O 1
ATOM 5310 N N . TRP B 1 221 ? -20.266 3.613 -1.193 1 96.31 221 TRP B N 1
ATOM 5311 C CA . TRP B 1 221 ? -18.984 3.203 -1.766 1 96.31 221 TRP B CA 1
ATOM 5312 C C . TRP B 1 221 ? -18.906 1.686 -1.896 1 96.31 221 TRP B C 1
ATOM 5314 O O . TRP B 1 221 ? -18.5 1.165 -2.938 1 96.31 221 TRP B O 1
ATOM 5324 N N . TRP B 1 222 ? -19.297 0.968 -0.838 1 97.75 222 TRP B N 1
ATOM 5325 C CA . TRP B 1 222 ? -19.266 -0.491 -0.875 1 97.75 222 TRP B CA 1
ATOM 5326 C C . TRP B 1 222 ? -20.219 -1.025 -1.944 1 97.75 222 TRP B C 1
ATOM 5328 O O . TRP B 1 222 ? -19.922 -2.02 -2.609 1 97.75 222 TRP B O 1
ATOM 5338 N N . LYS B 1 223 ? -21.297 -0.363 -2.162 1 97.75 223 LYS B N 1
ATOM 5339 C CA . LYS B 1 223 ? -22.297 -0.8 -3.129 1 97.75 223 LYS B CA 1
ATOM 5340 C C . LYS B 1 223 ? -21.859 -0.495 -4.559 1 97.75 223 LYS B C 1
ATOM 5342 O O . LYS B 1 223 ? -22.25 -1.19 -5.496 1 97.75 223 LYS B O 1
ATOM 5347 N N . LYS B 1 224 ? -21.078 0.461 -4.707 1 95.62 224 LYS B N 1
ATOM 5348 C CA . LYS B 1 224 ? -20.656 0.959 -6.012 1 95.62 224 LYS B CA 1
ATOM 5349 C C . LYS B 1 224 ? -19.984 -0.139 -6.828 1 95.62 224 LYS B C 1
ATOM 5351 O O . LYS B 1 224 ? -20.188 -0.232 -8.039 1 95.62 224 LYS B O 1
ATOM 5356 N N . PHE B 1 225 ? -19.188 -0.965 -6.188 1 96.19 225 PHE B N 1
ATOM 5357 C CA . PHE B 1 225 ? -18.375 -1.944 -6.906 1 96.19 225 PHE B CA 1
ATOM 5358 C C . PHE B 1 225 ? -19.016 -3.326 -6.84 1 96.19 225 PHE B C 1
ATOM 5360 O O . PHE B 1 225 ? -18.438 -4.309 -7.293 1 96.19 225 PHE B O 1
ATOM 5367 N N . ALA B 1 226 ? -20.172 -3.389 -6.285 1 96.25 226 ALA B N 1
ATOM 5368 C CA . ALA B 1 226 ? -20.812 -4.68 -6.051 1 96.25 226 ALA B CA 1
ATOM 5369 C C . ALA B 1 226 ? -21.625 -5.117 -7.273 1 96.25 226 ALA B C 1
ATOM 5371 O O . ALA B 1 226 ? -22.25 -4.289 -7.945 1 96.25 226 ALA B O 1
ATOM 5372 N N . LEU B 1 227 ? -21.562 -6.398 -7.551 1 94.62 227 LEU B N 1
ATOM 5373 C CA . LEU B 1 227 ? -22.484 -6.992 -8.523 1 94.62 227 LEU B CA 1
ATOM 5374 C C . LEU B 1 227 ? -23.906 -7.02 -7.984 1 94.62 227 LEU B C 1
ATOM 5376 O O . LEU B 1 227 ? -24.844 -6.652 -8.688 1 94.62 227 LEU B O 1
ATOM 5380 N N . GLY B 1 228 ? -24.047 -7.453 -6.68 1 95.62 228 GLY B N 1
ATOM 5381 C CA . GLY B 1 228 ? -25.297 -7.41 -5.938 1 95.62 228 GLY B CA 1
ATOM 5382 C C . GLY B 1 228 ? -25.266 -6.457 -4.758 1 95.62 228 GLY B C 1
ATOM 5383 O O . GLY B 1 228 ? -24.953 -6.859 -3.639 1 95.62 228 GLY B O 1
ATOM 5384 N N . PRO B 1 229 ? -25.594 -5.242 -4.988 1 95.88 229 PRO B N 1
ATOM 5385 C CA . PRO B 1 229 ? -25.5 -4.223 -3.941 1 95.88 229 PRO B CA 1
ATOM 5386 C C . PRO B 1 229 ? -26.406 -4.512 -2.746 1 95.88 229 PRO B C 1
ATOM 5388 O O . PRO B 1 229 ? -26.156 -4 -1.648 1 95.88 229 PRO B O 1
ATOM 5391 N N . SER B 1 230 ? -27.406 -5.328 -2.912 1 96.5 230 SER B N 1
ATOM 5392 C CA . SER B 1 230 ? -28.359 -5.602 -1.849 1 96.5 230 SER B CA 1
ATOM 5393 C C . SER B 1 230 ? -27.719 -6.391 -0.713 1 96.5 230 SER B C 1
ATOM 5395 O O . SER B 1 230 ? -28.266 -6.441 0.396 1 96.5 230 SER B O 1
ATOM 5397 N N . ASP B 1 231 ? -26.641 -7.047 -0.976 1 97 231 ASP B N 1
ATOM 5398 C CA . ASP B 1 231 ? -25.953 -7.84 0.039 1 97 231 ASP B CA 1
ATOM 5399 C C . ASP B 1 231 ? -25.234 -6.941 1.044 1 97 231 ASP B C 1
ATOM 5401 O O . ASP B 1 231 ? -24.781 -7.41 2.09 1 97 231 ASP B O 1
ATOM 5405 N N . PHE B 1 232 ? -25.078 -5.664 0.733 1 98 232 PHE B N 1
ATOM 5406 C CA . PHE B 1 232 ? -24.469 -4.684 1.623 1 98 232 PHE B CA 1
ATOM 5407 C C . PHE B 1 232 ? -25.531 -3.844 2.314 1 98 232 PHE B C 1
ATOM 5409 O O . PHE B 1 232 ? -26.469 -3.367 1.668 1 98 232 PHE B O 1
ATOM 5416 N N . SER B 1 233 ? -25.391 -3.711 3.566 1 97.69 233 SER B N 1
ATOM 5417 C CA . SER B 1 233 ? -26.375 -2.934 4.309 1 97.69 233 SER B CA 1
ATOM 5418 C C . SER B 1 233 ? -25.75 -2.238 5.508 1 97.69 233 SER B C 1
ATOM 5420 O O . SER B 1 233 ? -24.562 -2.422 5.781 1 97.69 233 SER B O 1
ATOM 5422 N N . CYS B 1 234 ? -26.5 -1.37 6.055 1 95.69 234 CYS B N 1
ATOM 5423 C CA . CYS B 1 234 ? -26.078 -0.599 7.219 1 95.69 234 CYS B CA 1
ATOM 5424 C C . CYS B 1 234 ? -26.953 -0.898 8.422 1 95.69 234 CYS B C 1
ATOM 5426 O O . CYS B 1 234 ? -28.172 -1.009 8.289 1 95.69 234 CYS B O 1
ATOM 5428 N N . ILE B 1 235 ? -26.297 -1.134 9.625 1 94.81 235 ILE B N 1
ATOM 5429 C CA . ILE B 1 235 ? -27.047 -1.42 10.852 1 94.81 235 ILE B CA 1
ATOM 5430 C C . ILE B 1 235 ? -26.578 -0.476 11.961 1 94.81 235 ILE B C 1
ATOM 5432 O O . ILE B 1 235 ? -25.391 -0.219 12.109 1 94.81 235 ILE B O 1
ATOM 5436 N N . ASP B 1 236 ? -27.516 0.035 12.672 1 92.25 236 ASP B N 1
ATOM 5437 C CA . ASP B 1 236 ? -27.188 0.842 13.844 1 92.25 236 ASP B CA 1
ATOM 5438 C C . ASP B 1 236 ? -26.766 -0.039 15.023 1 92.25 236 ASP B C 1
ATOM 5440 O O . ASP B 1 236 ? -27.328 -1.123 15.219 1 92.25 236 ASP B O 1
ATOM 5444 N N . VAL B 1 237 ? -25.75 0.43 15.602 1 86.69 237 VAL B N 1
ATOM 5445 C CA . VAL B 1 237 ? -25.344 -0.287 16.797 1 86.69 237 VAL B CA 1
ATOM 5446 C C . VAL B 1 237 ? -26.125 0.236 18 1 86.69 237 VAL B C 1
ATOM 5448 O O . VAL B 1 237 ? -26.094 1.433 18.297 1 86.69 237 VAL B O 1
ATOM 5451 N N . VAL B 1 238 ? -27 -0.565 18.578 1 74.81 238 VAL B N 1
ATOM 5452 C CA . VAL B 1 238 ? -27.844 -0.15 19.703 1 74.81 238 VAL B CA 1
ATOM 5453 C C . VAL B 1 238 ? -27.391 -0.86 20.969 1 74.81 238 VAL B C 1
ATOM 5455 O O . VAL B 1 238 ? -26.844 -1.964 20.922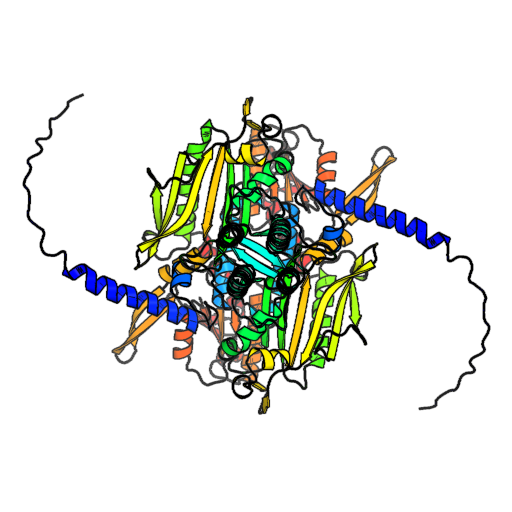 1 74.81 238 VAL B O 1
ATOM 5458 N N . GLY B 1 239 ? -27.562 -0.144 22.172 1 63.22 239 GLY B N 1
ATOM 5459 C CA . GLY B 1 239 ? -27.516 -0.715 23.5 1 63.22 239 GLY B CA 1
ATOM 5460 C C . GLY B 1 239 ? -26.109 -1.071 23.953 1 63.22 239 GLY B C 1
ATOM 5461 O O . GLY B 1 239 ? -25.188 -0.242 23.875 1 63.22 239 GLY B O 1
ATOM 5462 N N . GLU B 1 240 ? -25.938 -2.41 24.344 1 60.78 240 GLU B N 1
ATOM 5463 C CA . GLU B 1 240 ? -24.812 -2.988 25.062 1 60.78 240 GLU B CA 1
ATOM 5464 C C . GLU B 1 240 ? -23.609 -3.176 24.141 1 60.78 240 GLU B C 1
ATOM 5466 O O . GLU B 1 240 ? -22.484 -3.322 24.625 1 60.78 240 GLU B O 1
ATOM 5471 N N . GLU B 1 241 ? -23.781 -3 22.812 1 64.31 241 GLU B N 1
ATOM 5472 C CA . GLU B 1 241 ? -22.672 -3.275 21.891 1 64.31 241 GLU B CA 1
ATOM 5473 C C . GLU B 1 241 ? -21.844 -2.023 21.641 1 64.31 241 GLU B C 1
ATOM 5475 O O . GLU B 1 241 ? -20.828 -2.082 20.953 1 64.31 241 GLU B O 1
ATOM 5480 N N . LEU B 1 242 ? -22.328 -1.052 22.219 1 60.12 242 LEU B N 1
ATOM 5481 C CA . LEU B 1 242 ? -21.578 0.185 22.031 1 60.12 242 LEU B CA 1
ATOM 5482 C C . LEU B 1 242 ? -20.203 0.097 22.688 1 60.12 242 LEU B C 1
ATOM 5484 O O . LEU B 1 242 ? -20.062 -0.475 23.766 1 60.12 242 LEU B O 1
ATOM 5488 N N . ARG B 1 243 ? -19.125 0.347 21.875 1 61.47 243 ARG B N 1
ATOM 5489 C CA . ARG B 1 243 ? -17.781 0.409 22.438 1 61.47 243 ARG B CA 1
ATOM 5490 C C . ARG B 1 243 ? -17.703 1.432 23.578 1 61.47 243 ARG B C 1
ATOM 5492 O O . ARG B 1 243 ? -18.484 2.391 23.594 1 61.47 243 ARG B O 1
ATOM 5499 N N . GLU B 1 244 ? -16.859 1.161 24.5 1 59.59 244 GLU B N 1
ATOM 5500 C CA . GLU B 1 244 ? -16.641 2.072 25.625 1 59.59 244 GLU B CA 1
ATOM 5501 C C . GLU B 1 244 ? -16.344 3.484 25.141 1 59.59 244 GLU B C 1
ATOM 5503 O O . GLU B 1 244 ? -15.414 3.684 24.344 1 59.59 244 GLU B O 1
ATOM 5508 N N . GLY B 1 245 ? -17.219 4.379 25.391 1 65.31 245 GLY B N 1
ATOM 5509 C CA . GLY B 1 245 ? -17.031 5.801 25.156 1 65.31 245 GLY B CA 1
ATOM 5510 C C . GLY B 1 245 ? -17.75 6.305 23.922 1 65.31 245 GLY B C 1
ATOM 5511 O O . GLY B 1 245 ? -17.859 7.516 23.719 1 65.31 245 GLY B O 1
ATOM 5512 N N . ALA B 1 246 ? -18.328 5.348 23.172 1 76.12 246 ALA B N 1
ATOM 5513 C CA . ALA B 1 246 ? -19.062 5.828 22 1 76.12 246 ALA B CA 1
ATOM 5514 C C . ALA B 1 246 ? -20.531 6.094 22.344 1 76.12 246 ALA B C 1
ATOM 5516 O O . ALA B 1 246 ? -21.125 5.375 23.141 1 76.12 246 ALA B O 1
ATOM 5517 N N . THR B 1 247 ? -21.078 7.129 21.766 1 82.69 247 THR B N 1
ATOM 5518 C CA . THR B 1 247 ? -22.469 7.496 21.984 1 82.69 247 THR B CA 1
ATOM 5519 C C . THR B 1 247 ? -23.359 6.859 20.938 1 82.69 247 THR B C 1
ATOM 5521 O O . THR B 1 247 ? -24.484 6.445 21.234 1 82.69 247 THR B O 1
ATOM 5524 N N . ARG B 1 248 ? -22.859 6.715 19.766 1 91.5 248 ARG B N 1
ATOM 5525 C CA . ARG B 1 248 ? -23.578 6.113 18.641 1 91.5 248 ARG B CA 1
ATOM 5526 C C . ARG B 1 248 ? -22.641 5.352 17.719 1 91.5 248 ARG B C 1
ATOM 5528 O O . ARG B 1 248 ? -21.438 5.652 17.672 1 91.5 248 ARG B O 1
ATOM 5535 N N . GLY B 1 249 ? -23.141 4.309 17.094 1 94.12 249 GLY B N 1
ATOM 5536 C CA . GLY B 1 249 ? -22.328 3.529 16.172 1 94.12 249 GLY B CA 1
ATOM 5537 C C . GLY B 1 249 ? -23.125 2.951 15.023 1 94.12 249 GLY B C 1
ATOM 5538 O O . GLY B 1 249 ? -24.328 2.75 15.133 1 94.12 249 GLY B O 1
ATOM 5539 N N . VAL B 1 250 ? -22.5 2.855 13.953 1 95.75 250 VAL B N 1
ATOM 5540 C CA . VAL B 1 250 ? -23.078 2.264 12.75 1 95.75 250 VAL B CA 1
ATOM 5541 C C . VAL B 1 250 ? -22.109 1.244 12.164 1 95.75 250 VAL B C 1
ATOM 5543 O O . VAL B 1 250 ? -20.891 1.454 12.18 1 95.75 250 VAL B O 1
ATOM 5546 N N . LYS B 1 251 ? -22.703 0.158 11.703 1 96.94 251 LYS B N 1
ATOM 5547 C CA . LYS B 1 251 ? -21.891 -0.857 11.031 1 96.94 251 LYS B CA 1
ATOM 5548 C C . LYS B 1 251 ? -22.344 -1.066 9.594 1 96.94 251 LYS B C 1
ATOM 5550 O O . LYS B 1 251 ? -23.547 -1.161 9.32 1 96.94 251 LYS B O 1
ATOM 5555 N N . ILE B 1 252 ? -21.469 -1.006 8.703 1 98.25 252 ILE B N 1
ATOM 5556 C CA . ILE B 1 252 ? -21.719 -1.482 7.344 1 98.25 252 ILE B CA 1
ATOM 5557 C C . ILE B 1 252 ? -21.406 -2.975 7.258 1 98.25 252 ILE B C 1
ATOM 5559 O O . ILE B 1 252 ? -20.281 -3.396 7.527 1 98.25 252 ILE B O 1
ATOM 5563 N N . VAL B 1 253 ? -22.375 -3.74 6.863 1 97.94 253 VAL B N 1
ATOM 5564 C CA . VAL B 1 253 ? -22.219 -5.188 6.945 1 97.94 253 VAL B CA 1
ATOM 5565 C C . VAL B 1 253 ? -22.438 -5.812 5.57 1 97.94 253 VAL B C 1
ATOM 5567 O O . VAL B 1 253 ? -23.062 -5.203 4.695 1 97.94 253 VAL B O 1
ATOM 5570 N N . TYR B 1 254 ? -21.844 -6.887 5.328 1 97.56 254 TYR B N 1
ATOM 5571 C CA . TYR B 1 254 ? -22.078 -7.762 4.184 1 97.56 254 TYR B CA 1
ATOM 5572 C C . TYR B 1 254 ? -22.75 -9.062 4.613 1 97.56 254 TYR B C 1
ATOM 5574 O O . TYR B 1 254 ? -22.391 -9.633 5.645 1 97.56 254 TYR B O 1
ATOM 5582 N N . SER B 1 255 ? -23.672 -9.5 3.793 1 96.38 255 SER B N 1
ATOM 5583 C CA . SER B 1 255 ? -24.406 -10.727 4.094 1 96.38 255 SER B CA 1
ATOM 5584 C C . SER B 1 255 ? -23.734 -11.938 3.455 1 96.38 255 SER B C 1
ATOM 5586 O O . SER B 1 255 ? -23.984 -12.242 2.285 1 96.38 255 SER B O 1
ATOM 5588 N N . PHE B 1 256 ? -23.016 -12.648 4.262 1 93.44 256 PHE B N 1
ATOM 5589 C CA . PHE B 1 256 ? -22.453 -13.93 3.832 1 93.44 256 PHE B CA 1
ATOM 5590 C C . PHE B 1 256 ? -23.453 -15.062 4.07 1 93.44 256 PHE B C 1
ATOM 5592 O O . PHE B 1 256 ? -24.438 -14.883 4.793 1 93.44 256 PHE B O 1
ATOM 5599 N N . PRO B 1 257 ? -23.188 -16.234 3.502 1 88.06 257 PRO B N 1
ATOM 5600 C CA . PRO B 1 257 ? -24.062 -17.375 3.785 1 88.06 257 PRO B CA 1
ATOM 5601 C C . PRO B 1 257 ? -24.062 -17.766 5.262 1 88.06 257 PRO B C 1
ATOM 5603 O O . PRO B 1 257 ? -25.062 -18.281 5.77 1 88.06 257 PRO B O 1
ATOM 5606 N N . TRP B 1 258 ? -22.969 -17.438 5.93 1 87.38 258 TRP B N 1
ATOM 5607 C CA . TRP B 1 258 ? -22.844 -17.828 7.332 1 87.38 258 TRP B CA 1
ATOM 5608 C C . TRP B 1 258 ? -23.281 -16.688 8.25 1 87.38 258 TRP B C 1
ATOM 5610 O O . TRP B 1 258 ? -23.203 -16.797 9.469 1 87.38 258 TRP B O 1
ATOM 5620 N N . GLY B 1 259 ? -23.719 -15.625 7.688 1 91.31 259 GLY B N 1
ATOM 5621 C CA . GLY B 1 259 ? -24.234 -14.523 8.492 1 91.31 259 GLY B CA 1
ATOM 5622 C C . GLY B 1 259 ? -23.703 -13.164 8.039 1 91.31 259 GLY B C 1
ATOM 5623 O O . GLY B 1 259 ? -22.938 -13.078 7.086 1 91.31 259 GLY B O 1
ATOM 5624 N N . GLN B 1 260 ? -24.156 -12.195 8.805 1 94.44 260 GLN B N 1
ATOM 5625 C CA . GLN B 1 260 ? -23.719 -10.828 8.516 1 94.44 260 GLN B CA 1
ATOM 5626 C C . GLN B 1 260 ? -22.406 -10.508 9.227 1 94.44 260 GLN B C 1
ATOM 5628 O O . GLN B 1 260 ? -22.25 -10.797 10.414 1 94.44 260 GLN B O 1
ATOM 5633 N N . GLU B 1 261 ? -21.484 -10.016 8.438 1 95.19 261 GLU B N 1
ATOM 5634 C CA . GLU B 1 261 ? -20.203 -9.625 9.008 1 95.19 261 GLU B CA 1
ATOM 5635 C C . GLU B 1 261 ? -19.922 -8.148 8.766 1 95.19 261 GLU B C 1
ATOM 5637 O O . GLU B 1 261 ? -20.172 -7.629 7.676 1 95.19 261 GLU B O 1
ATOM 5642 N N . PRO B 1 262 ? -19.438 -7.465 9.773 1 96 262 PRO B N 1
ATOM 5643 C CA . PRO B 1 262 ? -19.125 -6.043 9.602 1 96 262 PRO B CA 1
ATOM 5644 C C . PRO B 1 262 ? -17.906 -5.812 8.695 1 96 262 PRO B C 1
ATOM 5646 O O . PRO B 1 262 ? -16.875 -6.469 8.859 1 96 262 PRO B O 1
ATOM 5649 N N . LEU B 1 263 ? -18.047 -4.969 7.742 1 97.69 263 LEU B N 1
ATOM 5650 C CA . LEU B 1 263 ? -16.953 -4.535 6.879 1 97.69 263 LEU B CA 1
ATOM 5651 C C . LEU B 1 263 ? -16.328 -3.238 7.395 1 97.69 263 LEU B C 1
ATOM 5653 O O . LEU B 1 263 ? -15.109 -3.082 7.383 1 97.69 263 LEU B O 1
ATOM 5657 N N . GLU B 1 264 ? -17.156 -2.346 7.734 1 97.81 264 GLU B N 1
ATOM 5658 C CA . GLU B 1 264 ? -16.734 -1.071 8.305 1 97.81 264 GLU B CA 1
ATOM 5659 C C . GLU B 1 264 ? -17.578 -0.699 9.516 1 97.81 264 GLU B C 1
ATOM 5661 O O . GLU B 1 264 ? -18.797 -0.934 9.531 1 97.81 264 GLU B O 1
ATOM 5666 N N . THR B 1 265 ? -16.938 -0.235 10.508 1 97.12 265 THR B N 1
ATOM 5667 C CA . THR B 1 265 ? -17.625 0.229 11.711 1 97.12 265 THR B CA 1
ATOM 5668 C C . THR B 1 265 ? -17.359 1.713 11.945 1 97.12 265 THR B C 1
ATOM 5670 O O . THR B 1 265 ? -16.219 2.16 11.883 1 97.12 265 THR B O 1
ATOM 5673 N N . LEU B 1 266 ? -18.375 2.449 12.172 1 97.31 266 LEU B N 1
ATOM 5674 C CA . LEU B 1 266 ? -18.297 3.877 12.469 1 97.31 266 LEU B CA 1
ATOM 5675 C C . LEU B 1 266 ? -18.766 4.172 13.883 1 97.31 266 LEU B C 1
ATOM 5677 O O . LEU B 1 266 ? -19.781 3.627 14.336 1 97.31 266 LEU B O 1
ATOM 5681 N N . TRP B 1 267 ? -18.016 5 14.57 1 96 267 TRP B N 1
ATOM 5682 C CA . TRP B 1 267 ? -18.359 5.352 15.945 1 96 267 TRP B CA 1
ATOM 5683 C C . TRP B 1 267 ? -18.312 6.859 16.156 1 96 267 TRP B C 1
ATOM 5685 O O . TRP B 1 267 ? -17.422 7.539 15.641 1 96 267 TRP B O 1
ATOM 5695 N N . SER B 1 268 ? -19.281 7.352 16.812 1 95.19 268 SER B N 1
ATOM 5696 C CA . SER B 1 268 ? -19.172 8.672 17.438 1 95.19 268 SER B CA 1
ATOM 5697 C C . SER B 1 268 ? -18.594 8.57 18.844 1 95.19 268 SER B C 1
ATOM 5699 O O . SER B 1 268 ? -19.266 8.094 19.766 1 95.19 268 SER B O 1
ATOM 5701 N N . ARG B 1 269 ? -17.391 9.047 19.109 1 92.94 269 ARG B N 1
ATOM 5702 C CA . ARG B 1 269 ? -16.625 8.719 20.312 1 92.94 269 ARG B CA 1
ATOM 5703 C C . ARG B 1 269 ? -16.531 9.922 21.25 1 92.94 269 ARG B C 1
ATOM 5705 O O . ARG B 1 269 ? -15.938 9.844 22.328 1 92.94 269 ARG B O 1
ATOM 5712 N N . GLY B 1 270 ? -17.125 11.039 20.938 1 93.88 270 GLY B N 1
ATOM 5713 C CA . GLY B 1 270 ? -16.906 12.227 21.75 1 93.88 270 GLY B CA 1
ATOM 5714 C C . GLY B 1 270 ? -15.469 12.695 21.766 1 93.88 270 GLY B C 1
ATOM 5715 O O . GLY B 1 270 ? -14.789 12.648 20.734 1 93.88 270 GLY B O 1
ATOM 5716 N N . ASN B 1 271 ? -15.031 13.219 22.953 1 94.5 271 ASN B N 1
ATOM 5717 C CA . ASN B 1 271 ? -13.664 13.727 23 1 94.5 271 ASN B CA 1
ATOM 5718 C C . ASN B 1 271 ? -12.844 13.055 24.094 1 94.5 271 ASN B C 1
ATOM 5720 O O . ASN B 1 271 ? -11.719 13.469 24.375 1 94.5 271 ASN B O 1
ATOM 5724 N N . ALA B 1 272 ? -13.352 12 24.703 1 91.75 272 ALA B N 1
ATOM 5725 C CA . ALA B 1 272 ? -12.688 11.352 25.828 1 91.75 272 ALA B CA 1
ATOM 5726 C C . ALA B 1 272 ? -11.359 10.742 25.406 1 91.75 272 ALA B C 1
ATOM 5728 O O . ALA B 1 272 ? -10.344 10.914 26.078 1 91.75 272 ALA B O 1
ATOM 5729 N N . ASP B 1 273 ? -11.344 10.039 24.297 1 92.19 273 ASP B N 1
ATOM 5730 C CA . ASP B 1 273 ? -10.133 9.398 23.797 1 92.19 273 ASP B CA 1
ATOM 5731 C C . ASP B 1 273 ? -9.047 10.438 23.5 1 92.19 273 ASP B C 1
ATOM 5733 O O . ASP B 1 273 ? -7.871 10.211 23.781 1 92.19 273 ASP B O 1
ATOM 5737 N N . LEU B 1 274 ? -9.492 11.5 22.922 1 94.62 274 LEU B N 1
ATOM 5738 C CA . LEU B 1 274 ? -8.562 12.555 22.562 1 94.62 274 LEU B CA 1
ATOM 5739 C C . LEU B 1 274 ? -7.949 13.188 23.812 1 94.62 274 LEU B C 1
ATOM 5741 O O . LEU B 1 274 ? -6.734 13.391 23.875 1 94.62 274 LEU B O 1
ATOM 5745 N N . LEU B 1 275 ? -8.781 13.484 24.781 1 94.06 275 LEU B N 1
ATOM 5746 C CA . LEU B 1 275 ? -8.328 14.078 26.047 1 94.06 275 LEU B CA 1
ATOM 5747 C C . LEU B 1 275 ? -7.375 13.133 26.766 1 94.06 275 LEU B C 1
ATOM 5749 O O . LEU B 1 275 ? -6.359 13.57 27.312 1 94.06 275 LEU B O 1
ATOM 5753 N N . GLN B 1 276 ? -7.703 11.914 26.75 1 90.44 276 GLN B N 1
ATOM 5754 C CA . GLN B 1 276 ? -6.855 10.922 27.406 1 90.44 276 GLN B CA 1
ATOM 5755 C C . GLN B 1 276 ? -5.492 10.836 26.719 1 90.44 276 GLN B C 1
ATOM 5757 O O . GLN B 1 276 ? -4.461 10.789 27.406 1 90.44 276 GLN B O 1
ATOM 5762 N N . THR B 1 277 ? -5.484 10.828 25.438 1 91.25 277 THR B N 1
ATOM 5763 C CA . THR B 1 277 ? -4.258 10.703 24.656 1 91.25 277 THR B CA 1
ATOM 5764 C C . THR B 1 277 ? -3.326 11.883 24.922 1 91.25 277 THR B C 1
ATOM 5766 O O . THR B 1 277 ? -2.104 11.727 24.938 1 91.25 277 THR B O 1
ATOM 5769 N N . HIS B 1 278 ? -3.861 13 25.172 1 93.38 278 HIS B N 1
ATOM 5770 C CA . HIS B 1 278 ? -3.043 14.195 25.344 1 93.38 278 HIS B CA 1
ATOM 5771 C C . HIS B 1 278 ? -3.057 14.672 26.797 1 93.38 278 HIS B C 1
ATOM 5773 O O . HIS B 1 278 ? -2.904 15.867 27.062 1 93.38 278 HIS B O 1
ATOM 5779 N N . LYS B 1 279 ? -3.32 13.805 27.672 1 89.88 279 LYS B N 1
ATOM 5780 C CA . LYS B 1 279 ? -3.191 13.984 29.109 1 89.88 279 LYS B CA 1
ATOM 5781 C C . LYS B 1 279 ? -4.051 15.148 29.594 1 89.88 279 LYS B C 1
ATOM 5783 O O . LYS B 1 279 ? -3.607 15.961 30.422 1 89.88 279 LYS B O 1
ATOM 5788 N N . GLY B 1 280 ? -5.133 15.336 29.062 1 82.12 280 GLY B N 1
ATOM 5789 C CA . GLY B 1 280 ? -6.133 16.266 29.547 1 82.12 280 GLY B CA 1
ATOM 5790 C C . GLY B 1 280 ? -5.836 17.719 29.172 1 82.12 280 GLY B C 1
ATOM 5791 O O . GLY B 1 280 ? -6.48 18.641 29.672 1 82.12 280 GLY B O 1
ATOM 5792 N N . SER B 1 281 ? -4.879 17.953 28.359 1 86.88 281 SER B N 1
ATOM 5793 C CA . SER B 1 281 ? -4.523 19.312 27.984 1 86.88 281 SER B CA 1
ATOM 5794 C C . SER B 1 281 ? -5.555 19.906 27.031 1 86.88 281 SER B C 1
ATOM 5796 O O . SER B 1 281 ? -5.355 19.922 25.812 1 86.88 281 SER B O 1
ATOM 5798 N N . ARG B 1 282 ? -6.492 20.531 27.547 1 86.56 282 ARG B N 1
ATOM 5799 C CA . ARG B 1 282 ? -7.594 21.078 26.75 1 86.56 282 ARG B CA 1
ATOM 5800 C C . ARG B 1 282 ? -7.129 22.266 25.906 1 86.56 282 ARG B C 1
ATOM 5802 O O . ARG B 1 282 ? -7.551 22.422 24.766 1 86.56 282 ARG B O 1
ATOM 5809 N N . SER B 1 283 ? -6.273 23.031 26.453 1 88.69 283 SER B N 1
ATOM 5810 C CA . SER B 1 283 ? -5.816 24.234 25.781 1 88.69 283 SER B CA 1
ATOM 5811 C C . SER B 1 283 ? -5.07 23.906 24.484 1 88.69 283 SER B C 1
ATOM 5813 O O . SER B 1 283 ? -5.211 24.625 23.484 1 88.69 283 SER B O 1
ATOM 5815 N N . LYS B 1 284 ? -4.414 22.797 24.516 1 90.38 284 LYS B N 1
ATOM 5816 C CA . LYS B 1 284 ? -3.639 22.391 23.344 1 90.38 284 LYS B CA 1
ATOM 5817 C C . LYS B 1 284 ? -4.531 21.781 22.281 1 90.38 284 LYS B C 1
ATOM 5819 O O . LYS B 1 284 ? -4.152 21.703 21.109 1 90.38 284 LYS B O 1
ATOM 5824 N N . LEU B 1 285 ? -5.707 21.391 22.688 1 94.69 285 LEU B N 1
ATOM 5825 C CA . LEU B 1 285 ? -6.551 20.609 21.797 1 94.69 285 LEU B CA 1
ATOM 5826 C C . LEU B 1 285 ? -7.609 21.484 21.141 1 94.69 285 LEU B C 1
ATOM 5828 O O . LEU B 1 285 ? -8.32 21.031 20.234 1 94.69 285 LEU B O 1
ATOM 5832 N N . GLN B 1 286 ? -7.648 22.703 21.531 1 94.19 286 GLN B N 1
ATOM 5833 C CA . GLN B 1 286 ? -8.703 23.578 21.047 1 94.19 286 GLN B CA 1
ATOM 5834 C C . GLN B 1 286 ? -8.516 23.922 19.578 1 94.19 286 GLN B C 1
ATOM 5836 O O . GLN B 1 286 ? -7.387 24.109 19.109 1 94.19 286 GLN B O 1
ATOM 5841 N N . CYS B 1 287 ? -9.625 23.906 18.891 1 92.81 287 CYS B N 1
ATOM 5842 C CA . CYS B 1 287 ? -9.672 24.297 17.484 1 92.81 287 CYS B CA 1
ATOM 5843 C C . CYS B 1 287 ? -10.844 25.234 17.219 1 92.81 287 CYS B C 1
ATOM 5845 O O . CYS B 1 287 ? -11.781 25.312 18.016 1 92.81 287 CYS B O 1
ATOM 5847 N N . ARG B 1 288 ? -10.727 25.859 16.094 1 91.56 288 ARG B N 1
ATOM 5848 C CA . ARG B 1 288 ? -11.727 26.859 15.75 1 91.56 288 ARG B CA 1
ATOM 5849 C C . ARG B 1 288 ? -12.898 26.234 15 1 91.56 288 ARG B C 1
ATOM 5851 O O . ARG B 1 288 ? -12.695 25.469 14.055 1 91.56 288 ARG B O 1
ATOM 5858 N N . ASP B 1 289 ? -13.969 26.5 15.484 1 91.19 289 ASP B N 1
ATOM 5859 C CA . ASP B 1 289 ? -15.234 26.219 14.82 1 91.19 289 ASP B CA 1
ATOM 5860 C C . ASP B 1 289 ? -16.031 27.5 14.594 1 91.19 289 ASP B C 1
ATOM 5862 O O . ASP B 1 289 ? -16.906 27.859 15.391 1 91.19 289 ASP B O 1
ATOM 5866 N N . GLY B 1 290 ? -15.859 28.156 13.484 1 83.75 290 GLY B N 1
ATOM 5867 C CA . GLY B 1 290 ? -16.375 29.516 13.336 1 83.75 290 GLY B CA 1
ATOM 5868 C C . GLY B 1 290 ? -15.734 30.5 14.281 1 83.75 290 GLY B C 1
ATOM 5869 O O . GLY B 1 290 ? -14.516 30.703 14.25 1 83.75 290 GLY B O 1
ATOM 5870 N N . ARG B 1 291 ? -16.531 31.047 15.141 1 86 291 ARG B N 1
ATOM 5871 C CA . ARG B 1 291 ? -16.031 32.031 16.094 1 86 291 ARG B CA 1
ATOM 5872 C C . ARG B 1 291 ? -15.711 31.406 17.438 1 86 291 ARG B C 1
ATOM 5874 O O . ARG B 1 291 ? -15.18 32.062 18.328 1 86 291 ARG B O 1
ATOM 5881 N N . LYS B 1 292 ? -15.938 30.141 17.531 1 90.19 292 LYS B N 1
ATOM 5882 C CA . LYS B 1 292 ? -15.758 29.484 18.812 1 90.19 292 LYS B CA 1
ATOM 5883 C C . LYS B 1 292 ? -14.547 28.547 18.781 1 90.19 292 LYS B C 1
ATOM 5885 O O . LYS B 1 292 ? -14.172 28.047 17.734 1 90.19 292 LYS B O 1
ATOM 5890 N N . SER B 1 293 ? -13.984 28.453 19.938 1 92.44 293 SER B N 1
ATOM 5891 C CA . SER B 1 293 ? -12.922 27.484 20.156 1 92.44 293 SER B CA 1
ATOM 5892 C C . SER B 1 293 ? -13.422 26.281 20.938 1 92.44 293 SER B C 1
ATOM 5894 O O . SER B 1 293 ? -14.023 26.422 22 1 92.44 293 SER B O 1
ATOM 5896 N N . VAL B 1 294 ? -13.289 25.141 20.391 1 94.81 294 VAL B N 1
ATOM 5897 C CA . VAL B 1 294 ? -13.852 23.953 21.016 1 94.81 294 VAL B CA 1
ATOM 5898 C C . VAL B 1 294 ? -12.844 22.812 20.938 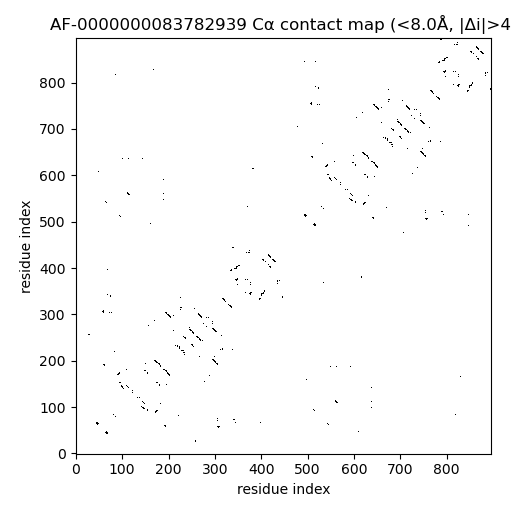1 94.81 294 VAL B C 1
ATOM 5900 O O . VAL B 1 294 ? -11.93 22.828 20.094 1 94.81 294 VAL B O 1
ATOM 5903 N N . VAL B 1 295 ? -12.992 21.859 21.906 1 96 295 VAL B N 1
ATOM 5904 C CA . VAL B 1 295 ? -12.32 20.562 21.766 1 96 295 VAL B CA 1
ATOM 5905 C C . VAL B 1 295 ? -13.133 19.656 20.859 1 96 295 VAL B C 1
ATOM 5907 O O . VAL B 1 295 ? -14.32 19.406 21.109 1 96 295 VAL B O 1
ATOM 5910 N N . PRO B 1 296 ? -12.547 19.156 19.828 1 97.12 296 PRO B N 1
ATOM 5911 C CA . PRO B 1 296 ? -13.336 18.422 18.812 1 97.12 296 PRO B CA 1
ATOM 5912 C C . PRO B 1 296 ? -13.859 17.094 19.328 1 97.12 296 PRO B C 1
ATOM 5914 O O . PRO B 1 296 ? -13.281 16.5 20.234 1 97.12 296 PRO B O 1
ATOM 5917 N N . HIS B 1 297 ? -14.969 16.688 18.766 1 97 297 HIS B N 1
ATOM 5918 C CA . HIS B 1 297 ? -15.438 15.312 18.859 1 97 297 HIS B CA 1
ATOM 5919 C C . HIS B 1 297 ? -14.859 14.461 17.734 1 97 297 HIS B C 1
ATOM 5921 O O . HIS B 1 297 ? -14.438 14.992 16.688 1 97 297 HIS B O 1
ATOM 5927 N N . ILE B 1 298 ? -14.922 13.133 18.016 1 97.5 298 ILE B N 1
ATOM 5928 C CA . ILE B 1 298 ? -14.289 12.211 17.062 1 97.5 298 ILE B CA 1
ATOM 5929 C C . ILE B 1 298 ? -15.344 11.281 16.469 1 97.5 298 ILE B C 1
ATOM 5931 O O . ILE B 1 298 ? -16.141 10.68 17.203 1 97.5 298 ILE B O 1
ATOM 5935 N N . VAL B 1 299 ? -15.375 11.258 15.172 1 97.56 299 VAL B N 1
ATOM 5936 C CA . VAL B 1 299 ? -16.062 10.188 14.438 1 97.56 299 VAL B CA 1
ATOM 5937 C C . VAL B 1 299 ? -15.031 9.273 13.781 1 97.56 299 VAL B C 1
ATOM 5939 O O . VAL B 1 299 ? -14.203 9.727 12.984 1 97.56 299 VAL B O 1
ATOM 5942 N N . SER B 1 300 ? -15.055 8.039 14.148 1 97.62 300 SER B N 1
ATOM 5943 C CA . SER B 1 300 ? -14.062 7.105 13.617 1 97.62 300 SER B CA 1
ATOM 5944 C C . SER B 1 300 ? -14.703 6.125 12.633 1 97.62 300 SER B C 1
ATOM 5946 O O . SER B 1 300 ? -15.812 5.645 12.867 1 97.62 300 SER B O 1
ATOM 5948 N N . VAL B 1 301 ? -14.078 5.926 11.547 1 97.88 301 VAL B N 1
ATOM 5949 C CA . VAL B 1 301 ? -14.414 4.906 10.555 1 97.88 301 VAL B CA 1
ATOM 5950 C C . VAL B 1 301 ? -13.297 3.873 10.477 1 97.88 301 VAL B C 1
ATOM 5952 O O . VAL B 1 301 ? -12.133 4.219 10.242 1 97.88 301 VAL B O 1
ATOM 5955 N N . THR B 1 302 ? -13.57 2.629 10.742 1 97.75 302 THR B N 1
ATOM 5956 C CA . THR B 1 302 ? -12.586 1.551 10.664 1 97.75 302 THR B CA 1
ATOM 5957 C C . THR B 1 302 ? -13.102 0.415 9.781 1 97.75 302 THR B C 1
ATOM 5959 O O . THR B 1 302 ? -14.164 -0.144 10.039 1 97.75 302 THR B O 1
ATOM 5962 N N . GLY B 1 303 ? -12.328 0.155 8.758 1 97.75 303 GLY B N 1
ATOM 5963 C CA . GLY B 1 303 ? -12.711 -0.912 7.852 1 97.75 303 GLY B CA 1
ATOM 5964 C C . GLY B 1 303 ? -11.734 -2.068 7.84 1 97.75 303 GLY B C 1
ATOM 5965 O O . GLY B 1 303 ? -10.516 -1.859 7.891 1 97.75 303 GLY B O 1
ATOM 5966 N N . ASN B 1 304 ? -12.273 -3.301 7.852 1 97 304 ASN B N 1
ATOM 5967 C CA . ASN B 1 304 ? -11.492 -4.516 7.637 1 97 304 ASN B CA 1
ATOM 5968 C C . ASN B 1 304 ? -11.32 -4.816 6.148 1 97 304 ASN B C 1
ATOM 5970 O O . ASN B 1 304 ? -12.227 -5.359 5.516 1 97 304 ASN B O 1
ATOM 5974 N N . VAL B 1 305 ? -10.195 -4.602 5.656 1 97.19 305 VAL B N 1
ATOM 5975 C CA . VAL B 1 305 ? -9.945 -4.684 4.223 1 97.19 305 VAL B CA 1
ATOM 5976 C C . VAL B 1 305 ? -9.961 -6.148 3.777 1 97.19 305 VAL B C 1
ATOM 5978 O O . VAL B 1 305 ? -10.492 -6.473 2.713 1 97.19 305 VAL B O 1
ATOM 5981 N N . ASP B 1 306 ? -9.383 -7.008 4.555 1 95.25 306 ASP B N 1
ATOM 5982 C CA . ASP B 1 306 ? -9.328 -8.422 4.219 1 95.25 306 ASP B CA 1
ATOM 5983 C C . ASP B 1 306 ? -10.727 -9.023 4.133 1 95.25 306 ASP B C 1
ATOM 5985 O O . ASP B 1 306 ? -11.016 -9.812 3.229 1 95.25 306 ASP B O 1
ATOM 5989 N N . ARG B 1 307 ? -11.539 -8.641 5.047 1 95.62 307 ARG B N 1
ATOM 5990 C CA . ARG B 1 307 ? -12.93 -9.086 4.953 1 95.62 307 ARG B CA 1
ATOM 5991 C C . ARG B 1 307 ? -13.609 -8.492 3.721 1 95.62 307 ARG B C 1
ATOM 5993 O O . ARG B 1 307 ? -14.453 -9.141 3.098 1 95.62 307 ARG B O 1
ATOM 6000 N N . GLY B 1 308 ? -13.258 -7.285 3.43 1 97.12 308 GLY B N 1
ATOM 6001 C CA . GLY B 1 308 ? -13.766 -6.676 2.211 1 97.12 308 GLY B CA 1
ATOM 6002 C C . GLY B 1 308 ? -13.398 -7.449 0.959 1 97.12 308 GLY B C 1
ATOM 6003 O O . GLY B 1 308 ? -14.219 -7.602 0.054 1 97.12 308 GLY B O 1
ATOM 6004 N N . VAL B 1 309 ? -12.188 -7.941 0.88 1 96.56 309 VAL B N 1
ATOM 6005 C CA . VAL B 1 309 ? -11.742 -8.766 -0.242 1 96.56 309 VAL B CA 1
ATOM 6006 C C . VAL B 1 309 ? -12.633 -9.992 -0.366 1 96.56 309 VAL B C 1
ATOM 6008 O O . VAL B 1 309 ? -13.125 -10.312 -1.454 1 96.56 309 VAL B O 1
ATOM 6011 N N . LEU B 1 310 ? -12.867 -10.617 0.774 1 94.5 310 LEU B N 1
ATOM 6012 C CA . LEU B 1 310 ? -13.711 -11.805 0.792 1 94.5 310 LEU B CA 1
ATOM 6013 C C . LEU B 1 310 ? -15.125 -11.469 0.351 1 94.5 310 LEU B C 1
ATOM 6015 O O . LEU B 1 310 ? -15.742 -12.227 -0.402 1 94.5 310 LEU B O 1
ATOM 6019 N N . ALA B 1 311 ? -15.625 -10.375 0.791 1 96.81 311 ALA B N 1
ATOM 6020 C CA . ALA B 1 311 ? -16.984 -9.953 0.452 1 96.81 311 ALA B CA 1
ATOM 6021 C C . ALA B 1 311 ? -17.141 -9.766 -1.054 1 96.81 311 ALA B C 1
ATOM 6023 O O . ALA B 1 311 ? -18.094 -10.266 -1.657 1 96.81 311 ALA B O 1
ATOM 6024 N N . TYR B 1 312 ? -16.219 -9.086 -1.666 1 97.44 312 TYR B N 1
ATOM 6025 C CA . TYR B 1 312 ? -16.328 -8.828 -3.1 1 97.44 312 TYR B CA 1
ATOM 6026 C C . TYR B 1 312 ? -16.141 -10.117 -3.896 1 97.44 312 TYR B C 1
ATOM 6028 O O . TYR B 1 312 ? -16.766 -10.297 -4.949 1 97.44 312 TYR B O 1
ATOM 6036 N N . LEU B 1 313 ? -15.227 -11 -3.428 1 96.19 313 LEU B N 1
ATOM 6037 C CA . LEU B 1 313 ? -15.086 -12.289 -4.086 1 96.19 313 LEU B CA 1
ATOM 6038 C C . LEU B 1 313 ? -16.391 -13.078 -4.027 1 96.19 313 LEU B C 1
ATOM 6040 O O . LEU B 1 313 ? -16.844 -13.625 -5.039 1 96.19 313 LEU B O 1
ATOM 6044 N N . HIS B 1 314 ? -17 -13.086 -2.877 1 95.19 314 HIS B N 1
ATOM 6045 C CA . HIS B 1 314 ? -18.266 -13.781 -2.729 1 95.19 314 HIS B CA 1
ATOM 6046 C C . HIS B 1 314 ? -19.359 -13.117 -3.562 1 95.19 314 HIS B C 1
ATOM 6048 O O . HIS B 1 314 ? -20.141 -13.805 -4.238 1 95.19 314 HIS B O 1
ATOM 6054 N N . ASN B 1 315 ? -19.438 -11.844 -3.459 1 96.25 315 ASN B N 1
ATOM 6055 C CA . ASN B 1 315 ? -20.469 -11.062 -4.141 1 96.25 315 ASN B CA 1
ATOM 6056 C C . ASN B 1 315 ? -20.375 -11.227 -5.656 1 96.25 315 ASN B C 1
ATOM 6058 O O . ASN B 1 315 ? -21.391 -11.203 -6.344 1 96.25 315 ASN B O 1
ATOM 6062 N N . SER B 1 316 ? -19.188 -11.438 -6.18 1 96.06 316 SER B N 1
ATOM 6063 C CA . SER B 1 316 ? -18.969 -11.445 -7.625 1 96.06 316 SER B CA 1
ATOM 6064 C C . SER B 1 316 ? -19.062 -12.859 -8.188 1 96.06 316 SER B C 1
ATOM 6066 O O . SER B 1 316 ? -19.141 -13.047 -9.406 1 96.06 316 SER B O 1
ATOM 6068 N N . LEU B 1 317 ? -19.062 -13.859 -7.359 1 95.19 317 LEU B N 1
ATOM 6069 C CA . LEU B 1 317 ? -19.078 -15.242 -7.824 1 95.19 317 LEU B CA 1
ATOM 6070 C C . LEU B 1 317 ? -20.453 -15.609 -8.398 1 95.19 317 LEU B C 1
ATOM 6072 O O . LEU B 1 317 ? -21.469 -15.5 -7.711 1 95.19 317 LEU B O 1
ATOM 6076 N N . GLN B 1 318 ? -20.453 -15.969 -9.656 1 92.81 318 GLN B N 1
ATOM 6077 C CA . GLN B 1 318 ? -21.656 -16.438 -10.344 1 92.81 318 GLN B CA 1
ATOM 6078 C C . GLN B 1 318 ? -21.469 -17.875 -10.836 1 92.81 318 GLN B C 1
ATOM 6080 O O . GLN B 1 318 ? -20.422 -18.219 -11.391 1 92.81 318 GLN B O 1
ATOM 6085 N N . GLN B 1 319 ? -22.422 -18.656 -10.484 1 87.75 319 GLN B N 1
ATOM 6086 C CA . GLN B 1 319 ? -22.469 -20.016 -11 1 87.75 319 GLN B CA 1
ATOM 6087 C C . GLN B 1 319 ? -23.578 -20.172 -12.047 1 87.75 319 GLN B C 1
ATOM 6089 O O . GLN B 1 319 ? -24.766 -20 -11.727 1 87.75 319 GLN B O 1
ATOM 6094 N N . MET B 1 320 ? -23.188 -20.219 -13.227 1 79.19 320 MET B N 1
ATOM 6095 C CA . MET B 1 320 ? -24.156 -20.312 -14.312 1 79.19 320 MET B CA 1
ATOM 6096 C C . MET B 1 320 ? -24.203 -21.719 -14.906 1 79.19 320 MET B C 1
ATOM 6098 O O . MET B 1 320 ? -23.156 -22.375 -14.984 1 79.19 320 MET B O 1
ATOM 6102 N N . LYS B 1 321 ? -25.422 -22.219 -14.945 1 71.19 321 LYS B N 1
ATOM 6103 C CA . LYS B 1 321 ? -25.594 -23.469 -15.664 1 71.19 321 LYS B CA 1
ATOM 6104 C C . LYS B 1 321 ? -25.625 -23.25 -17.172 1 71.19 321 LYS B C 1
ATOM 6106 O O . LYS B 1 321 ? -26.422 -22.453 -17.672 1 71.19 321 LYS B O 1
ATOM 6111 N N . ASN B 1 322 ? -24.516 -23.469 -17.766 1 60.72 322 ASN B N 1
ATOM 6112 C CA . ASN B 1 322 ? -24.5 -23.297 -19.219 1 60.72 322 ASN B CA 1
ATOM 6113 C C . ASN B 1 322 ? -24.547 -24.656 -19.938 1 60.72 322 ASN B C 1
ATOM 6115 O O . ASN B 1 322 ? -24.047 -25.656 -19.422 1 60.72 322 ASN B O 1
ATOM 6119 N N . ALA B 1 323 ? -25.469 -24.875 -20.859 1 55.72 323 ALA B N 1
ATOM 6120 C CA . ALA B 1 323 ? -25.531 -26.031 -21.766 1 55.72 323 ALA B CA 1
ATOM 6121 C C . ALA B 1 323 ? -24.453 -25.938 -22.844 1 55.72 323 ALA B C 1
ATOM 6123 O O . ALA B 1 323 ? -24.234 -24.875 -23.422 1 55.72 323 ALA B O 1
ATOM 6124 N N . ASP B 1 324 ? -23.469 -26.766 -22.781 1 53.12 324 ASP B N 1
ATOM 6125 C CA . ASP B 1 324 ? -22.484 -26.781 -23.859 1 53.12 324 ASP B CA 1
ATOM 6126 C C . ASP B 1 324 ? -23.156 -27.125 -25.188 1 53.12 324 ASP B C 1
ATOM 6128 O O . ASP B 1 324 ? -24.359 -27.422 -25.234 1 53.12 324 ASP B O 1
ATOM 6132 N N . SER B 1 325 ? -22.469 -26.844 -26.328 1 50.91 325 SER B N 1
ATOM 6133 C CA . SER B 1 325 ? -22.922 -27.172 -27.672 1 50.91 325 SER B CA 1
ATOM 6134 C C . SER B 1 325 ? -23.578 -28.562 -27.719 1 50.91 325 SER B C 1
ATOM 6136 O O . SER B 1 325 ? -24.453 -28.812 -28.547 1 50.91 325 SER B O 1
ATOM 6138 N N . LYS B 1 326 ? -23.234 -29.516 -26.906 1 52.78 326 LYS B N 1
ATOM 6139 C CA . LYS B 1 326 ? -23.766 -30.875 -26.938 1 52.78 326 LYS B CA 1
ATOM 6140 C C . LYS B 1 326 ? -24.859 -31.062 -25.891 1 52.78 326 LYS B C 1
ATOM 6142 O O . LYS B 1 326 ? -25.188 -32.188 -25.516 1 52.78 326 LYS B O 1
ATOM 6147 N N . GLN B 1 327 ? -25.312 -30.016 -25.297 1 52.53 327 GLN B N 1
ATOM 6148 C CA . GLN B 1 327 ? -26.469 -30.047 -24.406 1 52.53 327 GLN B CA 1
ATOM 6149 C C . GLN B 1 327 ? -26.078 -30.484 -23 1 52.53 327 GLN B C 1
ATOM 6151 O O . GLN B 1 327 ? -26.922 -30.844 -22.203 1 52.53 327 GLN B O 1
ATOM 6156 N N . ARG B 1 328 ? -24.797 -30.641 -22.859 1 55.22 328 ARG B N 1
ATOM 6157 C CA . ARG B 1 328 ? -24.375 -31 -21.5 1 55.22 328 ARG B CA 1
ATOM 6158 C C . ARG B 1 328 ? -24.297 -29.766 -20.609 1 55.22 328 ARG B C 1
ATOM 6160 O O . ARG B 1 328 ? -23.781 -28.734 -21.016 1 55.22 328 ARG B O 1
ATOM 6167 N N . LEU B 1 329 ? -24.906 -29.781 -19.516 1 57.53 329 LEU B N 1
ATOM 6168 C CA . LEU B 1 329 ? -24.984 -28.719 -18.516 1 57.53 329 LEU B CA 1
ATOM 6169 C C . LEU B 1 329 ? -23.656 -28.547 -17.797 1 57.53 329 LEU B C 1
ATOM 6171 O O . LEU B 1 329 ? -23.141 -29.5 -17.203 1 57.53 329 LEU B O 1
ATOM 6175 N N . HIS B 1 330 ? -22.797 -27.641 -18.359 1 66.38 330 HIS B N 1
ATOM 6176 C CA . HIS B 1 330 ? -21.578 -27.359 -17.594 1 66.38 330 HIS B CA 1
ATOM 6177 C C . HIS B 1 330 ? -21.75 -26.125 -16.719 1 66.38 330 HIS B C 1
ATOM 6179 O O . HIS B 1 330 ? -22.453 -25.172 -17.094 1 66.38 330 HIS B O 1
ATOM 6185 N N . GLN B 1 331 ? -21.406 -26.312 -15.492 1 79.06 331 GLN B N 1
ATOM 6186 C CA . GLN B 1 331 ? -21.453 -25.219 -14.523 1 79.06 331 GLN B CA 1
ATOM 6187 C C . GLN B 1 331 ? -20.281 -24.281 -14.688 1 79.06 331 GLN B C 1
ATOM 6189 O O . GLN B 1 331 ? -19.125 -24.703 -14.625 1 79.06 331 GLN B O 1
ATOM 6194 N N . ARG B 1 332 ? -20.594 -23.109 -15.258 1 87.62 332 ARG B N 1
ATOM 6195 C CA . ARG B 1 332 ? -19.609 -22.047 -15.383 1 87.62 332 ARG B CA 1
ATOM 6196 C C . ARG B 1 332 ? -19.516 -21.219 -14.102 1 87.62 332 ARG B C 1
ATOM 6198 O O . ARG B 1 332 ? -20.531 -20.703 -13.625 1 87.62 332 ARG B O 1
ATOM 6205 N N . LYS B 1 333 ? -18.328 -21.328 -13.508 1 92.5 333 LYS B N 1
ATOM 6206 C CA . LYS B 1 333 ? -18.047 -20.453 -12.375 1 92.5 333 LYS B CA 1
ATOM 6207 C C . LYS B 1 333 ? -17.266 -19.219 -12.82 1 92.5 333 LYS B C 1
ATOM 6209 O O . LYS B 1 333 ? -16.219 -1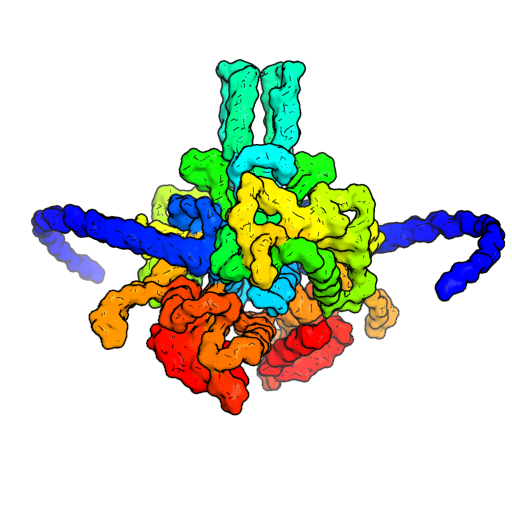9.328 -13.461 1 92.5 333 LYS B O 1
ATOM 6214 N N . VAL B 1 334 ? -17.828 -18.047 -12.531 1 95.75 334 VAL B N 1
ATOM 6215 C CA . VAL B 1 334 ? -17.172 -16.812 -13 1 95.75 334 VAL B CA 1
ATOM 6216 C C . VAL B 1 334 ? -17.156 -15.781 -11.875 1 95.75 334 VAL B C 1
ATOM 6218 O O . VAL B 1 334 ? -18.141 -15.617 -11.156 1 95.75 334 VAL B O 1
ATOM 6221 N N . LEU B 1 335 ? -15.992 -15.195 -11.641 1 96.62 335 LEU B N 1
ATOM 6222 C CA . LEU B 1 335 ? -15.883 -14.047 -10.75 1 96.62 335 LEU B CA 1
ATOM 6223 C C . LEU B 1 335 ? -16.078 -12.742 -11.516 1 96.62 335 LEU B C 1
ATOM 6225 O O . LEU B 1 335 ? -15.141 -12.219 -12.109 1 96.62 335 LEU B O 1
ATOM 6229 N N . LYS B 1 336 ? -17.25 -12.227 -11.453 1 96.81 336 LYS B N 1
ATOM 6230 C CA . LYS B 1 336 ? -17.562 -10.992 -12.172 1 96.81 336 LYS B CA 1
ATOM 6231 C C . LYS B 1 336 ? -17.203 -9.766 -11.344 1 96.81 336 LYS B C 1
ATOM 6233 O O . LYS B 1 336 ? -18.062 -8.922 -11.07 1 96.81 336 LYS B O 1
ATOM 6238 N N . LEU B 1 337 ? -15.984 -9.641 -11.008 1 97.75 337 LEU B N 1
ATOM 6239 C CA . LEU B 1 337 ? -15.477 -8.492 -10.273 1 97.75 337 LEU B CA 1
ATOM 6240 C C . LEU B 1 337 ? -15.625 -7.215 -11.094 1 97.75 337 LEU B C 1
ATOM 6242 O O . LEU B 1 337 ? -15.484 -7.238 -12.32 1 97.75 337 LEU B O 1
ATOM 6246 N N . HIS B 1 338 ? -15.984 -6.129 -10.445 1 97.44 338 HIS B N 1
ATOM 6247 C CA . HIS B 1 338 ? -16.031 -4.828 -11.109 1 97.44 338 HIS B CA 1
ATOM 6248 C C . HIS B 1 338 ? -14.734 -4.551 -11.859 1 97.44 338 HIS B C 1
ATOM 6250 O O . HIS B 1 338 ? -13.641 -4.84 -11.359 1 97.44 338 HIS B O 1
ATOM 6256 N N . PRO B 1 339 ? -14.766 -3.955 -13.039 1 96.75 339 PRO B N 1
ATOM 6257 C CA . PRO B 1 339 ? -13.578 -3.729 -13.867 1 96.75 339 PRO B CA 1
ATOM 6258 C C . PRO B 1 339 ? -12.484 -2.965 -13.133 1 96.75 339 PRO B C 1
ATOM 6260 O O . PRO B 1 339 ? -11.297 -3.236 -13.328 1 96.75 339 PRO B O 1
ATOM 6263 N N . ILE B 1 340 ? -12.82 -2.096 -12.266 1 95.75 340 ILE B N 1
ATOM 6264 C CA . ILE B 1 340 ? -11.852 -1.287 -11.539 1 95.75 340 ILE B CA 1
ATOM 6265 C C . ILE B 1 340 ? -11.125 -2.154 -10.516 1 95.75 340 ILE B C 1
ATOM 6267 O O . ILE B 1 340 ? -9.93 -1.959 -10.258 1 95.75 340 ILE B O 1
ATOM 6271 N N . LEU B 1 341 ? -11.797 -3.146 -9.961 1 97.25 341 LEU B N 1
ATOM 6272 C CA . LEU B 1 341 ? -11.25 -3.951 -8.875 1 97.25 341 LEU B CA 1
ATOM 6273 C C . LEU B 1 341 ? -10.57 -5.203 -9.422 1 97.25 341 LEU B C 1
ATOM 6275 O O . LEU B 1 341 ? -9.711 -5.789 -8.75 1 97.25 341 LEU B O 1
ATOM 6279 N N . ALA B 1 342 ? -10.984 -5.645 -10.641 1 97.81 342 ALA B N 1
ATOM 6280 C CA . ALA B 1 342 ? -10.453 -6.891 -11.195 1 97.81 342 ALA B CA 1
ATOM 6281 C C . ALA B 1 342 ? -8.93 -6.863 -11.242 1 97.81 342 ALA B C 1
ATOM 6283 O O . ALA B 1 342 ? -8.336 -5.918 -11.766 1 97.81 342 ALA B O 1
ATOM 6284 N N . PRO B 1 343 ? -8.281 -7.902 -10.758 1 96.56 343 PRO B N 1
ATOM 6285 C CA . PRO B 1 343 ? -6.816 -7.941 -10.68 1 96.56 343 PRO B CA 1
ATOM 6286 C C . PRO B 1 343 ? -6.152 -7.914 -12.055 1 96.56 343 PRO B C 1
ATOM 6288 O O . PRO B 1 343 ? -5.156 -7.211 -12.25 1 96.56 343 PRO B O 1
ATOM 6291 N N . VAL B 1 344 ? -6.664 -8.711 -12.969 1 96.5 344 VAL B N 1
ATOM 6292 C CA . VAL B 1 344 ? -6.129 -8.812 -14.328 1 96.5 344 VAL B CA 1
ATOM 6293 C C . VAL B 1 344 ? -7.184 -8.359 -15.336 1 96.5 344 VAL B C 1
ATOM 6295 O O . VAL B 1 344 ? -8.312 -8.867 -15.328 1 96.5 344 VAL B O 1
ATOM 6298 N N . LYS B 1 345 ? -6.75 -7.434 -16.156 1 97.62 345 LYS B N 1
ATOM 6299 C CA . LYS B 1 345 ? -7.699 -6.914 -17.141 1 97.62 345 LYS B CA 1
ATOM 6300 C C . LYS B 1 345 ? -7.691 -7.758 -18.406 1 97.62 345 LYS B C 1
ATOM 6302 O O . LYS B 1 345 ? -8.75 -8.031 -18.984 1 97.62 345 LYS B O 1
ATOM 6307 N N . VAL B 1 346 ? -6.5 -8.203 -18.812 1 97.69 346 VAL B N 1
ATOM 6308 C CA . VAL B 1 346 ? -6.387 -8.898 -20.094 1 97.69 346 VAL B CA 1
ATOM 6309 C C . VAL B 1 346 ? -5.484 -10.117 -19.938 1 97.69 346 VAL B C 1
ATOM 6311 O O . VAL B 1 346 ? -4.398 -10.031 -19.359 1 97.69 346 VAL B O 1
ATOM 6314 N N . ALA B 1 347 ? -5.961 -11.195 -20.359 1 96.56 347 ALA B N 1
ATOM 6315 C CA . ALA B 1 347 ? -5.102 -12.367 -20.531 1 96.56 347 ALA B CA 1
ATOM 6316 C C . ALA B 1 347 ? -4.691 -12.531 -22 1 96.56 347 ALA B C 1
ATOM 6318 O O . ALA B 1 347 ? -5.527 -12.43 -22.891 1 96.56 347 ALA B O 1
ATOM 6319 N N . LEU B 1 348 ? -3.416 -12.789 -22.25 1 95.69 348 LEU B N 1
ATOM 6320 C CA . LEU B 1 348 ? -2.883 -12.945 -23.594 1 95.69 348 LEU B CA 1
ATOM 6321 C C . LEU B 1 348 ? -2.529 -14.406 -23.875 1 95.69 348 LEU B C 1
ATOM 6323 O O . LEU B 1 348 ? -1.703 -14.992 -23.172 1 95.69 348 LEU B O 1
ATOM 6327 N N . ASP B 1 349 ? -3.133 -14.867 -24.859 1 94.62 349 ASP B N 1
ATOM 6328 C CA . ASP B 1 349 ? -2.912 -16.266 -25.219 1 94.62 349 ASP B CA 1
ATOM 6329 C C . ASP B 1 349 ? -2.582 -16.406 -26.703 1 94.62 349 ASP B C 1
ATOM 6331 O O . ASP B 1 349 ? -2.854 -15.508 -27.5 1 94.62 349 ASP B O 1
ATOM 6335 N N . MET B 1 350 ? -2.004 -17.547 -27.016 1 93.19 350 MET B N 1
ATOM 6336 C CA . MET B 1 350 ? -1.671 -17.859 -28.391 1 93.19 350 MET B CA 1
ATOM 6337 C C . MET B 1 350 ? -2.672 -18.859 -28.984 1 93.19 350 MET B C 1
ATOM 6339 O O . MET B 1 350 ? -3.086 -19.797 -28.312 1 93.19 350 MET B O 1
ATOM 6343 N N . GLY B 1 351 ? -3.07 -18.609 -30.156 1 91.19 351 GLY B N 1
ATOM 6344 C CA . GLY B 1 351 ? -3.873 -19.547 -30.922 1 91.19 351 GLY B CA 1
ATOM 6345 C C . GLY B 1 351 ? -3.064 -20.344 -31.953 1 91.19 351 GLY B C 1
ATOM 6346 O O . GLY B 1 351 ? -1.931 -20.734 -31.672 1 91.19 351 GLY B O 1
ATOM 6347 N N . ARG B 1 352 ? -3.705 -20.656 -33.031 1 90 352 ARG B N 1
ATOM 6348 C CA . ARG B 1 352 ? -3.053 -21.406 -34.094 1 90 352 ARG B CA 1
ATOM 6349 C C . ARG B 1 352 ? -2.002 -20.547 -34.781 1 90 352 ARG B C 1
ATOM 6351 O O . ARG B 1 352 ? -2.219 -19.359 -35.031 1 90 352 ARG B O 1
ATOM 6358 N N . GLY B 1 353 ? -0.812 -21.078 -35.031 1 89.94 353 GLY B N 1
ATOM 6359 C CA . GLY B 1 353 ? 0.249 -20.375 -35.75 1 89.94 353 GLY B CA 1
ATOM 6360 C C . GLY B 1 353 ? 1.635 -20.719 -35.219 1 89.94 353 GLY B C 1
ATOM 6361 O O . GLY B 1 353 ? 1.784 -21.578 -34.344 1 89.94 353 GLY B O 1
ATOM 6362 N N . PRO B 1 354 ? 2.586 -20.094 -35.938 1 91.38 354 PRO B N 1
ATOM 6363 C CA . PRO B 1 354 ? 3.959 -20.344 -35.5 1 91.38 354 PRO B CA 1
ATOM 6364 C C . PRO B 1 354 ? 4.223 -19.828 -34.062 1 91.38 354 PRO B C 1
ATOM 6366 O O . PRO B 1 354 ? 4.133 -18.609 -33.812 1 91.38 354 PRO B O 1
ATOM 6369 N N . THR B 1 355 ? 4.672 -20.672 -33.25 1 88.88 355 THR B N 1
ATOM 6370 C CA . THR B 1 355 ? 4.766 -20.422 -31.797 1 88.88 355 THR B CA 1
ATOM 6371 C C . THR B 1 355 ? 5.719 -19.266 -31.516 1 88.88 355 THR B C 1
ATOM 6373 O O . THR B 1 355 ? 5.398 -18.375 -30.719 1 88.88 355 THR B O 1
ATOM 6376 N N . GLN B 1 356 ? 6.816 -19.281 -32.156 1 90.88 356 GLN B N 1
ATOM 6377 C CA . GLN B 1 356 ? 7.836 -18.281 -31.844 1 90.88 356 GLN B CA 1
ATOM 6378 C C . GLN B 1 356 ? 7.367 -16.875 -32.25 1 90.88 356 GLN B C 1
ATOM 6380 O O . GLN B 1 356 ? 7.539 -15.93 -31.469 1 90.88 356 GLN B O 1
ATOM 6385 N N . GLU B 1 357 ? 6.812 -16.781 -33.344 1 94.38 357 GLU B N 1
ATOM 6386 C CA . GLU B 1 357 ? 6.328 -15.492 -33.844 1 94.38 357 GLU B CA 1
ATOM 6387 C C . GLU B 1 357 ? 5.156 -14.992 -33 1 94.38 357 GLU B C 1
ATOM 6389 O O . GLU B 1 357 ? 5.078 -13.805 -32.656 1 94.38 357 GLU B O 1
ATOM 6394 N N . LEU B 1 358 ? 4.297 -15.867 -32.688 1 94.44 358 LEU B N 1
ATOM 6395 C CA . LEU B 1 358 ? 3.141 -15.5 -31.891 1 94.44 358 LEU B CA 1
ATOM 6396 C C . LEU B 1 358 ? 3.574 -15.031 -30.5 1 94.44 358 LEU B C 1
ATOM 6398 O O . LEU B 1 358 ? 3.021 -14.062 -29.969 1 94.44 358 LEU B O 1
ATOM 6402 N N . ARG B 1 359 ? 4.562 -15.695 -29.969 1 92 359 ARG B N 1
ATOM 6403 C CA . ARG B 1 359 ? 5.086 -15.328 -28.656 1 92 359 ARG B CA 1
ATOM 6404 C C . ARG B 1 359 ? 5.664 -13.914 -28.672 1 92 359 ARG B C 1
ATOM 6406 O O . ARG B 1 359 ? 5.461 -13.148 -27.734 1 92 359 ARG B O 1
ATOM 6413 N N . GLN B 1 360 ? 6.312 -13.609 -29.688 1 93.94 360 GLN B N 1
ATOM 6414 C CA . GLN B 1 360 ? 6.895 -12.273 -29.828 1 93.94 360 GLN B CA 1
ATOM 6415 C C . GLN B 1 360 ? 5.812 -11.203 -29.859 1 93.94 360 GLN B C 1
ATOM 6417 O O . GLN B 1 360 ? 5.965 -10.141 -29.25 1 93.94 360 GLN B O 1
ATOM 6422 N N . VAL B 1 361 ? 4.789 -11.516 -30.547 1 95.5 361 VAL B N 1
ATOM 6423 C CA . VAL B 1 361 ? 3.676 -10.578 -30.625 1 95.5 361 VAL B CA 1
ATOM 6424 C C . VAL B 1 361 ? 3.027 -10.43 -29.25 1 95.5 361 VAL B C 1
ATOM 6426 O O . VAL B 1 361 ? 2.707 -9.312 -28.828 1 95.5 361 VAL B O 1
ATOM 6429 N N . CYS B 1 362 ? 2.854 -11.5 -28.547 1 94.38 362 CYS B N 1
ATOM 6430 C CA . CYS B 1 362 ? 2.285 -11.469 -27.203 1 94.38 362 CYS B CA 1
ATOM 6431 C C . CYS B 1 362 ? 3.139 -10.625 -26.266 1 94.38 362 CYS B C 1
ATOM 6433 O O . CYS B 1 362 ? 2.613 -9.805 -25.5 1 94.38 362 CYS B O 1
ATOM 6435 N N . GLU B 1 363 ? 4.422 -10.828 -26.344 1 92.19 363 GLU B N 1
ATOM 6436 C CA . GLU B 1 363 ? 5.348 -10.078 -25.5 1 92.19 363 GLU B CA 1
ATOM 6437 C C . GLU B 1 363 ? 5.285 -8.586 -25.781 1 92.19 363 GLU B C 1
ATOM 6439 O O . GLU B 1 363 ? 5.309 -7.766 -24.859 1 92.19 363 GLU B O 1
ATOM 6444 N N . GLY B 1 364 ? 5.203 -8.297 -27.016 1 93.69 364 GLY B N 1
ATOM 6445 C CA . GLY B 1 364 ? 5.055 -6.898 -27.391 1 93.69 364 GLY B CA 1
ATOM 6446 C C . GLY B 1 364 ? 3.77 -6.273 -26.891 1 93.69 364 GLY B C 1
ATOM 6447 O O . GLY B 1 364 ? 3.781 -5.164 -26.359 1 93.69 364 GLY B O 1
ATOM 6448 N N . LEU B 1 365 ? 2.715 -6.973 -27.047 1 95.31 365 LEU B N 1
ATOM 6449 C CA . LEU B 1 365 ? 1.42 -6.48 -26.609 1 95.31 365 LEU B CA 1
ATOM 6450 C C . LEU B 1 365 ? 1.379 -6.371 -25.078 1 95.31 365 LEU B C 1
ATOM 6452 O O . LEU B 1 365 ? 0.801 -5.426 -24.531 1 95.31 365 LEU B O 1
ATOM 6456 N N . LEU B 1 366 ? 1.949 -7.348 -24.422 1 94.19 366 LEU B N 1
ATOM 6457 C CA . LEU B 1 366 ? 2.039 -7.309 -22.953 1 94.19 366 LEU B CA 1
ATOM 6458 C C . LEU B 1 366 ? 2.754 -6.047 -22.5 1 94.19 366 LEU B C 1
ATOM 6460 O O . LEU B 1 366 ? 2.268 -5.348 -21.594 1 94.19 366 LEU B O 1
ATOM 6464 N N . LYS B 1 367 ? 3.85 -5.797 -23.062 1 89.75 367 LYS B N 1
ATOM 6465 C CA . LYS B 1 367 ? 4.625 -4.605 -22.719 1 89.75 367 LYS B CA 1
ATOM 6466 C C . LYS B 1 367 ? 3.807 -3.336 -22.938 1 89.75 367 LYS B C 1
ATOM 6468 O O . LYS B 1 367 ? 3.797 -2.445 -22.078 1 89.75 367 LYS B O 1
ATOM 6473 N N . GLU B 1 368 ? 3.154 -3.301 -24 1 92.19 368 GLU B N 1
ATOM 6474 C CA . GLU B 1 368 ? 2.328 -2.143 -24.328 1 92.19 368 GLU B CA 1
ATOM 6475 C C . GLU B 1 368 ? 1.224 -1.943 -23.297 1 92.19 368 GLU B C 1
ATOM 6477 O O . GLU B 1 368 ? 0.992 -0.824 -22.828 1 92.19 368 GLU B O 1
ATOM 6482 N N . LEU B 1 369 ? 0.589 -2.959 -22.969 1 93.56 369 LEU B N 1
ATOM 6483 C CA . LEU B 1 369 ? -0.501 -2.889 -22 1 93.56 369 LEU B CA 1
ATOM 6484 C C . LEU B 1 369 ? 0.013 -2.455 -20.625 1 93.56 369 LEU B C 1
ATOM 6486 O O . LEU B 1 369 ? -0.558 -1.562 -20 1 93.56 369 LEU B O 1
ATOM 6490 N N . LEU B 1 370 ? 1.091 -3.062 -20.203 1 87.94 370 LEU B N 1
ATOM 6491 C CA . LEU B 1 370 ? 1.664 -2.744 -18.906 1 87.94 370 LEU B CA 1
ATOM 6492 C C . LEU B 1 370 ? 2.123 -1.29 -18.859 1 87.94 370 LEU B C 1
ATOM 6494 O O . LEU B 1 370 ? 1.891 -0.596 -17.859 1 87.94 370 LEU B O 1
ATOM 6498 N N . GLU B 1 371 ? 2.705 -0.84 -19.906 1 83.38 371 GLU B N 1
ATOM 6499 C CA . GLU B 1 371 ? 3.129 0.554 -20 1 83.38 371 GLU B CA 1
ATOM 6500 C C . GLU B 1 371 ? 1.933 1.499 -19.953 1 83.38 371 GLU B C 1
ATOM 6502 O O . GLU B 1 371 ? 2.045 2.629 -19.469 1 83.38 371 GLU B O 1
ATOM 6507 N N . GLY B 1 372 ? 0.849 1.018 -20.453 1 84.19 372 GLY B N 1
ATOM 6508 C CA . GLY B 1 372 ? -0.373 1.808 -20.438 1 84.19 372 GLY B CA 1
ATOM 6509 C C . GLY B 1 372 ? -1.126 1.712 -19.109 1 84.19 372 GLY B C 1
ATOM 6510 O O . GLY B 1 372 ? -2.193 2.309 -18.969 1 84.19 372 GLY B O 1
ATOM 6511 N N . GLY B 1 373 ? -0.634 0.995 -18.203 1 84.44 373 GLY B N 1
ATOM 6512 C CA . GLY B 1 373 ? -1.257 0.879 -16.891 1 84.44 373 GLY B CA 1
ATOM 6513 C C . GLY B 1 373 ? -2.326 -0.195 -16.828 1 84.44 373 GLY B C 1
ATOM 6514 O O . GLY B 1 373 ? -3.18 -0.182 -15.938 1 84.44 373 GLY B O 1
ATOM 6515 N N . ILE B 1 374 ? -2.32 -1.076 -17.797 1 92.75 374 ILE B N 1
ATOM 6516 C CA . ILE B 1 374 ? -3.309 -2.148 -17.844 1 92.75 374 ILE B CA 1
ATOM 6517 C C . ILE B 1 374 ? -2.668 -3.461 -17.391 1 92.75 374 ILE B C 1
ATOM 6519 O O . ILE B 1 374 ? -1.676 -3.906 -17.984 1 92.75 374 ILE B O 1
ATOM 6523 N N . SER B 1 375 ? -3.285 -4.047 -16.375 1 93.19 375 SER B N 1
ATOM 6524 C CA . SER B 1 375 ? -2.766 -5.32 -15.891 1 93.19 375 SER B CA 1
ATOM 6525 C C . SER B 1 375 ? -3.045 -6.441 -16.891 1 93.19 375 SER B C 1
ATOM 6527 O O . SER B 1 375 ? -4.156 -6.551 -17.406 1 93.19 375 SER B O 1
ATOM 6529 N N . ALA B 1 376 ? -2.039 -7.254 -17.141 1 94.06 376 ALA B N 1
ATOM 6530 C CA . ALA B 1 376 ? -2.172 -8.32 -18.125 1 94.06 376 ALA B CA 1
ATOM 6531 C C . ALA B 1 376 ? -1.57 -9.625 -17.609 1 94.06 376 ALA B C 1
ATOM 6533 O O . ALA B 1 376 ? -0.583 -9.609 -16.875 1 94.06 376 ALA B O 1
ATOM 6534 N N . TRP B 1 377 ? -2.236 -10.688 -17.969 1 92.75 377 TRP B N 1
ATOM 6535 C CA . TRP B 1 377 ? -1.807 -12.031 -17.625 1 92.75 377 TRP B CA 1
ATOM 6536 C C . TRP B 1 377 ? -1.157 -12.727 -18.812 1 92.75 377 TRP B C 1
ATOM 6538 O O . TRP B 1 377 ? -1.743 -12.789 -19.906 1 92.75 377 TRP B O 1
ATOM 6548 N N . PRO B 1 378 ? 0.09 -13.227 -18.609 1 90.88 378 PRO B N 1
ATOM 6549 C CA . PRO B 1 378 ? 0.792 -13.898 -19.703 1 90.88 378 PRO B CA 1
ATOM 6550 C C . PRO B 1 378 ? 0.341 -15.344 -19.891 1 90.88 378 PRO B C 1
ATOM 6552 O O . PRO B 1 378 ? 1.097 -16.281 -19.609 1 90.88 378 PRO B O 1
ATOM 6555 N N . GLY B 1 379 ? -0.727 -15.5 -20.469 1 89.75 379 GLY B N 1
ATOM 6556 C CA . GLY B 1 379 ? -1.258 -16.828 -20.719 1 89.75 379 GLY B CA 1
ATOM 6557 C C . GLY B 1 379 ? -0.444 -17.625 -21.719 1 89.75 379 GLY B C 1
ATOM 6558 O O . GLY B 1 379 ? -0.523 -18.859 -21.75 1 89.75 379 GLY B O 1
ATOM 6559 N N . TYR B 1 380 ? 0.356 -16.969 -22.516 1 84.69 380 TYR B N 1
ATOM 6560 C CA . TYR B 1 380 ? 1.132 -17.625 -23.562 1 84.69 380 TYR B CA 1
ATOM 6561 C C . TYR B 1 380 ? 2.309 -18.391 -22.984 1 84.69 380 TYR B C 1
ATOM 6563 O O . TYR B 1 380 ? 2.982 -19.141 -23.688 1 84.69 380 TYR B O 1
ATOM 6571 N N . PHE B 1 381 ? 2.5 -18.297 -21.656 1 77.44 381 PHE B N 1
ATOM 6572 C CA . PHE B 1 381 ? 3.525 -19.094 -21 1 77.44 381 PHE B CA 1
ATOM 6573 C C . PHE B 1 381 ? 3.078 -20.547 -20.859 1 77.44 381 PHE B C 1
ATOM 6575 O O . PHE B 1 381 ? 3.902 -21.438 -20.656 1 77.44 381 PHE B O 1
ATOM 6582 N N . GLU B 1 382 ? 1.781 -20.75 -20.938 1 65.19 382 GLU B N 1
ATOM 6583 C CA . GLU B 1 382 ? 1.248 -22.109 -20.781 1 65.19 382 GLU B CA 1
ATOM 6584 C C . GLU B 1 382 ? 1.522 -22.953 -22.016 1 65.19 382 GLU B C 1
ATOM 6586 O O . GLU B 1 382 ? 1.056 -22.625 -23.109 1 65.19 382 GLU B O 1
ATOM 6591 N N . THR B 1 383 ? 2.662 -23.594 -22.109 1 56.84 383 THR B N 1
ATOM 6592 C CA . THR B 1 383 ? 3.119 -24.359 -23.266 1 56.84 383 THR B CA 1
ATOM 6593 C C . THR B 1 383 ? 2.25 -25.594 -23.469 1 56.84 383 THR B C 1
ATOM 6595 O O . THR B 1 383 ? 2.176 -26.125 -24.578 1 56.84 383 THR B O 1
ATOM 6598 N N . MET B 1 384 ? 1.732 -26.047 -22.344 1 56.69 384 MET B N 1
ATOM 6599 C CA . MET B 1 384 ? 1.049 -27.312 -22.594 1 56.69 384 MET B CA 1
ATOM 6600 C C . MET B 1 384 ? -0.272 -27.094 -23.312 1 56.69 384 MET B C 1
ATOM 6602 O O . MET B 1 384 ? -0.911 -26.047 -23.156 1 56.69 384 MET B O 1
ATOM 6606 N N . PRO B 1 385 ? -0.475 -27.922 -24.141 1 63.84 385 PRO B N 1
ATOM 6607 C CA . PRO B 1 385 ? -1.67 -27.812 -24.984 1 63.84 385 PRO B CA 1
ATOM 6608 C C . PRO B 1 385 ? -2.959 -27.734 -24.172 1 63.84 385 PRO B C 1
ATOM 6610 O O . PRO B 1 385 ? -3.498 -28.766 -23.766 1 63.84 385 PRO B O 1
ATOM 6613 N N . THR B 1 386 ? -3.164 -26.734 -23.438 1 76.88 386 THR B N 1
ATOM 6614 C CA . THR B 1 386 ? -4.469 -26.5 -22.828 1 76.88 386 THR B CA 1
ATOM 6615 C C . THR B 1 386 ? -5.445 -25.906 -23.859 1 76.88 386 THR B C 1
ATOM 6617 O O . THR B 1 386 ? -5.082 -25.031 -24.641 1 76.88 386 THR B O 1
ATOM 6620 N N . SER B 1 387 ? -6.602 -26.562 -23.859 1 85.81 387 SER B N 1
ATOM 6621 C CA . SER B 1 387 ? -7.617 -26.078 -24.781 1 85.81 387 SER B CA 1
ATOM 6622 C C . SER B 1 387 ? -8.07 -24.672 -24.422 1 85.81 387 SER B C 1
ATOM 6624 O O . SER B 1 387 ? -7.973 -24.25 -23.266 1 85.81 387 SER B O 1
ATOM 6626 N N . MET B 1 388 ? -8.5 -23.984 -25.406 1 86.88 388 MET B N 1
ATOM 6627 C CA . MET B 1 388 ? -9 -22.625 -25.188 1 86.88 388 MET B CA 1
ATOM 6628 C C . MET B 1 388 ? -10.203 -22.641 -24.25 1 86.88 388 MET B C 1
ATOM 6630 O O . MET B 1 388 ? -10.383 -21.703 -23.453 1 86.88 388 MET B O 1
ATOM 6634 N N . GLU B 1 389 ? -10.984 -23.641 -24.344 1 87.44 389 GLU B N 1
ATOM 6635 C CA . GLU B 1 389 ? -12.141 -23.781 -23.453 1 87.44 389 GLU B CA 1
ATOM 6636 C C . GLU B 1 389 ? -11.711 -23.859 -22 1 87.44 389 GLU B C 1
ATOM 6638 O O . GLU B 1 389 ? -12.312 -23.234 -21.125 1 87.44 389 GLU B O 1
ATOM 6643 N N . GLN B 1 390 ? -10.695 -24.641 -21.828 1 89.19 390 GLN B N 1
ATOM 6644 C CA . GLN B 1 390 ? -10.172 -24.781 -20.484 1 89.19 390 GLN B CA 1
ATOM 6645 C C . GLN B 1 390 ? -9.555 -23.484 -19.984 1 89.19 390 GLN B C 1
ATOM 6647 O O . GLN B 1 390 ? -9.711 -23.109 -18.812 1 89.19 390 GLN B O 1
ATOM 6652 N N . LEU B 1 391 ? -8.961 -22.828 -20.859 1 91.12 391 LEU B N 1
ATOM 6653 C CA . LEU B 1 391 ? -8.352 -21.547 -20.516 1 91.12 391 LEU B CA 1
ATOM 6654 C C . LEU B 1 391 ? -9.422 -20.516 -20.188 1 91.12 391 LEU B C 1
ATOM 6656 O O . LEU B 1 391 ? -9.289 -19.781 -19.203 1 91.12 391 LEU B O 1
ATOM 6660 N N . ASN B 1 392 ? -10.398 -20.516 -21.016 1 92.38 392 ASN B N 1
ATOM 6661 C CA . ASN B 1 392 ? -11.492 -19.594 -20.766 1 92.38 392 ASN B CA 1
ATOM 6662 C C . ASN B 1 392 ? -12.148 -19.844 -19.406 1 92.38 392 ASN B C 1
ATOM 6664 O O . ASN B 1 392 ? -12.492 -18.906 -18.703 1 92.38 392 ASN B O 1
ATOM 6668 N N . ARG B 1 393 ? -12.305 -21.047 -19.062 1 92.19 393 ARG B N 1
ATOM 6669 C CA . ARG B 1 393 ? -12.867 -21.406 -17.766 1 92.19 393 ARG B CA 1
ATOM 6670 C C . ARG B 1 393 ? -11.969 -20.922 -16.641 1 92.19 393 ARG B C 1
ATOM 6672 O O . ARG B 1 393 ? -12.461 -20.375 -15.648 1 92.19 393 ARG B O 1
ATOM 6679 N N . LYS B 1 394 ? -10.742 -21.188 -16.797 1 92.94 394 LYS B N 1
ATOM 6680 C CA . LYS B 1 394 ? -9.766 -20.75 -15.797 1 92.94 394 LYS B CA 1
ATOM 6681 C C . LYS B 1 394 ? -9.805 -19.234 -15.625 1 92.94 394 LYS B C 1
ATOM 6683 O O . LYS B 1 394 ? -9.844 -18.734 -14.5 1 92.94 394 LYS B O 1
ATOM 6688 N N . TYR B 1 395 ? -9.812 -18.531 -16.734 1 95.81 395 TYR B N 1
ATOM 6689 C CA . TYR B 1 395 ? -9.805 -17.078 -16.703 1 95.81 395 TYR B CA 1
ATOM 6690 C C . TYR B 1 395 ? -11.102 -16.531 -16.109 1 95.81 395 TYR B C 1
ATOM 6692 O O . TYR B 1 395 ? -11.094 -15.508 -15.43 1 95.81 395 TYR B O 1
ATOM 6700 N N . ASP B 1 396 ? -12.195 -17.156 -16.406 1 96.25 396 ASP B N 1
ATOM 6701 C CA . ASP B 1 396 ? -13.461 -16.781 -15.797 1 96.25 396 ASP B CA 1
ATOM 6702 C C . ASP B 1 396 ? -13.391 -16.891 -14.273 1 96.25 396 ASP B C 1
ATOM 6704 O O . ASP B 1 396 ? -13.82 -15.977 -13.562 1 96.25 396 ASP B O 1
ATOM 6708 N N . GLU B 1 397 ? -12.805 -17.953 -13.859 1 95.88 397 GLU B N 1
ATOM 6709 C CA . GLU B 1 397 ? -12.68 -18.172 -12.422 1 95.88 397 GLU B CA 1
ATOM 6710 C C . GLU B 1 397 ? -11.68 -17.203 -11.797 1 95.88 397 GLU B C 1
ATOM 6712 O O . GLU B 1 397 ? -11.789 -16.875 -10.609 1 95.88 397 GLU B O 1
ATOM 6717 N N . MET B 1 398 ? -10.766 -16.75 -12.594 1 96.12 398 MET B N 1
ATOM 6718 C CA . MET B 1 398 ? -9.781 -15.773 -12.133 1 96.12 398 MET B CA 1
ATOM 6719 C C . MET B 1 398 ? -10.359 -14.359 -12.164 1 96.12 398 MET B C 1
ATOM 6721 O O . MET B 1 398 ? -9.797 -13.438 -11.57 1 96.12 398 MET B O 1
ATOM 6725 N N . GLY B 1 399 ? -11.453 -14.18 -12.852 1 97.12 399 GLY B N 1
ATOM 6726 C CA . GLY B 1 399 ? -12.07 -12.867 -12.969 1 97.12 399 GLY B CA 1
ATOM 6727 C C . GLY B 1 399 ? -11.414 -11.984 -14.008 1 97.12 399 GLY B C 1
ATOM 6728 O O . GLY B 1 399 ? -11.508 -10.758 -13.945 1 97.12 399 GLY B O 1
ATOM 6729 N N . VAL B 1 400 ? -10.711 -12.594 -14.984 1 97.81 400 VAL B N 1
ATOM 6730 C CA . VAL B 1 400 ? -10.047 -11.844 -16.047 1 97.81 400 VAL B CA 1
ATOM 6731 C C . VAL B 1 400 ? -11.094 -11.219 -16.969 1 97.81 400 VAL B C 1
ATOM 6733 O O . VAL B 1 400 ? -11.961 -11.922 -17.5 1 97.81 400 VAL B O 1
ATOM 6736 N N . MET B 1 401 ? -10.977 -9.984 -17.234 1 97.69 401 MET B N 1
ATOM 6737 C CA . MET B 1 401 ? -12.031 -9.258 -17.938 1 97.69 401 MET B CA 1
ATOM 6738 C C . MET B 1 401 ? -12.078 -9.656 -19.406 1 97.69 401 MET B C 1
ATOM 6740 O O . MET B 1 401 ? -13.148 -9.93 -19.953 1 97.69 401 MET B O 1
ATOM 6744 N N . PHE B 1 402 ? -10.906 -9.688 -20.031 1 98.38 402 PHE B N 1
ATOM 6745 C CA . PHE B 1 402 ? -10.852 -9.992 -21.469 1 98.38 402 PHE B CA 1
ATOM 6746 C C . PHE B 1 402 ? -9.766 -11.023 -21.75 1 98.38 402 PHE B C 1
ATOM 6748 O O . PHE B 1 402 ? -8.688 -10.977 -21.156 1 98.38 402 PHE B O 1
ATOM 6755 N N . THR B 1 403 ? -10.078 -11.891 -22.609 1 97.62 403 THR B N 1
ATOM 6756 C CA . THR B 1 403 ? -9.094 -12.805 -23.156 1 97.62 403 THR B CA 1
ATOM 6757 C C . THR B 1 403 ? -8.773 -12.445 -24.609 1 97.62 403 THR B C 1
ATOM 6759 O O . THR B 1 403 ? -9.672 -12.32 -25.438 1 97.62 403 THR B O 1
ATOM 6762 N N . VAL B 1 404 ? -7.531 -12.25 -24.859 1 97.62 404 VAL B N 1
ATOM 6763 C CA . VAL B 1 404 ? -7.07 -11.906 -26.203 1 97.62 404 VAL B CA 1
ATOM 6764 C C . VAL B 1 404 ? -6.262 -13.07 -26.781 1 97.62 404 VAL B C 1
ATOM 6766 O O . VAL B 1 404 ? -5.316 -13.547 -26.156 1 97.62 404 VAL B O 1
ATOM 6769 N N . VAL B 1 405 ? -6.621 -13.469 -27.922 1 96.31 405 VAL B N 1
ATOM 6770 C CA . VAL B 1 405 ? -5.949 -14.586 -28.578 1 96.31 405 VAL B CA 1
ATOM 6771 C C . VAL B 1 405 ? -5.238 -14.102 -29.828 1 96.31 405 VAL B C 1
ATOM 6773 O O . VAL B 1 405 ? -5.875 -13.562 -30.75 1 96.31 405 VAL B O 1
ATOM 6776 N N . ILE B 1 406 ? -3.938 -14.258 -29.844 1 96.25 406 ILE B N 1
ATOM 6777 C CA . ILE B 1 406 ? -3.1 -13.93 -30.984 1 96.25 406 ILE B CA 1
ATOM 6778 C C . ILE B 1 406 ? -2.879 -15.172 -31.844 1 96.25 406 ILE B C 1
ATOM 6780 O O . ILE B 1 406 ? -2.463 -16.219 -31.328 1 96.25 406 ILE B O 1
ATOM 6784 N N . SER B 1 407 ? -3.145 -15.141 -33.125 1 94.94 407 SER B N 1
ATOM 6785 C CA . SER B 1 407 ? -3.043 -16.281 -34.031 1 94.94 407 SER B CA 1
ATOM 6786 C C . SER B 1 407 ? -2.406 -15.891 -35.344 1 94.94 407 SER B C 1
ATOM 6788 O O . SER B 1 407 ? -1.84 -14.797 -35.469 1 94.94 407 SER B O 1
ATOM 6790 N N . ASP B 1 408 ? -2.566 -16.844 -36.312 1 95 408 ASP B N 1
ATOM 6791 C CA . ASP B 1 408 ? -2.051 -16.609 -37.656 1 95 408 ASP B CA 1
ATOM 6792 C C . ASP B 1 408 ? -2.703 -15.383 -38.281 1 95 408 ASP B C 1
ATOM 6794 O O . ASP B 1 408 ? -2.051 -14.641 -39.031 1 95 408 ASP B O 1
ATOM 6798 N N . SER B 1 409 ? -3.904 -15.211 -37.969 1 94.81 409 SER B N 1
ATOM 6799 C CA . SER B 1 409 ? -4.629 -14.062 -38.5 1 94.81 409 SER B CA 1
ATOM 6800 C C . SER B 1 409 ? -4.008 -12.75 -38.031 1 94.81 409 SER B C 1
ATOM 6802 O O . SER B 1 409 ? -4.031 -11.758 -38.75 1 94.81 409 SER B O 1
ATOM 6804 N N . THR B 1 410 ? -3.453 -12.688 -36.812 1 96.44 410 THR B N 1
ATOM 6805 C CA . THR B 1 410 ? -2.812 -11.492 -36.25 1 96.44 410 THR B CA 1
ATOM 6806 C C . THR B 1 410 ? -1.531 -11.172 -37.031 1 96.44 410 THR B C 1
ATOM 6808 O O . THR B 1 410 ? -1.256 -10.008 -37.312 1 96.44 410 THR B O 1
ATOM 6811 N N . LEU B 1 411 ? -0.827 -12.219 -37.344 1 95.81 411 LEU B N 1
ATOM 6812 C CA . LEU B 1 411 ? 0.425 -12.047 -38.094 1 95.81 411 LEU B CA 1
ATOM 6813 C C . LEU B 1 411 ? 0.164 -11.531 -39.5 1 95.81 411 LEU B C 1
ATOM 6815 O O . LEU B 1 411 ? 0.918 -10.695 -40 1 95.81 411 LEU B O 1
ATOM 6819 N N . GLU B 1 412 ? -0.91 -11.953 -40.062 1 95.75 412 GLU B N 1
ATOM 6820 C CA . GLU B 1 412 ? -1.209 -11.648 -41.469 1 95.75 412 GLU B CA 1
ATOM 6821 C C . GLU B 1 412 ? -1.887 -10.289 -41.594 1 95.75 412 GLU B C 1
ATOM 6823 O O . GLU B 1 412 ? -1.569 -9.516 -42.5 1 95.75 412 GLU B O 1
ATOM 6828 N N . SER B 1 413 ? -2.85 -10.008 -40.688 1 96.5 413 SER B N 1
ATOM 6829 C CA . SER B 1 413 ? -3.699 -8.836 -40.906 1 96.5 413 SER B CA 1
ATOM 6830 C C . SER B 1 413 ? -3.746 -7.945 -39.688 1 96.5 413 SER B C 1
ATOM 6832 O O . SER B 1 413 ? -4.379 -6.887 -39.719 1 96.5 413 SER B O 1
ATOM 6834 N N . GLY B 1 414 ? -3.125 -8.383 -38.625 1 96.94 414 GLY B N 1
ATOM 6835 C CA . GLY B 1 414 ? -3.158 -7.594 -37.375 1 96.94 414 GLY B CA 1
ATOM 6836 C C . GLY B 1 414 ? -4.418 -7.816 -36.562 1 96.94 414 GLY B C 1
ATOM 6837 O O . GLY B 1 414 ? -4.582 -7.223 -35.5 1 96.94 414 GLY B O 1
ATOM 6838 N N . LEU B 1 415 ? -5.25 -8.68 -37.062 1 97 415 LEU B N 1
ATOM 6839 C CA . LEU B 1 415 ? -6.52 -8.906 -36.375 1 97 415 LEU B CA 1
ATOM 6840 C C . LEU B 1 415 ? -6.371 -9.969 -35.312 1 97 415 LEU B C 1
ATOM 6842 O O . LEU B 1 415 ? -5.66 -10.961 -35.5 1 97 415 LEU B O 1
ATOM 6846 N N . LEU B 1 416 ? -6.98 -9.711 -34.188 1 97.38 416 LEU B N 1
ATOM 6847 C CA . LEU B 1 416 ? -6.977 -10.688 -33.125 1 97.38 416 LEU B CA 1
ATOM 6848 C C . LEU B 1 416 ? -8.367 -10.836 -32.5 1 97.38 416 LEU B C 1
ATOM 6850 O O . LEU B 1 416 ? -9.281 -10.078 -32.844 1 97.38 416 LEU B O 1
ATOM 6854 N N . GLN B 1 417 ? -8.539 -11.836 -31.703 1 96.94 417 GLN B N 1
ATOM 6855 C CA . GLN B 1 417 ? -9.828 -12.117 -31.062 1 96.94 417 GLN B CA 1
ATOM 6856 C C . GLN B 1 417 ? -9.828 -11.672 -29.609 1 96.94 417 GLN B C 1
ATOM 6858 O O . GLN B 1 417 ? -8.859 -11.891 -28.891 1 96.94 417 GLN B O 1
ATOM 6863 N N . VAL B 1 418 ? -10.898 -11.016 -29.203 1 97.94 418 VAL B N 1
ATOM 6864 C CA . VAL B 1 418 ? -11.094 -10.578 -27.828 1 97.94 418 VAL B CA 1
ATOM 6865 C C . VAL B 1 418 ? -12.391 -11.164 -27.281 1 97.94 418 VAL B C 1
ATOM 6867 O O . VAL B 1 418 ? -13.461 -10.977 -27.859 1 97.94 418 VAL B O 1
ATOM 6870 N N . ARG B 1 419 ? -12.281 -11.867 -26.188 1 97.69 419 ARG B N 1
ATOM 6871 C CA . ARG B 1 419 ? -13.453 -12.445 -25.547 1 97.69 419 ARG B CA 1
ATOM 6872 C C . ARG B 1 419 ? -13.766 -11.719 -24.234 1 97.69 419 ARG B C 1
ATOM 6874 O O . ARG B 1 419 ? -12.875 -11.492 -23.422 1 97.69 419 ARG B O 1
ATOM 6881 N N . SER B 1 420 ? -14.992 -11.422 -24.078 1 97 420 SER B N 1
ATOM 6882 C CA . SER B 1 420 ? -15.445 -10.766 -22.844 1 97 420 SER B CA 1
ATOM 6883 C C . SER B 1 420 ? -15.812 -11.789 -21.781 1 97 420 SER B C 1
ATOM 6885 O O . SER B 1 420 ? -16.547 -12.742 -22.062 1 97 420 SER B O 1
ATOM 6887 N N . ARG B 1 421 ? -15.32 -11.625 -20.594 1 95.69 421 ARG B N 1
ATOM 6888 C CA . ARG B 1 421 ? -15.641 -12.477 -19.453 1 95.69 421 ARG B CA 1
ATOM 6889 C C . ARG B 1 421 ? -17.141 -12.477 -19.172 1 95.69 421 ARG B C 1
ATOM 6891 O O . ARG B 1 421 ? -17.75 -13.539 -19 1 95.69 421 ARG B O 1
ATOM 6898 N N . ASP B 1 422 ? -17.734 -11.328 -19.188 1 93.19 422 ASP B N 1
ATOM 6899 C CA . ASP B 1 422 ? -19.094 -11.148 -18.719 1 93.19 422 ASP B CA 1
ATOM 6900 C C . ASP B 1 422 ? -20.109 -11.68 -19.734 1 93.19 422 ASP B C 1
ATOM 6902 O O . ASP B 1 422 ? -21.078 -12.359 -19.359 1 93.19 422 ASP B O 1
ATOM 6906 N N . THR B 1 423 ? -19.875 -11.453 -21 1 92.94 423 THR B N 1
ATOM 6907 C CA . THR B 1 423 ? -20.844 -11.836 -22.016 1 92.94 423 THR B CA 1
ATOM 6908 C C . THR B 1 423 ? -20.406 -13.109 -22.734 1 92.94 423 THR B C 1
ATOM 6910 O O . THR B 1 423 ? -21.219 -13.75 -23.406 1 92.94 423 THR B O 1
ATOM 6913 N N . THR B 1 424 ? -19.141 -13.5 -22.688 1 92.81 424 THR B N 1
ATOM 6914 C CA . THR B 1 424 ? -18.516 -14.633 -23.375 1 92.81 424 THR B CA 1
ATOM 6915 C C . THR B 1 424 ? -18.469 -14.398 -24.875 1 92.81 424 THR B C 1
ATOM 6917 O O . THR B 1 424 ? -18.094 -15.297 -25.641 1 92.81 424 THR B O 1
ATOM 6920 N N . ILE B 1 425 ? -18.875 -13.227 -25.234 1 95.5 425 ILE B N 1
ATOM 6921 C CA . ILE B 1 425 ? -18.891 -12.891 -26.656 1 95.5 425 ILE B CA 1
ATOM 6922 C C . ILE B 1 425 ? -17.453 -12.656 -27.141 1 95.5 425 ILE B C 1
ATOM 6924 O O . ILE B 1 425 ? -16.656 -12.023 -26.453 1 95.5 425 ILE B O 1
ATOM 6928 N N . LYS B 1 426 ? -17.219 -13.195 -28.359 1 96.19 426 LYS B N 1
ATOM 6929 C CA . LYS B 1 426 ? -15.922 -13.016 -29.016 1 96.19 426 LYS B CA 1
ATOM 6930 C C . LYS B 1 426 ? -16 -11.984 -30.141 1 96.19 426 LYS B C 1
ATOM 6932 O O . LYS B 1 426 ? -16.906 -12.039 -30.969 1 96.19 426 LYS B O 1
ATOM 6937 N N . GLU B 1 427 ? -15.141 -11.031 -30.047 1 96.31 427 GLU B N 1
ATOM 6938 C CA . GLU B 1 427 ? -15.062 -10 -31.078 1 96.31 427 GLU B CA 1
ATOM 6939 C C . GLU B 1 427 ? -13.68 -9.945 -31.703 1 96.31 427 GLU B C 1
ATOM 6941 O O . GLU B 1 427 ? -12.68 -10.242 -31.047 1 96.31 427 GLU B O 1
ATOM 6946 N N . THR B 1 428 ? -13.656 -9.617 -33 1 96.94 428 THR B N 1
ATOM 6947 C CA . THR B 1 428 ? -12.391 -9.438 -33.719 1 96.94 428 THR B CA 1
ATOM 6948 C C . THR B 1 428 ? -12.031 -7.957 -33.812 1 96.94 428 THR B C 1
ATOM 6950 O O . THR B 1 428 ? -12.883 -7.125 -34.125 1 96.94 428 THR B O 1
ATOM 6953 N N . MET B 1 429 ? -10.758 -7.641 -33.5 1 96.62 429 MET B N 1
ATOM 6954 C CA . MET B 1 429 ? -10.305 -6.262 -33.625 1 96.62 429 MET B CA 1
ATOM 6955 C C . MET B 1 429 ? -8.82 -6.203 -33.938 1 96.62 429 MET B C 1
ATOM 6957 O O . MET B 1 429 ? -8.117 -7.215 -33.844 1 96.62 429 MET B O 1
ATOM 6961 N N . HIS B 1 430 ? -8.445 -5.035 -34.406 1 97.88 430 HIS B N 1
ATOM 6962 C CA . HIS B 1 430 ? -7.031 -4.848 -34.719 1 97.88 430 HIS B CA 1
ATOM 6963 C C . HIS B 1 430 ? -6.199 -4.711 -33.438 1 97.88 430 HIS B C 1
ATOM 6965 O O . HIS B 1 430 ? -6.652 -4.121 -32.469 1 97.88 430 HIS B O 1
ATOM 6971 N N . ILE B 1 431 ? -4.98 -5.176 -33.469 1 97.69 431 ILE B N 1
ATOM 6972 C CA . ILE B 1 431 ? -4.082 -5.207 -32.312 1 97.69 431 ILE B CA 1
ATOM 6973 C C . ILE B 1 431 ? -3.857 -3.785 -31.797 1 97.69 431 ILE B C 1
ATOM 6975 O O . ILE B 1 431 ? -3.717 -3.572 -30.594 1 97.69 431 ILE B O 1
ATOM 6979 N N . SER B 1 432 ? -3.891 -2.801 -32.625 1 96.38 432 SER B N 1
ATOM 6980 C CA . SER B 1 432 ? -3.629 -1.414 -32.25 1 96.38 432 SER B CA 1
ATOM 6981 C C . SER B 1 432 ? -4.785 -0.828 -31.453 1 96.38 432 SER B C 1
ATOM 6983 O O . SER B 1 432 ? -4.641 0.225 -30.828 1 96.38 432 SER B O 1
ATOM 6985 N N . GLU B 1 433 ? -5.91 -1.491 -31.406 1 96.88 433 GLU B N 1
ATOM 6986 C CA . GLU B 1 433 ? -7.109 -0.96 -30.766 1 96.88 433 GLU B CA 1
ATOM 6987 C C . GLU B 1 433 ? -7.289 -1.542 -29.375 1 96.88 433 GLU B C 1
ATOM 6989 O O . GLU B 1 433 ? -8.078 -1.028 -28.578 1 96.88 433 GLU B O 1
ATOM 6994 N N . VAL B 1 434 ? -6.582 -2.559 -29.094 1 97 434 VAL B N 1
ATOM 6995 C CA . VAL B 1 434 ? -6.828 -3.352 -27.891 1 97 434 VAL B CA 1
ATOM 6996 C C . VAL B 1 434 ? -6.648 -2.479 -26.656 1 97 434 VAL B C 1
ATOM 6998 O O . VAL B 1 434 ? -7.516 -2.447 -25.766 1 97 434 VAL B O 1
ATOM 7001 N N . GLN B 1 435 ? -5.539 -1.794 -26.516 1 96.25 435 GLN B N 1
ATOM 7002 C CA . GLN B 1 435 ? -5.25 -0.976 -25.344 1 96.25 435 GLN B CA 1
ATOM 7003 C C . GLN B 1 435 ? -6.34 0.067 -25.109 1 96.25 435 GLN B C 1
ATOM 7005 O O . GLN B 1 435 ? -6.836 0.219 -24 1 96.25 435 GLN B O 1
ATOM 7010 N N . ASN B 1 436 ? -6.652 0.76 -26.188 1 95.81 436 ASN B N 1
ATOM 7011 C CA . ASN B 1 436 ? -7.684 1.785 -26.094 1 95.81 436 ASN B CA 1
ATOM 7012 C C . ASN B 1 436 ? -9.039 1.185 -25.734 1 95.81 436 ASN B C 1
ATOM 7014 O O . ASN B 1 436 ? -9.789 1.771 -24.953 1 95.81 436 ASN B O 1
ATOM 7018 N N . PHE B 1 437 ? -9.32 0.116 -26.375 1 96.12 437 PHE B N 1
ATOM 7019 C CA . PHE B 1 437 ? -10.578 -0.574 -26.109 1 96.12 437 PHE B CA 1
ATOM 7020 C C . PHE B 1 437 ? -10.719 -0.909 -24.625 1 96.12 437 PHE B C 1
ATOM 7022 O O . PHE B 1 437 ? -11.742 -0.604 -24.016 1 96.12 437 PHE B O 1
ATOM 7029 N N . VAL B 1 438 ? -9.703 -1.523 -24.047 1 96.44 438 VAL B N 1
ATOM 7030 C CA . VAL B 1 438 ? -9.727 -1.948 -22.656 1 96.44 438 VAL B CA 1
ATOM 7031 C C . VAL B 1 438 ? -9.789 -0.726 -21.75 1 96.44 438 VAL B C 1
ATOM 7033 O O . VAL B 1 438 ? -10.562 -0.697 -20.781 1 96.44 438 VAL B O 1
ATOM 7036 N N . SER B 1 439 ? -9.016 0.309 -22.031 1 94 439 SER B N 1
ATOM 7037 C CA . SER B 1 439 ? -8.984 1.53 -21.219 1 94 439 SER B CA 1
ATOM 7038 C C . SER B 1 439 ? -10.359 2.193 -21.188 1 94 439 SER B C 1
ATOM 7040 O O . SER B 1 439 ? -10.805 2.633 -20.125 1 94 439 SER B O 1
ATOM 7042 N N . ARG B 1 440 ? -10.977 2.25 -22.297 1 92.94 440 ARG B N 1
ATOM 7043 C CA . ARG B 1 440 ? -12.305 2.85 -22.375 1 92.94 440 ARG B CA 1
ATOM 7044 C C . ARG B 1 440 ? -13.312 2.055 -21.562 1 92.94 440 ARG B C 1
ATOM 7046 O O . ARG B 1 440 ? -14.195 2.633 -20.922 1 92.94 440 ARG B O 1
ATOM 7053 N N . TYR B 1 441 ? -13.188 0.812 -21.656 1 93.56 441 TYR B N 1
ATOM 7054 C CA . TYR B 1 441 ? -14.094 -0.048 -20.906 1 93.56 441 TYR B CA 1
ATOM 7055 C C . TYR B 1 441 ? -13.953 0.193 -19.406 1 93.56 441 TYR B C 1
ATOM 7057 O O . TYR B 1 441 ? -14.961 0.297 -18.688 1 93.56 441 TYR B O 1
ATOM 7065 N N . ILE B 1 442 ? -12.781 0.309 -18.938 1 92.25 442 ILE B N 1
ATOM 7066 C CA . ILE B 1 442 ? -12.508 0.507 -17.516 1 92.25 442 ILE B CA 1
ATOM 7067 C C . ILE B 1 442 ? -13.023 1.878 -17.078 1 92.25 442 ILE B C 1
ATOM 7069 O O . ILE B 1 442 ? -13.672 2.004 -16.047 1 92.25 442 ILE B O 1
ATOM 7073 N N . THR B 1 443 ? -12.75 2.883 -17.891 1 87.69 443 THR B N 1
ATOM 7074 C CA . THR B 1 443 ? -13.188 4.238 -17.578 1 87.69 443 THR B CA 1
ATOM 7075 C C . THR B 1 443 ? -14.711 4.328 -17.562 1 87.69 443 THR B C 1
ATOM 7077 O O . THR B 1 443 ? -15.281 5.016 -16.703 1 87.69 443 THR B O 1
ATOM 7080 N N . ALA B 1 444 ? -15.297 3.668 -18.422 1 87.69 444 ALA B N 1
ATOM 7081 C CA . ALA B 1 444 ? -16.766 3.672 -18.484 1 87.69 444 ALA B CA 1
ATOM 7082 C C . ALA B 1 444 ? -17.359 3.023 -17.25 1 87.69 444 ALA B C 1
ATOM 7084 O O . ALA B 1 444 ? -18.422 3.436 -16.781 1 87.69 444 ALA B O 1
ATOM 7085 N N . ALA B 1 445 ? -16.703 2.078 -16.734 1 87 445 ALA B N 1
ATOM 7086 C CA . ALA B 1 445 ? -17.188 1.367 -15.555 1 87 445 ALA B CA 1
ATOM 7087 C C . ALA B 1 445 ? -17.047 2.225 -14.297 1 87 445 ALA B C 1
ATOM 7089 O O . ALA B 1 445 ? -17.75 1.999 -13.305 1 87 445 ALA B O 1
ATOM 7090 N N . GLU B 1 446 ? -16.141 3.127 -14.297 1 80.06 446 GLU B N 1
ATOM 7091 C CA . GLU B 1 446 ? -15.922 4.02 -13.156 1 80.06 446 GLU B CA 1
ATOM 7092 C C . GLU B 1 446 ? -17.094 4.984 -12.992 1 80.06 446 GLU B C 1
ATOM 7094 O O . GLU B 1 446 ? -17.406 5.406 -11.883 1 80.06 446 GLU B O 1
ATOM 7099 N N . ASN B 1 447 ? -17.703 5.43 -14.031 1 70.38 447 ASN B N 1
ATOM 7100 C CA . ASN B 1 447 ? -18.75 6.449 -14.039 1 70.38 447 ASN B CA 1
ATOM 7101 C C . ASN B 1 447 ? -20.109 5.855 -13.742 1 70.38 447 ASN B C 1
ATOM 7103 O O . ASN B 1 447 ? -21.109 6.578 -13.688 1 70.38 447 ASN B O 1
ATOM 7107 N N . ILE B 1 448 ? -20.25 4.617 -13.492 1 58.69 448 ILE B N 1
ATOM 7108 C CA . ILE B 1 448 ? -21.547 4.02 -13.156 1 58.69 448 ILE B CA 1
ATOM 7109 C C . ILE B 1 448 ? -21.672 3.877 -11.641 1 58.69 448 ILE B C 1
ATOM 7111 O O . ILE B 1 448 ? -20.719 3.457 -10.969 1 58.69 448 ILE B O 1
#

pLDDT: mean 84.69, std 18.6, range [19.36, 98.38]

Solvent-accessible surface area (backbone atoms only — not comparable to full-atom values): 47664 Å² total; per-residue (Å²): 134,83,78,76,75,76,84,74,83,72,85,79,77,79,82,70,71,82,66,66,70,65,58,59,59,54,49,51,54,32,53,48,50,51,50,49,50,50,47,48,32,46,75,47,29,25,26,43,77,58,88,73,45,66,65,38,56,74,67,24,25,64,72,36,20,15,44,44,27,36,39,29,46,50,36,49,51,52,50,52,48,44,59,52,46,54,67,35,86,49,33,41,48,41,38,64,67,56,56,43,62,75,68,70,75,75,80,78,64,50,39,27,36,36,45,46,58,60,49,52,54,56,69,65,45,76,87,53,50,58,70,53,47,47,52,52,49,50,49,53,56,57,55,13,23,30,46,34,54,61,65,60,63,52,51,54,68,43,44,63,64,43,32,70,78,50,72,34,45,58,58,36,29,42,31,38,69,46,75,27,39,37,86,39,91,89,48,71,38,70,32,38,33,44,34,37,32,37,44,32,36,26,51,66,87,46,41,66,59,49,47,53,49,52,50,52,52,51,50,52,53,62,33,57,58,40,72,53,40,82,46,50,48,76,43,76,52,64,78,88,72,48,56,92,66,39,81,44,36,38,30,33,29,37,62,48,81,91,39,76,42,74,34,30,41,35,37,35,35,47,44,59,67,53,34,60,74,53,73,60,48,56,81,73,50,46,28,30,54,87,93,40,74,41,65,45,15,34,35,39,36,43,27,40,47,46,36,44,49,52,48,50,53,58,52,15,52,41,79,39,81,36,61,43,101,82,66,45,73,40,75,44,52,31,28,56,47,37,69,79,41,31,47,32,44,31,32,38,33,65,53,63,61,62,63,69,62,45,48,52,51,49,52,52,51,48,49,52,31,39,74,69,72,39,44,66,40,70,48,56,68,59,75,64,90,66,53,67,68,57,47,50,48,52,36,24,51,56,20,29,43,27,41,34,39,40,32,48,55,25,76,74,72,36,34,28,41,39,29,36,52,89,76,63,48,73,44,77,43,48,63,88,46,49,61,59,51,54,51,51,53,39,56,56,56,68,78,92,135,85,76,75,76,75,81,72,84,70,84,78,77,81,81,70,70,82,66,66,69,64,56,59,58,55,47,52,55,32,53,49,50,51,50,49,50,51,48,47,32,44,76,49,29,26,28,40,73,78,80,78,44,67,67,37,56,74,66,24,24,64,70,35,19,15,44,44,28,36,40,28,47,51,36,49,50,51,52,52,47,46,59,52,48,55,67,36,88,48,33,41,47,39,38,65,68,56,56,42,62,75,68,73,74,76,79,76,64,48,38,28,38,36,45,46,58,62,48,50,53,57,66,65,46,78,87,52,50,58,68,53,47,46,52,52,50,50,50,52,54,57,56,13,24,33,47,34,56,60,66,60,64,52,52,53,67,43,44,63,68,43,32,70,79,50,70,35,45,57,58,37,30,41,31,40,69,46,76,25,41,37,87,40,92,89,48,71,36,70,32,39,34,46,35,38,32,38,44,33,36,26,50,65,90,48,42,66,58,48,48,53,50,52,50,52,52,50,50,51,54,62,33,58,59,40,73,53,42,81,47,49,47,76,44,75,52,64,80,86,71,48,56,93,66,38,82,44,35,38,30,34,27,38,61,48,82,90,40,75,42,75,35,31,42,34,34,35,35,46,42,58,67,53,36,58,74,55,72,61,47,56,83,72,51,46,26,31,54,86,94,40,75,41,66,46,17,33,33,38,37,42,27,40,49,46,37,43,48,53,47,51,54,58,53,16,52,40,78,40,80,37,62,44,99,82,65,46,72,43,76,44,52,31,28,58,48,36,67,77,41,29,48,31,45,33,32,38,33,67,54,63,60,63,62,69,62,45,49,52,52,49,53,52,51,49,49,52,30,38,74,70,72,39,44,64,39,70,48,57,70,60,74,62,90,65,53,66,68,57,47,50,47,51,35,24,52,56,20,28,43,27,42,36,38,41,31,49,55,26,77,77,72,36,34,30,39,39,29,35,51,88,76,63,49,74,43,78,44,49,63,87,44,48,60,58,53,54,51,49,53,40,55,58,57,67,77,92

Sequence (896 aa):
IRCYTKNHGSHYRNDYRDRGIKTSISDAEDSDHTKTLMQICADRYYIASGQLNIDSFQRGTSCGYGPMGLELRKNILEQWWKSVIGSRAEVFGISTLHTSKGSNTNIDGHWRVVDAGNMSQLLTQKDLSKDQLIQKLQTLFEKGSSVRTSLLQGALEQYVPSLELVNRKLPFGLAEKGLCFQPSNGSDCPEEVTLASLVWFCSPRTSSQWLDYWARHRLLWWKKFALGPSDFSCIDVVGEELREGATRGVKIVYSFPWGQEPLETLWSRGNADLLQTHKGSRSKLQCRDGRKSVVPHIVSVTGNVDRGVLAYLHNSLQQMKNADSKQRLHQRKVLKLHPILAPVKVALDMGRGPTQELRQVCEGLLKELLEGGISAWPGYFETMPTSMEQLNRKYDEMGVMFTVVISDSTLESGLLQVRSRDTTIKETMHISEVQNFVSRYITAAENIIRCYTKNHGSHYRNDYRDRGIKTSISDAEDSDHTKTLMQICADRYYIASGQLNIDSFQRGTSCGYGPMGLELRKNILEQWWKSVIGSRAEVFGISTLHTSKGSNTNIDGHWRVVDAGNMSQLLTQKDLSKDQLIQKLQTLFEKGSSVRTSLLQGALEQYVPSLELVNRKLPFGLAEKGLCFQPSNGSDCPEEVTLASLVWFCSPRTSSQWLDYWARHRLLWWKKFALGPSDFSCIDVVGEELREGATRGVKIVYSFPWGQEPLETLWSRGNADLLQTHKGSRSKLQCRDGRKSVVPHIVSVTGNVDRGVLAYLHNSLQQMKNADSKQRLHQRKVLKLHPILAPVKVALDMGRGPTQELRQVCEGLLKELLEGGISAWPGYFETMPTSMEQLNRKYDEMGVMFTVVISDSTLESGLLQVRSRDTTIKETMHISEVQNFVSRYITAAENI

Secondary structure (DSSP, 8-state):
----------------GGGSSHHHHHHHHHHHHHHHHHHHHHHTTSB-SS---HHHHHHT-S--B-HHHHHHHHHHHHHHHHHHHTT-TTEEE-B--SEE-----SSS-SEEEEEHHHHHHHHH-TTS-HHHHHHHHHHHHHHSEEEPS-SHHHHHHTHHHHHTTTTTBS-EEEEEEEEEEE--SS-SSPEEEEEEEEEEEE-GGGHHHHHHHHHHHHHHHHHHT-SSGGGEEEEEE-GGGS-TT-SEEEEEEEEETTEEEEEEEEEEEETHHHHHHTTT-HHHH-EEETTEEEPPEEEEEEEEHHHHHHHHHHHHEEEEEEE-TTS-EEEEEEE---TTT-S-SEEEEE-SS-HHHHHHHHHHHHHHHHHTT--EE-GGG--S---HHHHHHHHHHHT-SEEEEE-HHHHHHSEEEEEETTT--EEEEEGGGHHHHHHHHHHHHHT-/----------------GGGSSHHHHHHHHHHHHHHHHHHHHHHTTSB-SS---HHHHHHT-S--B-HHHHHHHHHHHHHHHHHHHTT-TTEEE-B--SEE-----SSS-SEEEEEHHHHHHHHH-TTS-HHHHHHHHHHHHHHSEEEPS-SHHHHHHTHHHHHTTTTTBS-EEEEEEEEEEE--SS-SSPEEEEEEEEEEEE-GGGHHHHHHHHHHHHHHHHHHT-SSGGGEEEEEE-GGGS-TT-SEEEEEEEEETTEEEEEEEEEEEETHHHHHHTTT-HHHH-EEETTEEEPPEEEEEEEEHHHHHHHHHHHHEEEEEEE-TTS-EEEEEEE---TTT-S-SEEEEE-SS-HHHHHHHHHHHHHHHHHTT--EE-GGG--S---HHHHHHHHHHHT-SEEEEE-HHHHHHSEEEEEETTT--EEEEEGGGHHHHHHHHHHHHHT-

InterPro domains:
  IPR004154 Anticodon-binding [PF03129] (355-439)
  IPR027031 Glycyl-tRNA synthetase/DNA polymerase subunit gamma-2 [PTHR10745] (289-445)
  IPR036621 Anticodon-binding domain superfamily [G3DSA:3.40.50.800] (343-448)
  IPR042064 POLG2, C-terminal [cd02426] (317-444)
  IPR045864 Class II Aminoacyl-tRNA synthetase/Biotinyl protein ligase (BPL) and lipoyl protein ligase (LPL) [G3DSA:3.30.930.10] (28-342)
  IPR045864 Class II Aminoacyl-tRNA synthetase/Biotinyl protein ligase (BPL) and lipoyl protein ligase (LPL) [SSF55681] (50-318)